Protein AF-A0A9P1BFN4-F1 (afdb_monomer)

Mean predicted aligned error: 17.82 Å

InterPro domains:
  IPR009056 Cytochrome c-like domain [PF13442] (93-162)
  IPR011447 Protein of unknown function DUF1552 [PF07586] (712-1023)
  IPR011478 Domain of unknown function DUF1585 [PF07624] (607-681)
  IPR013036 Domain of unknown function DUF1587 [PF07626] (184-247)
  IPR013039 Domain of unknown function DUF1588 [PF07627] (492-592)
  IPR013042 Domain of unknown function DUF1592 [PF07631] (347-474)
  IPR013043 Domain of unknown function DUF1595 [PF07637] (278-336)
  IPR036909 Cytochrome c-like domain superfamily [SSF46626] (93-163)

Solvent-accessible surface area (backbone atoms only — not comparable to full-atom values): 61800 Å² total; per-residue (Å²): 133,88,89,84,84,88,82,90,87,84,84,87,86,83,85,93,86,78,90,85,84,90,81,89,83,83,87,91,80,84,89,87,82,92,83,83,90,89,87,88,81,87,93,93,86,87,90,86,90,84,87,86,84,88,80,88,86,79,88,78,91,77,78,99,80,87,79,88,77,84,74,64,44,100,58,86,82,77,84,71,65,57,91,73,68,42,60,79,80,64,36,47,61,50,40,65,68,41,39,42,83,44,20,19,90,92,29,48,59,94,84,35,39,57,53,58,48,70,69,43,79,66,53,54,72,46,41,71,60,49,52,50,50,33,52,34,38,75,57,61,67,50,51,56,88,97,47,62,71,70,51,75,68,54,37,51,52,45,31,43,47,50,52,49,55,60,70,72,49,70,40,76,81,55,53,50,44,48,70,75,63,73,13,41,57,29,58,65,32,44,40,42,28,50,24,72,69,39,65,50,86,78,76,57,45,84,77,51,80,89,73,59,27,55,90,58,51,35,56,59,15,28,94,53,26,71,90,42,68,72,54,50,55,49,42,51,53,51,36,50,54,50,44,49,58,30,49,46,72,87,71,30,58,6,67,53,55,38,50,51,53,50,60,64,69,74,58,72,65,101,58,37,65,65,55,46,22,55,58,48,42,60,53,40,25,56,58,44,51,39,83,67,53,71,67,62,31,44,55,43,31,52,52,27,49,52,34,43,75,73,69,43,52,71,68,59,22,47,41,58,36,47,42,56,49,62,64,27,65,58,43,43,31,60,71,68,86,82,69,100,48,64,57,43,74,57,50,42,42,45,49,32,42,46,53,19,40,51,46,40,35,22,61,51,51,76,66,46,53,48,30,22,75,68,70,45,39,84,40,71,72,48,39,51,54,50,51,58,53,47,54,71,36,78,56,26,45,36,49,7,67,47,51,47,17,48,63,72,44,36,72,39,50,64,77,77,48,58,58,62,42,85,87,33,77,79,57,40,68,67,49,42,47,47,31,42,49,20,54,17,53,44,49,33,46,36,46,61,72,45,36,36,57,61,47,55,49,64,26,58,40,49,39,40,22,26,66,49,22,55,64,62,69,52,81,96,58,76,56,82,64,71,39,84,42,80,55,93,57,76,89,44,29,23,55,89,44,33,32,31,50,34,25,71,31,27,45,76,88,42,69,37,35,58,50,34,11,42,43,47,28,37,62,52,32,56,56,55,71,79,80,80,61,98,80,70,72,77,91,64,88,73,64,93,81,53,74,73,66,68,64,47,33,72,66,56,53,50,51,58,55,40,67,40,73,82,46,27,60,55,44,40,58,22,37,30,58,12,30,17,49,63,48,32,44,30,64,34,32,78,50,82,53,57,98,60,37,80,72,76,26,66,22,49,41,70,49,66,54,70,38,43,32,56,66,27,52,37,46,52,40,61,79,73,38,46,66,38,33,54,50,30,52,48,53,52,52,47,19,60,51,63,24,33,65,84,53,62,34,38,49,42,53,51,51,56,32,49,54,54,16,56,75,54,65,38,18,42,46,49,42,53,58,34,46,67,66,27,58,50,65,45,28,42,36,66,64,66,50,75,60,64,52,90,37,63,83,79,58,66,82,56,88,70,70,82,76,83,56,77,56,29,43,34,41,39,37,41,42,50,35,39,60,89,72,55,85,45,64,68,38,67,43,100,87,28,36,52,73,38,57,26,87,47,42,43,57,37,51,91,42,38,69,36,24,27,36,59,38,38,31,26,56,45,73,24,53,46,44,39,35,10,29,32,17,60,42,23,34,23,40,53,41,84,91,73,51,30,26,74,34,46,8,58,64,52,56,45,16,66,68,70,4,65,90,24,91,29,35,52,47,44,34,36,46,79,50,37,60,92,53,56,79,41,66,44,25,60,37,46,47,20,74,33,32,63,46,69,56,70,60,46,57,45,57,55,60,54,50,26,61,58,35,50,38,73,89,56,90,61,72,86,55,61,72,63,71,76,40,44,64,62,54,51,55,48,46,75,73,51,52,78,66,35,35,47,52,55,46,55,48,56,49,49,52,54,53,49,50,55,51,41,55,50,22,31,56,49,43,58,49,50,59,69,71,49,80,81,69,80,87,94,77,79,87,59,79,37,50,45,89,51,64,73,56,37,57,49,51,52,44,51,48,54,49,48,24,53,52,22,48,24,18,38,27,39,37,36,28,74,38,29,25,56,33,51,44,68,52,61,90,42,91,88,31,82,56,30,48,45,37,28,30,32,22,81,63,36,75,28,72,55,96,72,40,92,61,82,56,62,50,98,39,42,69,59,33,40,53,38,35,44,52,54,55,25,52,52,35,47,51,51,37,46,45,54,52,54,28,56,68,38,82,59,80,99,43,29,42,28,41,19,16,34,36,43,38,32,30,54,24,24,29,31,64,73,46,35,34,59,51,28,48,45,37,42,31,34,18,27,47,64,32,34,57,45,22,26,44,48,75,52,94,55,86,39,54,47,34,18,50,50,38,38,51,42,45,42,68,68,46,94,70,75,64,31,76,91,38,68,55,60,44,83,85,48,57,101

Radius of gyration: 35.99 Å; Cα contacts (8 Å, |Δi|>4): 1823; chains: 1; bounding box: 102×115×112 Å

Foldseek 3Di:
DDDDDDDDDDDDDDDDDDDDDDDDDDDDDDDDDDDYDDDDDDDDDDDDDDDDDDDDDDDDDDDPDDDDDAFDFPDPDPPDPLVPADCVPQQVVCCVQFPCVQADPVHQPPNHHPVVLVVDPPSLQCVVVLVVLLLCLVLQLPPPPVTDGDDPNSSVSSNSNSVCSLVVDPLVVLADLDAAFWFFQQLLLLQLALCVLFVDHDSLSVLDDDADCPPLLASLFRLRGDDFPVVLVSLLVVLLVSLCQQPPDVNGPGPLVSVLLVQLVPADDPCNLVSLLVSVQVSLCQQLLHGDDPVLSSVLSVQLVVCVVVVHDNSVSVSVSVSCSSSDSSRGILDFDDDPDQKDFGQLSSLQQLLCCLQQSYHGDPVSVVCSVVVHCLPLVNVLVVLLVSLQDPSSLCCLLGQQCSLLVLVCFPPPQFDDCVVVVLRDPLLSVQLSVFRSVQSSCLQNVQNFPLQLQQPQKIWDAPSNCVQQVNPDHYDSDIDIDGHPDSQAGHPLLGLSSLQVQQHSVWGDLQSQLQSCCCRQLVNGFDDQDPPLDDPPCDPPPCPPSVLDDPVVSVVVSCVDVSSVSRCLRRNLLSLLSVLATNRNHGDQADPSGGRFNWHAHSSRQTAHHSVRNSCCCVVPRVLSNLLNVLQSSLCSSSSHHDGSSCVVLSVQLSVQCVVVNNGNSSSVSSSSNTPSNRMHGQDWAFQAFDAVVNVVVPPDDFDQFQFFEEEEAEALAAAPPLLPAPDADPVQFRDGRDPLLVLCRVFLQFKEWEWLEFAPAAFDLQQLQLQVQQSAHADPVQRFNPWFGLLLLQLVPSVPPALHSEAAAEAQFDDDCSPPDRLFFNGANTRRHGDRYDHFLLVLLCLLGVHHDDPCLPDQSCVSCVVVLVVVLVVGDPVRVVSSVVLSVLSVVLSVLQVVQQVVLVVVVVVPPPDDDDDDRDGRAHPDLLSRLLSVLSSVLSCLRSVNGRGYYYYHHGNQGQDAPPVPPLADGGLLVLLLLQQQQQDDPSHPSPHGHPDSVSSSVNNSVVSSVVSNSVSSSLVSQQPDDRGPHGNLQLYWYKYFYCANRSNVRDRTGGNIMIGHCNSQFFRGRGYNYDPHNHYCQQQSVSSCVSNVHDDQGRDPDSHHDPPGGD

Secondary structure (DSSP, 8-state):
---------------------------------------------------------------S-----PPPPSS------GGG--IIIIIHHHHHHHTTTTEETTEEGGG--HHHHHHSSSGGGGHHHHHHHHHHHHHT--S-TTS-PPPHHHHHHHHHHHHHHHHTS-GGGT--------EEPPHHHHHHHHHHHHT-----GGGSPPPP-TTTTSTT-GGG----HHHHHHHHHHHHHHHHHHH-BTTBSSHHHHHHHHHHHT--STTHHHHHHHHHHHHHHHHHSSPPPHHHHHHHHHHHHHHHHTT--HHHHHHHHHHHHTTSHHHHEE-PPPPSSSEEEPPHHHHHHHHHHHHHSS---HHHHHHHHHT-TTSHHHHHHHHHHHHHSGGGGHIIIIIIHHHHTGGGBTTTB---TTT-TT--HHHHHHHHHHHHHHHHHHHHTT-BTTHHHH-SEEEE-HHHHHHHT--S--SSS-EEEE-SSSSS-TGGG-HHHHHHTS-SSS--HHHHHHHIIIIISS-PPPPPPTT-----TT-TT-HHHHTS-HHHHHHHHTTSHHHHHHHHHHHHHHHTTTTB-TTS-B-SEETTEE---EEE-TTS-EEEHHHHHHHHHHHH-HHHHHHHHHHHHHHHHHTS---GGGHHHHHHHHHHHHHTTTBHHHHHHHHHHSHHHHEEE-----PPPPPGGGSTT--SSSPPP--EEEEEE-SS-B-TTTTS-SEE-TTSBEEE--TTTGGGGGGGGGEEEEEEEE-SS--IIIIIHHTTTT-S--BTTTTB-SS--HHHHHHHHHSTTSSSS-EEEE----STTTT-HHHH---BSSSS-B---B--HHHHHHHHTTPPPSGGGGS-HHHHSHHHHHHHHHHS-HHHHHHHHHHHHHHHHHHHHHHHHHHHHHHHHHHHTTS-S---PPTT--SSHHHHHHHHHHHHHHHHHTTS-SEEEEESS-SS---B-TTSTT--SBHHHHHSTT--SS-STTS-SS---S-HHHHHHHHHHHHHHHHHHHHHHHHHHHHSB-SSSBTTTTEEEEEE-S-SBTTTT--BS--EEEEE-TTTTS--SEEEEEEEEEEHHHHHHHHHHHTT---S-BTTBSSPPTT---

Structure (mmCIF, N/CA/C/O backbone):
data_AF-A0A9P1BFN4-F1
#
_entry.id   AF-A0A9P1BFN4-F1
#
loop_
_atom_site.group_PDB
_atom_site.id
_atom_site.type_symbol
_atom_site.label_atom_id
_atom_site.label_alt_id
_atom_site.label_comp_id
_atom_site.label_asym_id
_atom_site.label_entity_id
_atom_site.label_seq_id
_atom_site.pdbx_PDB_ins_code
_atom_site.Cartn_x
_atom_site.Cartn_y
_atom_site.Cartn_z
_atom_site.occupancy
_atom_site.B_iso_or_equiv
_atom_site.auth_seq_id
_atom_site.auth_comp_id
_atom_site.auth_asym_id
_atom_site.auth_atom_id
_atom_site.pdbx_PDB_model_num
ATOM 1 N N . MET A 1 1 ? 53.113 -41.704 16.060 1.00 30.27 1 MET A N 1
ATOM 2 C CA . MET A 1 1 ? 53.188 -42.968 16.841 1.00 30.27 1 MET A CA 1
ATOM 3 C C . MET A 1 1 ? 51.747 -43.314 17.207 1.00 30.27 1 MET A C 1
ATOM 5 O O . MET A 1 1 ? 51.108 -42.443 17.766 1.00 30.27 1 MET A O 1
ATOM 9 N N . ARG A 1 2 ? 51.080 -44.349 16.671 1.00 26.62 2 ARG A N 1
ATOM 10 C CA . ARG A 1 2 ? 51.246 -45.815 16.855 1.00 26.62 2 ARG A CA 1
ATOM 11 C C . ARG A 1 2 ? 51.199 -46.272 18.329 1.00 26.62 2 ARG A C 1
ATOM 13 O O . ARG A 1 2 ? 51.928 -45.714 19.136 1.00 26.62 2 ARG A O 1
ATOM 20 N N . TRP A 1 3 ? 50.525 -47.418 18.539 1.00 24.66 3 TRP A N 1
ATOM 21 C CA . TRP A 1 3 ? 50.320 -48.228 19.767 1.00 24.66 3 TRP A CA 1
ATOM 22 C C . TRP A 1 3 ? 49.092 -47.834 20.617 1.00 24.66 3 TRP A C 1
ATOM 24 O O . TRP A 1 3 ? 48.936 -46.670 20.941 1.00 24.66 3 TRP A O 1
ATOM 34 N N . ARG A 1 4 ? 48.210 -48.763 21.028 1.00 26.42 4 ARG A N 1
ATOM 35 C CA . ARG A 1 4 ? 48.050 -50.199 20.677 1.00 26.42 4 ARG A CA 1
ATOM 36 C C . ARG A 1 4 ? 46.626 -50.663 21.040 1.00 26.42 4 ARG A C 1
ATOM 38 O O . ARG A 1 4 ? 46.043 -50.122 21.969 1.00 26.42 4 ARG A O 1
ATOM 45 N N . GLY A 1 5 ? 46.113 -51.695 20.369 1.00 25.78 5 GLY A N 1
ATOM 46 C CA . GLY A 1 5 ? 44.861 -52.365 20.750 1.00 25.78 5 GLY A CA 1
ATOM 47 C C . GLY A 1 5 ? 45.044 -53.845 21.115 1.00 25.78 5 GLY A C 1
ATOM 48 O O . GLY A 1 5 ? 46.168 -54.345 21.132 1.00 25.78 5 GLY A O 1
ATOM 49 N N . ALA A 1 6 ? 43.893 -54.509 21.282 1.00 27.88 6 ALA A N 1
ATOM 50 C CA . ALA A 1 6 ? 43.640 -55.958 21.320 1.00 27.88 6 ALA A CA 1
ATOM 51 C C . ALA A 1 6 ? 44.023 -56.772 22.577 1.00 27.88 6 ALA A C 1
ATOM 53 O O . ALA A 1 6 ? 45.197 -57.016 22.840 1.00 27.88 6 ALA A O 1
ATOM 54 N N . THR A 1 7 ? 42.992 -57.374 23.197 1.00 25.98 7 THR A N 1
ATOM 55 C CA . THR A 1 7 ? 43.085 -58.651 23.931 1.00 25.98 7 THR A CA 1
ATOM 56 C C . THR A 1 7 ? 41.803 -59.487 23.741 1.00 25.98 7 THR A C 1
ATOM 58 O O . THR A 1 7 ? 40.837 -59.254 24.450 1.00 25.98 7 THR A O 1
ATOM 61 N N . LEU A 1 8 ? 41.850 -60.448 22.803 1.00 25.47 8 LEU A N 1
ATOM 62 C CA . LEU A 1 8 ? 41.226 -61.797 22.777 1.00 25.47 8 LEU A CA 1
ATOM 63 C C . LEU A 1 8 ? 39.724 -62.041 23.137 1.00 25.47 8 LEU A C 1
ATOM 65 O O . LEU A 1 8 ? 39.087 -61.243 23.801 1.00 25.47 8 LEU A O 1
ATOM 69 N N . LEU A 1 9 ? 39.107 -63.217 22.908 1.00 24.55 9 LEU A N 1
ATOM 70 C CA . LEU A 1 9 ? 39.078 -64.244 21.830 1.00 24.55 9 LEU A CA 1
ATOM 71 C C . LEU A 1 9 ? 38.263 -65.439 22.383 1.00 24.55 9 LEU A C 1
ATOM 73 O O . LEU A 1 9 ? 38.656 -65.990 23.408 1.00 24.55 9 LEU A O 1
ATOM 77 N N . LEU A 1 10 ? 37.194 -65.889 21.714 1.00 24.34 10 LEU A N 1
ATOM 78 C CA . LEU A 1 10 ? 36.555 -67.194 21.981 1.00 24.34 10 LEU A CA 1
ATOM 79 C C . LEU A 1 10 ? 35.873 -67.736 20.705 1.00 24.34 10 LEU A C 1
ATOM 81 O O . LEU A 1 10 ? 34.723 -67.451 20.406 1.00 24.34 10 LEU A O 1
ATOM 85 N N . THR A 1 11 ? 36.690 -68.465 19.939 1.00 25.95 11 THR A N 1
ATOM 86 C CA . THR A 1 11 ? 36.447 -69.733 19.208 1.00 25.95 11 THR A CA 1
ATOM 87 C C . THR A 1 11 ? 35.076 -70.119 18.623 1.00 25.95 11 THR A C 1
ATOM 89 O O . THR A 1 11 ? 34.065 -70.213 19.307 1.00 25.95 11 THR A O 1
ATOM 92 N N . CYS A 1 12 ? 35.136 -70.546 17.354 1.00 21.81 12 CYS A N 1
ATOM 93 C CA . CYS A 1 12 ? 34.099 -71.242 16.578 1.00 21.81 12 CYS A CA 1
ATOM 94 C C . CYS A 1 12 ? 33.971 -72.747 16.911 1.00 21.81 12 CYS A C 1
ATOM 96 O O . CYS A 1 12 ? 34.969 -73.344 17.314 1.00 21.81 12 CYS A O 1
ATOM 98 N N . CYS A 1 13 ? 32.830 -73.379 16.570 1.00 22.73 13 CYS A N 1
ATOM 99 C CA . CYS A 1 13 ? 32.740 -74.649 15.799 1.00 22.73 13 CYS A CA 1
ATOM 100 C C . CYS A 1 13 ? 31.280 -75.112 15.534 1.00 22.73 13 CYS A C 1
ATOM 102 O O . CYS A 1 13 ? 30.415 -74.840 16.356 1.00 22.73 13 CYS A O 1
ATOM 104 N N . ALA A 1 14 ? 31.073 -75.888 14.447 1.00 26.27 14 ALA A N 1
ATOM 105 C CA . ALA A 1 14 ? 29.814 -76.430 13.860 1.00 26.27 14 ALA A CA 1
ATOM 106 C C . ALA A 1 14 ? 29.103 -75.466 12.871 1.00 26.27 14 ALA A C 1
ATOM 108 O O . ALA A 1 14 ? 28.444 -74.530 13.302 1.00 26.27 14 ALA A O 1
ATOM 109 N N . PHE A 1 15 ? 29.254 -75.526 11.533 1.00 25.00 15 PHE A N 1
ATOM 110 C CA . PHE A 1 15 ? 29.249 -76.653 10.562 1.00 25.00 15 PHE A CA 1
ATOM 111 C C . PHE A 1 15 ? 27.912 -77.432 10.567 1.00 25.00 15 PHE A C 1
ATOM 113 O O . PHE A 1 15 ? 27.609 -78.083 11.558 1.00 25.00 15 PHE A O 1
ATOM 120 N N . VAL A 1 16 ? 26.988 -77.255 9.603 1.00 25.05 16 VAL A N 1
ATOM 121 C CA . VAL A 1 16 ? 26.997 -77.552 8.138 1.00 25.05 16 VAL A CA 1
ATOM 122 C C . VAL A 1 16 ? 26.719 -79.027 7.814 1.00 25.05 16 VAL A C 1
ATOM 124 O O . VAL A 1 16 ? 27.574 -79.873 8.047 1.00 25.05 16 VAL A O 1
ATOM 127 N N . LEU A 1 17 ? 25.536 -79.274 7.222 1.00 25.44 17 LEU A N 1
ATOM 128 C CA . LEU A 1 17 ? 25.073 -80.379 6.345 1.00 25.44 17 LEU A CA 1
ATOM 129 C C . LEU A 1 17 ? 23.537 -80.202 6.194 1.00 25.44 17 LEU A C 1
ATOM 131 O O . LEU A 1 17 ? 22.879 -79.976 7.201 1.00 25.44 17 LEU A O 1
ATOM 135 N N . GLY A 1 18 ? 22.875 -80.281 5.033 1.00 26.83 18 GLY A N 1
ATOM 136 C CA . GLY A 1 18 ? 23.318 -80.361 3.635 1.00 26.83 18 GLY A CA 1
ATOM 137 C C . GLY A 1 18 ? 22.122 -80.600 2.680 1.00 26.83 18 GLY A C 1
ATOM 138 O O . GLY A 1 18 ? 21.033 -80.891 3.161 1.00 26.83 18 GLY A O 1
ATOM 139 N N . LEU A 1 19 ? 22.384 -80.584 1.356 1.00 26.06 19 LEU A N 1
ATOM 140 C CA . LEU A 1 19 ? 21.622 -81.266 0.271 1.00 26.06 19 LEU A CA 1
ATOM 141 C C . LEU A 1 19 ? 20.197 -80.736 -0.066 1.00 26.06 19 LEU A C 1
ATOM 143 O O . LEU A 1 19 ? 19.369 -80.587 0.817 1.00 26.06 19 LEU A O 1
ATOM 147 N N . LEU A 1 20 ? 19.791 -80.467 -1.321 1.00 24.73 20 LEU A N 1
ATOM 148 C CA . LEU A 1 20 ? 20.344 -80.664 -2.687 1.00 24.73 20 LEU A CA 1
ATOM 149 C C . LEU A 1 20 ? 20.112 -79.379 -3.535 1.00 24.73 20 LEU A C 1
ATOM 151 O O . LEU A 1 20 ? 19.304 -78.550 -3.141 1.00 24.73 20 LEU A O 1
ATOM 155 N N . GLY A 1 21 ? 20.717 -79.119 -4.703 1.00 26.34 21 GLY A N 1
ATOM 156 C CA . GLY A 1 21 ? 21.643 -79.895 -5.542 1.00 26.34 21 GLY A CA 1
ATOM 157 C C . GLY A 1 21 ? 21.147 -80.008 -7.002 1.00 26.34 21 GLY A C 1
ATOM 158 O O . GLY A 1 21 ? 20.045 -80.504 -7.199 1.00 26.34 21 GLY A O 1
ATOM 159 N N . PHE A 1 22 ? 22.004 -79.636 -7.978 1.00 27.58 22 PHE A N 1
ATOM 160 C CA . PHE A 1 22 ? 21.849 -79.702 -9.462 1.00 27.58 22 PHE A CA 1
ATOM 161 C C . PHE A 1 22 ? 20.994 -78.594 -10.149 1.00 27.58 22 PHE A C 1
ATOM 163 O O . PHE A 1 22 ? 19.908 -78.299 -9.674 1.00 27.58 22 PHE A O 1
ATOM 170 N N . LEU A 1 23 ? 21.388 -77.939 -11.268 1.00 24.19 23 LEU A N 1
ATOM 171 C CA . LEU A 1 23 ? 22.588 -78.005 -12.149 1.00 24.19 23 LEU A CA 1
ATOM 172 C C . LEU A 1 23 ? 22.908 -76.637 -12.832 1.00 24.19 23 LEU A C 1
ATOM 174 O O . LEU A 1 23 ? 22.024 -76.061 -13.445 1.00 24.19 23 LEU A O 1
ATOM 178 N N . PHE A 1 24 ? 24.177 -76.192 -12.747 1.00 27.58 24 PHE A N 1
ATOM 179 C CA . PHE A 1 24 ? 25.106 -75.649 -13.786 1.00 27.58 24 PHE A CA 1
ATOM 180 C C . PHE A 1 24 ? 24.613 -74.793 -15.000 1.00 27.58 24 PHE A C 1
ATOM 182 O O . PHE A 1 24 ? 23.595 -75.106 -15.593 1.00 27.58 24 PHE A O 1
ATOM 189 N N . ALA A 1 25 ? 25.380 -73.838 -15.576 1.00 27.17 25 ALA A N 1
ATOM 190 C CA . ALA A 1 25 ? 26.610 -73.110 -15.177 1.00 27.17 25 ALA A CA 1
ATOM 191 C C . ALA A 1 25 ? 27.056 -72.044 -16.234 1.00 27.17 25 ALA A C 1
ATOM 193 O O . ALA A 1 25 ? 26.749 -72.182 -17.410 1.00 27.17 25 ALA A O 1
ATOM 194 N N . TRP A 1 26 ? 27.934 -71.117 -15.801 1.00 24.02 26 TRP A N 1
ATOM 195 C CA . TRP A 1 26 ? 29.049 -70.462 -16.545 1.00 24.02 26 TRP A CA 1
ATOM 196 C C . TRP A 1 26 ? 28.851 -69.269 -17.527 1.00 24.02 26 TRP A C 1
ATOM 198 O O . TRP A 1 26 ? 28.522 -69.449 -18.688 1.00 24.02 26 TRP A O 1
ATOM 208 N N . LYS A 1 27 ? 29.287 -68.089 -17.035 1.00 25.12 27 LYS A N 1
ATOM 209 C CA . LYS A 1 27 ? 30.332 -67.150 -17.546 1.00 25.12 27 LYS A CA 1
ATOM 210 C C . LYS A 1 27 ? 30.224 -66.434 -18.922 1.00 25.12 27 LYS A C 1
ATOM 212 O O . LYS A 1 27 ? 29.556 -66.868 -19.844 1.00 25.12 27 LYS A O 1
ATOM 217 N N . SER A 1 28 ? 30.919 -65.291 -18.984 1.00 32.50 28 SER A N 1
ATOM 218 C CA . SER A 1 28 ? 30.948 -64.245 -20.024 1.00 32.50 28 SER A CA 1
ATOM 219 C C . SER A 1 28 ? 31.535 -64.650 -21.383 1.00 32.50 28 SER A C 1
ATOM 221 O O . SER A 1 28 ? 32.426 -65.495 -21.430 1.00 32.50 28 SER A O 1
ATOM 223 N N . ASP A 1 29 ? 31.090 -63.981 -22.458 1.00 25.36 29 ASP A N 1
ATOM 224 C CA . ASP A 1 29 ? 31.896 -63.088 -23.329 1.00 25.36 29 ASP A CA 1
ATOM 225 C C . ASP A 1 29 ? 31.017 -62.499 -24.472 1.00 25.36 29 ASP A C 1
ATOM 227 O O . ASP A 1 29 ? 29.813 -62.749 -24.516 1.00 25.36 29 ASP A O 1
ATOM 231 N N . SER A 1 30 ? 31.576 -61.621 -25.321 1.00 24.83 30 SER A N 1
ATOM 232 C CA . SER A 1 30 ? 30.846 -60.690 -26.218 1.00 24.83 30 SER A CA 1
ATOM 233 C C . SER A 1 30 ? 30.495 -61.253 -27.644 1.00 24.83 30 SER A C 1
ATOM 235 O O . SER A 1 30 ? 30.365 -62.466 -27.772 1.00 24.83 30 SER A O 1
ATOM 237 N N . PRO A 1 31 ? 30.198 -60.436 -28.694 1.00 53.66 31 PRO A N 1
ATOM 238 C CA . PRO A 1 31 ? 29.060 -60.591 -29.640 1.00 53.66 31 PRO A CA 1
ATOM 239 C C . PRO A 1 31 ? 29.456 -61.384 -30.934 1.00 53.66 31 PRO A C 1
ATOM 241 O O . PRO A 1 31 ? 30.465 -62.085 -30.866 1.00 53.66 31 PRO A O 1
ATOM 244 N N . PRO A 1 32 ? 28.825 -61.286 -32.148 1.00 50.47 32 PRO A N 1
ATOM 245 C CA . PRO A 1 32 ? 27.603 -60.599 -32.641 1.00 50.47 32 PRO A CA 1
ATOM 246 C C . PRO A 1 32 ? 26.729 -61.494 -33.590 1.00 50.47 32 PRO A C 1
ATOM 248 O O . PRO A 1 32 ? 26.878 -62.711 -33.564 1.00 50.47 32 PRO A O 1
ATOM 251 N N . ARG A 1 33 ? 25.916 -60.922 -34.520 1.00 27.02 33 ARG A N 1
ATOM 252 C CA . ARG A 1 33 ? 25.665 -61.555 -35.856 1.00 27.02 33 ARG A CA 1
ATOM 253 C C . ARG A 1 33 ? 24.263 -62.052 -36.321 1.00 27.02 33 ARG A C 1
ATOM 255 O O . ARG A 1 33 ? 24.049 -63.237 -36.144 1.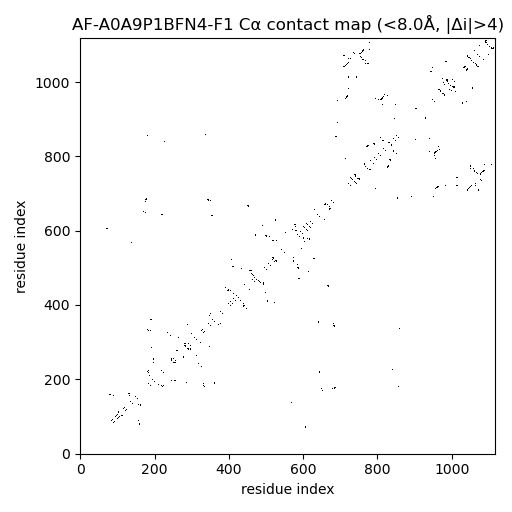00 27.02 33 ARG A O 1
ATOM 262 N N . THR A 1 34 ? 23.450 -61.268 -37.070 1.00 26.70 34 THR A N 1
ATOM 263 C CA . THR A 1 34 ? 22.606 -61.688 -38.265 1.00 26.70 34 THR A CA 1
ATOM 264 C C . THR A 1 34 ? 21.600 -62.890 -38.156 1.00 26.70 34 THR A C 1
ATOM 266 O O . THR A 1 34 ? 21.831 -63.828 -37.420 1.00 26.70 34 THR A O 1
ATOM 269 N N . GLU A 1 35 ? 20.485 -63.073 -38.889 1.00 28.45 35 GLU A N 1
ATOM 270 C CA . GLU A 1 35 ? 19.770 -62.385 -39.985 1.00 28.45 35 GLU A CA 1
ATOM 271 C C . GLU A 1 35 ? 18.361 -63.035 -40.224 1.00 28.45 35 GLU A C 1
ATOM 273 O O . GLU A 1 35 ? 18.150 -64.196 -39.890 1.00 28.45 35 GLU A O 1
ATOM 278 N N . PHE A 1 36 ? 17.487 -62.334 -40.973 1.00 27.72 36 PHE A N 1
ATOM 279 C CA . PHE A 1 36 ? 16.592 -62.849 -42.052 1.00 27.72 36 PHE A CA 1
ATOM 280 C C . PHE A 1 36 ? 15.153 -63.427 -41.865 1.00 27.72 36 PHE A C 1
ATOM 282 O O . PHE A 1 36 ? 14.964 -64.585 -41.508 1.00 27.72 36 PHE A O 1
ATOM 289 N N . ARG A 1 37 ? 14.217 -62.711 -42.548 1.00 30.02 37 ARG A N 1
ATOM 290 C CA . ARG A 1 37 ? 13.167 -63.183 -43.519 1.00 30.02 37 ARG A CA 1
ATOM 291 C C . ARG A 1 37 ? 11.912 -63.911 -42.967 1.00 30.02 37 ARG A C 1
ATOM 293 O O . ARG A 1 37 ? 11.998 -64.570 -41.951 1.00 30.02 37 ARG A O 1
ATOM 300 N N . ARG A 1 38 ? 10.697 -63.896 -43.571 1.00 29.27 38 ARG A N 1
ATOM 301 C CA . ARG A 1 38 ? 10.108 -63.639 -44.936 1.00 29.27 38 ARG A CA 1
ATOM 302 C C . ARG A 1 38 ? 8.568 -63.334 -44.761 1.00 29.27 38 ARG A C 1
ATOM 304 O O . ARG A 1 38 ? 8.050 -63.733 -43.731 1.00 29.27 38 ARG A O 1
ATOM 311 N N . SER A 1 39 ? 7.721 -62.805 -45.678 1.00 28.88 39 SER A N 1
ATOM 312 C CA . SER A 1 39 ? 7.875 -61.969 -46.901 1.00 28.88 39 SER A CA 1
ATOM 313 C C . SER A 1 39 ? 6.579 -61.759 -47.755 1.00 28.88 39 SER A C 1
ATOM 315 O O . SER A 1 39 ? 5.936 -62.751 -48.083 1.00 28.88 39 SER A O 1
ATOM 317 N N . LEU A 1 40 ? 6.413 -60.551 -48.337 1.00 30.53 40 LEU A N 1
ATOM 318 C CA . LEU A 1 40 ? 6.028 -60.244 -49.754 1.00 30.53 40 LEU A CA 1
ATOM 319 C C . LEU A 1 40 ? 4.558 -60.156 -50.279 1.00 30.53 40 LEU A C 1
ATOM 321 O O . LEU A 1 40 ? 3.658 -60.857 -49.839 1.00 30.53 40 LEU A O 1
ATOM 325 N N . SER A 1 41 ? 4.446 -59.382 -51.390 1.00 28.14 41 SER A N 1
ATOM 326 C CA . SER A 1 41 ? 3.368 -59.198 -52.416 1.00 28.14 41 SER A CA 1
ATOM 327 C C . SER A 1 41 ? 2.154 -58.308 -52.042 1.00 28.14 41 SER A C 1
ATOM 329 O O . SER A 1 41 ? 1.567 -58.544 -50.999 1.00 28.14 41 SER A O 1
ATOM 331 N N . ALA A 1 42 ? 1.731 -57.228 -52.746 1.00 26.83 42 ALA A N 1
ATOM 332 C CA . ALA A 1 42 ? 1.889 -56.674 -54.130 1.00 26.83 42 ALA A CA 1
ATOM 333 C C . ALA A 1 42 ? 1.097 -57.423 -55.245 1.00 26.83 42 ALA A C 1
ATOM 335 O O . ALA A 1 42 ? 0.834 -58.601 -55.008 1.00 26.83 42 ALA A O 1
ATOM 336 N N . PRO A 1 43 ? 0.782 -56.874 -56.468 1.00 51.62 43 PRO A N 1
ATOM 337 C CA . PRO A 1 43 ? 1.144 -55.562 -57.091 1.00 51.62 43 PRO A CA 1
ATOM 338 C C . PRO A 1 43 ? 0.103 -54.872 -58.072 1.00 51.62 43 PRO A C 1
ATOM 340 O O . PRO A 1 43 ? -0.914 -55.468 -58.406 1.00 51.62 43 PRO A O 1
ATOM 343 N N . ARG A 1 44 ? 0.467 -53.698 -58.663 1.00 30.11 44 ARG A N 1
ATOM 344 C CA . ARG A 1 44 ? 0.281 -53.200 -60.086 1.00 30.11 44 ARG A CA 1
ATOM 345 C C . ARG A 1 44 ? -0.339 -51.798 -60.366 1.00 30.11 44 ARG A C 1
ATOM 347 O O . ARG A 1 44 ? -1.236 -51.338 -59.681 1.00 30.11 44 ARG A O 1
ATOM 354 N N . ASN A 1 45 ? 0.202 -51.187 -61.438 1.00 32.22 45 ASN A N 1
ATOM 355 C CA . ASN A 1 45 ? 0.066 -49.827 -62.035 1.00 32.22 45 ASN A CA 1
ATOM 356 C C . ASN A 1 45 ? -0.538 -49.942 -63.487 1.00 32.22 45 ASN A C 1
ATOM 358 O O . ASN A 1 45 ? -0.794 -51.105 -63.831 1.00 32.22 45 ASN A O 1
ATOM 362 N N . PRO A 1 46 ? -0.718 -48.910 -64.386 1.00 46.50 46 PRO A N 1
ATOM 363 C CA . PRO A 1 46 ? 0.089 -47.662 -64.563 1.00 46.50 46 PRO A CA 1
ATOM 364 C C . PRO A 1 46 ? -0.570 -46.349 -65.139 1.00 46.50 46 PRO A C 1
ATOM 366 O O . PRO A 1 46 ? -1.676 -46.374 -65.669 1.00 46.50 46 PRO A O 1
ATOM 369 N N . GLY A 1 47 ? 0.229 -45.256 -65.184 1.00 27.42 47 GLY A N 1
ATOM 370 C CA . GLY A 1 47 ? 0.188 -44.126 -66.160 1.00 27.42 47 GLY A CA 1
ATOM 371 C C . GLY A 1 47 ? -0.638 -42.877 -65.774 1.00 27.42 47 GLY A C 1
ATOM 372 O O . GLY A 1 47 ? -1.742 -43.027 -65.269 1.00 27.42 47 GLY A O 1
ATOM 373 N N . ASP A 1 48 ? -0.221 -41.617 -65.988 1.00 28.12 48 ASP A N 1
ATOM 374 C CA . ASP A 1 48 ? 1.043 -41.002 -66.466 1.00 28.12 48 ASP A CA 1
ATOM 375 C C . ASP A 1 48 ? 1.130 -39.533 -65.957 1.00 28.12 48 ASP A C 1
ATOM 377 O O . ASP A 1 48 ? 0.092 -38.890 -65.811 1.00 28.12 48 ASP A O 1
ATOM 381 N N . GLY A 1 49 ? 2.338 -38.966 -65.762 1.00 26.64 49 GLY A N 1
ATOM 382 C CA . GLY A 1 49 ? 2.545 -37.501 -65.624 1.00 26.64 49 GLY A CA 1
ATOM 383 C C . GLY A 1 49 ? 3.359 -36.996 -64.410 1.00 26.64 49 GLY A C 1
ATOM 384 O O . GLY A 1 49 ? 2.837 -36.847 -63.314 1.00 26.64 49 GLY A O 1
ATOM 385 N N . LEU A 1 50 ? 4.627 -36.638 -64.644 1.00 26.27 50 LEU A N 1
ATOM 386 C CA . LEU A 1 50 ? 5.574 -35.899 -63.770 1.00 26.27 50 LEU A CA 1
ATOM 387 C C . LEU A 1 50 ? 6.275 -34.826 -64.653 1.00 26.27 50 LEU A C 1
ATOM 389 O O . LEU A 1 50 ? 6.122 -34.941 -65.875 1.00 26.27 50 LEU A O 1
ATOM 393 N N . PRO A 1 51 ? 7.067 -33.834 -64.159 1.00 43.75 51 PRO A N 1
ATOM 394 C CA . PRO A 1 51 ? 7.780 -33.729 -62.861 1.00 43.75 51 PRO A CA 1
ATOM 395 C C . PRO A 1 51 ? 7.619 -32.309 -62.201 1.00 43.75 51 PRO A C 1
ATOM 397 O O . PRO A 1 51 ? 6.725 -31.593 -62.649 1.00 43.75 51 PRO A O 1
ATOM 400 N N . PRO A 1 52 ? 8.443 -31.818 -61.226 1.00 34.53 52 PRO A N 1
ATOM 401 C CA . PRO A 1 52 ? 9.612 -32.424 -60.553 1.00 34.53 52 PRO A CA 1
ATOM 402 C C . PRO A 1 52 ? 9.763 -32.281 -59.007 1.00 34.53 52 PRO A C 1
ATOM 404 O O . PRO A 1 52 ? 9.373 -31.284 -58.419 1.00 34.53 52 PRO A O 1
ATOM 407 N N . LYS A 1 53 ? 10.561 -33.216 -58.443 1.00 26.31 53 LYS A N 1
ATOM 408 C CA . LYS A 1 53 ? 11.498 -33.093 -57.285 1.00 26.31 53 LYS A CA 1
ATOM 409 C C . LYS A 1 53 ? 10.908 -32.857 -55.874 1.00 26.31 53 LYS A C 1
ATOM 411 O O . LYS A 1 53 ? 10.470 -31.762 -55.570 1.00 26.31 53 LYS A O 1
ATOM 416 N N . THR A 1 54 ? 10.793 -33.889 -55.020 1.00 25.17 54 THR A N 1
ATOM 417 C CA . THR A 1 54 ? 11.838 -34.549 -54.166 1.00 25.17 54 THR A CA 1
ATOM 418 C C . THR A 1 54 ? 12.308 -33.690 -52.981 1.00 25.17 54 THR A C 1
ATOM 420 O O . THR A 1 54 ? 12.790 -32.592 -53.228 1.00 25.17 54 THR A O 1
ATOM 423 N N . SER A 1 55 ? 12.313 -34.163 -51.728 1.00 26.17 55 SER A N 1
ATOM 424 C CA . SER A 1 55 ? 11.945 -35.495 -51.185 1.00 26.17 55 SER A CA 1
ATOM 425 C C . SER A 1 55 ? 11.713 -35.430 -49.669 1.00 26.17 55 SER A C 1
ATOM 427 O O . SER A 1 55 ? 12.367 -34.631 -49.007 1.00 26.17 55 SER A O 1
ATOM 429 N N . ASP A 1 56 ? 10.846 -36.301 -49.143 1.00 26.67 56 ASP A N 1
ATOM 430 C CA . ASP A 1 56 ? 10.443 -36.330 -47.730 1.00 26.67 56 ASP A CA 1
ATOM 431 C C . ASP A 1 56 ? 11.571 -36.608 -46.728 1.00 26.67 56 ASP A C 1
ATOM 433 O O . ASP A 1 56 ? 12.475 -37.416 -46.959 1.00 26.67 56 ASP A O 1
ATOM 437 N N . SER A 1 57 ? 11.407 -36.000 -45.556 1.00 24.59 57 SER A N 1
ATOM 438 C CA . SER A 1 57 ? 12.000 -36.391 -44.281 1.00 24.59 57 SER A CA 1
ATOM 439 C C . SER A 1 57 ? 11.194 -37.511 -43.605 1.00 24.59 57 SER A C 1
ATOM 441 O O . SER A 1 57 ? 9.978 -37.399 -43.458 1.00 24.59 57 SER A O 1
ATOM 443 N N . GLN A 1 58 ? 11.880 -38.526 -43.081 1.00 26.97 58 GLN A N 1
ATOM 444 C CA . GLN A 1 58 ? 11.448 -39.263 -41.885 1.00 26.97 58 GLN A CA 1
ATOM 445 C C . GLN A 1 58 ? 12.485 -38.929 -40.801 1.00 26.97 58 GLN A C 1
ATOM 447 O O . GLN A 1 58 ? 13.677 -38.965 -41.089 1.00 26.97 58 GLN A O 1
ATOM 452 N N . LEU A 1 59 ? 12.097 -38.351 -39.661 1.00 28.31 59 LEU A N 1
ATOM 453 C CA . LEU A 1 59 ? 11.460 -39.035 -38.526 1.00 28.31 59 LEU A CA 1
ATOM 454 C C . LEU A 1 59 ? 12.321 -40.188 -37.996 1.00 28.31 59 LEU A C 1
ATOM 456 O O . LEU A 1 59 ? 12.029 -41.352 -38.253 1.00 28.31 59 LEU A O 1
ATOM 460 N N . ASP A 1 60 ? 13.327 -39.823 -37.202 1.00 23.28 60 ASP A N 1
ATOM 461 C CA . ASP A 1 60 ? 13.740 -40.615 -36.045 1.00 23.28 60 ASP A CA 1
ATOM 462 C C . ASP A 1 60 ? 13.228 -39.912 -34.781 1.00 23.28 60 ASP A C 1
ATOM 464 O O . ASP A 1 60 ? 13.209 -38.683 -34.698 1.00 23.28 60 ASP A O 1
ATOM 468 N N . VAL A 1 61 ? 12.772 -40.707 -33.814 1.00 31.62 61 VAL A N 1
ATOM 469 C CA . VAL A 1 61 ? 12.330 -40.236 -32.497 1.00 31.62 61 VAL A CA 1
ATOM 470 C C . VAL A 1 61 ? 13.563 -40.095 -31.611 1.00 31.62 61 VAL A C 1
ATOM 472 O O . VAL A 1 61 ? 14.248 -41.087 -31.366 1.00 31.62 61 VAL A O 1
ATOM 475 N N . ILE A 1 62 ? 13.817 -38.889 -31.107 1.00 24.55 62 ILE A N 1
ATOM 476 C CA . ILE A 1 62 ? 14.785 -38.635 -30.033 1.00 24.55 62 ILE A CA 1
ATOM 477 C C . ILE A 1 62 ? 14.008 -38.194 -28.788 1.00 24.55 62 ILE A C 1
ATOM 479 O O . ILE A 1 62 ? 12.897 -37.672 -28.882 1.00 24.55 62 ILE A O 1
ATOM 483 N N . GLN A 1 63 ? 14.545 -38.563 -27.629 1.00 24.22 63 GLN A N 1
ATOM 484 C CA . GLN A 1 63 ? 13.883 -38.504 -26.330 1.00 24.22 63 GLN A CA 1
ATOM 485 C C . GLN A 1 63 ? 13.753 -37.066 -25.815 1.00 24.22 63 GLN A C 1
ATOM 487 O O . GLN A 1 63 ? 14.525 -36.193 -26.197 1.00 24.22 63 GLN A O 1
ATOM 492 N N . ALA A 1 64 ? 12.783 -36.847 -24.926 1.00 28.22 64 ALA A N 1
ATOM 493 C CA . ALA A 1 64 ? 12.678 -35.616 -24.157 1.00 28.22 64 ALA A CA 1
ATOM 494 C C . ALA A 1 64 ? 13.744 -35.616 -23.051 1.00 28.22 64 ALA A C 1
ATOM 496 O O . ALA A 1 64 ? 13.518 -36.209 -22.003 1.00 28.22 64 ALA A O 1
ATOM 497 N N . ASP A 1 65 ? 14.885 -34.999 -23.345 1.00 26.78 65 ASP A N 1
ATOM 498 C CA . ASP A 1 65 ? 15.946 -34.569 -22.428 1.00 26.78 65 ASP A CA 1
ATOM 499 C C . ASP A 1 65 ? 16.763 -33.517 -23.206 1.00 26.78 65 ASP A C 1
ATOM 501 O O . ASP A 1 65 ? 17.663 -33.889 -23.950 1.00 26.78 65 ASP A O 1
ATOM 505 N N . ASP A 1 66 ? 16.345 -32.246 -23.144 1.00 23.92 66 ASP A N 1
ATOM 506 C CA . ASP A 1 66 ? 17.105 -31.022 -23.487 1.00 23.92 66 ASP A CA 1
ATOM 507 C C . ASP A 1 66 ? 16.136 -29.826 -23.344 1.00 23.92 66 ASP A C 1
ATOM 509 O O . ASP A 1 66 ? 15.427 -29.446 -24.278 1.00 23.92 66 ASP A O 1
ATOM 513 N N . ILE A 1 67 ? 16.043 -29.277 -22.128 1.00 27.59 67 ILE A N 1
ATOM 514 C CA . ILE A 1 67 ? 15.249 -28.082 -21.810 1.00 27.59 67 ILE A CA 1
ATOM 515 C C . ILE A 1 67 ? 16.212 -26.905 -21.651 1.00 27.59 67 ILE A C 1
ATOM 517 O O . ILE A 1 67 ? 17.123 -26.982 -20.836 1.00 27.59 67 ILE A O 1
ATOM 521 N N . TYR A 1 68 ? 15.930 -25.822 -22.381 1.00 26.08 68 TYR A N 1
ATOM 522 C CA . TYR A 1 68 ? 16.529 -24.488 -22.256 1.00 26.08 68 TYR A CA 1
ATOM 523 C C . TYR A 1 68 ? 18.040 -24.365 -22.566 1.00 26.08 68 TYR A C 1
ATOM 525 O O . TYR A 1 68 ? 18.897 -25.119 -22.118 1.00 26.08 68 TYR A O 1
ATOM 533 N N . SER A 1 69 ? 18.393 -23.355 -23.360 1.00 25.03 69 SER A N 1
ATOM 534 C CA . SER A 1 69 ? 19.779 -22.915 -23.557 1.00 25.03 69 SER A CA 1
ATOM 535 C C . SER A 1 69 ? 19.785 -21.393 -23.719 1.00 25.03 69 SER A C 1
ATOM 537 O O . SER A 1 69 ? 19.103 -20.891 -24.618 1.00 25.03 69 SER A O 1
ATOM 539 N N . PRO A 1 70 ? 20.508 -20.642 -22.868 1.00 27.09 70 PRO A N 1
ATOM 540 C CA . PRO A 1 70 ? 20.547 -19.187 -22.943 1.00 27.09 70 PRO A CA 1
ATOM 541 C C . PRO A 1 70 ? 21.309 -18.708 -24.195 1.00 27.09 70 PRO A C 1
ATOM 543 O O . PRO A 1 70 ? 22.105 -19.449 -24.776 1.00 27.09 70 PRO A O 1
ATOM 546 N N . PRO A 1 71 ? 21.073 -17.471 -24.664 1.00 30.09 71 PRO A N 1
ATOM 547 C CA . PRO A 1 71 ? 21.474 -17.079 -26.009 1.00 30.09 71 PRO A CA 1
ATOM 548 C C . PRO A 1 71 ? 22.958 -16.673 -26.108 1.00 30.09 71 PRO A C 1
ATOM 550 O O . PRO A 1 71 ? 23.411 -15.717 -25.477 1.00 30.09 71 PRO A O 1
ATOM 553 N N . SER A 1 72 ? 23.693 -17.364 -26.982 1.00 28.02 72 SER A N 1
ATOM 554 C CA . SER A 1 72 ? 25.147 -17.251 -27.168 1.00 28.02 72 SER A CA 1
ATOM 555 C C . SER A 1 72 ? 25.648 -15.829 -27.470 1.00 28.02 72 SER A C 1
ATOM 557 O O . SER A 1 72 ? 25.333 -15.256 -28.518 1.00 28.02 72 SER A O 1
ATOM 559 N N . SER A 1 73 ? 26.525 -15.297 -26.616 1.00 30.89 73 SER A N 1
ATOM 560 C CA . SER A 1 73 ? 27.467 -14.227 -26.981 1.00 30.89 73 SER A CA 1
ATOM 561 C C . SER A 1 73 ? 28.826 -14.840 -27.368 1.00 30.89 73 SER A C 1
ATOM 563 O O . SER A 1 73 ? 29.076 -16.007 -27.082 1.00 30.89 73 SER A O 1
ATOM 565 N N . ASN A 1 74 ? 29.713 -14.090 -28.039 1.00 29.61 74 ASN A N 1
ATOM 566 C CA . ASN A 1 74 ? 31.037 -14.587 -28.467 1.00 29.61 74 ASN A CA 1
ATOM 567 C C . ASN A 1 74 ? 32.048 -14.669 -27.299 1.00 29.61 74 ASN A C 1
ATOM 569 O O . ASN A 1 74 ? 33.094 -14.019 -27.317 1.00 29.61 74 ASN A O 1
ATOM 573 N N . VAL A 1 75 ? 31.734 -15.488 -26.301 1.00 34.94 75 VAL A N 1
ATOM 574 C CA . VAL A 1 75 ? 32.681 -16.043 -25.327 1.00 34.94 75 VAL A CA 1
ATOM 575 C C . VAL A 1 75 ? 32.875 -17.513 -25.708 1.00 34.94 75 VAL A C 1
ATOM 577 O O . VAL A 1 75 ? 31.944 -18.136 -26.216 1.00 34.94 75 VAL A O 1
ATOM 580 N N . GLU A 1 76 ? 34.072 -18.080 -25.526 1.00 31.77 76 GLU A N 1
ATOM 581 C CA . GLU A 1 76 ? 34.228 -19.535 -25.657 1.00 31.77 76 GLU A CA 1
ATOM 582 C C . GLU A 1 76 ? 33.308 -20.207 -24.630 1.00 31.77 76 GLU A C 1
ATOM 584 O O . GLU A 1 76 ? 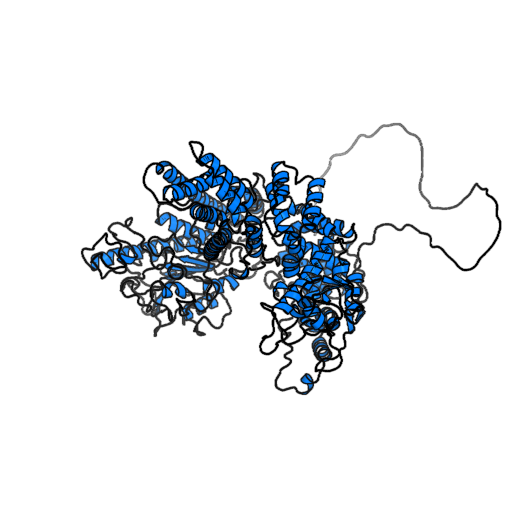33.426 -19.962 -23.431 1.00 31.77 76 GLU A O 1
ATOM 589 N N . GLU A 1 77 ? 32.347 -20.992 -25.114 1.00 36.75 77 GLU A N 1
ATOM 590 C CA . GLU A 1 77 ? 31.290 -21.574 -24.292 1.00 36.75 77 GLU A CA 1
ATOM 591 C C . GLU A 1 77 ? 31.883 -22.687 -23.420 1.00 36.75 77 GLU A C 1
ATOM 593 O O . GLU A 1 77 ? 32.031 -23.842 -23.831 1.00 36.75 77 GLU A O 1
ATOM 598 N N . VAL A 1 78 ? 32.296 -22.314 -22.208 1.00 45.62 78 VAL A N 1
ATOM 599 C CA . VAL A 1 78 ? 32.731 -23.265 -21.189 1.00 45.62 78 VAL A CA 1
ATOM 600 C C . VAL A 1 78 ? 31.487 -23.988 -20.695 1.00 45.62 78 VAL A C 1
ATOM 602 O O . VAL A 1 78 ? 30.779 -23.514 -19.811 1.00 45.62 78 VAL A O 1
ATOM 605 N N . LEU A 1 79 ? 31.221 -25.145 -21.299 1.00 46.28 79 LEU A N 1
ATOM 606 C CA . LEU A 1 79 ? 30.170 -26.068 -20.886 1.00 46.28 79 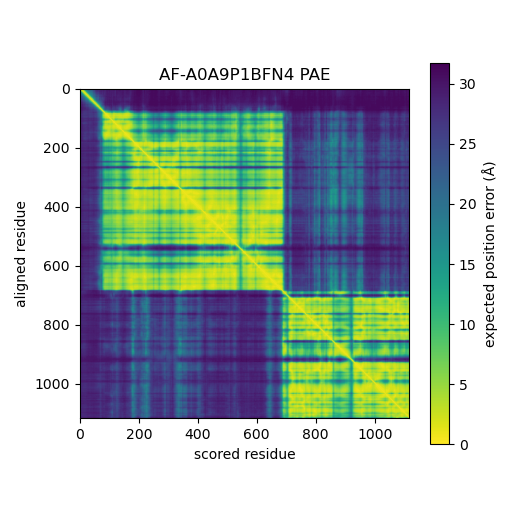LEU A CA 1
ATOM 607 C C . LEU A 1 79 ? 30.505 -26.646 -19.501 1.00 46.28 79 LEU A C 1
ATOM 609 O O . LEU A 1 79 ? 31.112 -27.713 -19.384 1.00 46.28 79 LEU A O 1
ATOM 613 N N . VAL A 1 80 ? 30.130 -25.918 -18.447 1.00 58.75 80 VAL A N 1
ATOM 614 C CA . VAL A 1 80 ? 30.171 -26.406 -17.066 1.00 58.75 80 VAL A CA 1
ATOM 615 C C . VAL A 1 80 ? 28.982 -27.346 -16.867 1.00 58.75 80 VAL A C 1
ATOM 617 O O . VAL A 1 80 ? 27.832 -26.944 -17.031 1.00 58.75 80 VAL A O 1
ATOM 620 N N . ASP A 1 81 ? 29.241 -28.606 -16.510 1.00 66.06 81 ASP A N 1
ATOM 621 C CA . ASP A 1 81 ? 28.183 -29.567 -16.179 1.00 66.06 81 ASP A CA 1
ATOM 622 C C . ASP A 1 81 ? 27.522 -29.169 -14.852 1.00 66.06 81 ASP A C 1
ATOM 624 O O . ASP A 1 81 ? 27.973 -29.560 -13.767 1.00 66.06 81 ASP A O 1
ATOM 628 N N . ALA A 1 82 ? 26.435 -28.402 -14.957 1.00 62.22 82 ALA A N 1
ATOM 629 C CA . ALA A 1 82 ? 25.660 -27.906 -13.829 1.00 62.22 82 ALA A CA 1
ATOM 630 C C . ALA A 1 82 ? 25.195 -29.023 -12.884 1.00 62.22 82 ALA A C 1
ATOM 632 O O . ALA A 1 82 ? 25.074 -28.782 -11.687 1.00 62.22 82 ALA A O 1
ATOM 633 N N . SER A 1 83 ? 24.997 -30.263 -13.352 1.00 62.47 83 SER A N 1
ATOM 634 C CA . SER A 1 83 ? 24.596 -31.385 -12.487 1.00 62.47 83 SER A CA 1
ATOM 635 C C . SER A 1 83 ? 25.685 -31.790 -11.481 1.00 62.47 83 SER A C 1
ATOM 637 O O . SER A 1 83 ? 25.380 -32.345 -10.426 1.00 62.47 83 SER A O 1
ATOM 639 N N . SER A 1 84 ? 26.947 -31.459 -11.774 1.00 71.88 84 SER A N 1
ATOM 640 C CA . SER A 1 84 ? 28.121 -31.851 -10.987 1.00 71.88 84 SER A CA 1
ATOM 641 C C . SER A 1 84 ? 28.587 -30.808 -9.959 1.00 71.88 84 SER A C 1
ATOM 643 O O . SER A 1 84 ? 29.393 -31.154 -9.085 1.00 71.88 84 SER A O 1
ATOM 645 N N . ILE A 1 85 ? 28.081 -29.569 -10.048 1.00 83.75 85 ILE A N 1
ATOM 646 C CA . ILE A 1 85 ? 28.485 -28.431 -9.205 1.00 83.75 85 ILE A CA 1
ATOM 647 C C . ILE A 1 85 ? 27.960 -28.606 -7.773 1.00 83.75 85 ILE A C 1
ATOM 649 O O . ILE A 1 85 ? 26.763 -28.834 -7.555 1.00 83.75 85 ILE A O 1
ATOM 653 N N . ASP A 1 86 ? 28.852 -28.468 -6.797 1.00 88.88 86 ASP A N 1
ATOM 654 C CA . ASP A 1 86 ? 28.588 -28.553 -5.361 1.00 88.88 86 ASP A CA 1
ATOM 655 C C . ASP A 1 86 ? 28.905 -27.213 -4.673 1.00 88.88 86 ASP A C 1
ATOM 657 O O . ASP A 1 86 ? 29.914 -26.578 -4.985 1.00 88.88 86 ASP A O 1
ATOM 661 N N . LEU A 1 87 ? 28.043 -26.777 -3.741 1.00 86.31 87 LEU A N 1
ATOM 662 C CA . LEU A 1 87 ? 28.190 -25.473 -3.080 1.00 86.31 87 LEU A CA 1
ATOM 663 C C . LEU A 1 87 ? 29.535 -25.373 -2.349 1.00 86.31 87 LEU A C 1
ATOM 665 O O . LEU A 1 87 ? 30.312 -24.465 -2.618 1.00 86.31 87 LEU A O 1
ATOM 669 N N . GLU A 1 88 ? 29.823 -26.321 -1.460 1.00 88.50 88 GLU A N 1
ATOM 670 C CA . GLU A 1 88 ? 31.004 -26.296 -0.588 1.00 88.50 88 GLU A CA 1
ATOM 671 C C . GLU A 1 88 ? 32.307 -26.492 -1.375 1.00 88.50 88 GLU A C 1
ATOM 673 O O . GLU A 1 88 ? 33.343 -25.920 -1.037 1.00 88.50 88 GLU A O 1
ATOM 678 N N . ARG A 1 89 ? 32.276 -27.319 -2.428 1.00 90.12 89 ARG A N 1
ATOM 679 C CA . ARG A 1 89 ? 33.471 -27.645 -3.218 1.00 90.12 89 ARG A CA 1
ATOM 680 C C . ARG A 1 89 ? 33.821 -26.591 -4.265 1.00 90.12 89 ARG A C 1
ATOM 682 O O . ARG A 1 89 ? 35.006 -26.321 -4.444 1.00 90.12 89 ARG A O 1
ATOM 689 N N . ASP A 1 90 ? 32.826 -26.073 -4.985 1.00 88.81 90 ASP A N 1
ATOM 690 C CA . ASP A 1 90 ? 33.055 -25.328 -6.230 1.00 88.81 90 ASP A CA 1
ATOM 691 C C . ASP A 1 90 ? 32.627 -23.858 -6.149 1.00 88.81 90 ASP A C 1
ATOM 693 O O . ASP A 1 90 ? 33.215 -23.028 -6.832 1.00 88.81 90 ASP A O 1
ATOM 697 N N . VAL A 1 91 ? 31.623 -23.522 -5.329 1.00 91.25 91 VAL A N 1
ATOM 698 C CA . VAL A 1 91 ? 31.000 -22.183 -5.308 1.00 91.25 91 VAL A CA 1
ATOM 699 C C . VAL A 1 91 ? 31.453 -21.355 -4.105 1.00 91.25 91 VAL A C 1
ATOM 701 O O . VAL A 1 91 ? 31.830 -20.197 -4.271 1.00 91.25 91 VAL A O 1
ATOM 704 N N . MET A 1 92 ? 31.493 -21.947 -2.908 1.00 91.12 92 MET A N 1
ATOM 705 C CA . MET A 1 92 ? 31.975 -21.290 -1.687 1.00 91.12 92 MET A CA 1
ATOM 706 C C . MET A 1 92 ? 33.390 -20.715 -1.834 1.00 91.12 92 MET A C 1
ATOM 708 O O . MET A 1 92 ? 33.563 -19.556 -1.464 1.00 91.12 92 MET A O 1
ATOM 712 N N . PRO A 1 93 ? 34.378 -21.409 -2.444 1.00 93.12 93 PRO A N 1
ATOM 713 C CA . PRO A 1 93 ? 35.699 -20.820 -2.658 1.00 93.12 93 PRO A CA 1
ATOM 714 C C . PRO A 1 93 ? 35.668 -19.539 -3.503 1.00 93.12 93 PRO A C 1
ATOM 716 O O . PRO A 1 93 ? 36.449 -18.635 -3.234 1.00 93.12 93 PRO A O 1
ATOM 719 N N . ILE A 1 94 ? 34.755 -19.444 -4.481 1.00 92.25 94 ILE A N 1
ATOM 720 C CA . ILE A 1 94 ? 34.593 -18.269 -5.355 1.00 92.25 94 ILE A CA 1
ATOM 721 C C . ILE A 1 94 ? 33.929 -17.121 -4.585 1.00 92.25 94 ILE A C 1
ATOM 723 O O . ILE A 1 94 ? 34.363 -15.971 -4.679 1.00 92.25 94 ILE A O 1
ATOM 727 N N . PHE A 1 95 ? 32.896 -17.411 -3.786 1.00 91.50 95 PHE A N 1
ATOM 728 C CA . PHE A 1 95 ? 32.297 -16.401 -2.912 1.00 91.50 95 PHE A CA 1
ATOM 729 C C . PHE A 1 95 ? 33.314 -15.869 -1.888 1.00 91.50 95 PHE A C 1
ATOM 731 O O . PHE A 1 95 ? 33.414 -14.652 -1.721 1.00 91.50 95 PHE A O 1
ATOM 738 N N . GLU A 1 96 ? 34.129 -16.742 -1.290 1.00 90.12 96 GLU A N 1
ATOM 739 C CA . GLU A 1 96 ? 35.220 -16.366 -0.382 1.00 90.12 96 GLU A CA 1
ATOM 740 C C . GLU A 1 96 ? 36.294 -15.500 -1.057 1.00 90.12 96 GLU A C 1
ATOM 742 O O . GLU A 1 96 ? 36.740 -14.522 -0.458 1.00 90.12 96 GLU A O 1
ATOM 747 N N . SER A 1 97 ? 36.716 -15.823 -2.287 1.00 87.56 97 SER A N 1
ATOM 748 C CA . SER A 1 97 ? 37.797 -15.094 -2.967 1.00 87.56 97 SER A CA 1
ATOM 749 C C . SER A 1 97 ? 37.371 -13.819 -3.688 1.00 87.56 97 SER A C 1
ATOM 751 O O . SER A 1 97 ? 38.231 -12.983 -3.963 1.00 87.56 97 SER A O 1
ATOM 753 N N . ASN A 1 98 ? 36.089 -13.674 -4.038 1.00 88.00 98 ASN A N 1
ATOM 754 C CA . ASN A 1 98 ? 35.629 -12.601 -4.926 1.00 88.00 98 ASN A CA 1
ATOM 755 C C . ASN A 1 98 ? 34.428 -11.800 -4.407 1.00 88.00 98 ASN A C 1
ATOM 757 O O . ASN A 1 98 ? 34.226 -10.690 -4.887 1.00 88.00 98 ASN A O 1
ATOM 761 N N . CYS A 1 99 ? 33.620 -12.320 -3.476 1.00 85.81 99 CYS A N 1
ATOM 762 C CA . CYS A 1 99 ? 32.335 -11.696 -3.125 1.00 85.81 99 CYS A CA 1
ATOM 763 C C . CYS A 1 99 ? 32.232 -11.257 -1.656 1.00 85.81 99 CYS A C 1
ATOM 765 O O . CYS A 1 99 ? 31.696 -10.185 -1.385 1.00 85.81 99 CYS A O 1
ATOM 767 N N . PHE A 1 100 ? 32.764 -12.029 -0.703 1.00 88.38 100 PHE A N 1
ATOM 768 C CA . PHE A 1 100 ? 32.623 -11.740 0.734 1.00 88.38 100 PHE A CA 1
ATOM 769 C C . PHE A 1 100 ? 33.374 -10.483 1.212 1.00 88.38 100 PHE A C 1
ATOM 771 O O . PHE A 1 100 ? 33.055 -9.969 2.281 1.00 88.38 100 PHE A O 1
ATOM 778 N N . GLU A 1 101 ? 34.308 -9.935 0.427 1.00 83.31 101 GLU A N 1
ATOM 779 C CA . GLU A 1 101 ? 34.922 -8.627 0.720 1.00 83.31 101 GLU A CA 1
ATOM 780 C C . GLU A 1 101 ? 33.895 -7.473 0.658 1.00 83.31 101 GLU A C 1
ATOM 782 O O . GLU A 1 101 ? 34.011 -6.512 1.418 1.00 83.31 101 GLU A O 1
ATOM 787 N N . CYS A 1 102 ? 32.861 -7.597 -0.188 1.00 79.06 102 CYS A N 1
ATOM 788 C CA . CYS A 1 102 ? 31.820 -6.579 -0.399 1.00 79.06 102 CYS A CA 1
ATOM 789 C C . CYS A 1 102 ? 30.403 -7.007 0.026 1.00 79.06 102 CYS A C 1
ATOM 791 O O . CYS A 1 102 ? 29.539 -6.140 0.128 1.00 79.06 102 CYS A O 1
ATOM 793 N N . HIS A 1 103 ? 30.162 -8.311 0.227 1.00 83.25 103 HIS A N 1
ATOM 794 C CA . HIS A 1 103 ? 28.840 -8.903 0.501 1.00 83.25 103 HIS A CA 1
ATOM 795 C C . HIS A 1 103 ? 28.886 -9.963 1.615 1.00 83.25 103 HIS A C 1
ATOM 797 O O . HIS A 1 103 ? 28.483 -11.114 1.424 1.00 83.25 103 HIS A O 1
ATOM 803 N N . SER A 1 104 ? 29.426 -9.582 2.766 1.00 76.00 104 SER A N 1
ATOM 804 C CA . SER A 1 104 ? 29.406 -10.349 4.017 1.00 76.00 104 SER A CA 1
ATOM 805 C C . SER A 1 104 ? 28.585 -9.616 5.083 1.00 76.00 104 SER A C 1
ATOM 807 O O . SER A 1 104 ? 28.269 -8.439 4.924 1.00 76.00 104 SER A O 1
ATOM 809 N N . GLY A 1 105 ? 28.291 -10.259 6.216 1.00 61.50 105 GLY A N 1
ATOM 810 C CA . GLY A 1 105 ? 27.596 -9.602 7.331 1.00 61.50 105 GLY A CA 1
ATOM 811 C C . GLY A 1 105 ? 28.273 -8.312 7.837 1.00 61.50 105 GLY A C 1
ATOM 812 O O . GLY A 1 105 ? 27.591 -7.414 8.326 1.00 61.50 105 GLY A O 1
ATOM 813 N N . GLU A 1 106 ? 29.597 -8.170 7.665 1.00 60.44 106 GLU A N 1
ATOM 814 C CA . GLU A 1 106 ? 30.352 -6.951 8.011 1.00 60.44 106 GLU A CA 1
ATOM 815 C C . GLU A 1 106 ? 30.389 -5.882 6.892 1.00 60.44 106 GLU A C 1
ATOM 817 O O . GLU A 1 106 ? 30.638 -4.712 7.187 1.00 60.44 106 GLU A O 1
ATOM 822 N N . SER A 1 107 ? 30.122 -6.256 5.634 1.00 61.22 107 SER A N 1
ATOM 823 C CA . SER A 1 107 ? 30.177 -5.386 4.447 1.00 61.22 107 SER A CA 1
ATOM 824 C C . SER A 1 107 ? 29.027 -5.727 3.499 1.00 61.22 107 SER A C 1
ATOM 826 O O . SER A 1 107 ? 29.080 -6.750 2.825 1.00 61.22 107 SER A O 1
ATOM 828 N N . GLN A 1 108 ? 28.004 -4.872 3.431 1.00 70.06 108 GLN A N 1
ATOM 829 C CA . GLN A 1 108 ? 26.757 -5.116 2.687 1.00 70.06 108 GLN A CA 1
ATOM 830 C C . GLN A 1 108 ? 26.575 -4.116 1.534 1.00 70.06 108 GLN A C 1
ATOM 832 O O . GLN A 1 108 ? 25.578 -3.389 1.465 1.00 70.06 108 GLN A O 1
ATOM 837 N N . GLU A 1 109 ? 27.558 -4.033 0.636 1.00 65.88 109 GLU A N 1
ATOM 838 C CA . GLU A 1 109 ? 27.494 -3.118 -0.507 1.00 65.88 109 GLU A CA 1
ATOM 839 C C . GLU A 1 109 ? 26.257 -3.419 -1.367 1.00 65.88 109 GLU A C 1
ATOM 841 O O . GLU A 1 109 ? 25.954 -4.571 -1.683 1.00 65.88 109 GLU A O 1
ATOM 846 N N . GLY A 1 110 ? 25.504 -2.377 -1.728 1.00 57.03 110 GLY A N 1
ATOM 847 C CA . GLY A 1 110 ? 24.253 -2.528 -2.478 1.00 57.03 110 GLY A CA 1
ATOM 848 C C . GLY A 1 110 ? 23.123 -3.260 -1.736 1.00 57.03 110 GLY A C 1
ATOM 849 O O . GLY A 1 110 ? 22.246 -3.805 -2.402 1.00 57.03 110 GLY A O 1
ATOM 850 N N . GLU A 1 111 ? 23.137 -3.274 -0.396 1.00 64.81 111 GLU A N 1
ATOM 851 C CA . GLU A 1 111 ? 22.128 -3.933 0.461 1.00 64.81 111 GLU A CA 1
ATOM 852 C C . GLU A 1 111 ? 22.063 -5.460 0.254 1.00 64.81 111 GLU A C 1
ATOM 854 O O . GLU A 1 111 ? 21.009 -6.092 0.365 1.00 64.81 111 GLU A O 1
ATOM 859 N N . LEU A 1 112 ? 23.217 -6.061 -0.058 1.00 70.62 112 LEU A N 1
ATOM 860 C CA . LEU A 1 112 ? 23.363 -7.490 -0.307 1.00 70.62 112 LEU A CA 1
ATOM 861 C C . LEU A 1 112 ? 24.395 -8.127 0.632 1.00 70.62 112 LEU A C 1
ATOM 863 O O . LEU A 1 112 ? 25.585 -7.831 0.547 1.00 70.62 112 LEU A O 1
ATOM 867 N N . ASP A 1 113 ? 23.930 -9.072 1.447 1.00 81.56 113 ASP A N 1
ATOM 868 C CA . ASP A 1 113 ? 24.749 -9.987 2.245 1.00 81.56 113 ASP A CA 1
ATOM 869 C C . ASP A 1 113 ? 24.593 -11.414 1.702 1.00 81.56 113 ASP A C 1
ATOM 8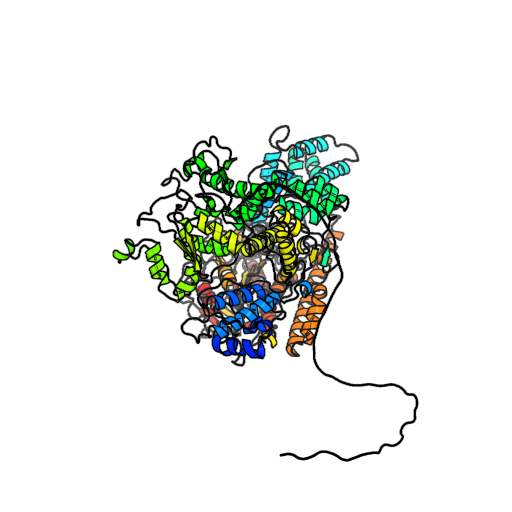71 O O . ASP A 1 113 ? 23.522 -12.014 1.818 1.00 81.56 113 ASP A O 1
ATOM 875 N N . ILE A 1 114 ? 25.653 -11.963 1.098 1.00 84.31 114 ILE A N 1
ATOM 876 C CA . ILE A 1 114 ? 25.625 -13.318 0.529 1.00 84.31 114 ILE A CA 1
ATOM 877 C C . ILE A 1 114 ? 25.709 -14.381 1.639 1.00 84.31 114 ILE A C 1
ATOM 879 O O . ILE A 1 114 ? 25.173 -15.477 1.476 1.00 84.31 114 ILE A O 1
ATOM 883 N N . ILE A 1 115 ? 26.314 -14.069 2.790 1.00 81.69 115 ILE A N 1
ATOM 884 C CA . ILE A 1 115 ? 26.430 -15.002 3.919 1.00 81.69 115 ILE A CA 1
ATOM 885 C C . ILE A 1 115 ? 25.060 -15.181 4.585 1.00 81.69 115 ILE A C 1
ATOM 887 O O . ILE A 1 115 ? 24.608 -16.317 4.759 1.00 81.69 115 ILE A O 1
ATOM 891 N N . GLY A 1 116 ? 24.354 -14.081 4.862 1.00 78.31 116 GLY A N 1
ATOM 892 C CA . GLY A 1 116 ? 22.992 -14.094 5.398 1.00 78.31 116 GLY A CA 1
ATOM 893 C C . GLY A 1 116 ? 22.015 -14.900 4.533 1.00 78.31 116 GLY A C 1
ATOM 894 O O . GLY A 1 116 ? 21.378 -15.837 5.021 1.00 78.31 116 GLY A O 1
ATOM 895 N N . ILE A 1 117 ? 21.948 -14.629 3.224 1.00 80.25 117 ILE A N 1
ATOM 896 C CA . ILE A 1 117 ? 21.037 -15.360 2.318 1.00 80.25 117 ILE A CA 1
ATOM 897 C C . ILE A 1 117 ? 21.420 -16.839 2.121 1.00 80.25 117 ILE A C 1
ATOM 899 O O . ILE A 1 117 ? 20.538 -17.650 1.834 1.00 80.25 117 ILE A O 1
ATOM 903 N N . LEU A 1 118 ? 22.695 -17.218 2.304 1.00 81.44 118 LEU A N 1
ATOM 904 C CA . LEU A 1 118 ? 23.138 -18.621 2.342 1.00 81.44 118 LEU A CA 1
ATOM 905 C C . LEU A 1 118 ? 22.779 -19.321 3.665 1.00 81.44 118 LEU A C 1
ATOM 907 O O . LEU A 1 118 ? 22.595 -20.541 3.679 1.00 81.44 118 LEU A O 1
ATOM 911 N N . ALA A 1 119 ? 22.643 -18.589 4.772 1.00 77.88 119 ALA A N 1
ATOM 912 C CA . ALA A 1 119 ? 22.191 -19.149 6.047 1.00 77.88 119 ALA A CA 1
ATOM 913 C C . ALA A 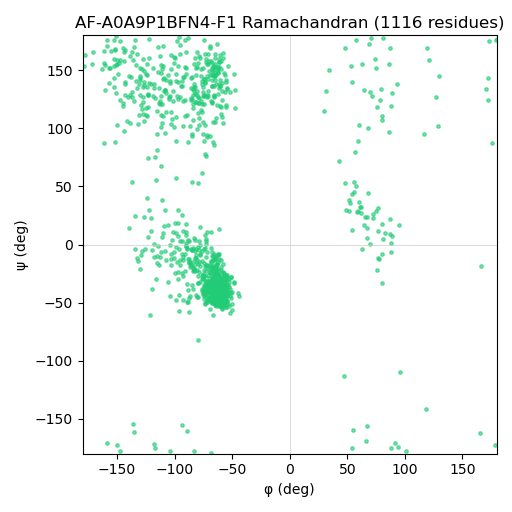1 119 ? 20.672 -19.428 6.065 1.00 77.88 119 ALA A C 1
ATOM 915 O O . ALA A 1 119 ? 20.202 -20.352 6.745 1.00 77.88 119 ALA A O 1
ATOM 916 N N . GLU A 1 120 ? 19.889 -18.663 5.301 1.00 72.56 120 GLU A N 1
ATOM 917 C CA . GLU A 1 120 ? 18.433 -18.786 5.244 1.00 72.56 120 GLU A CA 1
ATOM 918 C C . GLU A 1 120 ? 17.953 -19.925 4.336 1.00 72.56 120 GLU A C 1
ATOM 920 O O . GLU A 1 120 ? 17.827 -19.796 3.120 1.00 72.56 120 GLU A O 1
ATOM 925 N N . THR A 1 121 ? 17.609 -21.061 4.946 1.00 72.38 121 THR A N 1
ATOM 926 C CA . THR A 1 121 ? 17.052 -22.216 4.228 1.00 72.38 121 THR A CA 1
ATOM 927 C C . THR A 1 121 ? 15.517 -22.299 4.328 1.00 72.38 121 THR A C 1
ATOM 929 O O . THR A 1 121 ? 14.954 -22.068 5.404 1.00 72.38 121 THR A O 1
ATOM 932 N N . PRO A 1 122 ? 14.812 -22.676 3.240 1.00 78.62 122 PRO A N 1
ATOM 933 C CA . PRO A 1 122 ? 15.341 -22.928 1.896 1.00 78.62 122 PRO A CA 1
ATOM 934 C C . PRO A 1 122 ? 15.716 -21.622 1.174 1.00 78.62 122 PRO A C 1
ATOM 936 O O . PRO A 1 122 ? 14.971 -20.647 1.242 1.00 78.62 122 PRO A O 1
ATOM 939 N N . TRP A 1 123 ? 16.837 -21.631 0.446 1.00 81.50 123 TRP A N 1
ATOM 940 C CA . TRP A 1 123 ? 17.434 -20.436 -0.176 1.00 81.50 123 TRP A CA 1
ATOM 941 C C . TRP A 1 123 ? 16.506 -19.691 -1.143 1.00 81.50 123 TRP A C 1
ATOM 943 O O . TRP A 1 123 ? 16.642 -18.481 -1.311 1.00 81.50 123 TRP A O 1
ATOM 953 N N . VAL A 1 124 ? 15.508 -20.378 -1.713 1.00 81.56 124 VAL A N 1
ATOM 954 C CA . VAL A 1 124 ? 14.457 -19.756 -2.534 1.00 81.56 124 VAL A CA 1
ATOM 955 C C . VAL A 1 124 ? 13.663 -18.670 -1.805 1.00 81.56 124 VAL A C 1
ATOM 957 O O . VAL A 1 124 ? 13.031 -17.862 -2.472 1.00 81.56 124 VAL A O 1
ATOM 960 N N . ARG A 1 125 ? 13.714 -18.587 -0.467 1.00 78.75 125 ARG A N 1
ATOM 961 C CA . ARG A 1 125 ? 13.193 -17.434 0.290 1.00 78.75 125 ARG A CA 1
ATOM 962 C C . ARG A 1 125 ? 13.727 -16.108 -0.245 1.00 78.75 125 ARG A C 1
ATOM 964 O O . ARG A 1 125 ? 12.953 -15.188 -0.471 1.00 78.75 125 ARG A O 1
ATOM 971 N N . ASN A 1 126 ? 15.014 -16.085 -0.574 1.00 79.81 126 ASN A N 1
ATOM 972 C CA . ASN A 1 126 ? 15.722 -14.929 -1.110 1.00 79.81 126 ASN A CA 1
ATOM 973 C C . ASN A 1 126 ? 15.827 -14.981 -2.645 1.00 79.81 126 ASN A C 1
ATOM 975 O O . ASN A 1 126 ? 16.775 -14.465 -3.234 1.00 79.81 126 ASN A O 1
ATOM 979 N N . ARG A 1 127 ? 14.850 -15.614 -3.325 1.00 83.31 127 ARG A N 1
ATOM 980 C CA . ARG A 1 127 ? 14.824 -15.803 -4.791 1.00 83.31 127 ARG A CA 1
ATOM 981 C C . ARG A 1 127 ? 15.069 -14.509 -5.563 1.00 83.31 127 ARG A C 1
ATOM 983 O O . ARG A 1 127 ? 15.773 -14.546 -6.564 1.00 83.31 127 ARG A O 1
ATOM 990 N N . GLU A 1 128 ? 14.506 -13.379 -5.134 1.00 78.06 128 GLU A N 1
ATOM 991 C CA . GLU A 1 128 ? 14.717 -12.101 -5.827 1.00 78.06 128 GLU A CA 1
ATOM 992 C C . GLU A 1 128 ? 16.189 -11.655 -5.771 1.00 78.06 128 GLU A C 1
ATOM 994 O O . GLU A 1 128 ? 16.747 -11.252 -6.792 1.00 78.06 128 GLU A O 1
ATOM 999 N N . GLN A 1 129 ? 16.841 -11.780 -4.611 1.00 82.38 129 GLN A N 1
ATOM 1000 C CA . GLN A 1 129 ? 18.269 -11.486 -4.458 1.00 82.38 129 GLN A CA 1
ATOM 1001 C C . GLN A 1 129 ? 19.126 -12.481 -5.248 1.00 82.38 129 GLN A C 1
ATOM 1003 O O . GLN A 1 129 ? 20.032 -12.058 -5.958 1.00 82.38 129 GLN A O 1
ATOM 1008 N N . TRP A 1 130 ? 18.802 -13.778 -5.220 1.00 87.50 130 TRP A N 1
ATOM 1009 C CA . TRP A 1 130 ? 19.503 -14.792 -6.014 1.00 87.50 130 TRP A CA 1
ATOM 1010 C C . TRP A 1 130 ? 19.418 -14.538 -7.523 1.00 87.50 130 TRP A C 1
ATOM 1012 O O . TRP A 1 130 ? 20.441 -14.573 -8.204 1.00 87.50 130 TRP A O 1
ATOM 1022 N N . VAL A 1 131 ? 18.234 -14.198 -8.044 1.00 82.06 131 VAL A N 1
ATOM 1023 C CA . VAL A 1 131 ? 18.059 -13.821 -9.456 1.00 82.06 131 VAL A CA 1
ATOM 1024 C C . VAL A 1 131 ? 18.868 -12.565 -9.796 1.00 82.06 131 VAL A C 1
ATOM 1026 O O . VAL A 1 131 ? 19.522 -12.541 -10.838 1.00 82.06 131 VAL A O 1
ATOM 1029 N N . LYS A 1 132 ? 18.900 -11.550 -8.918 1.00 78.56 132 LYS A N 1
ATOM 1030 C CA . LYS A 1 132 ? 19.759 -10.366 -9.103 1.00 78.56 132 LYS A CA 1
ATOM 1031 C C . LYS A 1 132 ? 21.245 -10.742 -9.127 1.00 78.56 132 LYS A C 1
ATOM 1033 O O . LYS A 1 132 ? 21.941 -10.332 -10.049 1.00 78.56 132 LYS A O 1
ATOM 1038 N N . ILE A 1 133 ? 21.729 -11.561 -8.187 1.00 85.38 133 ILE A N 1
ATOM 1039 C CA . ILE A 1 133 ? 23.127 -12.032 -8.166 1.00 85.38 133 ILE A CA 1
ATOM 1040 C C . ILE A 1 133 ? 23.471 -12.748 -9.477 1.00 85.38 133 ILE A C 1
ATOM 1042 O O . ILE A 1 133 ? 24.454 -12.385 -10.123 1.00 85.38 133 ILE A O 1
ATOM 1046 N N . SER A 1 134 ? 22.650 -13.720 -9.895 1.00 84.81 134 SER A N 1
ATOM 1047 C CA . SER A 1 134 ? 22.842 -14.456 -11.152 1.00 84.81 134 SER A CA 1
ATOM 1048 C C . SER A 1 134 ? 22.937 -13.495 -12.346 1.00 84.81 134 SER A C 1
ATOM 1050 O O . SER A 1 134 ? 23.918 -13.517 -13.090 1.00 84.81 134 SER A O 1
ATOM 1052 N N . GLN A 1 135 ? 22.001 -12.545 -12.459 1.00 75.81 135 GLN A N 1
ATOM 1053 C CA . GLN A 1 135 ? 21.997 -11.536 -13.522 1.00 75.81 135 GLN A CA 1
ATOM 1054 C C . GLN A 1 135 ? 23.252 -10.648 -13.521 1.00 75.81 135 GLN A C 1
ATOM 1056 O O . GLN A 1 135 ? 23.834 -10.421 -14.582 1.00 75.81 135 GLN A O 1
ATOM 1061 N N . TYR A 1 136 ? 23.706 -10.149 -12.367 1.00 76.31 136 TYR A N 1
ATOM 1062 C CA . TYR A 1 136 ? 24.863 -9.245 -12.307 1.00 76.31 136 TYR A CA 1
ATOM 1063 C C . TYR A 1 136 ? 26.184 -9.993 -12.551 1.00 76.31 136 TYR A C 1
ATOM 1065 O O . TYR A 1 136 ? 27.078 -9.447 -13.202 1.00 76.31 136 TYR A O 1
ATOM 1073 N N . LEU A 1 137 ? 26.305 -11.244 -12.091 1.00 81.31 137 LEU A N 1
ATOM 1074 C CA . LEU A 1 137 ? 27.454 -12.108 -12.383 1.00 81.31 137 LEU A CA 1
ATOM 1075 C C . LEU A 1 137 ? 27.498 -12.511 -13.865 1.00 81.31 137 LEU A C 1
ATOM 1077 O O . LEU A 1 137 ? 28.565 -12.451 -14.479 1.00 81.31 137 LEU A O 1
ATOM 1081 N N . ALA A 1 138 ? 26.352 -12.848 -14.466 1.00 75.69 138 ALA A N 1
ATOM 1082 C CA . ALA A 1 138 ? 26.238 -13.141 -15.897 1.00 75.69 138 ALA A CA 1
ATOM 1083 C C . ALA A 1 138 ? 26.583 -11.919 -16.769 1.00 75.69 138 ALA A C 1
ATOM 1085 O O . ALA A 1 138 ? 27.218 -12.055 -17.815 1.00 75.69 138 ALA A O 1
ATOM 1086 N N . LEU A 1 139 ? 26.223 -10.715 -16.311 1.00 68.94 139 LEU A N 1
ATOM 1087 C CA . LEU A 1 139 ? 26.615 -9.442 -16.919 1.00 68.94 139 LEU A CA 1
ATOM 1088 C C . LEU A 1 139 ? 28.095 -9.076 -16.692 1.00 68.94 139 LEU A C 1
ATOM 1090 O O . LEU A 1 139 ? 28.622 -8.221 -17.400 1.00 68.94 139 LEU A O 1
ATOM 1094 N N . GLY A 1 140 ? 28.777 -9.690 -15.719 1.00 73.62 140 GLY A N 1
ATOM 1095 C CA . GLY A 1 140 ? 30.118 -9.273 -15.292 1.00 73.62 140 GLY A CA 1
ATOM 1096 C C . GLY A 1 140 ? 30.142 -7.895 -14.615 1.00 73.62 140 GLY A C 1
ATOM 1097 O O . GLY A 1 140 ? 31.174 -7.232 -14.624 1.00 73.62 140 GLY A O 1
ATOM 1098 N N . ALA A 1 141 ? 29.007 -7.457 -14.059 1.00 69.81 141 ALA A N 1
ATOM 1099 C CA . ALA A 1 141 ? 28.860 -6.191 -13.338 1.00 69.81 141 ALA A CA 1
ATOM 1100 C C . ALA A 1 141 ? 29.323 -6.274 -11.869 1.00 69.81 141 ALA A C 1
ATOM 1102 O O . ALA A 1 141 ? 29.433 -5.249 -11.200 1.00 69.81 141 ALA A O 1
ATOM 1103 N N . MET A 1 142 ? 29.570 -7.487 -11.363 1.00 75.38 142 MET A N 1
ATOM 1104 C CA . MET A 1 142 ? 30.075 -7.753 -10.015 1.00 75.38 142 MET A CA 1
ATOM 1105 C C . MET A 1 142 ? 31.216 -8.781 -10.068 1.00 75.38 142 MET A C 1
ATOM 1107 O O . MET A 1 142 ? 31.097 -9.761 -10.814 1.00 75.38 142 MET A O 1
ATOM 1111 N N . PRO A 1 143 ? 32.280 -8.618 -9.257 1.00 76.88 143 PRO A N 1
ATOM 1112 C CA . PRO A 1 143 ? 32.573 -7.478 -8.368 1.00 76.88 143 PRO A CA 1
ATOM 1113 C C . PRO A 1 143 ? 32.936 -6.186 -9.137 1.00 76.88 143 PRO A C 1
ATOM 1115 O O . PRO A 1 143 ? 33.176 -6.254 -10.344 1.00 76.88 143 PRO A O 1
ATOM 1118 N N . PRO A 1 144 ? 33.022 -5.008 -8.487 1.00 73.50 144 PRO A N 1
ATOM 1119 C CA . PRO A 1 144 ? 33.484 -3.772 -9.135 1.00 73.50 144 PRO A CA 1
ATOM 1120 C C . PRO A 1 144 ? 34.935 -3.878 -9.647 1.00 73.50 144 PRO A C 1
ATOM 1122 O O . PRO A 1 144 ? 35.714 -4.683 -9.137 1.00 73.50 144 PRO A O 1
ATOM 1125 N N . GLN A 1 145 ? 35.330 -3.060 -10.635 1.00 68.62 145 GLN A N 1
ATOM 1126 C CA . GLN A 1 145 ? 36.618 -3.228 -11.344 1.00 68.62 145 GLN A CA 1
ATOM 1127 C C . GLN A 1 145 ? 37.871 -3.150 -10.457 1.00 68.62 145 GLN A C 1
ATOM 1129 O O . GLN A 1 145 ? 38.878 -3.774 -10.788 1.00 68.62 145 GLN A O 1
ATOM 1134 N N . ASP A 1 146 ? 37.809 -2.422 -9.341 1.00 71.25 146 ASP A N 1
ATOM 1135 C CA . ASP A 1 146 ? 38.919 -2.292 -8.389 1.00 71.25 146 ASP A CA 1
ATOM 1136 C C . ASP A 1 146 ? 39.164 -3.564 -7.544 1.00 71.25 146 ASP A C 1
ATOM 1138 O O . ASP A 1 146 ? 40.195 -3.670 -6.876 1.00 71.25 146 ASP A O 1
ATOM 1142 N N . TYR A 1 147 ? 38.252 -4.544 -7.593 1.00 75.94 147 TYR A N 1
ATOM 1143 C CA . TYR A 1 147 ? 38.299 -5.791 -6.821 1.00 75.94 147 TYR A CA 1
ATOM 1144 C C . TYR A 1 147 ? 38.736 -7.000 -7.655 1.00 75.94 147 TYR A C 1
ATOM 1146 O O . TYR A 1 147 ? 38.709 -6.999 -8.890 1.00 75.94 147 TYR A O 1
ATOM 1154 N N . ALA A 1 148 ? 39.129 -8.074 -6.962 1.00 80.44 148 ALA A N 1
ATOM 1155 C CA . ALA A 1 148 ? 39.527 -9.332 -7.583 1.00 80.44 148 ALA A CA 1
ATOM 1156 C C . ALA A 1 148 ? 38.382 -9.916 -8.427 1.00 80.44 148 ALA A C 1
ATOM 1158 O O . ALA A 1 148 ? 37.363 -10.365 -7.906 1.00 80.44 148 ALA A O 1
ATOM 1159 N N . GLN A 1 149 ? 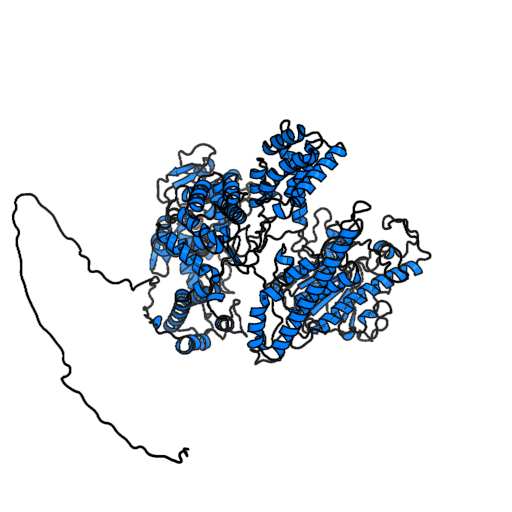38.567 -9.939 -9.746 1.00 82.38 149 GLN A N 1
ATOM 1160 C CA . GLN A 1 149 ? 37.566 -10.443 -10.680 1.00 82.38 149 GLN A CA 1
ATOM 1161 C C . GLN A 1 149 ? 37.597 -11.979 -10.758 1.00 82.38 149 GLN A C 1
ATOM 1163 O O . GLN A 1 149 ? 38.668 -12.532 -11.028 1.00 82.38 149 GLN A O 1
ATOM 1168 N N . PRO A 1 150 ? 36.456 -12.674 -10.595 1.00 86.94 150 PRO A N 1
ATOM 1169 C CA . PRO A 1 150 ? 36.358 -14.096 -10.898 1.00 86.94 150 PRO A CA 1
ATOM 1170 C C . PRO A 1 150 ? 36.554 -14.315 -12.402 1.00 86.94 150 PRO A C 1
ATOM 1172 O O . PRO A 1 150 ? 36.138 -13.495 -13.230 1.00 86.94 150 PRO A O 1
ATOM 1175 N N . THR A 1 151 ? 37.180 -15.427 -12.774 1.00 88.62 151 THR A N 1
ATOM 1176 C CA . THR A 1 151 ? 37.332 -15.843 -14.174 1.00 88.62 151 THR A CA 1
ATOM 1177 C C . THR A 1 151 ? 35.964 -16.067 -14.841 1.00 88.62 151 THR A C 1
ATOM 1179 O O . THR A 1 151 ? 34.960 -16.272 -14.154 1.00 88.62 151 THR A O 1
ATOM 1182 N N . PRO A 1 152 ? 35.872 -16.053 -16.187 1.00 82.88 152 PRO A N 1
ATOM 1183 C CA . PRO A 1 152 ? 34.626 -16.390 -16.883 1.00 82.88 152 PRO A CA 1
ATOM 1184 C C . PRO A 1 152 ? 34.075 -17.772 -16.492 1.00 82.88 152 PRO A C 1
ATOM 1186 O O . PRO A 1 152 ? 32.864 -17.947 -16.405 1.00 82.88 152 PRO A O 1
ATOM 1189 N N . GLU A 1 153 ? 34.974 -18.717 -16.211 1.00 85.19 153 GLU A N 1
ATOM 1190 C CA . GLU A 1 153 ? 34.695 -20.093 -15.789 1.00 85.19 153 GLU A CA 1
ATOM 1191 C C . GLU A 1 153 ? 34.091 -20.135 -14.374 1.00 85.19 153 GLU A C 1
ATOM 1193 O O . GLU A 1 153 ? 33.062 -20.774 -14.148 1.00 85.19 153 GLU A O 1
ATOM 1198 N N . GLU A 1 154 ? 34.674 -19.389 -13.432 1.00 88.00 154 GLU A N 1
ATOM 1199 C CA . GLU A 1 154 ? 34.154 -19.234 -12.068 1.00 88.00 154 GLU A CA 1
ATOM 1200 C C . GLU A 1 154 ? 32.792 -18.522 -12.063 1.00 88.00 154 GLU A C 1
ATOM 1202 O O . GLU A 1 154 ? 31.853 -19.010 -11.435 1.00 88.00 154 GLU A O 1
ATOM 1207 N N . ARG A 1 155 ? 32.619 -17.433 -12.830 1.00 87.50 155 ARG A N 1
ATOM 1208 C CA . ARG A 1 155 ? 31.311 -16.755 -12.954 1.00 87.50 155 ARG A CA 1
ATOM 1209 C C . ARG A 1 155 ? 30.233 -17.682 -13.506 1.00 87.50 155 ARG A C 1
ATOM 1211 O O . ARG A 1 155 ? 29.153 -17.753 -12.927 1.00 87.50 155 ARG A O 1
ATOM 1218 N N . ALA A 1 156 ? 30.532 -18.412 -14.582 1.00 86.00 156 ALA A N 1
ATOM 1219 C CA . ALA A 1 156 ? 29.610 -19.390 -15.155 1.00 86.00 156 ALA A CA 1
ATOM 1220 C C . ALA A 1 156 ? 29.245 -20.495 -14.147 1.00 86.00 156 ALA A C 1
ATOM 1222 O O . ALA A 1 156 ? 28.091 -20.908 -14.090 1.00 86.00 156 ALA A O 1
ATOM 1223 N N . THR A 1 157 ? 30.196 -20.920 -13.308 1.00 90.38 157 THR A N 1
ATOM 1224 C CA . THR A 1 157 ? 29.970 -21.920 -12.250 1.00 90.38 157 THR A CA 1
ATOM 1225 C C . THR A 1 157 ? 28.995 -21.417 -11.180 1.00 90.38 157 THR A C 1
ATOM 1227 O O . THR A 1 157 ? 28.070 -22.142 -10.816 1.00 90.38 157 THR A O 1
ATOM 1230 N N . VAL A 1 158 ? 29.149 -20.175 -10.699 1.00 91.00 158 VAL A N 1
ATOM 1231 C CA . VAL A 1 158 ? 28.234 -19.596 -9.695 1.00 91.00 158 VAL A CA 1
ATOM 1232 C C . VAL A 1 158 ? 26.843 -19.349 -10.286 1.00 91.00 158 VAL A C 1
ATOM 1234 O O . VAL A 1 158 ? 25.855 -19.738 -9.670 1.00 91.00 158 VAL A O 1
ATOM 1237 N N . VAL A 1 159 ? 26.755 -18.767 -11.488 1.00 88.62 159 VAL A N 1
ATOM 1238 C CA . VAL A 1 159 ? 25.481 -18.529 -12.196 1.00 88.62 159 VAL A CA 1
ATOM 1239 C C . VAL A 1 159 ? 24.728 -19.845 -12.409 1.00 88.62 159 VAL A C 1
ATOM 1241 O O . VAL A 1 159 ? 23.604 -19.986 -11.938 1.00 88.62 159 VAL A O 1
ATOM 1244 N N . ALA A 1 160 ? 25.381 -20.859 -12.990 1.00 88.12 160 ALA A N 1
ATOM 1245 C CA . ALA A 1 160 ? 24.775 -22.172 -13.211 1.00 88.12 160 ALA A CA 1
ATOM 1246 C C . ALA A 1 160 ? 24.372 -22.881 -11.905 1.00 88.12 160 ALA A C 1
ATOM 1248 O O . ALA A 1 160 ? 23.416 -23.657 -11.897 1.00 88.12 160 ALA A O 1
ATOM 1249 N N . TRP A 1 161 ? 25.070 -22.628 -10.790 1.00 92.44 161 TRP A N 1
ATOM 1250 C CA . TRP A 1 161 ? 24.653 -23.125 -9.480 1.00 92.44 161 TRP A CA 1
ATOM 1251 C C . TRP A 1 161 ? 23.394 -22.421 -8.962 1.00 92.44 161 TRP A C 1
ATOM 1253 O O . TRP A 1 161 ? 22.488 -23.123 -8.510 1.00 92.44 161 TRP A O 1
ATOM 1263 N N . ILE A 1 162 ? 23.315 -21.084 -9.041 1.00 90.25 162 ILE A N 1
ATOM 1264 C CA . ILE A 1 162 ? 22.137 -20.311 -8.612 1.00 90.25 162 ILE A CA 1
ATOM 1265 C C . ILE A 1 162 ? 20.918 -20.710 -9.442 1.00 90.25 162 ILE A C 1
ATOM 1267 O O . ILE A 1 162 ? 19.882 -21.054 -8.875 1.00 90.25 162 ILE A O 1
ATOM 1271 N N . ASP A 1 163 ? 21.050 -20.704 -10.767 1.00 86.69 163 ASP A N 1
ATOM 1272 C CA . ASP A 1 163 ? 19.942 -20.972 -11.681 1.00 86.69 163 ASP A CA 1
ATOM 1273 C C . ASP A 1 163 ? 19.414 -22.398 -11.457 1.00 86.69 163 ASP A C 1
ATOM 1275 O O . ASP A 1 163 ? 18.239 -22.573 -11.137 1.00 86.69 163 ASP A O 1
ATOM 1279 N N . ARG A 1 164 ? 20.298 -23.411 -11.421 1.00 87.31 164 ARG A N 1
ATOM 1280 C CA . ARG A 1 164 ? 19.927 -24.794 -11.063 1.00 87.31 164 ARG A CA 1
ATOM 1281 C C . ARG A 1 164 ? 19.290 -24.884 -9.673 1.00 87.31 164 ARG A C 1
ATOM 1283 O O . ARG A 1 164 ? 18.364 -25.668 -9.480 1.00 87.31 164 ARG A O 1
ATOM 1290 N N . MET A 1 165 ? 19.798 -24.150 -8.683 1.00 88.81 165 MET A N 1
ATOM 1291 C CA . MET A 1 165 ? 19.274 -24.162 -7.311 1.00 88.81 165 MET A CA 1
ATOM 1292 C C . MET A 1 165 ? 17.835 -23.641 -7.251 1.00 88.81 165 MET A C 1
ATOM 1294 O O . MET A 1 165 ? 17.021 -24.227 -6.542 1.00 88.81 165 MET A O 1
ATOM 1298 N N . LEU A 1 166 ? 17.513 -22.601 -8.024 1.00 86.88 166 LEU A N 1
ATOM 1299 C CA . LEU A 1 166 ? 16.155 -22.074 -8.144 1.00 86.88 166 LEU A CA 1
ATOM 1300 C C . LEU A 1 166 ? 15.258 -22.988 -8.997 1.00 86.88 166 LEU A C 1
ATOM 1302 O O . LEU A 1 166 ? 14.129 -23.257 -8.607 1.00 86.88 166 LEU A O 1
ATOM 1306 N N . GLU A 1 167 ? 15.747 -23.496 -10.129 1.00 83.81 167 GLU A N 1
ATOM 1307 C CA . GLU A 1 167 ? 14.976 -24.324 -11.070 1.00 83.81 167 GLU A CA 1
ATOM 1308 C C . GLU A 1 167 ? 14.650 -25.725 -10.538 1.00 83.81 167 GLU A C 1
ATOM 1310 O O . GLU A 1 167 ? 13.563 -26.244 -10.783 1.00 83.81 167 GLU A O 1
ATOM 1315 N N . THR A 1 168 ? 15.580 -26.355 -9.813 1.00 84.50 168 THR A N 1
ATOM 1316 C CA . THR A 1 168 ? 15.408 -27.726 -9.292 1.00 84.50 168 THR A CA 1
ATOM 1317 C C . THR A 1 168 ? 14.777 -27.781 -7.901 1.00 84.50 168 THR A C 1
ATOM 1319 O O . THR A 1 168 ? 14.562 -28.874 -7.369 1.00 84.50 168 THR A O 1
ATOM 1322 N N . PHE A 1 169 ? 14.471 -26.630 -7.294 1.00 87.06 169 PHE A N 1
ATOM 1323 C CA . PHE A 1 169 ? 13.781 -26.586 -6.013 1.00 87.06 169 PHE A CA 1
ATOM 1324 C C . PHE A 1 169 ? 12.313 -27.004 -6.165 1.00 87.06 169 PHE A C 1
ATOM 1326 O O . PHE A 1 169 ? 11.563 -26.439 -6.958 1.00 87.06 169 PHE A O 1
ATOM 1333 N N . ASP A 1 170 ? 11.881 -27.969 -5.353 1.00 86.81 170 ASP A N 1
ATOM 1334 C CA . ASP A 1 170 ? 10.485 -28.402 -5.308 1.00 86.81 170 ASP A CA 1
ATOM 1335 C C . ASP A 1 170 ? 9.624 -27.362 -4.570 1.00 86.81 170 ASP A C 1
ATOM 1337 O O . ASP A 1 170 ? 9.450 -27.413 -3.347 1.00 86.81 170 ASP A O 1
ATOM 1341 N N . TYR A 1 171 ? 9.096 -26.390 -5.318 1.00 85.38 171 TYR A N 1
ATOM 1342 C CA . TYR A 1 171 ? 8.271 -25.309 -4.775 1.00 85.38 171 TYR A CA 1
ATOM 1343 C C . TYR A 1 171 ? 6.951 -25.789 -4.145 1.00 85.38 171 TYR A C 1
ATOM 1345 O O . TYR A 1 171 ? 6.397 -25.067 -3.313 1.00 85.38 171 TYR A O 1
ATOM 1353 N N . GLU A 1 172 ? 6.483 -27.017 -4.415 1.00 84.69 172 GLU A N 1
ATOM 1354 C CA . GLU A 1 172 ? 5.345 -27.603 -3.686 1.00 84.69 172 GLU A CA 1
ATOM 1355 C C . GLU A 1 172 ? 5.650 -27.768 -2.186 1.00 84.69 172 GLU A C 1
ATOM 1357 O O . GLU A 1 172 ? 4.743 -27.721 -1.357 1.00 84.69 172 GLU A O 1
ATOM 1362 N N . THR A 1 173 ? 6.928 -27.883 -1.800 1.00 81.31 173 THR A N 1
ATOM 1363 C CA . THR A 1 173 ? 7.340 -28.013 -0.388 1.00 81.31 173 THR A CA 1
ATOM 1364 C C . THR A 1 173 ? 7.200 -26.727 0.433 1.00 81.31 173 THR A C 1
ATOM 1366 O O . THR A 1 173 ? 7.189 -26.792 1.664 1.00 81.31 173 THR A O 1
ATOM 1369 N N . VAL A 1 174 ? 7.088 -25.564 -0.222 1.00 78.88 174 VAL A N 1
ATOM 1370 C CA . VAL A 1 174 ? 6.934 -24.241 0.420 1.00 78.88 174 VAL A CA 1
ATOM 1371 C C . VAL A 1 174 ? 5.624 -23.544 0.058 1.00 78.88 174 VAL A C 1
ATOM 1373 O O . VAL A 1 174 ? 5.381 -22.430 0.525 1.00 78.88 174 VAL A O 1
ATOM 1376 N N . ARG A 1 175 ? 4.792 -24.192 -0.763 1.00 81.62 175 ARG A N 1
ATOM 1377 C CA . ARG A 1 175 ? 3.530 -23.673 -1.284 1.00 81.62 175 ARG A CA 1
ATOM 1378 C C . ARG A 1 175 ? 2.632 -23.157 -0.158 1.00 81.62 175 ARG A C 1
ATOM 1380 O O . ARG A 1 175 ? 2.425 -23.811 0.860 1.00 81.62 175 ARG A O 1
ATOM 1387 N N . SER A 1 176 ? 2.108 -21.952 -0.346 1.00 83.25 176 SER A N 1
ATOM 1388 C CA . SER A 1 176 ? 1.244 -21.245 0.604 1.00 83.25 176 SER A CA 1
ATOM 1389 C C . SER A 1 176 ? 0.348 -20.306 -0.204 1.00 83.25 176 SER A C 1
ATOM 1391 O O . SER A 1 176 ? 0.837 -19.728 -1.171 1.00 83.25 176 SER A O 1
ATOM 1393 N N . PRO A 1 177 ? -0.933 -20.094 0.149 1.00 80.94 177 PRO A N 1
ATOM 1394 C CA . PRO A 1 177 ? -1.778 -19.144 -0.579 1.00 80.94 177 PRO A CA 1
ATOM 1395 C C . PRO A 1 177 ? -1.418 -17.681 -0.254 1.00 80.94 177 PRO A C 1
ATOM 1397 O O . PRO A 1 177 ? -1.971 -16.739 -0.823 1.00 80.94 177 PRO A O 1
ATOM 1400 N N . GLY A 1 178 ? -0.472 -17.495 0.670 1.00 75.19 178 GLY A N 1
ATOM 1401 C CA . GLY A 1 178 ? -0.001 -16.211 1.155 1.00 75.19 178 GLY A CA 1
ATOM 1402 C C . GLY A 1 178 ? -0.899 -15.592 2.212 1.00 75.19 178 GLY A C 1
ATOM 1403 O O . GLY A 1 178 ? -1.932 -16.137 2.609 1.00 75.19 178 GLY A O 1
ATOM 1404 N N . PHE A 1 179 ? -0.445 -14.442 2.692 1.00 69.25 179 PHE A N 1
ATOM 1405 C CA . PHE A 1 179 ? -1.186 -13.591 3.606 1.00 69.25 179 PHE A CA 1
ATOM 1406 C C . PHE A 1 179 ? -1.634 -12.339 2.854 1.00 69.25 179 PHE A C 1
ATOM 1408 O O . PHE A 1 179 ? -0.853 -11.727 2.131 1.00 69.25 179 PHE A O 1
ATOM 1415 N N . GLU A 1 180 ? -2.902 -11.982 3.016 1.00 63.41 180 GLU A N 1
ATOM 1416 C CA . GLU A 1 180 ? -3.519 -10.819 2.384 1.00 63.41 180 GLU A CA 1
ATOM 1417 C C . GLU A 1 180 ? -4.182 -9.995 3.485 1.00 63.41 180 GLU A C 1
ATOM 1419 O O . GLU A 1 180 ? -5.142 -10.450 4.124 1.00 63.41 180 GLU A O 1
ATOM 1424 N N . GLU A 1 181 ? -3.628 -8.809 3.726 1.00 61.12 181 GLU A N 1
ATOM 1425 C CA . GLU A 1 181 ? -4.098 -7.894 4.758 1.00 61.12 181 GLU A CA 1
ATOM 1426 C C . GLU A 1 181 ? -5.501 -7.360 4.449 1.00 61.12 181 GLU A C 1
ATOM 1428 O O . GLU A 1 181 ? -5.908 -7.201 3.294 1.00 61.12 181 GLU A O 1
ATOM 1433 N N . ALA A 1 182 ? -6.250 -7.058 5.511 1.00 65.88 182 ALA A N 1
ATOM 1434 C CA . ALA A 1 182 ? -7.525 -6.367 5.402 1.00 65.88 182 ALA A CA 1
ATOM 1435 C C . ALA A 1 182 ? -7.286 -4.932 4.910 1.00 65.88 182 ALA A C 1
ATOM 1437 O O . ALA A 1 182 ? -6.838 -4.077 5.676 1.00 65.88 182 ALA A O 1
ATOM 1438 N N . HIS A 1 183 ? -7.611 -4.677 3.647 1.00 70.88 183 HIS A N 1
ATOM 1439 C CA . HIS A 1 183 ? -7.372 -3.403 2.981 1.00 70.88 183 HIS A CA 1
ATOM 1440 C C . HIS A 1 183 ? -8.672 -2.668 2.666 1.00 70.88 183 HIS A C 1
ATOM 1442 O O . HIS A 1 183 ? -9.741 -3.274 2.537 1.00 70.88 183 HIS A O 1
ATOM 1448 N N . ARG A 1 184 ? -8.595 -1.339 2.558 1.00 83.56 184 ARG A N 1
ATOM 1449 C CA . ARG A 1 184 ? -9.704 -0.541 2.018 1.00 83.56 184 ARG A CA 1
ATOM 1450 C C . ARG A 1 184 ? -9.830 -0.727 0.506 1.00 83.56 184 ARG A C 1
ATOM 1452 O O . ARG A 1 184 ? -8.850 -1.077 -0.129 1.00 83.56 184 ARG A O 1
ATOM 1459 N N . LEU A 1 185 ? -10.990 -0.419 -0.069 1.00 89.44 185 LEU A N 1
ATOM 1460 C CA . LEU A 1 185 ? -11.098 -0.215 -1.517 1.00 89.44 185 LEU A CA 1
ATOM 1461 C C . LEU A 1 185 ? -10.099 0.861 -1.971 1.00 89.44 185 LEU A C 1
ATOM 1463 O O . LEU A 1 185 ? -9.969 1.884 -1.284 1.00 89.44 185 LEU A O 1
ATOM 1467 N N . SER A 1 186 ? -9.446 0.668 -3.120 1.00 89.50 186 SER A N 1
ATOM 1468 C CA . SER A 1 186 ? -8.732 1.760 -3.806 1.00 89.50 186 SER A CA 1
ATOM 1469 C C . SER A 1 186 ? -9.709 2.886 -4.181 1.00 89.50 186 SER A C 1
ATOM 1471 O O . SER A 1 186 ? -10.929 2.699 -4.176 1.00 89.50 186 SER A O 1
ATOM 1473 N N . HIS A 1 187 ? -9.227 4.087 -4.496 1.00 89.31 187 HIS A N 1
ATOM 1474 C CA . HIS A 1 187 ? -10.103 5.196 -4.890 1.00 89.31 187 HIS A CA 1
ATOM 1475 C C . HIS A 1 187 ? -10.843 4.886 -6.204 1.00 89.31 187 HIS A C 1
ATOM 1477 O O . HIS A 1 187 ? -12.016 5.243 -6.343 1.00 89.31 187 HIS A O 1
ATOM 1483 N N . HIS A 1 188 ? -10.202 4.157 -7.125 1.00 90.00 188 HIS A N 1
ATOM 1484 C CA . HIS A 1 188 ? -10.844 3.636 -8.335 1.00 90.00 188 HIS A CA 1
ATOM 1485 C C . HIS A 1 188 ? -11.893 2.562 -8.015 1.00 90.00 188 HIS A C 1
ATOM 1487 O O . HIS A 1 188 ? -13.004 2.619 -8.549 1.00 90.00 188 HIS A O 1
ATOM 1493 N N . GLU A 1 189 ? -11.577 1.622 -7.117 1.00 94.06 189 GLU A N 1
ATOM 1494 C CA . GLU A 1 189 ? -12.522 0.590 -6.677 1.00 94.06 189 GLU A CA 1
ATOM 1495 C C . GLU A 1 189 ? -13.734 1.187 -5.943 1.00 94.06 189 GLU A C 1
ATOM 1497 O O . GLU A 1 189 ? -14.866 0.744 -6.145 1.00 94.06 189 GLU A O 1
ATOM 1502 N N . TYR A 1 190 ? -13.526 2.212 -5.109 1.00 93.50 190 TYR A N 1
ATOM 1503 C CA . TYR A 1 190 ? -14.589 2.944 -4.419 1.00 93.50 190 TYR A CA 1
ATOM 1504 C C . TYR A 1 190 ? -15.518 3.629 -5.423 1.00 93.50 190 TYR A C 1
ATOM 1506 O O . TYR A 1 190 ? -16.730 3.415 -5.359 1.00 93.50 190 TYR A O 1
ATOM 1514 N N . ASP A 1 191 ? -14.966 4.410 -6.361 1.00 92.31 191 ASP A N 1
ATOM 1515 C CA . ASP A 1 191 ? -15.742 5.132 -7.376 1.00 92.31 191 ASP A CA 1
ATOM 1516 C C . ASP A 1 191 ? -16.569 4.170 -8.245 1.00 92.31 191 ASP A C 1
ATOM 1518 O O . ASP A 1 191 ? -17.774 4.362 -8.413 1.00 92.31 191 ASP A O 1
ATOM 1522 N N . ALA A 1 192 ? -15.965 3.072 -8.710 1.00 93.56 192 ALA A N 1
ATOM 1523 C CA . ALA A 1 192 ? -16.677 2.048 -9.470 1.00 93.56 192 ALA A CA 1
ATOM 1524 C C . ALA A 1 192 ? -17.768 1.345 -8.645 1.00 93.56 192 ALA A C 1
ATOM 1526 O O . ALA A 1 192 ? -18.903 1.218 -9.111 1.00 93.56 192 ALA A O 1
ATOM 1527 N N . THR A 1 193 ? -17.466 0.982 -7.395 1.00 95.31 193 THR A N 1
ATOM 1528 C CA . THR A 1 193 ? -18.431 0.351 -6.484 1.00 95.31 193 THR A CA 1
ATOM 1529 C C . THR A 1 193 ? -19.639 1.255 -6.237 1.00 95.31 193 THR A C 1
ATOM 1531 O O . THR A 1 193 ? -20.774 0.786 -6.319 1.00 95.31 193 THR A O 1
ATOM 1534 N N . VAL A 1 194 ? -19.446 2.553 -5.961 1.00 94.25 194 VAL A N 1
ATOM 1535 C CA . VAL A 1 194 ? -20.582 3.463 -5.731 1.00 94.25 194 VAL A CA 1
ATOM 1536 C C . VAL A 1 194 ? -21.374 3.755 -7.004 1.00 94.25 194 VAL A C 1
ATOM 1538 O O . VAL A 1 194 ? -22.606 3.857 -6.937 1.00 94.25 194 VAL A O 1
ATOM 1541 N N . ARG A 1 195 ? -20.697 3.823 -8.160 1.00 92.88 195 ARG A N 1
ATOM 1542 C CA . ARG A 1 195 ? -21.325 3.993 -9.475 1.00 92.88 195 ARG A CA 1
ATOM 1543 C C . ARG A 1 195 ? -22.268 2.835 -9.780 1.00 92.88 195 ARG A C 1
ATOM 1545 O O . ARG A 1 195 ? -23.425 3.082 -10.110 1.00 92.88 195 ARG A O 1
ATOM 1552 N N . ASP A 1 196 ? -21.830 1.593 -9.579 1.00 93.56 196 ASP A N 1
ATOM 1553 C CA . ASP A 1 196 ? -22.656 0.396 -9.790 1.00 93.56 196 ASP A CA 1
ATOM 1554 C C . ASP A 1 196 ? -23.739 0.230 -8.705 1.00 93.56 196 ASP A C 1
ATOM 1556 O O . ASP A 1 196 ? -24.861 -0.219 -8.978 1.00 93.56 196 ASP A O 1
ATOM 1560 N N . LEU A 1 197 ? -23.453 0.625 -7.460 1.00 94.31 197 LEU A N 1
ATOM 1561 C CA . LEU A 1 197 ? -24.400 0.538 -6.347 1.00 94.31 197 LEU A CA 1
ATOM 1562 C C . LEU A 1 197 ? -25.605 1.475 -6.534 1.00 94.31 197 LEU A C 1
ATOM 1564 O O . LEU A 1 197 ? -26.742 1.044 -6.300 1.00 94.31 197 LEU A O 1
ATOM 1568 N N . LEU A 1 198 ? -25.374 2.717 -6.981 1.00 93.12 198 LEU A N 1
ATOM 1569 C CA . LEU A 1 198 ? -26.397 3.767 -7.107 1.00 93.12 198 LEU A CA 1
ATOM 1570 C C . LEU A 1 198 ? -26.814 4.110 -8.546 1.00 93.12 198 LEU A C 1
ATOM 1572 O O . LEU A 1 198 ? -27.841 4.774 -8.709 1.00 93.12 198 LEU A O 1
ATOM 1576 N N . ALA A 1 199 ? -26.083 3.667 -9.569 1.00 91.38 199 ALA A N 1
ATOM 1577 C CA . ALA A 1 199 ? -26.235 4.085 -10.969 1.00 91.38 199 ALA A CA 1
ATOM 1578 C C . ALA A 1 199 ? -26.112 5.613 -11.163 1.00 91.38 199 ALA A C 1
ATOM 1580 O O . ALA A 1 199 ? -26.928 6.242 -11.841 1.00 91.38 199 ALA A O 1
ATOM 1581 N N . VAL A 1 200 ? -25.098 6.212 -10.529 1.00 89.31 200 VAL A N 1
ATOM 1582 C CA . VAL A 1 200 ? -24.755 7.640 -10.620 1.00 89.31 200 VAL A CA 1
ATOM 1583 C C . VAL A 1 200 ? -23.245 7.766 -10.752 1.00 89.31 200 VAL A C 1
ATOM 1585 O O . VAL A 1 200 ? -22.520 7.231 -9.921 1.00 89.31 200 VAL A O 1
ATOM 1588 N N . ASP A 1 201 ? -22.788 8.484 -11.773 1.00 87.25 201 ASP A N 1
ATOM 1589 C CA . ASP A 1 201 ? -21.369 8.738 -12.020 1.00 87.25 201 ASP A CA 1
ATOM 1590 C C . ASP A 1 201 ? -21.025 10.196 -11.686 1.00 87.25 201 ASP A C 1
ATOM 1592 O O . ASP A 1 201 ? -21.739 11.119 -12.093 1.00 87.25 201 ASP A O 1
ATOM 1596 N N . LEU A 1 202 ? -19.963 10.390 -10.903 1.00 82.50 202 LEU A N 1
ATOM 1597 C CA . LEU A 1 202 ? -19.474 11.695 -10.447 1.00 82.50 202 LEU A CA 1
ATOM 1598 C C . LEU A 1 202 ? -17.953 11.858 -10.582 1.00 82.50 202 LEU A C 1
ATOM 1600 O O . LEU A 1 202 ? -17.475 12.944 -10.256 1.00 82.50 202 LEU A O 1
ATOM 1604 N N . ASN A 1 203 ? -17.216 10.823 -11.012 1.00 81.31 203 ASN A N 1
ATOM 1605 C CA . ASN A 1 203 ? -15.749 10.752 -10.955 1.00 81.31 203 ASN A CA 1
ATOM 1606 C C . ASN A 1 203 ? -15.184 11.271 -9.613 1.00 81.31 203 ASN A C 1
ATOM 1608 O O . ASN A 1 203 ? -14.629 12.367 -9.506 1.00 81.31 203 ASN A O 1
ATOM 1612 N N . LEU A 1 204 ? -15.372 10.495 -8.547 1.00 83.06 204 LEU A N 1
ATOM 1613 C CA . LEU A 1 204 ? -14.948 10.861 -7.195 1.00 83.06 204 LEU A CA 1
ATOM 1614 C C . LEU A 1 204 ? -13.438 10.702 -6.970 1.00 83.06 204 LEU A C 1
ATOM 1616 O O . LEU A 1 204 ? -12.931 11.247 -5.992 1.00 83.06 204 LEU A O 1
ATOM 1620 N N . VAL A 1 205 ? -12.719 10.006 -7.861 1.00 79.81 205 VAL A N 1
ATOM 1621 C CA . VAL A 1 205 ? -11.280 9.706 -7.726 1.00 79.81 205 VAL A CA 1
ATOM 1622 C C . VAL A 1 205 ? -10.456 10.984 -7.530 1.00 79.81 205 VAL A C 1
ATOM 1624 O O . VAL A 1 205 ? -9.665 11.061 -6.595 1.00 79.81 205 VAL A O 1
ATOM 1627 N N . GLU A 1 206 ? -10.727 12.032 -8.316 1.00 72.94 206 GLU A N 1
ATOM 1628 C CA . GLU A 1 206 ? -10.042 13.340 -8.249 1.00 72.94 206 GLU A CA 1
ATOM 1629 C C . GLU A 1 206 ? -10.207 14.080 -6.904 1.00 72.94 206 GLU A C 1
ATOM 1631 O O . GLU A 1 206 ? -9.527 15.074 -6.643 1.00 72.94 206 GLU A O 1
ATOM 1636 N N . LYS A 1 207 ? -11.122 13.628 -6.036 1.00 72.50 207 LYS A N 1
ATOM 1637 C CA . LYS A 1 207 ? -11.378 14.224 -4.713 1.00 72.50 207 LYS A CA 1
ATOM 1638 C C . LYS A 1 207 ? -10.564 13.569 -3.604 1.00 72.50 207 LYS A C 1
ATOM 1640 O O . LYS A 1 207 ? -10.515 14.101 -2.489 1.00 72.50 207 LYS A O 1
ATOM 1645 N N . PHE A 1 208 ? -9.916 12.444 -3.876 1.00 78.94 208 PHE A N 1
ATOM 1646 C CA . PHE A 1 208 ? -9.015 11.776 -2.947 1.00 78.94 208 PHE A CA 1
ATOM 1647 C C . PHE A 1 208 ? -7.545 12.107 -3.280 1.00 78.94 208 PHE A C 1
ATOM 1649 O O . PHE A 1 208 ? -7.262 12.596 -4.371 1.00 78.94 208 PHE A O 1
ATOM 1656 N N . PRO A 1 209 ? -6.597 11.934 -2.340 1.00 69.06 209 PRO A N 1
ATOM 1657 C CA . PRO A 1 209 ? -5.168 12.019 -2.651 1.00 69.06 209 PRO A CA 1
ATOM 1658 C C . PRO A 1 209 ? -4.727 10.902 -3.614 1.00 69.06 209 PRO A C 1
ATOM 1660 O O . PRO A 1 209 ? -5.386 9.864 -3.689 1.00 69.06 209 PRO A O 1
ATOM 1663 N N . ASP A 1 210 ? -3.585 11.082 -4.283 1.00 68.00 210 ASP A N 1
ATOM 1664 C CA . ASP A 1 210 ? -2.922 10.003 -5.032 1.00 68.00 210 ASP A CA 1
ATOM 1665 C C . ASP A 1 210 ? -2.656 8.791 -4.115 1.00 68.00 210 ASP A C 1
ATOM 1667 O O . ASP A 1 210 ? -2.281 8.948 -2.950 1.00 68.00 210 ASP A O 1
ATOM 1671 N N . GLU A 1 211 ? -2.826 7.576 -4.640 1.00 71.06 211 GLU A N 1
ATOM 1672 C CA . GLU A 1 211 ? -2.559 6.336 -3.901 1.00 71.06 211 GLU A CA 1
ATOM 1673 C C . GLU A 1 211 ? -1.136 5.827 -4.134 1.00 71.06 211 GLU A C 1
ATOM 1675 O O . GLU A 1 211 ? -0.587 5.915 -5.235 1.00 71.06 211 GLU A O 1
ATOM 1680 N N . ASN A 1 212 ? -0.546 5.246 -3.088 1.00 61.16 212 ASN A N 1
ATOM 1681 C CA . ASN A 1 212 ? 0.723 4.542 -3.203 1.00 61.16 212 ASN A CA 1
ATOM 1682 C C . ASN A 1 212 ? 0.473 3.147 -3.782 1.00 61.16 212 ASN A C 1
ATOM 1684 O O . ASN A 1 212 ? -0.201 2.331 -3.160 1.00 61.16 212 ASN A O 1
ATOM 1688 N N . SER A 1 213 ? 1.101 2.840 -4.915 1.00 61.25 213 SER A N 1
ATOM 1689 C CA . SER A 1 213 ? 0.997 1.548 -5.611 1.00 61.25 213 SER A CA 1
ATOM 1690 C C . SER A 1 213 ? 1.757 0.385 -4.939 1.00 61.25 213 SER A C 1
ATOM 1692 O O . SER A 1 213 ? 1.927 -0.683 -5.526 1.00 61.25 213 SER A O 1
ATOM 1694 N N . GLY A 1 214 ? 2.289 0.610 -3.735 1.00 59.16 214 GLY A N 1
ATOM 1695 C CA . GLY A 1 214 ? 3.030 -0.374 -2.949 1.00 59.16 214 GLY A CA 1
ATOM 1696 C C . GLY A 1 214 ? 4.223 -1.001 -3.669 1.00 59.16 214 GLY A C 1
ATOM 1697 O O . GLY A 1 214 ? 4.761 -0.467 -4.640 1.00 59.16 214 GLY A O 1
ATOM 1698 N N . THR A 1 215 ? 4.633 -2.162 -3.168 1.00 59.44 215 THR A N 1
ATOM 1699 C CA . THR A 1 215 ? 5.709 -2.980 -3.742 1.00 59.44 215 THR A CA 1
ATOM 1700 C C . THR A 1 215 ? 5.237 -3.852 -4.914 1.00 59.44 215 THR A C 1
ATOM 1702 O O . THR A 1 215 ? 6.031 -4.203 -5.783 1.00 59.44 215 THR A O 1
ATOM 1705 N N . SER A 1 216 ? 3.936 -4.157 -4.999 1.00 69.62 216 SER A N 1
ATOM 1706 C CA . SER A 1 216 ? 3.337 -4.891 -6.126 1.00 69.62 216 SER A CA 1
ATOM 1707 C C . SER A 1 216 ? 3.311 -4.064 -7.425 1.00 69.62 216 SER A C 1
ATOM 1709 O O . SER A 1 216 ? 3.483 -4.612 -8.524 1.00 69.62 216 SER A O 1
ATOM 1711 N N . GLY A 1 217 ? 3.165 -2.740 -7.301 1.00 76.94 217 GLY A N 1
ATOM 1712 C CA . GLY A 1 217 ? 3.028 -1.792 -8.407 1.00 76.94 217 GLY A CA 1
ATOM 1713 C C . GLY A 1 217 ? 1.580 -1.450 -8.775 1.00 76.94 217 GLY A C 1
ATOM 1714 O O . GLY A 1 217 ? 1.371 -0.908 -9.858 1.00 76.94 217 GLY A O 1
ATOM 1715 N N . PHE A 1 218 ? 0.606 -1.733 -7.902 1.00 90.00 218 PHE A N 1
ATOM 1716 C CA . PHE A 1 218 ? -0.817 -1.440 -8.105 1.00 90.00 218 PHE A CA 1
ATOM 1717 C C . PHE A 1 218 ? -1.446 -0.706 -6.910 1.00 90.00 218 PHE A C 1
ATOM 1719 O O . PHE A 1 218 ? -1.107 -0.959 -5.757 1.00 90.00 218 PHE A O 1
ATOM 1726 N N . ASP A 1 219 ? -2.381 0.203 -7.183 1.00 86.00 219 ASP A N 1
ATOM 1727 C CA . ASP A 1 219 ? -3.170 0.954 -6.199 1.00 86.00 219 ASP A CA 1
ATOM 1728 C C . ASP A 1 219 ? -3.968 0.047 -5.254 1.00 86.00 219 ASP A C 1
ATOM 1730 O O . ASP A 1 219 ? -4.118 0.384 -4.085 1.00 86.00 219 ASP A O 1
ATOM 1734 N N . ASN A 1 220 ? -4.411 -1.120 -5.732 1.00 88.62 220 ASN A N 1
ATOM 1735 C CA . ASN A 1 220 ? -5.131 -2.136 -4.964 1.00 88.62 220 ASN A CA 1
ATOM 1736 C C . ASN A 1 220 ? -4.241 -3.010 -4.047 1.00 88.62 220 ASN A C 1
ATOM 1738 O O . ASN A 1 220 ? -4.683 -4.055 -3.570 1.00 88.62 220 ASN A O 1
ATOM 1742 N N . SER A 1 221 ? -2.992 -2.602 -3.788 1.00 80.69 221 SER A N 1
ATOM 1743 C CA . SER A 1 221 ? -2.052 -3.332 -2.930 1.00 80.69 221 SER A CA 1
ATOM 1744 C C . SER A 1 221 ? -2.398 -3.183 -1.445 1.00 80.69 221 SER A C 1
ATOM 1746 O O . SER A 1 221 ? -2.389 -2.085 -0.888 1.00 80.69 221 SER A O 1
ATOM 1748 N N . ALA A 1 222 ? -2.647 -4.297 -0.759 1.00 73.38 222 ALA A N 1
ATOM 1749 C CA . ALA A 1 222 ? -3.140 -4.290 0.614 1.00 73.38 222 ALA A CA 1
ATOM 1750 C C . ALA A 1 222 ? -2.202 -3.562 1.598 1.00 73.38 222 ALA A C 1
ATOM 1752 O O . ALA A 1 222 ? -2.670 -2.818 2.460 1.00 73.38 222 ALA A O 1
ATOM 1753 N N . ASN A 1 223 ? -0.885 -3.693 1.399 1.00 63.31 223 ASN A N 1
ATOM 1754 C CA . ASN A 1 223 ? 0.158 -3.087 2.235 1.00 63.31 223 ASN A CA 1
ATOM 1755 C C . ASN A 1 223 ? 0.237 -1.545 2.170 1.00 63.31 223 ASN A C 1
ATOM 1757 O O . ASN A 1 223 ? 0.941 -0.939 2.977 1.00 63.31 223 ASN A O 1
ATOM 1761 N N . THR A 1 224 ? -0.474 -0.885 1.250 1.00 61.41 224 THR A N 1
ATOM 1762 C CA . THR A 1 224 ? -0.589 0.588 1.207 1.00 61.41 224 THR A CA 1
ATOM 1763 C C . THR A 1 224 ? -1.990 1.105 1.524 1.00 61.41 224 THR A C 1
ATOM 1765 O O . THR A 1 224 ? -2.168 2.300 1.766 1.00 61.41 224 THR A O 1
ATOM 1768 N N . LEU A 1 225 ? -2.985 0.222 1.586 1.00 66.00 225 LEU A N 1
ATOM 1769 C CA . LEU A 1 225 ? -4.404 0.560 1.665 1.00 66.00 225 LEU A CA 1
ATOM 1770 C C . LEU A 1 225 ? -4.959 0.497 3.097 1.00 66.00 225 LEU A C 1
ATOM 1772 O O . LEU A 1 225 ? -5.960 -0.162 3.394 1.00 66.00 225 LEU A O 1
ATOM 1776 N N . PHE A 1 226 ? -4.339 1.267 3.991 1.00 59.97 226 PHE A N 1
ATOM 1777 C CA . PHE A 1 226 ? -4.819 1.487 5.357 1.00 59.97 226 PHE A CA 1
ATOM 1778 C C . PHE A 1 226 ? -5.759 2.705 5.467 1.00 59.97 226 PHE A C 1
ATOM 1780 O O . PHE A 1 226 ? -5.684 3.674 4.707 1.00 59.97 226 PHE A O 1
ATOM 1787 N N . LEU A 1 227 ? -6.679 2.672 6.440 1.00 55.03 227 LEU A N 1
ATOM 1788 C CA . LEU A 1 227 ? -7.689 3.719 6.632 1.00 55.03 227 LEU A CA 1
ATOM 1789 C C . LEU A 1 227 ? -7.164 4.871 7.510 1.00 55.03 227 LEU A C 1
ATOM 1791 O O . LEU A 1 227 ? -7.141 4.773 8.738 1.00 55.03 227 LEU A O 1
ATOM 1795 N N . GLN A 1 228 ? -6.795 5.988 6.881 1.00 50.78 228 GLN A N 1
ATOM 1796 C CA . GLN A 1 228 ? -6.385 7.217 7.573 1.00 50.78 228 GLN A CA 1
ATOM 1797 C C . GLN A 1 228 ? -7.603 8.056 8.035 1.00 50.78 228 GLN A C 1
ATOM 1799 O O . GLN A 1 228 ? -8.593 8.134 7.303 1.00 50.78 228 GLN A O 1
ATOM 1804 N N . PRO A 1 229 ? -7.551 8.762 9.188 1.00 48.66 229 PRO A N 1
ATOM 1805 C CA . PRO A 1 229 ? -8.666 9.588 9.671 1.00 48.66 229 PRO A CA 1
ATOM 1806 C C . PRO A 1 229 ? -9.120 10.687 8.697 1.00 48.66 229 PRO A C 1
ATOM 1808 O O . PRO A 1 229 ? -10.319 10.873 8.512 1.00 48.66 229 PRO A O 1
ATOM 1811 N N . LEU A 1 230 ? -8.180 11.365 8.026 1.00 54.38 230 LEU A N 1
ATOM 1812 C CA . LEU A 1 230 ? -8.485 12.380 7.006 1.00 54.38 230 LEU A CA 1
ATOM 1813 C C . LEU A 1 230 ? -9.226 11.777 5.802 1.00 54.38 230 LEU A C 1
ATOM 1815 O O . LEU A 1 230 ? -10.118 12.401 5.226 1.00 54.38 230 LEU A O 1
ATOM 1819 N N . LEU A 1 231 ? -8.881 10.541 5.434 1.00 61.34 231 LEU A N 1
ATOM 1820 C CA . LEU A 1 231 ? -9.533 9.839 4.336 1.00 61.34 231 LEU A CA 1
ATOM 1821 C C . LEU A 1 231 ? -10.974 9.454 4.696 1.00 61.34 231 LEU A C 1
ATOM 1823 O O . LEU A 1 231 ? -11.853 9.536 3.846 1.00 61.34 231 LEU A O 1
ATOM 1827 N N . LEU A 1 232 ? -11.244 9.126 5.965 1.00 64.56 232 LEU A N 1
ATOM 1828 C CA . LEU A 1 232 ? -12.608 8.897 6.446 1.00 64.56 232 LEU A CA 1
ATOM 1829 C C . LEU A 1 232 ? -13.476 10.161 6.324 1.00 64.56 232 LEU A C 1
ATOM 1831 O O . LEU A 1 232 ? -14.614 10.060 5.875 1.00 64.56 232 LEU A O 1
ATOM 1835 N N . GLU A 1 233 ? -12.952 11.349 6.644 1.00 67.75 233 GLU A N 1
ATOM 1836 C CA . GLU A 1 233 ? -13.674 12.616 6.423 1.00 67.75 233 GLU A CA 1
ATOM 1837 C C . GLU A 1 233 ? -13.971 12.858 4.934 1.00 67.75 233 GLU A C 1
ATOM 1839 O O . GLU A 1 233 ? -15.086 13.257 4.588 1.00 67.75 233 GLU A O 1
ATOM 1844 N N . ARG A 1 234 ? -13.025 12.534 4.038 1.00 76.56 234 ARG A N 1
ATOM 1845 C CA . ARG A 1 234 ? -13.266 12.568 2.585 1.00 76.56 234 ARG A CA 1
ATOM 1846 C C . ARG A 1 234 ? -14.312 11.542 2.141 1.00 76.56 234 ARG A C 1
ATOM 1848 O O . ARG A 1 234 ? -15.154 11.894 1.323 1.00 76.56 234 ARG A O 1
ATOM 1855 N N . TYR A 1 235 ? -14.332 10.331 2.703 1.00 79.31 235 TYR A N 1
ATOM 1856 C CA . TYR A 1 235 ? -15.379 9.337 2.425 1.00 79.31 235 TYR A CA 1
ATOM 1857 C C . TYR A 1 235 ? -16.766 9.787 2.902 1.00 79.31 235 TYR A C 1
ATOM 1859 O O . TYR A 1 235 ? -17.739 9.576 2.182 1.00 79.31 235 TYR A O 1
ATOM 1867 N N . PHE A 1 236 ? -16.873 10.455 4.057 1.00 78.38 236 PHE A N 1
ATOM 1868 C CA . PHE A 1 236 ? -18.129 11.080 4.492 1.00 78.38 236 PHE A CA 1
ATOM 1869 C C . PHE A 1 236 ? -18.596 12.155 3.502 1.00 78.38 236 PHE A C 1
ATOM 1871 O O . PHE A 1 236 ? -19.741 12.110 3.056 1.00 78.38 236 PHE A O 1
ATOM 1878 N N . ALA A 1 237 ? -17.715 13.082 3.113 1.00 80.94 237 ALA A N 1
ATOM 1879 C CA . ALA A 1 237 ? -18.049 14.139 2.156 1.00 80.94 237 ALA A CA 1
ATOM 1880 C C . ALA A 1 237 ? -18.434 13.578 0.772 1.00 80.94 237 ALA A C 1
ATOM 1882 O O . ALA A 1 237 ? -19.423 14.011 0.180 1.00 80.94 237 ALA A O 1
ATOM 1883 N N . ALA A 1 238 ? -17.695 12.577 0.284 1.00 86.50 238 ALA A N 1
ATOM 1884 C CA . ALA A 1 238 ? -17.978 11.884 -0.968 1.00 86.50 238 ALA A CA 1
ATOM 1885 C C . ALA A 1 238 ? -19.336 11.164 -0.926 1.00 86.50 238 ALA A C 1
ATOM 1887 O O . ALA A 1 238 ? -20.128 11.316 -1.853 1.00 86.50 238 ALA A O 1
ATOM 1888 N N . ALA A 1 239 ? -19.641 10.447 0.163 1.00 87.69 239 ALA A N 1
ATOM 1889 C CA . ALA A 1 239 ? -20.925 9.777 0.353 1.00 87.69 239 ALA A CA 1
ATOM 1890 C C . ALA A 1 239 ? -22.100 10.769 0.433 1.00 87.69 239 ALA A C 1
ATOM 1892 O O . ALA A 1 239 ? -23.141 10.523 -0.175 1.00 87.69 239 ALA A O 1
ATOM 1893 N N . GLU A 1 240 ? -21.949 11.899 1.134 1.00 86.38 240 GLU A N 1
ATOM 1894 C CA . GLU A 1 240 ? -22.982 12.942 1.199 1.00 86.38 240 GLU A CA 1
ATOM 1895 C C . GLU A 1 240 ? -23.248 13.587 -0.169 1.00 86.38 240 GLU A C 1
ATOM 1897 O O . GLU A 1 240 ? -24.407 13.701 -0.572 1.00 86.38 240 GLU A O 1
ATOM 1902 N N . GLU A 1 241 ? -22.205 13.966 -0.914 1.00 88.31 241 GLU A N 1
ATOM 1903 C CA . GLU A 1 241 ? -22.355 14.577 -2.242 1.00 88.31 241 GLU A CA 1
ATOM 1904 C C . GLU A 1 241 ? -22.960 13.599 -3.260 1.00 88.31 241 GLU A C 1
ATOM 1906 O O . GLU A 1 241 ? -23.848 13.962 -4.035 1.00 88.31 241 GLU A O 1
ATOM 1911 N N . LEU A 1 242 ? -22.519 12.341 -3.223 1.00 90.31 242 LEU A N 1
ATOM 1912 C CA . LEU A 1 242 ? -23.051 11.247 -4.027 1.00 90.31 242 LEU A CA 1
ATOM 1913 C C . LEU A 1 242 ? -24.535 10.993 -3.733 1.00 90.31 242 LEU A C 1
ATOM 1915 O O . LEU A 1 242 ? -25.331 10.853 -4.662 1.00 90.31 242 LEU A O 1
ATOM 1919 N N . LEU A 1 243 ? -24.929 10.954 -2.458 1.00 90.69 243 LEU A N 1
ATOM 1920 C CA . LEU A 1 243 ? -26.319 10.725 -2.062 1.00 90.69 243 LEU A CA 1
ATOM 1921 C C . LEU A 1 243 ? -27.212 11.941 -2.338 1.00 90.69 243 LEU A C 1
ATOM 1923 O O . LEU A 1 243 ? -28.367 11.747 -2.727 1.00 90.69 243 LEU A O 1
ATOM 1927 N N . ASP A 1 244 ? -26.709 13.176 -2.226 1.00 88.62 244 ASP A N 1
ATOM 1928 C CA . ASP A 1 244 ? -27.406 14.357 -2.755 1.00 88.62 244 ASP A CA 1
ATOM 1929 C C . ASP A 1 244 ? -27.622 14.194 -4.263 1.00 88.62 244 ASP A C 1
ATOM 1931 O O . ASP A 1 244 ? -28.765 14.162 -4.721 1.00 88.62 244 ASP A O 1
ATOM 1935 N N . ALA A 1 245 ? -26.552 13.957 -5.029 1.00 88.19 245 ALA A N 1
ATOM 1936 C CA . ALA A 1 245 ? -26.621 13.786 -6.475 1.00 88.19 245 ALA A CA 1
ATOM 1937 C C . ALA A 1 245 ? -27.609 12.697 -6.913 1.00 88.19 245 ALA A C 1
ATOM 1939 O O . ALA A 1 245 ? -28.410 12.931 -7.820 1.00 88.19 245 ALA A O 1
ATOM 1940 N N . ALA A 1 246 ? -27.601 11.552 -6.230 1.00 88.44 246 ALA A N 1
ATOM 1941 C CA . ALA A 1 246 ? -28.478 10.416 -6.480 1.00 88.44 246 ALA A CA 1
ATOM 1942 C C . ALA A 1 246 ? -29.952 10.672 -6.128 1.00 88.44 246 ALA A C 1
ATOM 1944 O O . ALA A 1 246 ? -30.838 10.015 -6.680 1.00 88.44 246 ALA A O 1
ATOM 1945 N N . THR A 1 247 ? -30.235 11.626 -5.238 1.00 86.50 247 THR A N 1
ATOM 1946 C CA . THR A 1 247 ? -31.600 11.989 -4.816 1.00 86.50 247 THR A CA 1
ATOM 1947 C C . THR A 1 247 ? -32.133 13.273 -5.451 1.00 86.50 247 THR A C 1
ATOM 1949 O O . THR A 1 247 ? -33.331 13.541 -5.337 1.00 86.50 247 THR A O 1
ATOM 1952 N N . ARG A 1 248 ? -31.304 14.042 -6.174 1.00 84.19 248 ARG A N 1
ATOM 1953 C CA . ARG A 1 248 ? -31.760 15.196 -6.965 1.00 84.19 248 ARG A CA 1
ATOM 1954 C C . ARG A 1 248 ? -32.868 14.786 -7.943 1.00 84.19 248 ARG A C 1
ATOM 1956 O O . ARG A 1 248 ? -32.747 13.796 -8.660 1.00 84.19 248 ARG A O 1
ATOM 1963 N N . GLY A 1 249 ? -33.922 15.601 -8.010 1.00 74.94 249 GLY A N 1
ATOM 1964 C CA . GLY A 1 249 ? -35.057 15.417 -8.922 1.00 74.94 249 GLY A CA 1
ATOM 1965 C C . GLY A 1 249 ? -36.307 14.816 -8.272 1.00 74.94 249 GLY A C 1
ATOM 1966 O O . GLY A 1 249 ? -36.393 14.609 -7.063 1.00 74.94 249 GLY A O 1
ATOM 1967 N N . THR A 1 250 ? -37.342 14.590 -9.080 1.00 73.19 250 THR A N 1
ATOM 1968 C CA . THR A 1 250 ? -38.524 13.804 -8.692 1.00 73.19 250 THR A CA 1
ATOM 1969 C C . THR A 1 250 ? -39.088 13.132 -9.954 1.00 73.19 250 THR A C 1
ATOM 1971 O O . THR A 1 250 ? -39.725 13.823 -10.753 1.00 73.19 250 THR A O 1
ATOM 1974 N N . PRO A 1 251 ? -38.853 11.824 -10.183 1.00 74.38 251 PRO A N 1
ATOM 1975 C CA . PRO A 1 251 ? -38.158 10.870 -9.306 1.00 74.38 251 PRO A CA 1
ATOM 1976 C C . PRO A 1 251 ? -36.664 11.199 -9.085 1.00 74.38 251 PRO A C 1
ATOM 1978 O O . PRO A 1 251 ? -36.110 11.999 -9.840 1.00 74.38 251 PRO A O 1
ATOM 1981 N N . PRO A 1 252 ? -36.026 10.601 -8.058 1.00 81.50 252 PRO A N 1
ATOM 1982 C CA . PRO A 1 252 ? -34.574 10.629 -7.867 1.00 81.50 252 PRO A CA 1
ATOM 1983 C C . PRO A 1 252 ? -33.790 10.271 -9.134 1.00 81.50 252 PRO A C 1
ATOM 1985 O O . PRO A 1 252 ? -34.226 9.412 -9.902 1.00 81.50 252 PRO A O 1
ATOM 1988 N N . ALA A 1 253 ? -32.616 10.881 -9.313 1.00 83.44 253 ALA A N 1
ATOM 1989 C CA . ALA A 1 253 ? -31.690 10.547 -10.395 1.00 83.44 253 ALA A CA 1
ATOM 1990 C C . ALA A 1 253 ? -31.248 9.071 -10.359 1.00 83.44 253 ALA A C 1
ATOM 1992 O O . ALA A 1 253 ? -31.139 8.439 -11.407 1.00 83.44 253 ALA A O 1
ATOM 1993 N N . SER A 1 254 ? -31.052 8.504 -9.162 1.00 91.12 254 SER A N 1
ATOM 1994 C CA . SER A 1 254 ? -30.781 7.077 -8.990 1.00 91.12 254 SER A CA 1
ATOM 1995 C C . SER A 1 254 ? -32.070 6.243 -9.090 1.00 91.12 254 SER A C 1
ATOM 1997 O O . SER A 1 254 ? -32.967 6.400 -8.250 1.00 91.12 254 SER A O 1
ATOM 1999 N N . PRO A 1 255 ? -32.163 5.275 -10.026 1.00 89.94 255 PRO A N 1
ATOM 2000 C CA . PRO A 1 255 ? -33.288 4.341 -10.086 1.00 89.94 255 PRO A CA 1
ATOM 2001 C C . PRO A 1 255 ? -33.347 3.416 -8.858 1.00 89.94 255 PRO A C 1
ATOM 2003 O O . PRO A 1 255 ? -34.434 2.987 -8.464 1.00 89.94 255 PRO A O 1
ATOM 2006 N N . VAL A 1 256 ? -32.202 3.143 -8.219 1.00 90.75 256 VAL A N 1
ATOM 2007 C CA . VAL A 1 256 ? -32.114 2.345 -6.986 1.00 90.75 256 VAL A CA 1
ATOM 2008 C C . VAL A 1 256 ? -32.772 3.104 -5.834 1.00 90.75 256 VAL A C 1
ATOM 2010 O O . VAL A 1 256 ? -33.673 2.573 -5.185 1.00 90.75 256 VAL A O 1
ATOM 2013 N N . LEU A 1 257 ? -32.415 4.378 -5.634 1.00 90.50 257 LEU A N 1
ATOM 2014 C CA . LEU A 1 257 ? -33.029 5.195 -4.583 1.00 90.50 257 LEU A CA 1
ATOM 2015 C C . LEU A 1 257 ? -34.504 5.494 -4.870 1.00 90.50 257 LEU A C 1
ATOM 2017 O O . LEU A 1 257 ? -35.309 5.488 -3.942 1.00 90.50 257 LEU A O 1
ATOM 2021 N N . ALA A 1 258 ? -34.898 5.668 -6.136 1.00 89.31 258 ALA A N 1
ATOM 2022 C CA . ALA A 1 258 ? -36.307 5.784 -6.515 1.00 89.31 258 ALA A CA 1
ATOM 2023 C C . ALA A 1 258 ? -37.122 4.536 -6.111 1.00 89.31 258 ALA A C 1
ATOM 2025 O O . ALA A 1 258 ? -38.215 4.672 -5.553 1.00 89.31 258 ALA A O 1
ATOM 2026 N N . ARG A 1 259 ? -36.575 3.326 -6.322 1.00 90.38 259 ARG A N 1
ATOM 2027 C CA . ARG A 1 259 ? -37.183 2.056 -5.884 1.00 90.38 259 ARG A CA 1
ATOM 2028 C C . ARG A 1 259 ? -37.314 1.992 -4.361 1.00 90.38 259 ARG A C 1
ATOM 2030 O O . ARG A 1 259 ? -38.419 1.767 -3.868 1.00 90.38 259 ARG A O 1
ATOM 2037 N N . MET A 1 260 ? -36.228 2.256 -3.631 1.00 91.31 260 MET A N 1
ATOM 2038 C CA . MET A 1 260 ? -36.223 2.247 -2.161 1.00 91.31 260 MET A CA 1
ATOM 2039 C C . MET A 1 260 ? -37.215 3.266 -1.586 1.00 91.31 260 MET A C 1
ATOM 2041 O O . MET A 1 260 ? -38.001 2.933 -0.703 1.00 91.31 260 MET A O 1
ATOM 2045 N N . MET A 1 261 ? -37.249 4.494 -2.115 1.00 88.25 261 MET A N 1
ATOM 2046 C CA . MET A 1 261 ? -38.194 5.527 -1.678 1.00 88.25 261 MET A CA 1
ATOM 2047 C C . MET A 1 261 ? -39.653 5.135 -1.926 1.00 88.25 261 MET A C 1
ATOM 2049 O O . MET A 1 261 ? -40.496 5.446 -1.084 1.00 88.25 261 MET A O 1
ATOM 2053 N N . SER A 1 262 ? -39.964 4.446 -3.030 1.00 87.06 262 SER A N 1
ATOM 2054 C CA . SER A 1 262 ? -41.309 3.907 -3.269 1.00 87.06 262 SER A CA 1
ATOM 2055 C C . SER A 1 262 ? -41.659 2.837 -2.236 1.00 87.06 262 SER A C 1
ATOM 2057 O O . SER A 1 262 ? -42.672 2.961 -1.555 1.00 87.06 262 SER A O 1
ATOM 2059 N N . GLN A 1 263 ? -40.787 1.838 -2.055 1.00 87.62 263 GLN A N 1
ATOM 2060 C CA . GLN A 1 263 ? -40.997 0.741 -1.103 1.00 87.62 263 GLN A CA 1
ATOM 2061 C C . GLN A 1 263 ? -41.193 1.251 0.331 1.00 87.62 263 GLN A C 1
ATOM 2063 O O . GLN A 1 263 ? -42.090 0.777 1.019 1.00 87.62 263 GLN A O 1
ATOM 2068 N N . LEU A 1 264 ? -40.405 2.246 0.755 1.00 86.12 264 LEU A N 1
ATOM 2069 C CA . LEU A 1 264 ? -40.497 2.881 2.075 1.00 86.12 264 LEU A CA 1
ATOM 2070 C C . LEU A 1 264 ? -41.728 3.791 2.235 1.00 86.12 264 LEU A C 1
ATOM 2072 O O . LEU A 1 264 ? -42.161 4.033 3.358 1.00 86.12 264 LEU A O 1
ATOM 2076 N N . SER A 1 265 ? -42.304 4.298 1.140 1.00 78.94 265 SER A N 1
ATOM 2077 C CA . SER A 1 265 ? -43.519 5.130 1.183 1.00 78.94 265 SER A CA 1
ATOM 2078 C C . SER A 1 265 ? -44.807 4.308 1.308 1.00 78.94 265 SER A C 1
ATOM 2080 O O . SER A 1 265 ? -45.807 4.833 1.793 1.00 78.94 265 SER A O 1
ATOM 2082 N N . ASP A 1 266 ? -44.773 3.029 0.922 1.00 68.62 266 ASP A N 1
ATOM 2083 C CA . ASP A 1 266 ? -45.894 2.082 1.028 1.00 68.62 266 ASP A CA 1
ATOM 2084 C C . ASP A 1 266 ? -45.935 1.328 2.382 1.00 68.62 266 ASP A C 1
ATOM 2086 O O . ASP A 1 266 ? -46.769 0.439 2.592 1.00 68.62 266 ASP A O 1
ATOM 2090 N N . VAL A 1 267 ? -45.041 1.656 3.325 1.00 69.94 267 VAL A N 1
ATOM 2091 C CA . VAL A 1 267 ? -44.976 1.010 4.646 1.00 69.94 267 VAL A CA 1
ATOM 2092 C C . VAL A 1 267 ? -45.934 1.674 5.641 1.00 69.94 267 VAL A C 1
ATOM 2094 O O . VAL A 1 267 ? -45.984 2.892 5.774 1.00 69.94 267 VAL A O 1
ATOM 2097 N N . GLY A 1 268 ? -46.671 0.851 6.390 1.00 60.19 268 GLY A N 1
ATOM 2098 C CA . GLY A 1 268 ? -47.430 1.288 7.558 1.00 60.19 268 GLY A CA 1
ATOM 2099 C C . GLY A 1 268 ? -48.023 0.123 8.353 1.00 60.19 268 GLY A C 1
ATOM 2100 O O . GLY A 1 268 ? -48.269 -0.963 7.813 1.00 60.19 268 GLY A O 1
ATOM 2101 N N . GLY A 1 269 ? -48.271 0.361 9.643 1.00 59.03 269 GLY A N 1
ATOM 2102 C CA . GLY A 1 269 ? -48.839 -0.613 10.582 1.00 59.03 269 GLY A CA 1
ATOM 2103 C C . GLY A 1 269 ? -47.785 -1.398 11.370 1.00 59.03 269 GLY A C 1
ATOM 2104 O O . GLY A 1 269 ? -46.592 -1.149 11.269 1.00 59.03 269 GLY A O 1
ATOM 2105 N N . SER A 1 270 ? -48.214 -2.385 12.161 1.00 48.62 270 SER A N 1
ATOM 2106 C CA . SER A 1 270 ? -47.373 -3.082 13.154 1.00 48.62 270 SER A CA 1
ATOM 2107 C C . SER A 1 270 ? -46.250 -3.980 12.598 1.00 48.62 270 SER A C 1
ATOM 2109 O O . SER A 1 270 ? -45.671 -4.744 13.359 1.00 48.62 270 SER A O 1
ATOM 2111 N N . SER A 1 271 ? -45.960 -3.918 11.296 1.00 61.53 271 SER A N 1
ATOM 2112 C CA . SER A 1 271 ? -44.855 -4.622 10.622 1.00 61.53 271 SER A CA 1
ATOM 2113 C C . SER A 1 271 ? -43.887 -3.631 9.945 1.00 61.53 271 SER A C 1
ATOM 2115 O O . SER A 1 271 ? -43.288 -3.944 8.916 1.00 61.53 271 SER A O 1
ATOM 2117 N N . GLU A 1 272 ? -43.855 -2.380 10.411 1.00 74.00 272 GLU A N 1
ATOM 2118 C CA . GLU A 1 272 ? -43.132 -1.280 9.764 1.00 74.00 272 GLU A CA 1
ATOM 2119 C C . GLU A 1 272 ? -41.614 -1.484 9.812 1.00 74.00 272 GLU A C 1
ATOM 2121 O O . GLU A 1 272 ? -40.980 -1.494 8.760 1.00 74.00 272 GLU A O 1
ATOM 2126 N N . SER A 1 273 ? -41.059 -1.784 10.990 1.00 75.94 273 SER A N 1
ATOM 2127 C CA . SER A 1 273 ? -39.620 -2.034 11.163 1.00 75.94 273 SER A CA 1
ATOM 2128 C C . SER A 1 273 ? -39.114 -3.221 10.323 1.00 75.94 273 SER A C 1
ATOM 2130 O O . SER A 1 273 ? -38.141 -3.072 9.590 1.00 75.94 273 SER A O 1
ATOM 2132 N N . GLU A 1 274 ? -39.833 -4.353 10.301 1.00 78.38 274 GLU A N 1
ATOM 2133 C CA . GLU A 1 274 ? -39.481 -5.528 9.477 1.00 78.38 274 GLU A CA 1
ATOM 2134 C C . GLU A 1 274 ? -39.422 -5.198 7.972 1.00 78.38 274 GLU A C 1
ATOM 2136 O O . GLU A 1 274 ? -38.517 -5.634 7.258 1.00 78.38 274 GLU A O 1
ATOM 2141 N N . LYS A 1 275 ? -40.376 -4.396 7.475 1.00 83.88 275 LYS A N 1
ATOM 2142 C CA . LYS A 1 275 ? -40.428 -3.974 6.064 1.00 83.88 275 LYS A CA 1
ATOM 2143 C C . LYS A 1 275 ? -39.324 -2.978 5.717 1.00 83.88 275 LYS A C 1
ATOM 2145 O O . LYS A 1 275 ? -38.753 -3.074 4.634 1.00 83.88 275 LYS A O 1
ATOM 2150 N N . VAL A 1 276 ? -39.018 -2.043 6.618 1.00 88.56 276 VAL A N 1
ATOM 2151 C CA . VAL A 1 276 ? -37.899 -1.101 6.466 1.00 88.56 276 VAL A CA 1
ATOM 2152 C C . VAL A 1 276 ? -36.567 -1.861 6.461 1.00 88.56 276 VAL A C 1
ATOM 2154 O O . VAL A 1 276 ? -35.748 -1.643 5.569 1.00 88.56 276 VAL A O 1
ATOM 2157 N N . GLY A 1 277 ? -36.383 -2.812 7.383 1.00 89.94 277 GLY A N 1
ATOM 2158 C CA . GLY A 1 277 ? -35.208 -3.684 7.448 1.00 89.94 277 GLY A CA 1
ATOM 2159 C C . GLY A 1 277 ? -34.978 -4.461 6.152 1.00 89.94 277 GLY A C 1
ATOM 2160 O O . GLY A 1 277 ? -33.874 -4.431 5.616 1.00 89.94 277 GLY A O 1
ATOM 2161 N N . ALA A 1 278 ? -36.023 -5.062 5.573 1.00 89.12 278 ALA A N 1
ATOM 2162 C CA . ALA A 1 278 ? -35.917 -5.779 4.299 1.00 89.12 278 ALA A CA 1
ATOM 2163 C C . ALA A 1 278 ? -35.441 -4.893 3.123 1.00 89.12 278 ALA A C 1
ATOM 2165 O O . ALA A 1 278 ? -34.709 -5.371 2.257 1.00 89.12 278 ALA A O 1
ATOM 2166 N N . VAL A 1 279 ? -35.813 -3.604 3.093 1.00 91.00 279 VAL A N 1
ATOM 2167 C CA . VAL A 1 279 ? -35.336 -2.653 2.067 1.00 91.00 279 VAL A CA 1
ATOM 2168 C C . VAL A 1 279 ? -33.853 -2.319 2.262 1.00 91.00 279 VAL A C 1
ATOM 2170 O O . VAL A 1 279 ? -33.108 -2.258 1.285 1.00 91.00 279 VAL A O 1
ATOM 2173 N N . PHE A 1 280 ? -33.399 -2.137 3.506 1.00 94.25 280 PHE A N 1
ATOM 2174 C CA . PHE A 1 280 ? -31.977 -1.917 3.785 1.00 94.25 280 PHE A CA 1
ATOM 2175 C C . PHE A 1 280 ? -31.130 -3.176 3.573 1.00 94.25 280 PHE A C 1
ATOM 2177 O O . PHE A 1 280 ? -30.012 -3.059 3.085 1.00 94.25 280 PHE A O 1
ATOM 2184 N N . GLN A 1 281 ? -31.659 -4.370 3.850 1.00 94.75 281 GLN A N 1
ATOM 2185 C CA . GLN A 1 281 ? -30.949 -5.637 3.661 1.00 94.75 281 GLN A CA 1
ATOM 2186 C C . GLN A 1 281 ? -30.524 -5.870 2.199 1.00 94.75 281 GLN A C 1
ATOM 2188 O O . GLN A 1 281 ? -29.389 -6.281 1.970 1.00 94.75 281 GLN A O 1
ATOM 2193 N N . ASP A 1 282 ? -31.388 -5.568 1.220 1.00 90.56 282 ASP A N 1
ATOM 2194 C CA . ASP A 1 282 ? -31.073 -5.642 -0.224 1.00 90.56 282 ASP A CA 1
ATOM 2195 C C . ASP A 1 282 ? -29.916 -4.701 -0.605 1.00 90.56 282 ASP A C 1
ATOM 2197 O O . ASP A 1 282 ? -28.966 -5.089 -1.287 1.00 90.56 282 ASP A O 1
ATOM 2201 N N . PHE A 1 283 ? -29.954 -3.464 -0.102 1.00 94.50 283 PHE A N 1
ATOM 2202 C CA . PHE A 1 283 ? -28.903 -2.479 -0.347 1.00 94.50 283 PHE A CA 1
ATOM 2203 C C . PHE A 1 283 ? -27.578 -2.863 0.328 1.00 94.50 283 PHE A C 1
ATOM 2205 O O . PHE A 1 283 ? -26.520 -2.800 -0.293 1.00 94.50 283 PHE A O 1
ATOM 2212 N N . MET A 1 284 ? -27.633 -3.281 1.594 1.00 94.75 284 MET A N 1
ATOM 2213 C CA . MET A 1 284 ? -26.461 -3.637 2.397 1.00 94.75 284 MET A CA 1
ATOM 2214 C C . MET A 1 284 ? -25.791 -4.924 1.907 1.00 94.75 284 MET A C 1
ATOM 2216 O O . MET A 1 284 ? -24.569 -4.984 1.913 1.00 94.75 284 MET A O 1
ATOM 2220 N N . LEU A 1 285 ? -26.551 -5.903 1.399 1.00 94.25 285 LEU A N 1
ATOM 2221 C CA . LEU A 1 285 ? -26.006 -7.087 0.722 1.00 94.25 285 LEU A CA 1
ATOM 2222 C C . LEU A 1 285 ? -25.095 -6.696 -0.451 1.00 94.25 285 LEU A C 1
ATOM 2224 O O . LEU A 1 285 ? -23.993 -7.222 -0.585 1.00 94.25 285 LEU A O 1
ATOM 2228 N N . ARG A 1 286 ? -25.546 -5.748 -1.283 1.00 94.81 286 ARG A N 1
ATOM 2229 C CA . ARG A 1 286 ? -24.770 -5.231 -2.420 1.00 94.81 286 ARG A CA 1
ATOM 2230 C C . ARG A 1 286 ? -23.567 -4.409 -1.962 1.00 94.81 286 ARG A C 1
ATOM 2232 O O . ARG A 1 286 ? -22.470 -4.614 -2.465 1.00 94.81 286 ARG A O 1
ATOM 2239 N N . ALA A 1 287 ? -23.774 -3.510 -0.999 1.00 93.69 287 ALA A N 1
ATOM 2240 C CA . ALA A 1 287 ? -22.747 -2.606 -0.489 1.00 93.69 287 ALA A CA 1
ATOM 2241 C C . ALA A 1 287 ? -21.608 -3.358 0.226 1.00 93.69 287 ALA A C 1
ATOM 2243 O O . ALA A 1 287 ? -20.438 -3.121 -0.055 1.00 93.69 287 ALA A O 1
ATOM 2244 N N . TYR A 1 288 ? -21.937 -4.281 1.132 1.00 91.69 288 TYR A N 1
ATOM 2245 C CA . TYR A 1 288 ? -20.943 -5.041 1.897 1.00 91.69 288 TYR A CA 1
ATOM 2246 C C . TYR A 1 288 ? -20.399 -6.249 1.120 1.00 91.69 288 TYR A C 1
ATOM 2248 O O . TYR A 1 288 ? -19.357 -6.792 1.476 1.00 91.69 288 TYR A O 1
ATOM 2256 N N . ARG A 1 289 ? -21.068 -6.635 0.022 1.00 93.31 289 ARG A N 1
ATOM 2257 C CA . ARG A 1 289 ? -20.763 -7.785 -0.858 1.00 93.31 289 ARG A CA 1
ATOM 2258 C C . ARG A 1 289 ? -20.953 -9.157 -0.202 1.00 93.31 289 ARG A C 1
ATOM 2260 O O . ARG A 1 289 ? -20.703 -10.185 -0.823 1.00 93.31 289 ARG A O 1
ATOM 2267 N N . HIS A 1 290 ? -21.465 -9.173 1.023 1.00 90.00 290 HIS A N 1
ATOM 2268 C CA . HIS A 1 290 ? -21.880 -10.356 1.763 1.00 90.00 290 HIS A CA 1
ATOM 2269 C C . HIS A 1 290 ? -23.202 -10.064 2.497 1.00 90.00 290 HIS A C 1
ATOM 2271 O O . HIS A 1 290 ? -23.563 -8.898 2.686 1.00 90.00 290 HIS A O 1
ATOM 2277 N N . PRO A 1 291 ? -23.949 -11.089 2.947 1.00 92.25 291 PRO A N 1
ATOM 2278 C CA . PRO A 1 291 ? -25.150 -10.885 3.748 1.00 92.25 291 PRO A CA 1
ATOM 2279 C C . PRO A 1 291 ? -24.837 -10.107 5.040 1.00 92.25 291 PRO A C 1
ATOM 2281 O O . PRO A 1 291 ? -23.977 -10.553 5.806 1.00 92.25 291 PRO A O 1
ATOM 2284 N N . PRO A 1 292 ? -25.510 -8.972 5.310 1.00 89.56 292 PRO A N 1
ATOM 2285 C CA . PRO A 1 292 ? -25.361 -8.252 6.571 1.00 89.56 292 PRO A CA 1
ATOM 2286 C C . PRO A 1 292 ? -26.003 -9.037 7.723 1.00 89.56 292 PRO A C 1
ATOM 2288 O O . PRO A 1 292 ? -26.935 -9.822 7.519 1.00 89.56 292 PRO A O 1
ATOM 2291 N N . THR A 1 293 ? -25.539 -8.801 8.948 1.00 87.44 293 THR A N 1
ATOM 2292 C CA . THR A 1 293 ? -26.146 -9.374 10.156 1.00 87.44 293 THR A CA 1
ATOM 2293 C C . THR A 1 293 ? -27.494 -8.718 10.463 1.00 87.44 293 THR A C 1
ATOM 2295 O O . THR A 1 293 ? -27.745 -7.565 10.103 1.00 87.44 293 THR A O 1
ATOM 2298 N N . GLU A 1 294 ? -28.366 -9.434 11.178 1.00 88.19 294 GLU A N 1
ATOM 2299 C CA . GLU A 1 294 ? -29.660 -8.896 11.624 1.00 88.19 294 GLU A CA 1
ATOM 2300 C C . GLU A 1 294 ? -29.486 -7.612 12.458 1.00 88.19 294 GLU A C 1
ATOM 2302 O O . GLU A 1 294 ? -30.238 -6.657 12.284 1.00 88.19 294 GLU A O 1
ATOM 2307 N N . GLU A 1 295 ? -28.443 -7.542 13.296 1.00 84.62 295 GLU A N 1
ATOM 2308 C CA . GLU A 1 295 ? -28.107 -6.356 14.095 1.00 84.62 295 GLU A CA 1
ATOM 2309 C C . GLU A 1 295 ? -27.696 -5.156 13.224 1.00 84.62 295 GLU A C 1
ATOM 2311 O O . GLU A 1 295 ? -28.169 -4.040 13.452 1.00 84.62 295 GLU A O 1
ATOM 2316 N N . GLN A 1 296 ? -26.855 -5.371 12.203 1.00 85.50 296 GLN A N 1
ATOM 2317 C CA . GLN A 1 296 ? -26.460 -4.321 11.258 1.00 85.50 296 GLN A CA 1
ATOM 2318 C C . GLN A 1 296 ? -27.688 -3.758 10.525 1.00 85.50 296 GLN A C 1
ATOM 2320 O O . GLN A 1 296 ? -27.858 -2.540 10.464 1.00 85.50 296 GLN A O 1
ATOM 2325 N N . VAL A 1 297 ? -28.565 -4.628 10.008 1.00 91.00 297 VAL A N 1
ATOM 2326 C CA . VAL A 1 297 ? -29.792 -4.219 9.301 1.00 91.00 297 VAL A CA 1
ATOM 2327 C C . VAL A 1 297 ? -30.735 -3.453 10.230 1.00 91.00 297 VAL A C 1
ATOM 2329 O O . VAL A 1 297 ? -31.191 -2.362 9.879 1.00 91.00 297 VAL A O 1
ATOM 2332 N N . GLN A 1 298 ? -30.996 -3.987 11.428 1.00 86.62 298 GLN A N 1
ATOM 2333 C CA . GLN A 1 298 ? -31.904 -3.372 12.395 1.00 86.62 298 GLN A CA 1
ATOM 2334 C C . GLN A 1 298 ? -31.422 -1.977 12.806 1.00 86.62 298 GLN A C 1
ATOM 2336 O O . GLN A 1 298 ? -32.206 -1.033 12.821 1.00 86.62 298 GLN A O 1
ATOM 2341 N N . ARG A 1 299 ? -30.116 -1.807 13.041 1.00 86.12 299 ARG A N 1
ATOM 2342 C CA . ARG A 1 299 ? -29.516 -0.519 13.414 1.00 86.12 299 ARG A CA 1
ATOM 2343 C C . ARG A 1 299 ? -29.741 0.582 12.371 1.00 86.12 299 ARG A C 1
ATOM 2345 O O . ARG A 1 299 ? -29.985 1.731 12.742 1.00 86.12 299 ARG A O 1
ATOM 2352 N N . ILE A 1 300 ? -29.644 0.254 11.081 1.00 88.56 300 ILE A N 1
ATOM 2353 C CA . ILE A 1 300 ? -29.883 1.213 9.990 1.00 88.56 300 ILE A CA 1
ATOM 2354 C C . ILE A 1 300 ? -31.387 1.498 9.839 1.00 88.56 300 ILE A C 1
ATOM 2356 O O . ILE A 1 300 ? -31.776 2.657 9.670 1.00 88.56 300 ILE A O 1
ATOM 2360 N N . ALA A 1 301 ? -32.236 0.473 9.977 1.00 90.00 301 ALA A N 1
ATOM 2361 C CA . ALA A 1 301 ? -33.691 0.617 9.958 1.00 90.00 301 ALA A CA 1
ATOM 2362 C C . ALA A 1 301 ? -34.213 1.503 11.107 1.00 90.00 301 ALA A C 1
ATOM 2364 O O . ALA A 1 301 ? -34.987 2.430 10.862 1.00 90.00 301 ALA A O 1
ATOM 2365 N N . ASP A 1 302 ? -33.738 1.281 12.334 1.00 87.25 302 ASP A N 1
ATOM 2366 C CA . ASP A 1 302 ? -34.102 2.065 13.519 1.00 87.25 302 ASP A CA 1
ATOM 2367 C C . ASP A 1 302 ? -33.658 3.526 13.383 1.00 87.25 302 ASP A C 1
ATOM 2369 O O . ASP A 1 302 ? -34.432 4.442 13.665 1.00 87.25 302 ASP A O 1
ATOM 2373 N N . TYR A 1 303 ? -32.439 3.769 12.883 1.00 88.38 303 TYR A N 1
ATOM 2374 C CA . TYR A 1 303 ? -31.956 5.127 12.624 1.00 88.38 303 TYR A CA 1
ATOM 2375 C C . TYR A 1 303 ? -32.816 5.848 11.575 1.00 88.38 303 TYR A C 1
ATOM 2377 O O . TYR A 1 303 ? -33.206 7.002 11.776 1.00 88.38 303 TYR A O 1
ATOM 2385 N N . TYR A 1 304 ? -33.181 5.166 10.484 1.00 90.06 304 TYR A N 1
ATOM 2386 C CA . TYR A 1 304 ? -34.122 5.700 9.499 1.00 90.06 304 TYR A CA 1
ATOM 2387 C C . TYR A 1 304 ? -35.475 6.049 10.141 1.00 90.06 304 TYR A C 1
ATOM 2389 O O . TYR A 1 304 ? -35.969 7.164 9.955 1.00 90.06 304 TYR A O 1
ATOM 2397 N N . MET A 1 305 ? -36.059 5.138 10.928 1.00 88.25 305 MET A N 1
ATOM 2398 C CA . MET A 1 305 ? -37.346 5.356 11.597 1.00 88.25 305 MET A CA 1
ATOM 2399 C C . MET A 1 305 ? -37.288 6.536 12.576 1.00 88.25 305 MET A C 1
ATOM 2401 O O . MET A 1 305 ? -38.149 7.413 12.515 1.00 88.25 305 MET A O 1
ATOM 2405 N N . GLN A 1 306 ? -36.231 6.649 13.384 1.00 88.31 306 GLN A N 1
ATOM 2406 C CA . GLN A 1 306 ? -36.024 7.770 14.308 1.00 88.31 306 GLN A CA 1
ATOM 2407 C C . GLN A 1 306 ? -35.981 9.130 13.583 1.00 88.31 306 GLN A C 1
ATOM 2409 O O . GLN A 1 306 ? -36.551 10.118 14.058 1.00 88.31 306 GLN A O 1
ATOM 2414 N N . GLN A 1 307 ? -35.347 9.201 12.405 1.00 87.12 307 GLN A N 1
ATOM 2415 C CA . GLN A 1 307 ? -35.362 10.411 11.572 1.00 87.12 307 GLN A CA 1
ATOM 2416 C C . GLN A 1 307 ? -36.786 10.740 11.087 1.00 87.12 307 GLN A C 1
ATOM 2418 O O . GLN A 1 307 ? -37.191 11.905 11.097 1.00 87.12 307 GLN A O 1
ATOM 2423 N N . ARG A 1 308 ? -37.572 9.730 10.692 1.00 87.44 308 ARG A N 1
ATOM 2424 C CA . ARG A 1 308 ? -38.968 9.906 10.246 1.00 87.44 308 ARG A CA 1
ATOM 2425 C C . ARG A 1 308 ? -39.879 10.379 11.382 1.00 87.44 308 ARG A C 1
ATOM 2427 O O . ARG A 1 308 ? -40.647 11.316 11.172 1.00 87.44 308 ARG A O 1
ATOM 2434 N N . GLU A 1 309 ? -39.748 9.806 12.579 1.00 86.94 309 GLU A N 1
ATOM 2435 C CA . GLU A 1 309 ? -40.447 10.247 13.798 1.00 86.94 309 GLU A CA 1
ATOM 2436 C C . GLU A 1 309 ? -40.096 11.693 14.177 1.00 86.94 309 GLU A C 1
ATOM 2438 O O . GLU A 1 309 ? -40.965 12.467 14.577 1.00 86.94 309 GLU A O 1
ATOM 2443 N N . SER A 1 310 ? -38.841 12.094 13.953 1.00 86.81 310 SER A N 1
ATOM 2444 C CA . SER A 1 310 ? -38.353 13.468 14.147 1.00 86.81 310 SER A CA 1
ATOM 2445 C C . SER A 1 310 ? -38.854 14.463 13.081 1.00 86.81 310 SER A C 1
ATOM 2447 O O . SER A 1 310 ? -38.449 15.626 13.073 1.00 86.81 310 SER A O 1
ATOM 2449 N N . GLY A 1 311 ? -39.733 14.033 12.167 1.00 87.50 311 GLY A N 1
ATOM 2450 C CA . GLY A 1 311 ? -40.338 14.870 11.128 1.00 87.50 311 GLY A CA 1
ATOM 2451 C C . GLY A 1 311 ? -39.478 15.072 9.876 1.00 87.50 311 GLY A C 1
ATOM 2452 O O . GLY A 1 311 ? -39.826 15.895 9.026 1.00 87.50 311 GLY A O 1
ATOM 2453 N N . VAL A 1 312 ? -38.373 14.335 9.725 1.00 87.88 312 VAL A N 1
ATOM 2454 C CA . VAL A 1 312 ? -37.505 14.422 8.542 1.00 87.88 312 VAL A CA 1
ATOM 2455 C C . VAL A 1 312 ? -38.171 13.739 7.338 1.00 87.88 312 VAL A C 1
ATOM 2457 O O . VAL A 1 312 ? -38.871 12.726 7.452 1.00 87.88 312 VAL A O 1
ATOM 2460 N N . SER A 1 313 ? -38.000 14.324 6.149 1.00 87.19 313 SER A N 1
ATOM 2461 C CA . SER A 1 313 ? -38.577 13.802 4.907 1.00 87.19 313 SER A CA 1
ATOM 2462 C C . SER A 1 313 ? -37.949 12.464 4.508 1.00 87.19 313 SER A C 1
ATOM 2464 O O . SER A 1 313 ? -36.747 12.278 4.667 1.00 87.19 313 SER A O 1
ATOM 2466 N N . THR A 1 314 ? -38.739 11.565 3.904 1.00 85.56 314 THR A N 1
ATOM 2467 C CA . THR A 1 314 ? -38.307 10.229 3.440 1.00 85.56 314 THR A CA 1
ATOM 2468 C C . THR A 1 314 ? -36.961 10.252 2.711 1.00 85.56 314 THR A C 1
ATOM 2470 O O . THR A 1 314 ? -36.105 9.426 3.004 1.00 85.56 314 THR A O 1
ATOM 2473 N N . SER A 1 315 ? -36.755 11.223 1.811 1.00 85.25 315 SER A N 1
ATOM 2474 C CA . SER A 1 315 ? -35.501 11.385 1.062 1.00 85.25 315 SER A CA 1
ATOM 2475 C C . SER A 1 315 ? -34.306 11.668 1.976 1.00 85.25 315 SER A C 1
ATOM 2477 O O . SER A 1 315 ? -33.279 11.017 1.841 1.00 85.25 315 SER A O 1
ATOM 2479 N N . LYS A 1 316 ? -34.438 12.604 2.927 1.00 87.12 316 LYS A N 1
ATOM 2480 C CA . LYS A 1 316 ? -33.349 12.976 3.844 1.00 87.12 316 LYS A CA 1
ATOM 2481 C C . LYS A 1 316 ? -33.083 11.905 4.901 1.00 87.12 316 LYS A C 1
ATOM 2483 O O . LYS A 1 316 ? -31.931 11.657 5.233 1.00 87.12 316 LYS A O 1
ATOM 2488 N N . SER A 1 317 ? -34.126 11.229 5.387 1.00 89.38 317 SER A N 1
ATOM 2489 C CA . SER A 1 317 ? -33.976 10.067 6.273 1.00 89.38 317 SER A CA 1
ATOM 2490 C C . SER A 1 317 ? -33.252 8.915 5.568 1.00 89.38 317 SER A C 1
ATOM 2492 O O . SER A 1 317 ? -32.403 8.274 6.178 1.00 89.38 317 SER A O 1
ATOM 2494 N N . LEU A 1 318 ? -33.551 8.672 4.283 1.00 89.75 318 LEU A N 1
ATOM 2495 C CA . LEU A 1 318 ? -32.866 7.658 3.479 1.00 89.75 318 LEU A CA 1
ATOM 2496 C C . LEU A 1 318 ? -31.408 8.049 3.198 1.00 89.75 318 LEU A C 1
ATOM 2498 O O . LEU A 1 318 ? -30.537 7.221 3.428 1.00 89.75 318 LEU A O 1
ATOM 2502 N N . GLN A 1 319 ? -31.131 9.293 2.781 1.00 88.25 319 GLN A N 1
ATOM 2503 C CA . GLN A 1 319 ? -29.759 9.811 2.642 1.00 88.25 319 GLN A CA 1
ATOM 2504 C C . GLN A 1 319 ? -28.950 9.552 3.919 1.00 88.25 319 GLN A C 1
ATOM 2506 O O . GLN A 1 319 ? -27.939 8.866 3.866 1.00 88.25 319 GLN A O 1
ATOM 2511 N N . ALA A 1 320 ? -29.430 10.023 5.075 1.00 85.75 320 ALA A N 1
ATOM 2512 C CA . ALA A 1 320 ? -28.707 9.897 6.339 1.00 85.75 320 ALA A CA 1
ATOM 2513 C C . ALA A 1 320 ? -28.446 8.430 6.733 1.00 85.75 320 ALA A C 1
ATOM 2515 O O . ALA A 1 320 ? -27.367 8.108 7.228 1.00 85.75 320 ALA A O 1
ATOM 2516 N N . ALA A 1 321 ? -29.408 7.532 6.497 1.00 90.12 321 ALA A N 1
ATOM 2517 C CA . ALA A 1 321 ? -29.237 6.101 6.741 1.00 90.12 321 ALA A CA 1
ATOM 2518 C C . ALA A 1 321 ? -28.212 5.462 5.785 1.00 90.12 321 ALA A C 1
ATOM 2520 O O . ALA A 1 321 ? -27.384 4.667 6.221 1.00 90.12 321 ALA A O 1
ATOM 2521 N N . LEU A 1 322 ? -28.220 5.835 4.501 1.00 92.69 322 LEU A N 1
ATOM 2522 C CA . LEU A 1 322 ? -27.269 5.323 3.512 1.00 92.69 322 LEU A CA 1
ATOM 2523 C C . LEU A 1 322 ? -25.859 5.898 3.681 1.00 92.69 322 LEU A C 1
ATOM 2525 O O . LEU A 1 322 ? -24.900 5.163 3.463 1.00 92.69 322 LEU A O 1
ATOM 2529 N N . SER A 1 323 ? -25.704 7.140 4.154 1.00 87.25 323 SER A N 1
ATOM 2530 C CA . SER A 1 323 ? -24.390 7.694 4.512 1.00 87.25 323 SER A CA 1
ATOM 2531 C C . SER A 1 323 ? -23.688 6.829 5.559 1.00 87.25 323 SER A C 1
ATOM 2533 O O . SER A 1 323 ? -22.485 6.626 5.461 1.00 87.25 323 SER A O 1
ATOM 2535 N N . LEU A 1 324 ? -24.427 6.260 6.525 1.00 83.06 324 LEU A N 1
ATOM 2536 C CA . LEU A 1 324 ? -23.868 5.326 7.512 1.00 83.06 324 LEU A CA 1
ATOM 2537 C C . LEU A 1 324 ? -23.431 3.989 6.893 1.00 83.06 324 LEU A C 1
ATOM 2539 O O . LEU A 1 324 ? -22.491 3.379 7.395 1.00 83.06 324 LEU A O 1
ATOM 2543 N N . VAL A 1 325 ? -24.081 3.538 5.815 1.00 89.12 325 VAL A N 1
ATOM 2544 C CA . VAL A 1 325 ? -23.699 2.315 5.087 1.00 89.12 325 VAL A CA 1
ATOM 2545 C C . VAL A 1 325 ? -22.442 2.557 4.244 1.00 89.12 325 VAL A C 1
ATOM 2547 O O . VAL A 1 325 ? -21.520 1.751 4.304 1.00 89.12 325 VAL A O 1
ATOM 2550 N N . LEU A 1 326 ? -22.362 3.682 3.522 1.00 88.88 326 LEU A N 1
ATOM 2551 C CA . LEU A 1 326 ? -21.248 4.025 2.616 1.00 88.88 326 LEU A CA 1
ATOM 2552 C C . LEU A 1 326 ? -19.937 4.438 3.318 1.00 88.88 326 LEU A C 1
ATOM 2554 O O . LEU A 1 326 ? -18.931 4.685 2.657 1.00 88.88 326 LEU A O 1
ATOM 2558 N N . VAL A 1 327 ? -19.939 4.513 4.649 1.00 81.75 327 VAL A N 1
ATOM 2559 C CA . VAL A 1 327 ? -18.752 4.769 5.490 1.00 81.75 327 VAL A CA 1
ATOM 2560 C C . VAL A 1 327 ? -18.519 3.665 6.528 1.00 81.75 327 VAL A C 1
ATOM 2562 O O . VAL A 1 327 ? -17.666 3.797 7.407 1.00 81.75 327 VAL A O 1
ATOM 2565 N N . ALA A 1 328 ? -19.296 2.580 6.459 1.00 79.31 328 ALA A N 1
ATOM 2566 C CA . ALA A 1 328 ? -19.126 1.425 7.327 1.00 79.31 328 ALA A CA 1
ATOM 2567 C C . ALA A 1 328 ? -17.821 0.680 6.979 1.00 79.31 328 ALA A C 1
ATOM 2569 O O . ALA A 1 328 ? -17.472 0.605 5.796 1.00 79.31 328 ALA A O 1
ATOM 2570 N N . PRO A 1 329 ? -17.113 0.084 7.958 1.00 76.31 329 PRO A N 1
ATOM 2571 C CA . PRO A 1 329 ? -15.958 -0.774 7.688 1.00 76.31 329 PRO A CA 1
ATOM 2572 C C . PRO A 1 329 ? -16.265 -1.881 6.674 1.00 76.31 329 PRO A C 1
ATOM 2574 O O . PRO A 1 329 ? -15.458 -2.137 5.794 1.00 76.31 329 PRO A O 1
ATOM 2577 N N . GLU A 1 330 ? -17.455 -2.471 6.739 1.00 82.00 330 GLU A N 1
ATOM 2578 C CA . GLU A 1 330 ? -17.923 -3.540 5.853 1.00 82.00 330 GLU A CA 1
ATOM 2579 C C . GLU A 1 330 ? -18.143 -3.073 4.404 1.00 82.00 330 GLU A C 1
ATOM 2581 O O . GLU A 1 330 ? -18.167 -3.899 3.496 1.00 82.00 330 GLU A O 1
ATOM 2586 N N . PHE A 1 331 ? -18.278 -1.760 4.167 1.00 87.94 331 PHE A N 1
ATOM 2587 C CA . PHE A 1 331 ? -18.308 -1.155 2.831 1.00 87.94 331 PHE A CA 1
ATOM 2588 C C . PHE A 1 331 ? -16.916 -0.703 2.375 1.00 87.94 331 PHE A C 1
ATOM 2590 O O . PHE A 1 331 ? -16.501 -1.009 1.255 1.00 87.94 331 PHE A O 1
ATOM 2597 N N . LEU A 1 332 ? -16.188 0.003 3.244 1.00 81.81 332 LEU A N 1
ATOM 2598 C CA . LEU A 1 332 ? -14.888 0.585 2.915 1.00 81.81 332 LEU A CA 1
ATOM 2599 C C . LEU A 1 332 ? -13.765 -0.451 2.820 1.00 81.81 332 LEU A C 1
ATOM 2601 O O . LEU A 1 332 ? -12.806 -0.190 2.105 1.00 81.81 332 LEU A O 1
ATOM 2605 N N . LEU A 1 333 ? -13.856 -1.583 3.526 1.00 80.81 333 LEU A N 1
ATOM 2606 C CA . LEU A 1 333 ? -12.818 -2.614 3.596 1.00 80.81 333 LEU A CA 1
ATOM 2607 C C . LEU A 1 333 ? -13.228 -3.902 2.871 1.00 80.81 333 LEU A C 1
ATOM 2609 O O . LEU A 1 333 ? -14.369 -4.354 2.975 1.00 80.81 333 LEU A O 1
ATOM 2613 N N . ARG A 1 334 ? -12.261 -4.540 2.206 1.00 79.94 334 ARG A N 1
ATOM 2614 C CA . ARG A 1 334 ? -12.347 -5.927 1.738 1.00 79.94 334 ARG A CA 1
ATOM 2615 C C . ARG A 1 334 ? -11.843 -6.843 2.855 1.00 79.94 334 ARG A C 1
ATOM 2617 O O . ARG A 1 334 ? -10.657 -7.145 2.955 1.00 79.94 334 ARG A O 1
ATOM 2624 N N . VAL A 1 335 ? -12.761 -7.246 3.734 1.00 66.12 335 VAL A N 1
ATOM 2625 C CA . VAL A 1 335 ? -12.495 -8.216 4.809 1.00 66.12 335 VAL A CA 1
ATOM 2626 C C . VAL A 1 335 ? -13.166 -9.533 4.460 1.00 66.12 335 VAL A C 1
ATOM 2628 O O . VAL A 1 335 ? -14.389 -9.625 4.434 1.00 66.12 335 VAL A O 1
ATOM 2631 N N . GLU A 1 336 ? -12.353 -10.553 4.224 1.00 72.00 336 GLU A N 1
ATOM 2632 C CA . GLU A 1 336 ? -12.827 -11.912 3.970 1.00 72.00 336 GLU A CA 1
ATOM 2633 C C . GLU A 1 336 ? -13.057 -12.641 5.290 1.00 72.00 336 GLU A C 1
ATOM 2635 O O . GLU A 1 336 ? -12.324 -12.428 6.262 1.00 72.00 336 GLU A O 1
ATOM 2640 N N . THR A 1 337 ? -14.087 -13.486 5.356 1.00 60.12 337 THR A N 1
ATOM 2641 C CA . THR A 1 337 ? -14.505 -14.066 6.641 1.00 60.12 337 THR A CA 1
ATOM 2642 C C . THR A 1 337 ? -13.550 -15.188 7.066 1.00 60.12 337 THR A C 1
ATOM 2644 O O . THR A 1 337 ? -13.502 -16.224 6.402 1.00 60.12 337 THR A O 1
ATOM 2647 N N . PRO A 1 338 ? -12.816 -15.051 8.189 1.00 56.47 338 PRO A N 1
ATOM 2648 C CA . PRO A 1 338 ? -11.816 -16.037 8.574 1.00 56.47 338 PRO A CA 1
ATOM 2649 C C . PRO A 1 338 ? -12.463 -17.340 9.051 1.00 56.47 338 PRO A C 1
ATOM 2651 O O . PRO A 1 338 ? -13.269 -17.345 9.988 1.00 56.47 338 PRO A O 1
ATOM 2654 N N . ALA A 1 339 ? -12.056 -18.461 8.454 1.00 53.31 339 ALA A N 1
ATOM 2655 C CA . ALA A 1 339 ? -12.343 -19.781 9.002 1.00 53.31 339 ALA A CA 1
ATOM 2656 C C . ALA A 1 339 ? -11.545 -20.033 10.298 1.00 53.31 339 ALA A C 1
ATOM 2658 O O . ALA A 1 339 ? -10.637 -19.292 10.674 1.00 53.31 339 ALA A O 1
ATOM 2659 N N . THR A 1 340 ? -11.860 -21.122 11.001 1.00 47.28 340 THR A N 1
ATOM 2660 C CA . THR A 1 340 ? -11.178 -21.506 12.252 1.00 47.28 340 THR A CA 1
ATOM 2661 C C . THR A 1 340 ? -9.815 -22.183 12.056 1.00 47.28 340 THR A C 1
ATOM 2663 O O . THR A 1 340 ? -9.207 -22.614 13.045 1.00 47.28 340 THR A O 1
ATOM 2666 N N . GLU A 1 341 ? -9.354 -22.308 10.814 1.00 51.84 341 GLU A N 1
ATOM 2667 C CA . GLU A 1 341 ? -8.183 -23.079 10.380 1.00 51.84 341 GLU A CA 1
ATOM 2668 C C . GLU A 1 341 ? -7.057 -22.142 9.921 1.00 51.84 341 GLU A C 1
ATOM 2670 O O . GLU A 1 341 ? -7.312 -21.025 9.480 1.00 51.84 341 GLU A O 1
ATOM 2675 N N . THR A 1 342 ? -5.799 -22.573 10.058 1.00 61.50 342 THR A N 1
ATOM 2676 C CA . THR A 1 342 ? -4.615 -21.774 9.677 1.00 61.50 342 THR A CA 1
ATOM 2677 C C . THR A 1 342 ? -4.545 -21.488 8.182 1.00 61.50 342 THR A C 1
ATOM 2679 O O . THR A 1 342 ? -3.941 -20.503 7.775 1.00 61.50 342 THR A O 1
ATOM 2682 N N . GLU A 1 343 ? -5.174 -22.335 7.379 1.00 75.62 343 GLU A N 1
ATOM 2683 C CA . GLU A 1 343 ? -5.343 -22.218 5.940 1.00 75.62 343 GLU A CA 1
ATOM 2684 C C . GLU A 1 343 ? -6.739 -22.741 5.602 1.00 75.62 343 GLU A C 1
ATOM 2686 O O . GLU A 1 343 ? -7.180 -23.714 6.214 1.00 75.62 343 GLU A O 1
ATOM 2691 N N . TYR A 1 344 ? -7.451 -22.087 4.688 1.00 81.12 344 TYR A N 1
ATOM 2692 C CA . TYR A 1 344 ? -8.811 -22.468 4.313 1.00 81.12 344 TYR A CA 1
ATOM 2693 C C . TYR A 1 344 ? -9.140 -22.060 2.874 1.00 81.12 344 TYR A C 1
ATOM 2695 O O . TYR A 1 344 ? -8.582 -21.104 2.336 1.00 81.12 344 TYR A O 1
ATOM 2703 N N . HIS A 1 345 ? -10.074 -22.788 2.259 1.00 88.75 345 HIS A N 1
ATOM 2704 C CA . HIS A 1 345 ? -10.726 -22.379 1.011 1.00 88.75 345 HIS A CA 1
ATOM 2705 C C . HIS A 1 345 ? -11.670 -21.206 1.306 1.00 88.75 345 HIS A C 1
ATOM 2707 O O . HIS A 1 345 ? -12.404 -21.250 2.299 1.00 88.75 345 HIS A O 1
ATOM 2713 N N . ILE A 1 346 ? -11.612 -20.142 0.503 1.00 89.94 346 ILE A N 1
ATOM 2714 C CA . ILE A 1 346 ? -12.372 -18.908 0.761 1.00 89.94 346 ILE A CA 1
ATOM 2715 C C . ILE A 1 346 ? -13.882 -19.131 0.613 1.00 89.94 346 ILE A C 1
ATOM 2717 O O . ILE A 1 346 ? -14.323 -20.039 -0.093 1.00 89.94 346 ILE A O 1
ATOM 2721 N N . SER A 1 347 ? -14.704 -18.298 1.261 1.00 90.94 347 SER A N 1
ATOM 2722 C CA . SER A 1 347 ? -16.152 -18.452 1.116 1.00 90.94 347 SER A CA 1
ATOM 2723 C C . SER A 1 347 ? -16.614 -18.089 -0.297 1.00 90.94 347 SER A C 1
ATOM 2725 O O . SER A 1 347 ? -15.984 -17.323 -1.019 1.00 90.94 347 SER A O 1
ATOM 2727 N N . GLU A 1 348 ? -17.776 -18.601 -0.685 1.00 94.88 348 GLU A N 1
ATOM 2728 C CA . GLU A 1 348 ? -18.369 -18.337 -1.999 1.00 94.88 348 GLU A CA 1
ATOM 2729 C C . GLU A 1 348 ? -18.680 -16.839 -2.226 1.00 94.88 348 GLU A C 1
ATOM 2731 O O . GLU A 1 348 ? -18.682 -16.373 -3.364 1.00 94.88 348 GLU A O 1
ATOM 2736 N N . TRP A 1 349 ? -18.899 -16.074 -1.147 1.00 94.50 349 TRP A N 1
ATOM 2737 C CA . TRP A 1 349 ? -19.054 -14.613 -1.187 1.00 94.50 349 TRP A CA 1
ATOM 2738 C C . TRP A 1 349 ? -17.711 -13.902 -1.374 1.00 94.50 349 TRP A C 1
ATOM 2740 O O . TRP A 1 349 ? -17.621 -12.960 -2.160 1.00 94.50 349 TRP A O 1
ATOM 2750 N N . ASP A 1 350 ? -16.662 -14.388 -0.707 1.00 92.62 350 ASP A N 1
ATOM 2751 C CA . ASP A 1 350 ? -15.301 -13.870 -0.870 1.00 92.62 350 ASP A CA 1
ATOM 2752 C C . ASP A 1 350 ? -14.798 -14.144 -2.298 1.00 92.62 350 ASP A C 1
ATOM 2754 O O . ASP A 1 350 ? -14.287 -13.239 -2.948 1.00 92.62 350 ASP A O 1
ATOM 2758 N N . LEU A 1 351 ? -15.056 -15.337 -2.853 1.00 95.81 351 LEU A N 1
ATOM 2759 C CA . LEU A 1 351 ? -14.754 -15.674 -4.250 1.00 95.81 351 LEU A CA 1
ATOM 2760 C C . LEU A 1 351 ? -15.504 -14.769 -5.242 1.00 95.81 351 LEU A C 1
ATOM 2762 O O . LEU A 1 351 ? -14.900 -14.285 -6.198 1.00 95.81 351 LEU A O 1
ATOM 2766 N N . ALA A 1 352 ? -16.794 -14.498 -5.011 1.00 97.38 352 ALA A N 1
ATOM 2767 C CA . ALA A 1 352 ? -17.555 -13.546 -5.824 1.00 97.38 352 ALA A CA 1
ATOM 2768 C C . ALA A 1 352 ? -16.929 -12.143 -5.793 1.00 97.38 352 ALA A C 1
ATOM 2770 O O . ALA A 1 352 ? -16.805 -11.508 -6.840 1.00 97.38 352 ALA A O 1
ATOM 2771 N N . SER A 1 353 ? -16.498 -11.694 -4.610 1.00 95.50 353 SER A N 1
ATOM 2772 C CA . SER A 1 353 ? -15.808 -10.417 -4.403 1.00 95.50 353 SER A CA 1
ATOM 2773 C C . SER A 1 353 ? -14.442 -10.381 -5.105 1.00 95.50 353 SER A C 1
ATOM 2775 O O . SER A 1 353 ? -14.174 -9.457 -5.870 1.00 95.50 353 SER A O 1
ATOM 2777 N N . ARG A 1 354 ? -13.594 -11.410 -4.947 1.00 95.19 354 ARG A N 1
ATOM 2778 C CA . ARG A 1 354 ? -12.298 -11.502 -5.647 1.00 95.19 354 ARG A CA 1
ATOM 2779 C C . ARG A 1 354 ? -12.467 -11.428 -7.162 1.00 95.19 354 ARG A C 1
ATOM 2781 O O . ARG A 1 354 ? -11.756 -10.670 -7.813 1.00 95.19 354 ARG A O 1
ATOM 2788 N N . LEU A 1 355 ? -13.429 -12.165 -7.723 1.00 97.88 355 LEU A N 1
ATOM 2789 C CA . LEU A 1 355 ? -13.730 -12.126 -9.158 1.00 97.88 355 LEU A CA 1
ATOM 2790 C C . LEU A 1 355 ? -14.186 -10.736 -9.616 1.00 97.88 355 LEU A C 1
ATOM 2792 O O . LEU A 1 355 ? -13.716 -10.253 -10.645 1.00 97.88 355 LEU A O 1
ATOM 2796 N N . SER A 1 356 ? -15.090 -10.086 -8.876 1.00 97.88 356 SER A N 1
ATOM 2797 C CA . SER A 1 356 ? -15.635 -8.786 -9.278 1.00 97.88 356 SER A CA 1
ATOM 2798 C C . SER A 1 356 ? -14.612 -7.657 -9.159 1.00 97.88 356 SER A C 1
ATOM 2800 O O . SER A 1 356 ? -14.540 -6.815 -10.051 1.00 97.88 356 SER A O 1
ATOM 2802 N N . TYR A 1 357 ? -13.764 -7.652 -8.128 1.00 96.56 357 TYR A N 1
ATOM 2803 C CA . TYR A 1 357 ? -12.708 -6.646 -8.016 1.00 96.56 357 TYR A CA 1
ATOM 2804 C C . TYR A 1 357 ? -11.545 -6.899 -8.979 1.00 96.56 357 TYR A C 1
ATOM 2806 O O . TYR A 1 357 ? -11.061 -5.944 -9.578 1.00 96.56 357 TYR A O 1
ATOM 2814 N N . PHE A 1 358 ? -11.166 -8.155 -9.243 1.00 97.75 358 PHE A N 1
ATOM 2815 C CA . PHE A 1 358 ? -10.157 -8.459 -10.263 1.00 97.75 358 PHE A CA 1
ATOM 2816 C C . PHE A 1 358 ? -10.616 -8.065 -11.678 1.00 97.75 358 PHE A C 1
ATOM 2818 O O . PHE A 1 358 ? -9.864 -7.426 -12.412 1.00 97.75 358 PHE A O 1
ATOM 2825 N N . LEU A 1 359 ? -11.840 -8.433 -12.077 1.00 98.00 359 LEU A N 1
ATOM 2826 C CA . LEU A 1 359 ? -12.290 -8.267 -13.466 1.00 98.00 359 LEU A CA 1
ATOM 2827 C C . LEU A 1 359 ? -13.027 -6.952 -13.740 1.00 98.00 359 LEU A C 1
ATOM 2829 O O . LEU A 1 359 ? -13.015 -6.505 -14.881 1.00 98.00 359 LEU A O 1
ATOM 2833 N N . TRP A 1 360 ? -13.676 -6.347 -12.739 1.00 97.81 360 TRP A N 1
ATOM 2834 C CA . TRP A 1 360 ? -14.504 -5.138 -12.886 1.00 97.81 360 TRP A CA 1
ATOM 2835 C C . TRP A 1 360 ? -14.106 -3.986 -11.948 1.00 97.81 360 TRP A C 1
ATOM 2837 O O . TRP A 1 360 ? -14.714 -2.920 -12.030 1.00 97.81 360 TRP A O 1
ATOM 2847 N N . ALA A 1 361 ? -13.127 -4.175 -11.050 1.00 95.88 361 ALA A N 1
ATOM 2848 C CA . ALA A 1 361 ? -12.782 -3.229 -9.976 1.00 95.88 361 ALA A CA 1
ATOM 2849 C C . ALA A 1 361 ? -14.006 -2.744 -9.159 1.00 95.88 361 ALA A C 1
ATOM 2851 O O . ALA A 1 361 ? -14.039 -1.617 -8.675 1.00 95.88 361 ALA A O 1
ATOM 2852 N N . SER A 1 362 ? -15.047 -3.573 -9.038 1.00 95.81 362 SER A N 1
ATOM 2853 C CA . SER A 1 362 ? -16.356 -3.182 -8.498 1.00 95.81 362 SER A CA 1
ATOM 2854 C C . SER A 1 362 ? -17.023 -4.346 -7.759 1.00 95.81 362 SER A C 1
ATOM 2856 O O . SER A 1 362 ? -16.523 -5.472 -7.743 1.00 95.81 362 SER A O 1
ATOM 2858 N N . MET A 1 363 ? -18.172 -4.082 -7.140 1.00 95.44 363 MET A N 1
ATOM 2859 C CA . MET A 1 363 ? -18.983 -5.077 -6.434 1.00 95.44 363 MET A CA 1
ATOM 2860 C C . MET A 1 363 ? -19.542 -6.183 -7.365 1.00 95.44 363 MET A C 1
ATOM 2862 O O . MET A 1 363 ? -19.787 -5.926 -8.549 1.00 95.44 363 MET A O 1
ATOM 2866 N N . PRO A 1 364 ? -19.812 -7.402 -6.849 1.00 97.75 364 PRO A N 1
ATOM 2867 C CA . PRO A 1 364 ? -20.434 -8.473 -7.626 1.00 97.75 364 PRO A CA 1
ATOM 2868 C C . PRO A 1 364 ? -21.834 -8.103 -8.127 1.00 97.75 364 PRO A C 1
ATOM 2870 O O . PRO A 1 364 ? -22.522 -7.256 -7.554 1.00 97.75 364 PRO A O 1
ATOM 2873 N N . ASP A 1 365 ? -22.289 -8.762 -9.192 1.00 97.19 365 ASP A N 1
ATOM 2874 C CA . ASP A 1 365 ? -23.655 -8.600 -9.689 1.00 97.19 365 ASP A CA 1
ATOM 2875 C C . ASP A 1 365 ? -24.639 -9.615 -9.078 1.00 97.19 365 ASP A C 1
ATOM 2877 O O . ASP A 1 365 ? -24.275 -10.499 -8.302 1.00 97.19 365 ASP A O 1
ATOM 2881 N N . GLU A 1 366 ? -25.924 -9.475 -9.414 1.00 95.62 366 GLU A N 1
ATOM 2882 C CA . GLU A 1 366 ? -26.997 -10.333 -8.890 1.00 95.62 366 GLU A CA 1
ATOM 2883 C C . GLU A 1 366 ? -26.778 -11.824 -9.217 1.00 95.62 366 GLU A C 1
ATOM 2885 O O . GLU A 1 366 ? -27.130 -12.689 -8.414 1.00 95.62 366 GLU A O 1
ATOM 2890 N N . GLN A 1 367 ? -26.142 -12.132 -10.354 1.00 97.75 367 GLN A N 1
ATOM 2891 C CA . GLN A 1 367 ? -25.828 -13.501 -10.760 1.00 97.75 367 GLN A CA 1
ATOM 2892 C C . GLN A 1 367 ? -24.717 -14.102 -9.890 1.00 97.75 367 GLN A C 1
ATOM 2894 O O . GLN A 1 367 ? -24.909 -15.190 -9.342 1.00 97.75 367 GLN A O 1
ATOM 2899 N N . LEU A 1 368 ? -23.612 -13.376 -9.674 1.00 97.94 368 LEU A N 1
ATOM 2900 C CA . LEU A 1 368 ? -22.558 -13.792 -8.743 1.00 97.94 368 LEU A CA 1
ATOM 2901 C C . LEU A 1 368 ? -23.093 -13.950 -7.313 1.00 97.94 368 LEU A C 1
ATOM 2903 O O . LEU A 1 368 ? -22.831 -14.970 -6.678 1.00 97.94 368 LEU A O 1
ATOM 2907 N N . PHE A 1 369 ? -23.906 -13.008 -6.821 1.00 97.31 369 PHE A N 1
ATOM 2908 C CA . PHE A 1 369 ? -24.528 -13.122 -5.497 1.00 97.31 369 PHE A CA 1
ATOM 2909 C C . PHE A 1 369 ? -25.493 -14.317 -5.386 1.00 97.31 369 PHE A C 1
ATOM 2911 O O . PHE A 1 369 ? -25.545 -14.958 -4.334 1.00 97.31 369 PHE A O 1
ATOM 2918 N N . SER A 1 370 ? -26.240 -14.665 -6.443 1.00 97.56 370 SER A N 1
ATOM 2919 C CA . SER A 1 370 ? -27.090 -15.868 -6.439 1.00 97.56 370 SER A CA 1
ATOM 2920 C C . SER A 1 370 ? -26.253 -17.146 -6.394 1.00 97.56 370 SER A C 1
ATOM 2922 O O . SER A 1 370 ? -26.533 -18.029 -5.586 1.00 97.56 370 SER A O 1
ATOM 2924 N N . LEU A 1 371 ? -25.194 -17.238 -7.204 1.00 98.06 371 LEU A N 1
ATOM 2925 C CA . LEU A 1 371 ? -24.296 -18.398 -7.222 1.00 98.06 371 LEU A CA 1
ATOM 2926 C C . LEU A 1 371 ? -23.538 -18.565 -5.899 1.00 98.06 371 LEU A C 1
ATOM 2928 O O . LEU A 1 371 ? -23.410 -19.693 -5.416 1.00 98.06 371 LEU A O 1
ATOM 2932 N N . ALA A 1 372 ? -23.119 -17.455 -5.284 1.00 96.38 372 ALA A N 1
ATOM 2933 C CA . ALA A 1 372 ? -22.492 -17.448 -3.969 1.00 96.38 372 ALA A CA 1
ATOM 2934 C C . ALA A 1 372 ? -23.452 -17.943 -2.875 1.00 96.38 372 ALA A C 1
ATOM 2936 O O . ALA A 1 372 ? -23.115 -18.812 -2.071 1.00 96.38 372 ALA A O 1
ATOM 2937 N N . LYS A 1 373 ? -24.697 -17.453 -2.894 1.00 96.19 373 LYS A N 1
ATOM 2938 C CA . LYS A 1 373 ? -25.775 -17.890 -1.995 1.00 96.19 373 LYS A CA 1
ATOM 2939 C C . LYS A 1 373 ? -26.163 -19.361 -2.182 1.00 96.19 373 LYS A C 1
ATOM 2941 O O . LYS A 1 373 ? -26.571 -20.006 -1.218 1.00 96.19 373 LYS A O 1
ATOM 2946 N N . GLU A 1 374 ? -26.074 -19.881 -3.403 1.00 97.12 374 GLU A N 1
ATOM 2947 C CA . GLU A 1 374 ? -26.339 -21.288 -3.724 1.00 97.12 374 GLU A CA 1
ATOM 2948 C C . GLU A 1 374 ? -25.171 -22.229 -3.377 1.00 97.12 374 GLU A C 1
ATOM 2950 O O . GLU A 1 374 ? -25.380 -23.443 -3.345 1.00 97.12 374 GLU A O 1
ATOM 2955 N N . GLY A 1 375 ? -23.966 -21.706 -3.119 1.00 96.00 375 GLY A N 1
ATOM 2956 C CA . GLY A 1 375 ? -22.761 -22.507 -2.884 1.00 96.00 375 GLY A CA 1
ATOM 2957 C C . GLY A 1 375 ? -22.285 -23.248 -4.136 1.00 96.00 375 GLY A C 1
ATOM 2958 O O . GLY A 1 375 ? -22.043 -24.459 -4.101 1.00 96.00 375 GLY A O 1
ATOM 2959 N N . ARG A 1 376 ? -22.277 -22.553 -5.280 1.00 97.19 376 ARG A N 1
ATOM 2960 C CA . ARG A 1 376 ? -22.018 -23.143 -6.604 1.00 97.19 376 ARG A CA 1
ATOM 2961 C C . ARG A 1 376 ? -20.961 -22.418 -7.431 1.00 97.19 376 ARG A C 1
ATOM 2963 O O . ARG A 1 376 ? -20.595 -22.943 -8.481 1.00 97.19 376 ARG A O 1
ATOM 2970 N N . LEU A 1 377 ? -20.494 -21.249 -7.008 1.00 96.94 377 LEU A N 1
ATOM 2971 C CA . LEU A 1 377 ? -19.555 -20.422 -7.763 1.00 96.94 377 LEU A CA 1
ATOM 2972 C C . LEU A 1 377 ? -18.170 -21.075 -7.858 1.00 96.94 377 LEU A C 1
ATOM 2974 O O . LEU A 1 377 ? -17.563 -21.032 -8.923 1.00 96.94 377 LEU A O 1
ATOM 2978 N N . SER A 1 378 ? -17.714 -21.762 -6.805 1.00 95.12 378 SER A N 1
ATOM 2979 C CA . SER A 1 378 ? -16.438 -22.506 -6.809 1.00 95.12 378 SER A CA 1
ATOM 2980 C C . SER A 1 378 ? -16.407 -23.726 -7.746 1.00 95.12 378 SER A C 1
ATOM 2982 O O . SER A 1 378 ? -15.349 -24.310 -7.982 1.00 95.12 378 SER A O 1
ATOM 2984 N N . GLN A 1 379 ? -17.548 -24.144 -8.310 1.00 96.69 379 GLN A N 1
ATOM 2985 C CA . GLN A 1 379 ? -17.603 -25.300 -9.207 1.00 96.69 379 GLN A CA 1
ATOM 2986 C C . GLN A 1 379 ? -16.874 -24.966 -10.522 1.00 96.69 379 GLN A C 1
ATOM 2988 O O . GLN A 1 379 ? -17.298 -24.033 -11.202 1.00 96.69 379 GLN A O 1
ATOM 2993 N N . PRO A 1 380 ? -15.852 -25.730 -10.966 1.00 94.88 380 PRO A N 1
ATOM 2994 C CA . PRO A 1 380 ? -14.954 -25.298 -12.048 1.00 94.88 380 PRO A CA 1
ATOM 2995 C C . PRO A 1 380 ? -15.631 -24.883 -13.364 1.00 94.88 380 PRO A C 1
ATOM 2997 O O . PRO A 1 380 ? -15.170 -23.962 -14.032 1.00 94.88 380 PRO A O 1
ATOM 3000 N N . ALA A 1 381 ? -16.738 -25.537 -13.733 1.00 96.56 381 ALA A N 1
ATOM 3001 C CA . ALA A 1 381 ? -17.518 -25.195 -14.926 1.00 96.56 381 ALA A CA 1
ATOM 3002 C C . ALA A 1 381 ? -18.398 -23.941 -14.749 1.00 96.56 381 ALA A C 1
ATOM 3004 O O . ALA A 1 381 ? -18.644 -23.235 -15.722 1.00 96.56 381 ALA A O 1
ATOM 3005 N N . VAL A 1 382 ? -18.865 -23.663 -13.526 1.00 98.06 382 VAL A N 1
ATOM 3006 C CA . VAL A 1 382 ? -19.605 -22.436 -13.194 1.00 98.06 382 VAL A CA 1
ATOM 3007 C C . VAL A 1 382 ? -18.629 -21.266 -13.147 1.00 98.06 382 VAL A C 1
ATOM 3009 O O . VAL A 1 382 ? -18.836 -20.297 -13.866 1.00 98.06 382 VAL A O 1
ATOM 3012 N N . LEU A 1 383 ? -17.524 -21.407 -12.405 1.00 97.75 383 LEU A N 1
ATOM 3013 C CA . LEU A 1 383 ? -16.447 -20.419 -12.319 1.00 97.75 383 LEU A CA 1
ATOM 3014 C C . LEU A 1 383 ? -15.972 -19.973 -13.708 1.00 97.75 383 LEU A C 1
ATOM 3016 O O . LEU A 1 383 ? -15.951 -18.782 -13.998 1.00 97.75 383 LEU A O 1
ATOM 3020 N N . ALA A 1 384 ? -15.658 -20.928 -14.591 1.00 97.12 384 ALA A N 1
ATOM 3021 C CA . ALA A 1 384 ? -15.245 -20.625 -15.958 1.00 97.12 384 ALA A CA 1
ATOM 3022 C C . ALA A 1 384 ? -16.334 -19.875 -16.752 1.00 97.12 384 ALA A C 1
ATOM 3024 O O . ALA A 1 384 ? -16.042 -18.869 -17.392 1.00 97.12 384 ALA A O 1
ATOM 3025 N N . SER A 1 385 ? -17.593 -20.322 -16.674 1.00 98.06 385 SER A N 1
ATOM 3026 C CA . SER A 1 385 ? -18.704 -19.669 -17.377 1.00 98.06 385 SER A CA 1
ATOM 3027 C C . SER A 1 385 ? -18.990 -18.253 -16.868 1.00 98.06 385 SER A C 1
ATOM 3029 O O . SER A 1 385 ? -19.407 -17.408 -17.659 1.00 98.06 385 SER A O 1
ATOM 3031 N N . GLU A 1 386 ? -18.797 -17.986 -15.574 1.00 98.44 386 GLU A N 1
ATOM 3032 C CA . GLU A 1 386 ? -18.926 -16.637 -15.018 1.00 98.44 386 GLU A CA 1
ATOM 3033 C C . GLU A 1 386 ? -17.767 -15.746 -15.460 1.00 98.44 386 GLU A C 1
ATOM 3035 O O . GLU A 1 386 ? -18.016 -14.628 -15.889 1.00 98.44 386 GLU A O 1
ATOM 3040 N N . VAL A 1 387 ? -16.527 -16.242 -15.456 1.00 98.38 387 VAL A N 1
ATOM 3041 C CA . VAL A 1 387 ? -15.356 -15.490 -15.944 1.00 98.38 387 VAL A CA 1
ATOM 3042 C C . VAL A 1 387 ? -15.547 -15.064 -17.400 1.00 98.38 387 VAL A C 1
ATOM 3044 O O . VAL A 1 387 ? -15.405 -13.884 -17.708 1.00 98.38 387 VAL A O 1
ATOM 3047 N N . ASP A 1 388 ? -15.951 -15.975 -18.292 1.00 98.12 388 ASP A N 1
ATOM 3048 C CA . ASP A 1 388 ? -16.194 -15.625 -19.698 1.00 98.12 388 ASP A CA 1
ATOM 3049 C C . ASP A 1 388 ? -17.325 -14.597 -19.861 1.00 98.12 388 ASP A C 1
ATOM 3051 O O . ASP A 1 388 ? -17.174 -13.642 -20.624 1.00 98.12 388 ASP A O 1
ATOM 3055 N N . ARG A 1 389 ? -18.417 -14.729 -19.093 1.00 97.94 389 ARG A N 1
ATOM 3056 C CA . ARG A 1 389 ? -19.509 -13.740 -19.046 1.00 97.94 389 ARG A CA 1
ATOM 3057 C C . ARG A 1 389 ? -19.023 -12.375 -18.551 1.00 97.94 389 ARG A C 1
ATOM 3059 O O . ARG A 1 389 ? -19.427 -11.348 -19.088 1.00 97.94 389 ARG A O 1
ATOM 3066 N N . MET A 1 390 ? -18.177 -12.352 -17.523 1.00 98.25 390 MET A N 1
ATOM 3067 C CA . MET A 1 390 ? -17.658 -11.121 -16.927 1.00 98.25 390 MET A CA 1
ATOM 3068 C C . MET A 1 390 ? -16.693 -10.387 -17.858 1.00 98.25 390 MET A C 1
ATOM 3070 O O . MET A 1 390 ? -16.699 -9.159 -17.873 1.00 98.25 390 MET A O 1
ATOM 3074 N N . LEU A 1 391 ? -15.918 -11.116 -18.667 1.00 98.00 391 LEU A N 1
ATOM 3075 C CA . LEU A 1 391 ? -15.034 -10.553 -19.695 1.00 98.00 391 LEU A CA 1
ATOM 3076 C C . LEU A 1 391 ? -15.790 -10.014 -20.925 1.00 98.00 391 LEU A C 1
ATOM 3078 O O . LEU A 1 391 ? -15.241 -9.214 -21.682 1.00 98.00 391 LEU A O 1
ATOM 3082 N N . GLU A 1 392 ? -17.043 -10.422 -21.130 1.00 97.00 392 GLU A N 1
ATOM 3083 C CA . GLU A 1 392 ? -17.938 -9.868 -22.158 1.00 97.00 392 GLU A CA 1
ATOM 3084 C C . GLU A 1 392 ? -18.709 -8.617 -21.685 1.00 97.00 392 GLU A C 1
ATOM 3086 O O . GLU A 1 392 ? -19.238 -7.870 -22.511 1.00 97.00 392 GLU A O 1
ATOM 3091 N N . ASP A 1 393 ? -18.755 -8.354 -20.375 1.00 97.62 393 ASP A N 1
ATOM 3092 C CA . ASP A 1 393 ? -19.393 -7.170 -19.788 1.00 97.62 393 ASP A CA 1
ATOM 3093 C C . ASP A 1 393 ? -18.539 -5.901 -20.028 1.00 97.62 393 ASP A C 1
ATOM 3095 O O . ASP A 1 393 ? -17.315 -5.945 -19.864 1.00 97.62 393 ASP A O 1
ATOM 3099 N N . PRO A 1 394 ? -19.143 -4.741 -20.365 1.00 95.62 394 PRO A N 1
ATOM 3100 C CA . PRO A 1 394 ? -18.443 -3.458 -20.462 1.00 95.62 394 PRO A CA 1
ATOM 3101 C C . PRO A 1 394 ? -17.552 -3.121 -19.257 1.00 95.62 394 PRO A C 1
ATOM 3103 O O . PRO A 1 394 ? -16.485 -2.543 -19.434 1.00 95.62 394 PRO A O 1
ATOM 3106 N N . ARG A 1 395 ? -17.922 -3.534 -18.039 1.00 96.00 395 ARG A N 1
ATOM 3107 C CA . ARG A 1 395 ? -17.110 -3.304 -16.832 1.00 96.00 395 ARG A CA 1
ATOM 3108 C C . ARG A 1 395 ? -15.749 -4.001 -16.867 1.00 96.00 395 ARG A C 1
ATOM 3110 O O . ARG A 1 395 ? -14.860 -3.579 -16.140 1.00 96.00 395 ARG A O 1
ATOM 3117 N N . SER A 1 396 ? -15.540 -4.989 -17.744 1.00 97.06 396 SER A N 1
ATOM 3118 C CA . SER A 1 396 ? -14.219 -5.596 -17.969 1.00 97.06 396 SER A CA 1
ATOM 3119 C C . SER A 1 396 ? -13.191 -4.628 -18.563 1.00 97.06 396 SER A C 1
ATOM 3121 O O . SER A 1 396 ? -12.011 -4.966 -18.639 1.00 97.06 396 SER A O 1
ATOM 3123 N N . ASP A 1 397 ? -13.616 -3.447 -19.032 1.00 96.31 397 ASP A N 1
ATOM 3124 C CA . ASP A 1 397 ? -12.709 -2.446 -19.594 1.00 96.31 397 ASP A CA 1
ATOM 3125 C C . ASP A 1 397 ? -11.718 -1.878 -18.554 1.00 96.31 397 ASP A C 1
ATOM 3127 O O . ASP A 1 397 ? -10.705 -1.287 -18.944 1.00 96.31 397 ASP A O 1
ATOM 3131 N N . THR A 1 398 ? -11.938 -2.123 -17.252 1.00 95.56 398 THR A N 1
ATOM 3132 C CA . THR A 1 398 ? -10.990 -1.803 -16.168 1.00 95.56 398 THR A CA 1
ATOM 3133 C C . THR A 1 398 ? -9.667 -2.560 -16.274 1.00 95.56 398 THR A C 1
ATOM 3135 O O . THR A 1 398 ? -8.633 -2.046 -15.845 1.00 95.56 398 THR A O 1
ATOM 3138 N N . LEU A 1 399 ? -9.636 -3.724 -16.932 1.00 97.75 399 LEU A N 1
ATOM 3139 C CA . LEU A 1 399 ? -8.379 -4.415 -17.234 1.00 97.75 399 LEU A CA 1
ATOM 3140 C C . LEU A 1 399 ? -7.451 -3.548 -18.111 1.00 97.75 399 LEU A C 1
ATOM 3142 O O . LEU A 1 399 ? -6.231 -3.604 -17.976 1.00 97.75 399 LEU A O 1
ATOM 3146 N N . GLY A 1 400 ? -8.015 -2.689 -18.959 1.00 97.75 400 GLY A N 1
ATOM 3147 C CA . GLY A 1 400 ? -7.297 -1.703 -19.761 1.00 97.75 400 GLY A CA 1
ATOM 3148 C C . GLY A 1 400 ? -7.108 -0.373 -19.035 1.00 97.75 400 GLY A C 1
ATOM 3149 O O . GLY A 1 400 ? -5.992 0.140 -18.989 1.00 97.75 400 GLY A O 1
ATOM 3150 N N . THR A 1 401 ? -8.175 0.195 -18.459 1.00 95.19 401 THR A N 1
ATOM 3151 C CA . THR A 1 401 ? -8.129 1.542 -17.852 1.00 95.19 401 THR A CA 1
ATOM 3152 C C . THR A 1 401 ? -7.469 1.588 -16.475 1.00 95.19 401 THR A C 1
ATOM 3154 O O . THR A 1 401 ? -7.073 2.668 -16.046 1.00 95.19 401 THR A O 1
ATOM 3157 N N . THR A 1 402 ? -7.341 0.448 -15.790 1.00 93.94 402 THR A N 1
ATOM 3158 C CA . THR A 1 402 ? -6.787 0.340 -14.431 1.00 93.94 402 THR A CA 1
ATOM 3159 C C . THR A 1 402 ? -5.576 -0.592 -14.400 1.00 93.94 402 THR A C 1
ATOM 3161 O O . THR A 1 402 ? -4.483 -0.120 -14.095 1.00 93.94 402 THR A O 1
ATOM 3164 N N . PHE A 1 403 ? -5.710 -1.875 -14.760 1.00 96.94 403 PHE A N 1
ATOM 3165 C CA . PHE A 1 403 ? -4.583 -2.823 -14.697 1.00 96.94 403 PHE A CA 1
ATOM 3166 C C . PHE A 1 403 ? -3.470 -2.483 -15.703 1.00 96.94 403 PHE A C 1
ATOM 3168 O O . PHE A 1 403 ? -2.341 -2.198 -15.302 1.00 96.94 403 PHE A O 1
ATOM 3175 N N . ALA A 1 404 ? -3.772 -2.471 -17.006 1.00 97.94 404 ALA A N 1
ATOM 3176 C CA . ALA A 1 404 ? -2.771 -2.201 -18.039 1.00 97.94 404 ALA A CA 1
ATOM 3177 C C . ALA A 1 404 ? -2.254 -0.758 -17.973 1.00 97.94 404 ALA A C 1
ATOM 3179 O O . ALA A 1 404 ? -1.071 -0.521 -18.223 1.00 97.94 404 ALA A O 1
ATOM 3180 N N . ALA A 1 405 ? -3.120 0.184 -17.583 1.00 96.00 405 ALA A N 1
ATOM 3181 C CA . ALA A 1 405 ? -2.747 1.550 -17.244 1.00 96.00 405 ALA A CA 1
ATOM 3182 C C . ALA A 1 405 ? -1.612 1.582 -16.219 1.00 96.00 405 ALA A C 1
ATOM 3184 O O . ALA A 1 405 ? -0.540 2.094 -16.537 1.00 96.00 405 ALA A O 1
ATOM 3185 N N . GLN A 1 406 ? -1.815 0.979 -15.045 1.00 94.50 406 GLN A N 1
ATOM 3186 C CA . GLN A 1 406 ? -0.832 0.978 -13.963 1.00 94.50 406 GLN A CA 1
ATOM 3187 C C . GLN A 1 406 ? 0.422 0.168 -14.281 1.00 94.50 406 GLN A C 1
ATOM 3189 O O . GLN A 1 406 ? 1.525 0.667 -14.063 1.00 94.50 406 GLN A O 1
ATOM 3194 N N . TRP A 1 407 ? 0.275 -1.032 -14.854 1.00 95.94 407 TRP A N 1
ATOM 3195 C CA . TRP A 1 407 ? 1.415 -1.869 -15.236 1.00 95.94 407 TRP A CA 1
ATOM 3196 C C . TRP A 1 407 ? 2.333 -1.150 -16.232 1.00 95.94 407 TRP A C 1
ATOM 3198 O O . TRP A 1 407 ? 3.546 -1.123 -16.035 1.00 95.94 407 TRP A O 1
ATOM 3208 N N . LEU A 1 408 ? 1.777 -0.543 -17.284 1.00 96.50 408 LEU A N 1
ATOM 3209 C CA . LEU A 1 408 ? 2.569 0.094 -18.339 1.00 96.50 408 LEU A CA 1
ATOM 3210 C C . LEU A 1 408 ? 2.911 1.570 -18.041 1.00 96.50 408 LEU A C 1
ATOM 3212 O O . LEU A 1 408 ? 3.788 2.136 -18.699 1.00 96.50 408 LEU A O 1
ATOM 3216 N N . GLY A 1 409 ? 2.268 2.179 -17.038 1.00 93.12 409 GLY A N 1
ATOM 3217 C CA . GLY A 1 409 ? 2.537 3.526 -16.523 1.00 93.12 409 GLY A CA 1
ATOM 3218 C C . GLY A 1 409 ? 1.770 4.668 -17.204 1.00 93.12 409 GLY A C 1
ATOM 3219 O O . GLY A 1 409 ? 2.056 5.839 -16.938 1.00 93.12 409 GLY A O 1
ATOM 3220 N N . PHE A 1 410 ? 0.814 4.382 -18.099 1.00 95.12 410 PHE A N 1
ATOM 3221 C CA . PHE A 1 410 ? 0.158 5.421 -18.909 1.00 95.12 410 PHE A CA 1
ATOM 3222 C C . PHE A 1 410 ? -0.919 6.244 -18.183 1.00 95.12 410 PHE A C 1
ATOM 3224 O O . PHE A 1 410 ? -1.335 7.279 -18.709 1.00 95.12 410 PHE A O 1
ATOM 3231 N N . GLN A 1 411 ? -1.314 5.873 -16.960 1.00 89.38 411 GLN A N 1
ATOM 3232 C CA . GLN A 1 411 ? -2.175 6.693 -16.092 1.00 89.38 411 GLN A CA 1
ATOM 3233 C C . GLN A 1 411 ? -1.536 8.043 -15.716 1.00 89.38 411 GLN A C 1
ATOM 3235 O O . GLN A 1 411 ? -2.231 8.999 -15.378 1.00 89.38 411 GLN A O 1
ATOM 3240 N N . HIS A 1 412 ? -0.207 8.149 -15.807 1.00 87.56 412 HIS A N 1
ATOM 3241 C CA . HIS A 1 412 ? 0.534 9.382 -15.533 1.00 87.56 412 HIS A CA 1
ATOM 3242 C C . HIS A 1 412 ? 0.553 10.385 -16.699 1.00 87.56 412 HIS A C 1
ATOM 3244 O O . HIS A 1 412 ? 1.000 11.522 -16.519 1.00 87.56 412 HIS A O 1
ATOM 3250 N N . LEU A 1 413 ? 0.074 10.007 -17.889 1.00 89.69 413 LEU A N 1
ATOM 3251 C CA . LEU A 1 413 ? -0.053 10.924 -19.021 1.00 89.69 413 LEU A CA 1
ATOM 3252 C C . LEU A 1 413 ? -1.090 12.013 -18.716 1.00 89.69 413 LEU A C 1
ATOM 3254 O O . LEU A 1 413 ? -2.167 11.715 -18.208 1.00 89.69 413 LEU A O 1
ATOM 3258 N N . GLY A 1 414 ? -0.798 13.270 -19.052 1.00 83.75 414 GLY A N 1
ATOM 3259 C CA . GLY A 1 414 ? -1.687 14.421 -18.839 1.00 83.75 414 GLY A CA 1
ATOM 3260 C C . GLY A 1 414 ? -1.686 14.975 -17.408 1.00 83.75 414 GLY A C 1
ATOM 3261 O O . GLY A 1 414 ? -1.775 16.190 -17.247 1.00 83.75 414 GLY A O 1
ATOM 3262 N N . SER A 1 415 ? -1.514 14.119 -16.394 1.00 77.38 415 SER A N 1
ATOM 3263 C CA . SER A 1 415 ? -1.407 14.503 -14.978 1.00 77.38 415 SER A CA 1
ATOM 3264 C C . SER A 1 415 ? 0.032 14.842 -14.569 1.00 77.38 415 SER A C 1
ATOM 3266 O O . SER A 1 415 ? 0.302 15.961 -14.140 1.00 77.38 415 SER A O 1
ATOM 3268 N N . ARG A 1 416 ? 0.970 13.900 -14.741 1.00 77.19 416 ARG A N 1
ATOM 3269 C CA . ARG A 1 416 ? 2.401 14.063 -14.406 1.00 77.19 416 ARG A CA 1
ATOM 3270 C C . ARG A 1 416 ? 3.283 14.245 -15.647 1.00 77.19 416 ARG A C 1
ATOM 3272 O O . ARG A 1 416 ? 4.279 14.958 -15.594 1.00 77.19 416 ARG A O 1
ATOM 3279 N N . VAL A 1 417 ? 2.915 13.630 -16.774 1.00 83.00 417 VAL A N 1
ATOM 3280 C CA . VAL A 1 417 ? 3.636 13.717 -18.056 1.00 83.00 417 VAL A CA 1
ATOM 3281 C C . VAL A 1 417 ? 2.830 14.568 -19.034 1.00 83.00 417 VAL A C 1
ATOM 3283 O O . VAL A 1 417 ? 1.895 14.086 -19.677 1.00 83.00 417 VAL A O 1
ATOM 3286 N N . ARG A 1 418 ? 3.175 15.857 -19.122 1.00 84.25 418 ARG A N 1
ATOM 3287 C CA . ARG A 1 418 ? 2.494 16.850 -19.965 1.00 84.25 418 ARG A CA 1
ATOM 3288 C C . ARG A 1 418 ? 3.414 18.031 -20.305 1.00 84.25 418 ARG A C 1
ATOM 3290 O O . ARG A 1 418 ? 4.288 18.377 -19.520 1.00 84.25 418 ARG A O 1
ATOM 3297 N N . LEU A 1 419 ? 3.182 18.663 -21.457 1.00 84.19 419 LEU A N 1
ATOM 3298 C CA . LEU A 1 419 ? 3.741 19.972 -21.822 1.00 84.19 419 LEU A CA 1
ATOM 3299 C C . LEU A 1 419 ? 2.724 21.093 -21.568 1.00 84.19 419 LEU A C 1
ATOM 3301 O O . LEU A 1 419 ? 1.529 20.876 -21.772 1.00 84.19 419 LEU A O 1
ATOM 3305 N N . ASP A 1 420 ? 3.186 22.292 -21.192 1.00 80.44 420 ASP A N 1
ATOM 3306 C CA . ASP A 1 420 ? 2.303 23.447 -20.962 1.00 80.44 420 ASP A CA 1
ATOM 3307 C C . ASP A 1 420 ? 1.432 23.721 -22.211 1.00 80.44 420 ASP A C 1
ATOM 3309 O O . ASP A 1 420 ? 1.985 24.013 -23.280 1.00 80.44 420 ASP A O 1
ATOM 3313 N N . PRO A 1 421 ? 0.087 23.634 -22.116 1.00 82.75 421 PRO A N 1
ATOM 3314 C CA . PRO A 1 421 ? -0.808 23.847 -23.255 1.00 82.75 421 PRO A CA 1
ATOM 3315 C C . PRO A 1 421 ? -0.767 25.265 -23.839 1.00 82.75 421 PRO A C 1
ATOM 3317 O O . PRO A 1 421 ? -1.206 25.467 -24.970 1.00 82.75 421 PRO A O 1
ATOM 3320 N N . THR A 1 422 ? -0.256 26.243 -23.088 1.00 81.94 422 THR A N 1
ATOM 3321 C CA . THR A 1 422 ? -0.083 27.638 -23.520 1.00 81.94 422 THR A CA 1
ATOM 3322 C C . THR A 1 422 ? 0.973 27.731 -24.617 1.00 81.94 422 THR A C 1
ATOM 3324 O O . THR A 1 422 ? 0.713 28.287 -25.684 1.00 81.94 422 THR A O 1
ATOM 3327 N N . ASP A 1 423 ? 2.135 27.119 -24.377 1.00 84.88 423 ASP A N 1
ATOM 3328 C CA . ASP A 1 423 ? 3.247 27.057 -25.332 1.00 84.88 423 ASP A CA 1
ATOM 3329 C C . ASP A 1 423 ? 3.074 25.910 -26.341 1.00 84.88 423 ASP A C 1
ATOM 3331 O O . ASP A 1 423 ? 3.591 25.960 -27.459 1.00 84.88 423 ASP A O 1
ATOM 3335 N N . ASN A 1 424 ? 2.283 24.891 -25.984 1.00 87.00 424 ASN A N 1
ATOM 3336 C CA . ASN A 1 424 ? 1.980 23.729 -26.814 1.00 87.00 424 ASN A CA 1
ATOM 3337 C C . ASN A 1 424 ? 0.463 23.560 -27.032 1.00 87.00 424 ASN A C 1
ATOM 3339 O O . ASN A 1 424 ? -0.117 22.608 -26.507 1.00 87.00 424 ASN A O 1
ATOM 3343 N N . PRO A 1 425 ? -0.195 24.382 -27.881 1.00 88.12 425 PRO A N 1
ATOM 3344 C CA . PRO A 1 425 ? -1.654 24.341 -28.089 1.00 88.12 425 PRO A CA 1
ATOM 3345 C C . PRO A 1 425 ? -2.221 23.022 -28.638 1.00 88.12 425 PRO A C 1
ATOM 3347 O O . PRO A 1 425 ? -3.432 22.856 -28.743 1.00 88.12 425 PRO A O 1
ATOM 3350 N N . TRP A 1 426 ? -1.352 22.094 -29.039 1.00 88.69 426 TRP A N 1
ATOM 3351 C CA . TRP A 1 426 ? -1.704 20.738 -29.449 1.00 88.69 426 TRP A CA 1
ATOM 3352 C C . TRP A 1 426 ? -1.813 19.759 -28.268 1.00 88.69 426 TRP A C 1
ATOM 3354 O O . TRP A 1 426 ? -2.373 18.683 -28.441 1.00 88.69 426 TRP A O 1
ATOM 3364 N N . CYS A 1 427 ? -1.264 20.088 -27.091 1.00 89.62 427 CYS A N 1
ATOM 3365 C CA . CYS A 1 427 ? -1.253 19.249 -25.887 1.00 89.62 427 CYS A CA 1
ATOM 3366 C C . CYS A 1 427 ? -2.566 19.425 -25.093 1.00 89.62 427 CYS A C 1
ATOM 3368 O O . CYS A 1 427 ? -2.598 19.793 -23.913 1.00 89.62 427 CYS A O 1
ATOM 3370 N N . THR A 1 428 ? -3.680 19.220 -25.797 1.00 90.81 428 THR A N 1
ATOM 3371 C CA . THR A 1 428 ? -5.047 19.284 -25.272 1.00 90.81 428 THR A CA 1
ATOM 3372 C C . THR A 1 428 ? -5.299 18.141 -24.289 1.00 90.81 428 THR A C 1
ATOM 3374 O O . THR A 1 428 ? -4.701 17.071 -24.401 1.00 90.81 428 THR A O 1
ATOM 3377 N N . GLU A 1 429 ? -6.207 18.340 -23.327 1.00 90.31 429 GLU A N 1
ATOM 3378 C CA . GLU A 1 429 ? -6.610 17.231 -22.447 1.00 90.31 429 GLU A CA 1
ATOM 3379 C C . GLU A 1 429 ? -7.294 16.113 -23.241 1.00 90.31 429 GLU A C 1
ATOM 3381 O O . GLU A 1 429 ? -7.064 14.940 -22.977 1.00 90.31 429 GLU A O 1
ATOM 3386 N N . THR A 1 430 ? -8.060 16.467 -24.277 1.00 94.06 430 THR A N 1
ATOM 3387 C CA . THR A 1 430 ? -8.735 15.509 -25.160 1.00 94.06 430 THR A CA 1
ATOM 3388 C C . THR A 1 430 ? -7.753 14.632 -25.936 1.00 94.06 430 THR A C 1
ATOM 3390 O O . THR A 1 430 ? -7.997 13.434 -26.058 1.00 94.06 430 THR A O 1
ATOM 3393 N N . LEU A 1 431 ? -6.606 15.163 -26.382 1.00 95.12 431 LEU A N 1
ATOM 3394 C CA . LEU A 1 431 ? -5.561 14.349 -27.008 1.00 95.12 431 LEU A CA 1
ATOM 3395 C C . LEU A 1 431 ? -4.847 13.446 -25.992 1.00 95.12 431 LEU A C 1
ATOM 3397 O O . LEU A 1 431 ? -4.536 12.304 -26.327 1.00 95.12 431 LEU A O 1
ATOM 3401 N N . MET A 1 432 ? -4.582 13.929 -24.771 1.00 94.94 432 MET A N 1
ATOM 3402 C CA . MET A 1 432 ? -3.982 13.096 -23.718 1.00 94.94 432 MET A CA 1
ATOM 3403 C C . MET A 1 432 ? -4.933 11.965 -23.309 1.00 94.94 432 MET A C 1
ATOM 3405 O O . MET A 1 432 ? -4.506 10.815 -23.238 1.00 94.94 432 MET A O 1
ATOM 3409 N N . GLN A 1 433 ? -6.228 12.252 -23.148 1.00 94.56 433 GLN A N 1
ATOM 3410 C CA . GLN A 1 433 ? -7.255 11.236 -22.922 1.00 94.56 433 GLN A CA 1
ATOM 3411 C C . GLN A 1 433 ? -7.313 10.241 -24.085 1.00 94.56 433 GLN A C 1
ATOM 3413 O O . GLN A 1 433 ? -7.169 9.050 -23.848 1.00 94.56 433 GLN A O 1
ATOM 3418 N N . ALA A 1 434 ? -7.373 10.704 -25.338 1.00 97.38 434 ALA A N 1
ATOM 3419 C CA . ALA A 1 434 ? -7.410 9.817 -26.502 1.00 97.38 434 ALA A CA 1
ATOM 3420 C C . ALA A 1 434 ? -6.184 8.883 -26.602 1.00 97.38 434 ALA A C 1
ATOM 3422 O O . ALA A 1 434 ? -6.309 7.764 -27.093 1.00 97.38 434 ALA A O 1
ATOM 3423 N N . MET A 1 435 ? -5.004 9.309 -26.131 1.00 97.81 435 MET A N 1
ATOM 3424 C CA . MET A 1 435 ? -3.820 8.442 -26.017 1.00 97.81 435 MET A CA 1
ATOM 3425 C C . MET A 1 435 ? -3.945 7.394 -24.901 1.00 97.81 435 MET A C 1
ATOM 3427 O O . MET A 1 435 ? -3.489 6.267 -25.085 1.00 97.81 435 MET A O 1
ATOM 3431 N N . ARG A 1 436 ? -4.549 7.741 -23.754 1.00 97.19 436 ARG A N 1
ATOM 3432 C CA . ARG A 1 436 ? -4.877 6.771 -22.690 1.00 97.19 436 ARG A CA 1
ATOM 3433 C C . ARG A 1 436 ? -5.919 5.763 -23.198 1.00 97.19 436 ARG A C 1
ATOM 3435 O O . ARG A 1 436 ? -5.744 4.560 -23.018 1.00 97.19 436 ARG A O 1
ATOM 3442 N N . ASP A 1 437 ? -6.933 6.247 -23.914 1.00 97.81 437 ASP A N 1
ATOM 3443 C CA . ASP A 1 437 ? -8.002 5.437 -24.503 1.00 97.81 437 ASP A CA 1
ATOM 3444 C C . ASP A 1 437 ? -7.494 4.504 -25.612 1.00 97.81 437 ASP A C 1
ATOM 3446 O O . ASP A 1 437 ? -7.992 3.384 -25.717 1.00 97.81 437 ASP A O 1
ATOM 3450 N N . GLU A 1 438 ? -6.501 4.916 -26.418 1.00 98.25 438 GLU A N 1
ATOM 3451 C CA . GLU A 1 438 ? -5.820 4.033 -27.381 1.00 98.25 438 GLU A CA 1
ATOM 3452 C C . GLU A 1 438 ? -5.247 2.804 -26.668 1.00 98.25 438 GLU A C 1
ATOM 3454 O O . GLU A 1 438 ? -5.555 1.676 -27.056 1.00 98.25 438 GLU A O 1
ATOM 3459 N N . SER A 1 439 ? -4.450 3.012 -25.614 1.00 98.44 439 SER A N 1
ATOM 3460 C CA . SER A 1 439 ? -3.812 1.923 -24.868 1.00 98.44 439 SER A CA 1
ATOM 3461 C C . SER A 1 439 ? -4.813 1.042 -24.127 1.00 98.44 439 SER A C 1
ATOM 3463 O O . SER A 1 439 ? -4.727 -0.183 -24.228 1.00 98.44 439 SER A O 1
ATOM 3465 N N . ALA A 1 440 ? -5.785 1.642 -23.433 1.00 98.38 440 ALA A N 1
ATOM 3466 C CA . ALA A 1 440 ? -6.807 0.896 -22.707 1.00 98.38 440 ALA A CA 1
ATOM 3467 C C . ALA A 1 440 ? -7.679 0.062 -23.662 1.00 98.38 440 ALA A C 1
ATOM 3469 O O . ALA A 1 440 ? -7.789 -1.151 -23.490 1.00 98.38 440 ALA A O 1
ATOM 3470 N N . SER A 1 441 ? -8.212 0.676 -24.728 1.00 98.50 441 SER A N 1
ATOM 3471 C CA . SER A 1 441 ? -9.031 -0.023 -25.733 1.00 98.50 441 SER A CA 1
ATOM 3472 C C . SER A 1 441 ? -8.245 -1.120 -26.449 1.00 98.50 441 SER A C 1
ATOM 3474 O O . SER A 1 441 ? -8.791 -2.184 -26.744 1.00 98.50 441 SER A O 1
ATOM 3476 N N . PHE A 1 442 ? -6.955 -0.885 -26.715 1.00 98.62 442 PHE A N 1
ATOM 3477 C CA . PHE A 1 442 ? -6.076 -1.891 -27.296 1.00 98.62 442 PHE A CA 1
ATOM 3478 C C . PHE A 1 442 ? -5.941 -3.108 -26.380 1.00 98.62 442 PHE A C 1
ATOM 3480 O O . PHE A 1 442 ? -6.246 -4.214 -26.823 1.00 98.62 442 PHE A O 1
ATOM 3487 N N . PHE A 1 443 ? -5.578 -2.921 -25.108 1.00 98.50 443 PHE A N 1
ATOM 3488 C CA . PHE A 1 443 ? -5.457 -4.031 -24.159 1.00 98.50 443 PHE A CA 1
ATOM 3489 C C . PHE A 1 443 ? -6.789 -4.775 -23.964 1.00 98.50 443 PHE A C 1
ATOM 3491 O O . PHE A 1 443 ? -6.833 -6.003 -24.048 1.00 98.50 443 PHE A O 1
ATOM 3498 N N . ASN A 1 444 ? -7.896 -4.039 -23.824 1.00 98.31 444 ASN A N 1
ATOM 3499 C CA . ASN A 1 444 ? -9.236 -4.616 -23.700 1.00 98.31 444 ASN A CA 1
ATOM 3500 C C . ASN A 1 444 ? -9.630 -5.450 -24.925 1.00 98.31 444 ASN A C 1
ATOM 3502 O O . ASN A 1 444 ? -10.265 -6.492 -24.767 1.00 98.31 444 ASN A O 1
ATOM 3506 N N . SER A 1 445 ? -9.220 -5.049 -26.136 1.00 97.88 445 SER A N 1
ATOM 3507 C CA . SER A 1 445 ? -9.453 -5.852 -27.344 1.00 97.88 445 SER A CA 1
ATOM 3508 C C . SER A 1 445 ? -8.739 -7.203 -27.293 1.00 97.88 445 SER A C 1
ATOM 3510 O O . SER A 1 445 ? -9.351 -8.212 -27.630 1.00 97.88 445 SER A O 1
ATOM 3512 N N . LEU A 1 446 ? -7.497 -7.248 -26.794 1.00 98.06 446 LEU A N 1
ATOM 3513 C CA . LEU A 1 446 ? -6.723 -8.488 -26.698 1.00 98.06 446 LEU A CA 1
ATOM 3514 C C . LEU A 1 446 ? -7.395 -9.489 -25.745 1.00 98.06 446 LEU A C 1
ATOM 3516 O O . LEU A 1 446 ? -7.532 -10.666 -26.073 1.00 98.06 446 LEU A O 1
ATOM 3520 N N . VAL A 1 447 ? -7.874 -9.014 -24.590 1.00 97.56 447 VAL A N 1
ATOM 3521 C CA . VAL A 1 447 ? -8.586 -9.850 -23.610 1.00 97.56 447 VAL A CA 1
ATOM 3522 C C . VAL A 1 447 ? -9.952 -10.298 -24.146 1.00 97.56 447 VAL A C 1
ATOM 3524 O O . VAL A 1 447 ? -10.285 -11.486 -24.099 1.00 97.56 447 VAL A O 1
ATOM 3527 N N . ARG A 1 448 ? -10.751 -9.373 -24.694 1.00 95.31 448 ARG A N 1
ATOM 3528 C CA . ARG A 1 448 ? -12.111 -9.677 -25.174 1.00 95.31 448 ARG A CA 1
ATOM 3529 C C . ARG A 1 448 ? -12.124 -10.617 -26.369 1.00 95.31 448 ARG A C 1
ATOM 3531 O O . ARG A 1 448 ? -12.951 -11.527 -26.395 1.00 95.31 448 ARG A O 1
ATOM 3538 N N . GLU A 1 449 ? -11.212 -10.434 -27.317 1.00 96.38 449 GLU A N 1
ATOM 3539 C CA . GLU A 1 449 ? -11.099 -11.272 -28.517 1.00 96.38 449 GLU A CA 1
ATOM 3540 C C . GLU A 1 449 ? -10.281 -12.560 -28.270 1.00 96.38 449 GLU A C 1
ATOM 3542 O O . GLU A 1 449 ? -10.206 -13.419 -29.146 1.00 96.38 449 GLU A O 1
ATOM 3547 N N . ASN A 1 450 ? -9.742 -12.734 -27.054 1.00 96.81 450 ASN A N 1
ATOM 3548 C CA . ASN A 1 450 ? -8.869 -13.838 -26.643 1.00 96.81 450 ASN A CA 1
ATOM 3549 C C . ASN A 1 450 ? -7.639 -14.015 -27.553 1.00 96.81 450 ASN A C 1
ATOM 3551 O O . ASN A 1 450 ? -7.292 -15.130 -27.960 1.00 96.81 450 ASN A O 1
ATOM 3555 N N . GLU A 1 451 ? -7.012 -12.893 -27.896 1.00 97.75 451 GLU A N 1
ATOM 3556 C CA . GLU A 1 451 ? -5.804 -12.840 -28.717 1.00 97.75 451 GLU A CA 1
ATOM 3557 C C . GLU A 1 451 ? -4.602 -13.453 -27.963 1.00 97.75 451 GLU A C 1
ATOM 3559 O O . GLU A 1 451 ? -4.546 -13.389 -26.726 1.00 97.75 451 GLU A O 1
ATOM 3564 N N . PRO A 1 452 ? -3.630 -14.050 -28.679 1.00 97.75 452 PRO A N 1
ATOM 3565 C CA . PRO A 1 452 ? -2.382 -14.504 -28.079 1.00 97.75 452 PRO A CA 1
ATOM 3566 C C . PRO A 1 452 ? -1.508 -13.307 -27.675 1.00 97.75 452 PRO A C 1
ATOM 3568 O O . PRO A 1 452 ? -1.527 -12.256 -28.324 1.00 97.75 452 PRO A O 1
ATOM 3571 N N . LEU A 1 453 ? -0.707 -13.478 -26.621 1.00 97.62 453 LEU A N 1
ATOM 3572 C CA . LEU A 1 453 ? 0.138 -12.442 -26.013 1.00 97.62 453 LEU A CA 1
ATOM 3573 C C . LEU A 1 453 ? 1.059 -11.726 -27.014 1.00 97.62 453 LEU A C 1
ATOM 3575 O O . LEU A 1 453 ? 1.293 -10.526 -26.880 1.00 97.62 453 LEU A O 1
ATOM 3579 N N . GLU A 1 454 ? 1.511 -12.429 -28.056 1.00 97.62 454 GLU A N 1
ATOM 3580 C CA . GLU A 1 454 ? 2.255 -11.879 -29.197 1.00 97.62 454 GLU A CA 1
ATOM 3581 C C . GLU A 1 454 ? 1.635 -10.579 -29.745 1.00 97.62 454 GLU A C 1
ATOM 3583 O O . GLU A 1 454 ? 2.349 -9.607 -30.013 1.00 97.62 454 GLU A O 1
ATOM 3588 N N . ARG A 1 455 ? 0.298 -10.525 -29.839 1.00 97.94 455 ARG A N 1
ATOM 3589 C CA . ARG A 1 455 ? -0.443 -9.394 -30.415 1.00 97.94 455 ARG A CA 1
ATOM 3590 C C . ARG A 1 455 ? -0.242 -8.103 -29.621 1.00 97.94 455 ARG A C 1
ATOM 3592 O O . ARG A 1 455 ? -0.291 -7.027 -30.213 1.00 97.94 455 ARG A O 1
ATOM 3599 N N . LEU A 1 456 ? 0.084 -8.174 -28.325 1.00 97.94 456 LEU A N 1
ATOM 3600 C CA . LEU A 1 456 ? 0.487 -7.011 -27.518 1.00 97.94 456 LEU A CA 1
ATOM 3601 C C . LEU A 1 456 ? 1.689 -6.274 -28.143 1.00 97.94 456 LEU A C 1
ATOM 3603 O O . LEU A 1 456 ? 1.794 -5.047 -28.057 1.00 97.94 456 LEU A O 1
ATOM 3607 N N . ILE A 1 457 ? 2.577 -7.019 -28.803 1.00 97.69 457 ILE A N 1
ATOM 3608 C CA . ILE A 1 457 ? 3.831 -6.548 -29.389 1.00 97.69 457 ILE A CA 1
ATOM 3609 C C . ILE A 1 457 ? 3.694 -6.283 -30.892 1.00 97.69 457 ILE A C 1
ATOM 3611 O O . ILE A 1 457 ? 4.135 -5.232 -31.370 1.00 97.69 457 ILE A O 1
ATOM 3615 N N . ASP A 1 458 ? 3.105 -7.217 -31.645 1.00 95.62 458 ASP A N 1
ATOM 3616 C CA . ASP A 1 458 ? 3.176 -7.221 -33.111 1.00 95.62 458 ASP A CA 1
ATOM 3617 C C . ASP A 1 458 ? 1.941 -6.666 -33.845 1.00 95.62 458 ASP A C 1
ATOM 3619 O O . ASP A 1 458 ? 2.050 -6.402 -35.045 1.00 95.62 458 ASP A O 1
ATOM 3623 N N . ALA A 1 459 ? 0.813 -6.444 -33.150 1.00 96.75 459 ALA A N 1
ATOM 3624 C CA . ALA A 1 459 ? -0.479 -6.138 -33.770 1.00 96.75 459 ALA A CA 1
ATOM 3625 C C . ALA A 1 459 ? -0.414 -5.057 -34.859 1.00 96.75 459 ALA A C 1
ATOM 3627 O O . ALA A 1 459 ? 0.106 -3.958 -34.661 1.00 96.75 459 ALA A O 1
ATOM 3628 N N . ASP A 1 460 ? -1.046 -5.344 -35.995 1.00 95.19 460 ASP A N 1
ATOM 3629 C CA . ASP A 1 460 ? -1.103 -4.489 -37.182 1.00 95.19 460 ASP A CA 1
ATOM 3630 C C . ASP A 1 460 ? -2.311 -3.526 -37.186 1.00 95.19 460 ASP A C 1
ATOM 3632 O O . ASP A 1 460 ? -2.671 -2.939 -38.210 1.00 95.19 460 ASP A O 1
ATOM 3636 N N . TYR A 1 461 ? -2.915 -3.315 -36.017 1.00 96.94 461 TYR A N 1
ATOM 3637 C CA . TYR A 1 461 ? -4.019 -2.393 -35.769 1.00 96.94 461 TYR A CA 1
ATOM 3638 C C . TYR A 1 461 ? -3.754 -1.543 -34.517 1.00 96.94 461 TYR A C 1
ATOM 3640 O O . TYR A 1 461 ? -2.887 -1.852 -33.703 1.00 96.94 461 TYR A O 1
ATOM 3648 N N . THR A 1 462 ? -4.506 -0.454 -34.359 1.00 97.06 462 THR A N 1
ATOM 3649 C CA . THR A 1 462 ? -4.561 0.326 -33.108 1.00 97.06 462 THR A CA 1
ATOM 3650 C C . THR A 1 462 ? -5.931 0.996 -32.949 1.00 97.06 462 THR A C 1
ATOM 3652 O O . THR A 1 462 ? -6.791 0.842 -33.820 1.00 97.06 462 THR A O 1
ATOM 3655 N N . PHE A 1 463 ? -6.156 1.733 -31.861 1.00 97.88 463 PHE A N 1
ATOM 3656 C CA . PHE A 1 463 ? -7.426 2.390 -31.544 1.00 97.88 463 PHE A CA 1
ATOM 3657 C C . PHE A 1 463 ? -7.319 3.915 -31.652 1.00 97.88 463 PHE A C 1
ATOM 3659 O O . PHE A 1 463 ? -6.497 4.530 -30.988 1.00 97.88 463 PHE A O 1
ATOM 3666 N N . LEU A 1 464 ? -8.133 4.540 -32.512 1.00 97.88 464 LEU A N 1
ATOM 3667 C CA . LEU A 1 464 ? -8.018 5.968 -32.842 1.00 97.88 464 LEU A CA 1
ATOM 3668 C C . LEU A 1 464 ? -9.377 6.665 -32.919 1.00 97.88 464 LEU A C 1
ATOM 3670 O O . LEU A 1 464 ? -10.328 6.124 -33.486 1.00 97.88 464 LEU A O 1
ATOM 3674 N N . ASN A 1 465 ? -9.413 7.920 -32.476 1.00 97.62 465 ASN A N 1
ATOM 3675 C CA . ASN A 1 465 ? -10.409 8.909 -32.881 1.00 97.62 465 ASN A CA 1
ATOM 3676 C C . ASN A 1 465 ? -9.802 9.906 -33.891 1.00 97.62 465 ASN A C 1
ATOM 3678 O O . ASN A 1 465 ? -8.646 9.774 -34.303 1.00 97.62 465 ASN A O 1
ATOM 3682 N N . GLU A 1 466 ? -10.571 10.903 -34.335 1.00 97.75 466 GLU A N 1
ATOM 3683 C CA . GLU A 1 466 ? -10.092 11.874 -35.327 1.00 97.75 466 GLU A CA 1
ATOM 3684 C C . GLU A 1 466 ? -8.940 12.768 -34.822 1.00 97.75 466 GLU A C 1
ATOM 3686 O O . GLU A 1 466 ? -8.057 13.114 -35.613 1.00 97.75 466 GLU A O 1
ATOM 3691 N N . GLU A 1 467 ? -8.913 13.144 -33.538 1.00 96.81 467 GLU A N 1
ATOM 3692 C CA . GLU A 1 467 ? -7.847 13.987 -32.971 1.00 96.81 467 GLU A CA 1
ATOM 3693 C C . GLU A 1 467 ? -6.511 13.229 -32.934 1.00 96.81 467 GLU A C 1
ATOM 3695 O O . GLU A 1 467 ? -5.510 13.693 -33.494 1.00 96.81 467 GLU A O 1
ATOM 3700 N N . LEU A 1 468 ? -6.515 12.005 -32.397 1.00 97.19 468 LEU A N 1
ATOM 3701 C CA . LEU A 1 468 ? -5.324 11.161 -32.336 1.00 97.19 468 LEU A CA 1
ATOM 3702 C C . LEU A 1 468 ? -4.851 10.721 -33.732 1.00 97.19 468 LEU A C 1
ATOM 3704 O O . LEU A 1 468 ? -3.652 10.745 -34.029 1.00 97.19 468 LEU A O 1
ATOM 3708 N N . ALA A 1 469 ? -5.777 10.412 -34.646 1.00 96.81 469 ALA A N 1
ATOM 3709 C CA . ALA A 1 469 ? -5.433 10.099 -36.032 1.00 96.81 469 ALA A CA 1
ATOM 3710 C C . ALA A 1 469 ? -4.748 11.281 -36.745 1.00 96.81 469 ALA A C 1
ATOM 3712 O O . ALA A 1 469 ? -3.766 11.068 -37.462 1.00 96.81 469 ALA A O 1
ATOM 3713 N N . LYS A 1 470 ? -5.191 12.529 -36.516 1.00 96.06 470 LYS A N 1
ATOM 3714 C CA . LYS A 1 470 ? -4.504 13.735 -37.022 1.00 96.06 470 LYS A CA 1
ATOM 3715 C C . LYS A 1 470 ? -3.093 13.857 -36.450 1.00 96.06 470 LYS A C 1
ATOM 3717 O O . LYS A 1 470 ? -2.156 14.080 -37.220 1.00 96.06 470 LYS A O 1
ATOM 3722 N N . HIS A 1 471 ? -2.927 13.654 -35.143 1.00 95.88 471 HIS A N 1
ATOM 3723 C CA . HIS A 1 471 ? -1.625 13.682 -34.463 1.00 95.88 471 HIS A CA 1
ATOM 3724 C C . HIS A 1 471 ? -0.648 12.629 -35.025 1.00 95.88 471 HIS A C 1
ATOM 3726 O O . HIS A 1 471 ? 0.503 12.953 -35.330 1.00 95.88 471 HIS A O 1
ATOM 3732 N N . TYR A 1 472 ? -1.117 11.408 -35.308 1.00 95.31 472 TYR A N 1
ATOM 3733 C CA . TYR A 1 472 ? -0.326 10.361 -35.978 1.00 95.31 472 TYR A CA 1
ATOM 3734 C C . TYR A 1 472 ? -0.247 10.474 -37.506 1.00 95.31 472 TYR A C 1
ATOM 3736 O O . TYR A 1 472 ? 0.488 9.705 -38.131 1.00 95.31 472 TYR A O 1
ATOM 3744 N N . ARG A 1 473 ? -0.940 11.444 -38.116 1.00 93.81 473 ARG A N 1
ATOM 3745 C CA . ARG A 1 473 ? -1.039 11.661 -39.574 1.00 93.81 473 ARG A CA 1
ATOM 3746 C C . ARG A 1 473 ? -1.693 10.492 -40.333 1.00 93.81 473 ARG A C 1
ATOM 3748 O O . ARG A 1 473 ? -1.446 10.298 -41.528 1.00 93.81 473 ARG A O 1
ATOM 3755 N N . ILE A 1 474 ? -2.555 9.741 -39.652 1.00 93.44 474 ILE A N 1
ATOM 3756 C CA . ILE A 1 474 ? -3.386 8.672 -40.211 1.00 93.44 474 ILE A CA 1
ATOM 3757 C C . ILE A 1 474 ? -4.644 9.309 -40.821 1.00 93.44 474 ILE A C 1
ATOM 3759 O O . ILE A 1 474 ? -5.277 10.182 -40.235 1.00 93.44 474 ILE A O 1
ATOM 3763 N N . ARG A 1 475 ? -4.980 8.920 -42.056 1.00 92.19 475 ARG A N 1
ATOM 3764 C CA . ARG A 1 475 ? -6.091 9.503 -42.831 1.00 92.19 475 ARG A CA 1
ATOM 3765 C C . ARG A 1 475 ? -7.332 8.613 -42.782 1.00 92.19 475 ARG A C 1
ATOM 3767 O O . ARG A 1 475 ? -7.202 7.399 -42.670 1.00 92.19 475 ARG A O 1
ATOM 3774 N N . PHE A 1 476 ? -8.498 9.226 -43.004 1.00 92.38 476 PHE A N 1
ATOM 3775 C CA . PHE A 1 476 ? -9.818 8.577 -43.100 1.00 92.38 476 PHE A CA 1
ATOM 3776 C C . PHE A 1 476 ? -10.404 8.054 -41.771 1.00 92.38 476 PHE A C 1
ATOM 3778 O O . PHE A 1 476 ? -11.236 7.152 -41.781 1.00 92.38 476 PHE A O 1
ATOM 3785 N N . VAL A 1 477 ? -10.015 8.654 -40.641 1.00 95.19 477 VAL A N 1
ATOM 3786 C CA . VAL A 1 477 ? -10.674 8.495 -39.330 1.00 95.19 477 VAL A CA 1
ATOM 3787 C C . VAL A 1 477 ? -11.410 9.802 -39.017 1.00 95.19 477 VAL A C 1
ATOM 3789 O O . VAL A 1 477 ? -10.834 10.872 -39.215 1.00 95.19 477 VAL A O 1
ATOM 3792 N N . HIS A 1 478 ? -12.674 9.719 -38.587 1.00 94.88 478 HIS A N 1
ATOM 3793 C CA . HIS A 1 478 ? -13.567 10.877 -38.435 1.00 94.88 478 HIS A CA 1
ATOM 3794 C C . HIS A 1 478 ? -14.487 10.770 -37.211 1.00 94.88 478 HIS A C 1
ATOM 3796 O O . HIS A 1 478 ? -15.081 9.712 -36.992 1.00 94.88 478 HIS A O 1
ATOM 3802 N N . GLY A 1 479 ? -14.667 11.862 -36.469 1.00 94.94 479 GLY A N 1
ATOM 3803 C CA . GLY A 1 479 ? -15.442 11.916 -35.223 1.00 94.94 479 GLY A CA 1
ATOM 3804 C C . GLY A 1 479 ? -14.645 11.575 -33.955 1.00 94.94 479 GLY A C 1
ATOM 3805 O O . GLY A 1 479 ? -13.510 11.098 -34.022 1.00 94.94 479 GLY A O 1
ATOM 3806 N N . GLU A 1 480 ? -15.268 11.837 -32.808 1.00 94.62 480 GLU A N 1
ATOM 3807 C CA . GLU A 1 480 ? -14.659 11.810 -31.465 1.00 94.62 480 GLU A CA 1
ATOM 3808 C C . GLU A 1 480 ? -14.503 10.390 -30.890 1.00 94.62 480 GLU A C 1
ATOM 3810 O O . GLU A 1 480 ? -13.589 10.148 -30.106 1.00 94.62 480 GLU A O 1
ATOM 3815 N N . GLU A 1 481 ? -15.316 9.438 -31.360 1.00 94.44 481 GLU A N 1
ATOM 3816 C CA . GLU A 1 481 ? -15.310 8.038 -30.914 1.00 94.44 481 GLU A CA 1
ATOM 3817 C C . GLU A 1 481 ? -14.015 7.292 -31.274 1.00 94.44 481 GLU A C 1
ATOM 3819 O O . GLU A 1 481 ? -13.617 7.236 -32.450 1.00 94.44 481 GLU A O 1
ATOM 3824 N N . ILE A 1 482 ? -13.412 6.644 -30.279 1.00 96.12 482 ILE A N 1
ATOM 3825 C CA . ILE A 1 482 ? -12.293 5.710 -30.438 1.00 96.12 482 ILE A CA 1
ATOM 3826 C C . ILE A 1 482 ? -12.774 4.452 -31.182 1.00 96.12 482 ILE A C 1
ATOM 3828 O O . ILE A 1 482 ? -13.850 3.923 -30.915 1.00 96.12 482 ILE A O 1
ATOM 3832 N N . ARG A 1 483 ? -11.990 3.956 -32.148 1.00 96.75 483 ARG A N 1
ATOM 3833 C CA . ARG A 1 483 ? -12.298 2.712 -32.881 1.00 96.75 483 ARG A CA 1
ATOM 3834 C C . ARG A 1 483 ? -11.049 1.984 -33.356 1.00 96.75 483 ARG A C 1
ATOM 3836 O O . ARG A 1 483 ? -10.033 2.626 -33.619 1.00 96.75 483 ARG A O 1
ATOM 3843 N N . ARG A 1 484 ? -11.157 0.668 -33.563 1.00 97.12 484 ARG A N 1
ATOM 3844 C CA . ARG A 1 484 ? -10.105 -0.152 -34.184 1.00 97.12 484 ARG A CA 1
ATOM 3845 C C . ARG A 1 484 ? -9.841 0.322 -35.618 1.00 97.12 484 ARG A C 1
ATOM 3847 O O . ARG A 1 484 ? -10.766 0.470 -36.418 1.00 97.12 484 ARG A O 1
ATOM 3854 N N . VAL A 1 485 ? -8.575 0.559 -35.947 1.00 97.31 485 VAL A N 1
ATOM 3855 C CA . VAL A 1 485 ? -8.101 1.003 -37.262 1.00 97.31 485 VAL A CA 1
ATOM 3856 C C . VAL A 1 485 ? -6.961 0.099 -37.713 1.00 97.31 485 VAL A C 1
ATOM 3858 O O . VAL A 1 485 ? -5.912 0.045 -37.074 1.00 97.31 485 VAL A O 1
ATOM 3861 N N . GLN A 1 486 ? -7.156 -0.563 -38.855 1.00 96.44 486 GLN A N 1
ATOM 3862 C CA . GLN A 1 486 ? -6.114 -1.345 -39.517 1.00 96.44 486 GLN A CA 1
ATOM 3863 C C . GLN A 1 486 ? -4.987 -0.429 -40.010 1.00 96.44 486 GLN A C 1
ATOM 3865 O O . GLN A 1 486 ? -5.232 0.531 -40.756 1.00 96.44 486 GLN A O 1
ATOM 3870 N N . LEU A 1 487 ? -3.750 -0.735 -39.632 1.00 94.19 487 LEU A N 1
ATOM 3871 C CA . LEU A 1 487 ? -2.570 -0.018 -40.094 1.00 94.19 487 LEU A CA 1
ATOM 3872 C C . LEU A 1 487 ? -2.160 -0.529 -41.484 1.00 94.19 487 LEU A C 1
ATOM 3874 O O . LEU A 1 487 ? -2.472 -1.645 -41.892 1.00 94.19 487 LEU A O 1
ATOM 3878 N N . LYS A 1 488 ? -1.525 0.344 -42.272 1.00 87.62 488 LYS A N 1
ATOM 3879 C CA . LYS A 1 488 ? -1.170 0.071 -43.684 1.00 87.62 488 LYS A CA 1
ATOM 3880 C C . LYS A 1 488 ? 0.321 -0.147 -43.908 1.00 87.62 488 LYS A C 1
ATOM 3882 O O . LYS A 1 488 ? 0.733 -0.427 -45.030 1.00 87.62 488 LYS A O 1
ATOM 3887 N N . ASP A 1 489 ? 1.114 0.050 -42.866 1.00 86.25 489 ASP A N 1
ATOM 3888 C CA . ASP A 1 489 ? 2.523 -0.288 -42.810 1.00 86.25 489 ASP A CA 1
ATOM 3889 C C . ASP A 1 489 ? 2.879 -0.770 -41.400 1.00 86.25 489 ASP A C 1
ATOM 3891 O O . ASP A 1 489 ? 2.127 -0.589 -40.446 1.00 86.25 489 ASP A O 1
ATOM 3895 N N . ASP A 1 490 ? 4.048 -1.383 -41.290 1.00 86.00 490 ASP A N 1
ATOM 3896 C CA . ASP A 1 490 ? 4.645 -1.924 -40.070 1.00 86.00 490 ASP A CA 1
ATOM 3897 C C . ASP A 1 490 ? 5.169 -0.837 -39.106 1.00 86.00 490 ASP A C 1
ATOM 3899 O O . ASP A 1 490 ? 5.732 -1.140 -38.054 1.00 86.00 490 ASP A O 1
ATOM 3903 N N . LYS A 1 491 ? 4.972 0.448 -39.434 1.00 88.81 491 LYS A N 1
ATOM 3904 C CA . LYS A 1 491 ? 5.599 1.608 -38.775 1.00 88.81 491 LYS A CA 1
ATOM 3905 C C . LYS A 1 491 ? 4.808 2.174 -37.591 1.00 88.81 491 LYS A C 1
ATOM 3907 O O . LYS A 1 491 ? 5.117 3.280 -37.134 1.00 88.81 491 LYS A O 1
ATOM 3912 N N . ARG A 1 492 ? 3.779 1.464 -37.130 1.00 92.62 492 ARG A N 1
ATOM 3913 C CA . ARG A 1 492 ? 3.054 1.612 -35.851 1.00 92.62 492 ARG A CA 1
ATOM 3914 C C . ARG A 1 492 ? 2.350 0.274 -35.570 1.00 92.62 492 ARG A C 1
ATOM 3916 O O . ARG A 1 492 ? 2.411 -0.612 -36.422 1.00 92.62 492 ARG A O 1
ATOM 3923 N N . GLY A 1 493 ? 1.773 0.082 -34.385 1.00 90.75 493 GLY A N 1
ATOM 3924 C CA . GLY A 1 493 ? 1.153 -1.178 -33.953 1.00 90.75 493 GLY A CA 1
ATOM 3925 C C . GLY A 1 493 ? 1.805 -1.742 -32.688 1.00 90.75 493 GLY A C 1
ATOM 3926 O O . GLY A 1 493 ? 2.940 -1.358 -32.369 1.00 90.75 493 GLY A O 1
ATOM 3927 N N . GLY A 1 494 ? 1.089 -2.608 -31.972 1.00 95.56 494 GLY A N 1
ATOM 3928 C CA . GLY A 1 494 ? 1.452 -3.037 -30.618 1.00 95.56 494 GLY A CA 1
ATOM 3929 C C . GLY A 1 494 ? 1.661 -1.872 -29.638 1.00 95.56 494 GLY A C 1
ATOM 3930 O O . GLY A 1 494 ? 1.484 -0.697 -29.978 1.00 95.56 494 GLY A O 1
ATOM 3931 N N . ILE A 1 495 ? 2.099 -2.185 -28.418 1.00 97.00 495 ILE A N 1
ATOM 3932 C CA . ILE A 1 495 ? 2.304 -1.189 -27.354 1.00 97.00 495 ILE A CA 1
ATOM 3933 C C . ILE A 1 495 ? 3.398 -0.157 -27.685 1.00 97.00 495 ILE A C 1
ATOM 3935 O O . ILE A 1 495 ? 3.196 1.045 -27.524 1.00 97.00 495 ILE A O 1
ATOM 3939 N N . PHE A 1 496 ? 4.535 -0.575 -28.250 1.00 96.06 496 PHE A N 1
ATOM 3940 C CA . PHE A 1 496 ? 5.668 0.327 -28.530 1.00 96.06 496 PHE A CA 1
ATOM 3941 C C . PHE A 1 496 ? 5.378 1.397 -29.597 1.00 96.06 496 PHE A C 1
ATOM 3943 O O . PHE A 1 496 ? 6.156 2.334 -29.771 1.00 96.06 496 PHE A O 1
ATOM 3950 N N . GLY A 1 497 ? 4.277 1.252 -30.340 1.00 93.81 497 GLY A N 1
ATOM 3951 C CA . GLY A 1 497 ? 3.801 2.240 -31.300 1.00 93.81 497 GLY A CA 1
ATOM 3952 C C . GLY A 1 497 ? 2.837 3.283 -30.721 1.00 93.81 497 GLY A C 1
ATOM 3953 O O . GLY A 1 497 ? 2.393 4.135 -31.490 1.00 93.81 497 GLY A O 1
ATOM 3954 N N . GLN A 1 498 ? 2.475 3.230 -29.438 1.00 97.00 498 GLN A N 1
ATOM 3955 C CA . GLN A 1 498 ? 1.430 4.079 -28.843 1.00 97.00 498 GLN A CA 1
ATOM 3956 C C . GLN A 1 498 ? 2.010 5.354 -28.218 1.00 97.00 498 GLN A C 1
ATOM 3958 O O . GLN A 1 498 ? 3.094 5.356 -27.635 1.00 97.00 498 GLN A O 1
ATOM 3963 N N . GLY A 1 499 ? 1.311 6.480 -28.375 1.00 95.50 499 GLY A N 1
ATOM 3964 C CA . GLY A 1 499 ? 1.831 7.802 -27.988 1.00 95.50 499 GLY A CA 1
ATOM 3965 C C . GLY A 1 499 ? 1.880 8.033 -26.483 1.00 95.50 499 GLY A C 1
ATOM 3966 O O . GLY A 1 499 ? 2.787 8.709 -26.012 1.00 95.50 499 GLY A O 1
ATOM 3967 N N . SER A 1 500 ? 0.953 7.420 -25.753 1.00 95.94 500 SER A N 1
ATOM 3968 C CA . SER A 1 500 ? 0.932 7.328 -24.291 1.00 95.94 500 SER A CA 1
ATOM 3969 C C . SER A 1 500 ? 2.224 6.726 -23.739 1.00 95.94 500 SER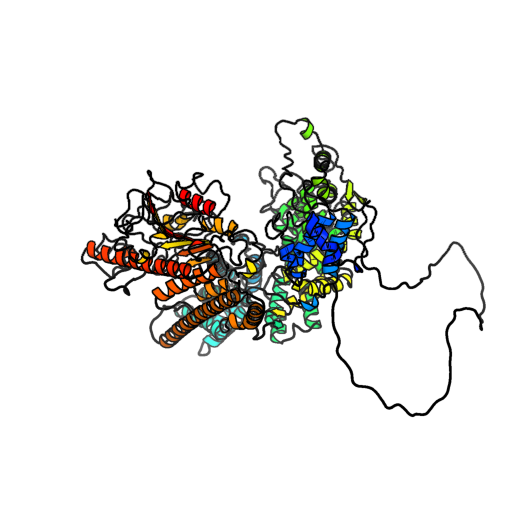 A C 1
ATOM 3971 O O . SER A 1 500 ? 2.910 7.342 -22.926 1.00 95.94 500 SER A O 1
ATOM 3973 N N . LEU A 1 501 ? 2.594 5.550 -24.245 1.00 96.00 501 LEU A N 1
ATOM 3974 C CA . LEU A 1 501 ? 3.775 4.804 -23.821 1.00 96.00 501 LEU A CA 1
ATOM 3975 C C . LEU A 1 501 ? 5.067 5.486 -24.271 1.00 96.00 501 LEU A C 1
ATOM 3977 O O . LEU A 1 501 ? 6.004 5.619 -23.488 1.00 96.00 501 LEU A O 1
ATOM 3981 N N . LEU A 1 502 ? 5.099 6.024 -25.492 1.00 96.00 502 LEU A N 1
ATOM 3982 C CA . LEU A 1 502 ? 6.236 6.804 -25.994 1.00 96.00 502 LEU A CA 1
ATOM 3983 C C . LEU A 1 502 ? 6.457 8.131 -25.243 1.00 96.00 502 LEU A C 1
ATOM 3985 O O . LEU A 1 502 ? 7.563 8.671 -25.343 1.00 96.00 502 LEU A O 1
ATOM 3989 N N . ALA A 1 503 ? 5.447 8.617 -24.507 1.00 94.19 503 ALA A N 1
ATOM 3990 C CA . ALA A 1 503 ? 5.520 9.790 -23.638 1.00 94.19 503 ALA A CA 1
ATOM 3991 C C . ALA A 1 503 ? 5.961 9.463 -22.212 1.00 94.19 503 ALA A C 1
ATOM 3993 O O . ALA A 1 503 ? 6.909 10.076 -21.734 1.00 94.19 503 ALA A O 1
ATOM 3994 N N . VAL A 1 504 ? 5.364 8.468 -21.544 1.00 92.62 504 VAL A N 1
ATOM 3995 C CA . VAL A 1 504 ? 5.796 8.091 -20.178 1.00 92.62 504 VAL A CA 1
ATOM 3996 C C . VAL A 1 504 ? 7.190 7.448 -20.140 1.00 92.62 504 VAL A C 1
ATOM 3998 O O . VAL A 1 504 ? 7.815 7.381 -19.088 1.00 92.62 504 VAL A O 1
ATOM 4001 N N . THR A 1 505 ? 7.721 7.044 -21.299 1.00 93.12 505 THR A N 1
ATOM 4002 C CA . THR A 1 505 ? 9.112 6.592 -21.489 1.00 93.12 505 THR A CA 1
ATOM 4003 C C . THR A 1 505 ? 10.051 7.689 -22.009 1.00 93.12 505 THR A C 1
ATOM 4005 O O . THR A 1 505 ? 11.101 7.407 -22.587 1.00 93.12 505 THR A O 1
ATOM 4008 N N . SER A 1 506 ? 9.691 8.964 -21.891 1.00 89.38 506 SER A N 1
ATOM 4009 C CA . SER A 1 506 ? 10.501 10.098 -22.354 1.00 89.38 506 SER A CA 1
ATOM 4010 C C . SER A 1 506 ? 10.359 11.297 -21.421 1.00 89.38 506 SER A C 1
ATOM 4012 O O . SER A 1 506 ? 9.507 11.314 -20.537 1.00 89.38 506 SER A O 1
ATOM 4014 N N . PHE A 1 507 ? 11.211 12.305 -21.600 1.00 83.81 507 PHE A N 1
ATOM 4015 C CA . PHE A 1 507 ? 11.028 13.574 -20.907 1.00 83.81 507 PHE A CA 1
ATOM 4016 C C . PHE A 1 507 ? 9.961 14.414 -21.643 1.00 83.81 507 PHE A C 1
ATOM 4018 O O . PHE A 1 507 ? 9.790 14.265 -22.863 1.00 83.81 507 PHE A O 1
ATOM 4025 N N . PRO A 1 508 ? 9.235 15.316 -20.952 1.00 78.50 508 PRO A N 1
ATOM 4026 C CA . PRO A 1 508 ? 8.207 16.146 -21.585 1.00 78.50 508 PRO A CA 1
ATOM 4027 C C . PRO A 1 508 ? 8.725 16.998 -22.752 1.00 78.50 508 PRO A C 1
ATOM 4029 O O . PRO A 1 508 ? 7.971 17.292 -23.671 1.00 78.50 508 PRO A O 1
ATOM 4032 N N . ASP A 1 509 ? 10.010 17.351 -22.755 1.00 79.25 509 ASP A N 1
ATOM 4033 C CA . ASP A 1 509 ? 10.697 18.147 -23.776 1.00 79.25 509 ASP A CA 1
ATOM 4034 C C . ASP A 1 509 ? 11.458 17.309 -24.825 1.00 79.25 509 ASP A C 1
ATOM 4036 O O . ASP A 1 509 ? 11.574 17.743 -25.972 1.00 79.25 509 ASP A O 1
ATOM 4040 N N . ARG A 1 510 ? 11.964 16.112 -24.476 1.00 82.44 510 ARG A N 1
ATOM 4041 C CA . ARG A 1 510 ? 12.872 15.329 -25.343 1.00 82.44 510 ARG A CA 1
ATOM 4042 C C . ARG A 1 510 ? 12.758 13.806 -25.210 1.00 82.44 510 ARG A C 1
ATOM 4044 O O . ARG A 1 510 ? 12.325 13.266 -24.194 1.00 82.44 510 ARG A O 1
ATOM 4051 N N . THR A 1 511 ? 13.169 13.087 -26.259 1.00 87.38 511 THR A N 1
ATOM 4052 C CA . THR A 1 511 ? 13.230 11.613 -26.258 1.00 87.38 511 THR A CA 1
ATOM 4053 C C . THR A 1 511 ? 14.420 11.099 -25.448 1.00 87.38 511 THR A C 1
ATOM 4055 O O . THR A 1 511 ? 15.444 11.769 -25.358 1.00 87.38 511 THR A O 1
ATOM 4058 N N . SER A 1 512 ? 14.305 9.896 -24.876 1.00 88.75 512 SER A N 1
ATOM 4059 C CA . SER A 1 512 ? 15.414 9.234 -24.177 1.00 88.75 512 SER A CA 1
ATOM 4060 C C . SER A 1 512 ? 15.463 7.734 -24.502 1.00 88.75 512 SER A C 1
ATOM 4062 O O . SER A 1 512 ? 14.653 6.968 -23.974 1.00 88.75 512 SER A O 1
ATOM 4064 N N . PRO A 1 513 ? 16.411 7.279 -25.348 1.00 89.56 513 PRO A N 1
ATOM 4065 C CA . PRO A 1 513 ? 16.643 5.861 -25.614 1.00 89.56 513 PRO A CA 1
ATOM 4066 C C . PRO A 1 513 ? 16.917 5.061 -24.338 1.00 89.56 513 PRO A C 1
ATOM 4068 O O . PRO A 1 513 ? 16.405 3.957 -24.196 1.00 89.56 513 PRO A O 1
ATOM 4071 N N . VAL A 1 514 ? 17.657 5.635 -23.386 1.00 87.50 514 VAL A N 1
ATOM 4072 C CA . VAL A 1 514 ? 18.014 4.963 -22.128 1.00 87.50 514 VAL A CA 1
ATOM 4073 C C . VAL A 1 514 ? 16.765 4.673 -21.290 1.00 87.50 514 VAL A C 1
ATOM 4075 O O . VAL A 1 514 ? 16.570 3.547 -20.835 1.00 87.50 514 VAL A O 1
ATOM 4078 N N . VAL A 1 515 ? 15.864 5.654 -21.148 1.00 89.88 515 VAL A N 1
ATOM 4079 C CA . VAL A 1 515 ? 14.594 5.473 -20.418 1.00 89.88 515 VAL A CA 1
ATOM 4080 C C . VAL A 1 515 ? 13.676 4.490 -21.153 1.00 89.88 515 VAL A C 1
ATOM 4082 O O . VAL A 1 515 ? 13.113 3.599 -20.518 1.00 89.88 515 VAL A O 1
ATOM 4085 N N . ARG A 1 516 ? 13.582 4.580 -22.489 1.00 93.88 516 ARG A N 1
ATOM 4086 C CA . ARG A 1 516 ? 12.816 3.640 -23.332 1.00 93.88 516 ARG A CA 1
ATOM 4087 C C . ARG A 1 516 ? 13.312 2.199 -23.185 1.00 93.88 516 ARG A C 1
ATOM 4089 O O . ARG A 1 516 ? 12.513 1.307 -22.917 1.00 93.88 516 ARG A O 1
ATOM 4096 N N . GLY A 1 517 ? 14.618 1.971 -23.314 1.00 93.56 517 GLY A N 1
ATOM 4097 C CA . GLY A 1 517 ? 15.234 0.650 -23.182 1.00 93.56 517 GLY A CA 1
ATOM 4098 C C . GLY A 1 517 ? 15.091 0.069 -21.775 1.00 93.56 517 GLY A C 1
ATOM 4099 O O . GLY A 1 517 ? 14.692 -1.085 -21.631 1.00 93.56 517 GLY A O 1
ATOM 4100 N N . LYS A 1 518 ? 15.318 0.887 -20.735 1.00 91.38 518 LYS A N 1
ATOM 4101 C CA . LYS A 1 518 ? 15.107 0.489 -19.335 1.00 91.38 518 LYS A CA 1
ATOM 4102 C C . LYS A 1 518 ? 13.654 0.088 -19.075 1.00 91.38 518 LYS A C 1
ATOM 4104 O O . LYS A 1 518 ? 13.429 -0.914 -18.408 1.00 91.38 518 LYS A O 1
ATOM 4109 N N . TRP A 1 519 ? 12.679 0.830 -19.605 1.00 94.88 519 TRP A N 1
ATOM 4110 C CA . TRP A 1 519 ? 11.257 0.503 -19.455 1.00 94.88 519 TRP A CA 1
ATOM 4111 C C . TRP A 1 519 ? 10.876 -0.798 -20.179 1.00 94.88 519 TRP A C 1
ATOM 4113 O O . TRP A 1 519 ? 10.152 -1.609 -19.609 1.00 94.88 519 TRP A O 1
ATOM 4123 N N . ILE A 1 520 ? 11.408 -1.066 -21.379 1.00 96.38 520 ILE A N 1
ATOM 4124 C CA . ILE A 1 520 ? 11.192 -2.357 -22.064 1.00 96.38 520 ILE A CA 1
ATOM 4125 C C . ILE A 1 520 ? 11.707 -3.514 -21.191 1.00 96.38 520 ILE A C 1
ATOM 4127 O O . ILE A 1 520 ? 10.982 -4.474 -20.941 1.00 96.38 520 ILE A O 1
ATOM 4131 N N . LEU A 1 521 ? 12.936 -3.401 -20.685 1.00 92.25 521 LEU A N 1
ATOM 4132 C CA . LEU A 1 521 ? 13.566 -4.430 -19.857 1.00 92.25 521 LEU A CA 1
ATOM 4133 C C . LEU A 1 521 ? 12.847 -4.634 -18.511 1.00 92.25 521 LEU A C 1
ATOM 4135 O O . LEU A 1 521 ? 12.481 -5.756 -18.177 1.00 92.25 521 LEU A O 1
ATOM 4139 N N . ALA A 1 522 ? 12.602 -3.562 -17.755 1.00 89.19 522 ALA A N 1
ATOM 4140 C CA . ALA A 1 522 ? 12.039 -3.638 -16.407 1.00 89.19 522 ALA A CA 1
ATOM 4141 C C . ALA A 1 522 ? 10.515 -3.848 -16.384 1.00 89.19 522 ALA A C 1
ATOM 4143 O O . ALA A 1 522 ? 10.013 -4.668 -15.619 1.00 89.19 522 ALA A O 1
ATOM 4144 N N . THR A 1 523 ? 9.767 -3.110 -17.209 1.00 93.62 523 THR A N 1
ATOM 4145 C CA . THR A 1 523 ? 8.298 -3.089 -17.157 1.00 93.62 523 THR A CA 1
ATOM 4146 C C . THR A 1 523 ? 7.684 -4.189 -18.011 1.00 93.62 523 THR A C 1
ATOM 4148 O O . THR A 1 523 ? 6.783 -4.884 -17.540 1.00 93.62 523 THR A O 1
ATOM 4151 N N . VAL A 1 524 ? 8.168 -4.361 -19.247 1.00 96.44 524 VAL A N 1
ATOM 4152 C CA . VAL A 1 524 ? 7.565 -5.277 -20.233 1.00 96.44 524 VAL A CA 1
ATOM 4153 C C . VAL A 1 524 ? 8.127 -6.696 -20.132 1.00 96.44 524 VAL A C 1
ATOM 4155 O O . VAL A 1 524 ? 7.358 -7.643 -20.245 1.00 96.44 524 VAL A O 1
ATOM 4158 N N . LEU A 1 525 ? 9.433 -6.853 -19.885 1.00 94.69 525 LEU A N 1
ATOM 4159 C CA . LEU A 1 525 ? 10.094 -8.167 -19.822 1.00 94.69 525 LEU A CA 1
ATOM 4160 C C . LEU A 1 525 ? 10.400 -8.658 -18.397 1.00 94.69 525 LEU A C 1
ATOM 4162 O O . LEU A 1 525 ? 10.753 -9.814 -18.222 1.00 94.69 525 LEU A O 1
ATOM 4166 N N . GLY A 1 526 ? 10.298 -7.811 -17.367 1.00 89.50 526 GLY A N 1
ATOM 4167 C CA . GLY A 1 526 ? 10.614 -8.216 -15.988 1.00 89.50 526 GLY A CA 1
ATOM 4168 C C . GLY A 1 526 ? 12.097 -8.530 -15.733 1.00 89.50 526 GLY A C 1
ATOM 4169 O O . GLY A 1 526 ? 12.434 -9.077 -14.686 1.00 89.50 526 GLY A O 1
ATOM 4170 N N . THR A 1 527 ? 12.990 -8.151 -16.652 1.00 86.38 527 THR A N 1
ATOM 4171 C CA . THR A 1 527 ? 14.449 -8.313 -16.552 1.00 86.38 527 THR A CA 1
ATOM 4172 C C . THR A 1 527 ? 15.115 -6.935 -16.413 1.00 86.38 527 THR A C 1
ATOM 4174 O O . THR A 1 527 ? 15.731 -6.465 -17.375 1.00 86.38 527 THR A O 1
ATOM 4177 N N . PRO A 1 528 ? 14.928 -6.208 -15.292 1.00 81.06 528 PRO A N 1
ATOM 4178 C CA . PRO A 1 528 ? 15.456 -4.855 -15.136 1.00 81.06 528 PRO A CA 1
ATOM 4179 C C . PRO A 1 528 ? 16.991 -4.842 -15.237 1.00 81.06 528 PRO A C 1
ATOM 4181 O O . PRO A 1 528 ? 17.639 -5.741 -14.706 1.00 81.06 528 PRO A O 1
ATOM 4184 N N . PRO A 1 529 ? 17.599 -3.823 -15.871 1.00 74.81 529 PRO A N 1
ATOM 4185 C CA . PRO A 1 529 ? 19.045 -3.657 -15.805 1.00 74.81 529 PRO A CA 1
ATOM 4186 C C . PRO A 1 529 ? 19.479 -3.332 -14.363 1.00 74.81 529 PRO A C 1
ATOM 4188 O O . PRO A 1 529 ? 18.692 -2.730 -13.619 1.00 74.81 529 PRO A O 1
ATOM 4191 N N . PRO A 1 530 ? 20.726 -3.661 -13.975 1.00 64.25 530 PRO A N 1
ATOM 4192 C CA . PRO A 1 530 ? 21.268 -3.289 -12.671 1.00 64.25 530 PRO A CA 1
ATOM 4193 C C . PRO A 1 530 ? 21.283 -1.755 -12.490 1.00 64.25 530 PRO A C 1
ATOM 4195 O O . PRO A 1 530 ? 21.254 -1.007 -13.479 1.00 64.25 530 PRO A O 1
ATOM 4198 N N . PRO A 1 531 ? 21.310 -1.251 -11.241 1.00 61.69 531 PRO A N 1
ATOM 4199 C CA . PRO A 1 531 ? 21.424 0.174 -10.970 1.00 61.69 531 PRO A CA 1
ATOM 4200 C C . PRO A 1 531 ? 22.753 0.715 -11.522 1.00 61.69 531 PRO A C 1
ATOM 4202 O O . PRO A 1 531 ? 23.733 -0.028 -11.620 1.00 61.69 531 PRO A O 1
ATOM 4205 N N . PRO A 1 532 ? 22.807 2.005 -11.896 1.00 60.34 532 PRO A N 1
ATOM 4206 C CA . PRO A 1 532 ? 24.044 2.614 -12.365 1.00 60.34 532 PRO A CA 1
ATOM 4207 C C . PRO A 1 532 ? 25.100 2.625 -11.245 1.00 60.34 532 PRO A C 1
ATOM 4209 O O . PRO A 1 532 ? 24.736 2.795 -10.077 1.00 60.34 532 PRO A O 1
ATOM 4212 N N . PRO A 1 533 ? 26.400 2.493 -11.571 1.00 55.97 533 PRO A N 1
ATOM 4213 C CA . PRO A 1 533 ? 27.460 2.615 -10.576 1.00 55.97 533 PRO A CA 1
ATOM 4214 C C . PRO A 1 533 ? 27.472 4.025 -9.948 1.00 55.97 533 PRO A C 1
ATOM 4216 O O . PRO A 1 533 ? 27.101 4.990 -10.626 1.00 55.97 533 PRO A O 1
ATOM 4219 N N . PRO A 1 534 ? 27.943 4.192 -8.692 1.00 44.28 534 PRO A N 1
ATOM 4220 C CA . PRO A 1 534 ? 27.841 5.460 -7.952 1.00 44.28 534 PRO A CA 1
ATOM 4221 C C . PRO A 1 534 ? 28.436 6.689 -8.660 1.00 44.28 534 PRO A C 1
ATOM 4223 O O . PRO A 1 534 ? 27.988 7.810 -8.438 1.00 44.28 534 PRO A O 1
ATOM 4226 N N . ASN A 1 535 ? 29.419 6.475 -9.542 1.00 51.31 535 ASN A N 1
ATOM 4227 C CA . ASN A 1 535 ? 30.137 7.519 -10.277 1.00 51.31 535 ASN A CA 1
ATOM 4228 C C . ASN A 1 535 ? 29.678 7.698 -11.741 1.00 51.31 535 ASN A C 1
ATOM 4230 O O . ASN A 1 535 ? 30.346 8.409 -12.488 1.00 51.31 535 ASN A O 1
ATOM 4234 N N . ALA A 1 536 ? 28.567 7.084 -12.176 1.00 52.03 536 ALA A N 1
ATOM 4235 C CA . ALA A 1 536 ? 28.134 7.095 -13.586 1.00 52.03 536 ALA A CA 1
ATOM 4236 C C . ALA A 1 536 ? 27.924 8.504 -14.186 1.00 52.03 536 ALA A C 1
ATOM 4238 O O . ALA A 1 536 ? 28.019 8.684 -15.402 1.00 52.03 536 ALA A O 1
ATOM 4239 N N . GLY A 1 537 ? 27.644 9.498 -13.334 1.00 51.72 537 GLY A N 1
ATOM 4240 C CA . GLY A 1 537 ? 27.332 10.869 -13.733 1.00 51.72 537 GLY A CA 1
ATOM 4241 C C . GLY A 1 537 ? 25.984 10.995 -14.451 1.00 51.72 537 GLY A C 1
ATOM 4242 O O . GLY A 1 537 ? 25.326 10.010 -14.783 1.00 51.72 537 GLY A O 1
ATOM 4243 N N . GLN A 1 538 ? 25.556 12.232 -14.703 1.00 49.25 538 GLN A N 1
ATOM 4244 C CA . GLN A 1 538 ? 24.526 12.492 -15.707 1.00 49.25 538 GLN A CA 1
ATOM 4245 C C . GLN A 1 538 ? 25.216 12.906 -17.005 1.00 49.25 538 GLN A C 1
ATOM 4247 O O . GLN A 1 538 ? 26.185 13.664 -16.987 1.00 49.25 538 GLN A O 1
ATOM 4252 N N . LEU A 1 539 ? 24.710 12.426 -18.144 1.00 52.97 539 LEU A N 1
ATOM 4253 C CA . LEU A 1 539 ? 25.049 12.994 -19.448 1.00 52.97 539 LEU A CA 1
ATOM 4254 C C . LEU A 1 539 ? 24.340 14.347 -19.582 1.00 52.97 539 LEU A C 1
ATOM 4256 O O . LEU A 1 539 ? 23.317 14.455 -20.260 1.00 52.97 539 LEU A O 1
ATOM 4260 N N . ASP A 1 540 ? 24.870 15.366 -18.905 1.00 42.22 540 ASP A N 1
ATOM 4261 C CA . ASP A 1 540 ? 24.390 16.736 -19.032 1.00 42.22 540 ASP A CA 1
ATOM 4262 C C . ASP A 1 540 ? 24.644 17.228 -20.459 1.00 42.22 540 ASP A C 1
ATOM 4264 O O . ASP A 1 540 ? 25.760 17.553 -20.863 1.00 42.22 540 ASP A O 1
ATOM 4268 N N . GLU A 1 541 ? 23.575 17.312 -21.252 1.00 43.31 541 GLU A N 1
ATOM 4269 C CA . GLU A 1 541 ? 23.643 17.839 -22.620 1.00 43.31 541 GLU A CA 1
ATOM 4270 C C . GLU A 1 541 ? 23.964 19.348 -22.660 1.00 43.31 541 GLU A C 1
ATOM 4272 O O . GLU A 1 541 ? 24.197 19.890 -23.740 1.00 43.31 541 GLU A O 1
ATOM 4277 N N . ASN A 1 542 ? 24.004 19.993 -21.486 1.00 41.66 542 ASN A N 1
ATOM 4278 C CA . ASN A 1 542 ? 24.152 21.428 -21.260 1.00 41.66 542 ASN A CA 1
ATOM 4279 C C . ASN A 1 542 ? 25.373 21.791 -20.381 1.00 41.66 542 ASN A C 1
ATOM 4281 O O . ASN A 1 542 ? 25.328 22.808 -19.689 1.00 41.66 542 ASN A O 1
ATOM 4285 N N . GLU A 1 543 ? 26.467 21.015 -20.389 1.00 39.09 543 GLU A N 1
ATOM 4286 C CA . GLU A 1 543 ? 27.742 21.518 -19.841 1.00 39.09 543 GLU A CA 1
ATOM 4287 C C . GLU A 1 543 ? 28.163 22.795 -20.604 1.00 39.09 543 GLU A C 1
ATOM 4289 O O . GLU A 1 543 ? 28.532 22.746 -21.784 1.00 39.09 543 GLU A O 1
ATOM 4294 N N . GLU A 1 544 ? 28.097 23.958 -19.942 1.00 36.69 544 GLU A N 1
ATOM 4295 C CA . GLU A 1 544 ? 28.549 25.244 -20.489 1.00 36.69 544 GLU A CA 1
ATOM 4296 C C . GLU A 1 544 ? 30.077 25.237 -20.687 1.00 36.69 544 GLU A C 1
ATOM 4298 O O . GLU A 1 544 ? 30.842 25.653 -19.816 1.00 36.69 544 GLU A O 1
ATOM 4303 N N . GLY A 1 545 ? 30.539 24.774 -21.852 1.00 40.19 545 GLY A N 1
ATOM 4304 C CA . GLY A 1 545 ? 31.954 24.855 -22.221 1.00 40.19 545 GLY A CA 1
ATOM 4305 C C . GLY A 1 545 ? 32.420 24.014 -23.411 1.00 40.19 545 GLY A C 1
ATOM 4306 O O . GLY A 1 545 ? 33.479 24.326 -23.953 1.00 40.19 545 GLY A O 1
ATOM 4307 N N . ASP A 1 546 ? 31.671 22.989 -23.836 1.00 47.03 546 ASP A N 1
ATOM 4308 C CA . ASP A 1 546 ? 32.156 22.005 -24.822 1.00 47.03 546 ASP A CA 1
ATOM 4309 C C . ASP A 1 546 ? 31.337 22.018 -26.136 1.00 47.03 546 ASP A C 1
ATOM 4311 O O . ASP A 1 546 ? 30.496 21.153 -26.398 1.00 47.03 546 ASP A O 1
ATOM 4315 N N . GLU A 1 547 ? 31.572 23.042 -26.973 1.00 51.47 547 GLU A N 1
ATOM 4316 C CA . GLU A 1 547 ? 30.855 23.273 -28.247 1.00 51.47 547 GLU A CA 1
ATOM 4317 C C . GLU A 1 547 ? 30.909 22.064 -29.210 1.00 51.47 547 GLU A C 1
ATOM 4319 O O . GLU A 1 547 ? 29.980 21.863 -29.993 1.00 51.47 547 GLU A O 1
ATOM 4324 N N . GLU A 1 548 ? 31.949 21.220 -29.147 1.00 51.56 548 GLU A N 1
ATOM 4325 C CA . GLU A 1 548 ? 32.054 20.019 -29.992 1.00 51.56 548 GLU A CA 1
ATOM 4326 C C . GLU A 1 548 ? 31.052 18.921 -29.586 1.00 51.56 548 GLU A C 1
ATOM 4328 O O . GLU A 1 548 ? 30.480 18.260 -30.458 1.00 51.56 548 GLU A O 1
ATOM 4333 N N . ARG A 1 549 ? 30.760 18.750 -28.286 1.00 52.62 549 ARG A N 1
ATOM 4334 C CA . ARG A 1 549 ? 29.802 17.733 -27.798 1.00 52.62 549 ARG A CA 1
ATOM 4335 C C . ARG A 1 549 ? 28.350 18.067 -28.130 1.00 52.62 549 ARG A C 1
ATOM 4337 O O . ARG A 1 549 ? 27.531 17.157 -28.272 1.00 52.62 549 ARG A O 1
ATOM 4344 N N . GLN A 1 550 ? 28.026 19.350 -28.287 1.00 53.22 550 GLN A N 1
ATOM 4345 C CA . GLN A 1 550 ? 26.681 19.807 -28.658 1.00 53.22 550 GLN A CA 1
ATOM 4346 C C . GLN A 1 550 ? 26.316 19.468 -30.116 1.00 53.22 550 GLN A C 1
ATOM 4348 O O . GLN A 1 550 ? 25.135 19.386 -30.448 1.00 53.22 550 GLN A O 1
ATOM 4353 N N . ILE A 1 551 ? 27.312 19.226 -30.977 1.00 60.84 551 ILE A N 1
ATOM 4354 C CA . ILE A 1 551 ? 27.125 18.907 -32.405 1.00 60.84 551 ILE A CA 1
ATOM 4355 C C . ILE A 1 551 ? 26.885 17.398 -32.632 1.00 60.84 551 ILE A C 1
ATOM 4357 O O . ILE A 1 551 ? 26.373 17.003 -33.680 1.00 60.84 551 ILE A O 1
ATOM 4361 N N . LEU A 1 552 ? 27.217 16.548 -31.654 1.00 67.12 552 LEU A N 1
ATOM 4362 C CA . LEU A 1 552 ? 27.088 15.092 -31.756 1.00 67.12 552 LEU A CA 1
ATOM 4363 C C . LEU A 1 552 ? 25.628 14.620 -31.729 1.00 67.12 552 LEU A C 1
ATOM 4365 O O . LEU A 1 552 ? 24.799 15.098 -30.947 1.00 67.12 552 LEU A O 1
ATOM 4369 N N . SER A 1 553 ? 25.325 13.595 -32.527 1.00 73.12 553 SER A N 1
ATOM 4370 C CA . SER A 1 553 ? 24.054 12.880 -32.431 1.00 73.12 553 SER A CA 1
ATOM 4371 C C . SER A 1 553 ? 23.931 12.144 -31.094 1.00 73.12 553 SER A C 1
ATOM 4373 O O . SER A 1 553 ? 24.919 11.739 -30.481 1.00 73.12 553 SER A O 1
ATOM 4375 N N . LEU A 1 554 ? 22.694 11.898 -30.652 1.00 73.75 554 LEU A N 1
ATOM 4376 C CA . LEU A 1 554 ? 22.426 11.180 -29.399 1.00 73.75 554 LEU A CA 1
ATOM 4377 C C . LEU A 1 554 ? 23.065 9.778 -29.380 1.00 73.75 554 LEU A C 1
ATOM 4379 O O . LEU A 1 554 ? 23.515 9.313 -28.339 1.00 73.75 554 LEU A O 1
ATOM 4383 N N . ARG A 1 555 ? 23.179 9.138 -30.550 1.00 79.69 555 ARG A N 1
ATOM 4384 C CA . ARG A 1 555 ? 23.880 7.860 -30.722 1.00 79.69 555 ARG A CA 1
ATOM 4385 C C . ARG A 1 555 ? 25.389 7.988 -30.515 1.00 79.69 555 ARG A C 1
ATOM 4387 O O . ARG A 1 555 ? 25.977 7.106 -29.905 1.00 79.69 555 ARG A O 1
ATOM 4394 N N . GLU A 1 556 ? 26.012 9.059 -30.999 1.00 79.19 556 GLU A N 1
ATOM 4395 C CA . GLU A 1 556 ? 27.443 9.319 -30.785 1.00 79.19 556 GLU A CA 1
ATOM 4396 C C . GLU A 1 556 ? 27.729 9.667 -29.319 1.00 79.19 556 GLU A C 1
ATOM 4398 O O . GLU A 1 556 ? 28.683 9.137 -28.755 1.00 79.19 556 GLU A O 1
ATOM 4403 N N . LYS A 1 557 ? 26.861 10.454 -28.664 1.00 75.44 557 LYS A N 1
ATOM 4404 C CA . LYS A 1 557 ? 26.934 10.711 -27.213 1.00 75.44 557 LYS A CA 1
ATOM 4405 C C . LYS A 1 557 ? 26.865 9.406 -26.403 1.00 75.44 557 LYS A C 1
ATOM 4407 O O . LYS A 1 557 ? 27.730 9.157 -25.566 1.00 75.44 557 LYS A O 1
ATOM 4412 N N . LEU A 1 558 ? 25.890 8.541 -26.699 1.00 78.38 558 LEU A N 1
ATOM 4413 C CA . LEU A 1 558 ? 25.754 7.225 -26.060 1.00 78.38 558 LEU A CA 1
ATOM 4414 C C . LEU A 1 558 ? 26.932 6.290 -26.378 1.00 78.38 558 LEU A C 1
ATOM 4416 O O . LEU A 1 558 ? 27.400 5.584 -25.493 1.00 78.38 558 LEU A O 1
ATOM 4420 N N . ALA A 1 559 ? 27.470 6.313 -27.601 1.00 80.31 559 ALA A N 1
ATOM 4421 C CA . ALA A 1 559 ? 28.655 5.533 -27.967 1.00 80.31 559 ALA A CA 1
ATOM 4422 C C . ALA A 1 559 ? 29.922 5.992 -27.220 1.00 80.31 559 ALA A C 1
ATOM 4424 O O . ALA A 1 559 ? 30.753 5.159 -26.863 1.00 80.31 559 ALA A O 1
ATOM 4425 N N . ILE A 1 560 ? 30.060 7.294 -26.942 1.00 74.62 560 ILE A N 1
ATOM 4426 C CA . ILE A 1 560 ? 31.127 7.824 -26.081 1.00 74.62 560 ILE A CA 1
ATOM 4427 C C . ILE A 1 560 ? 30.923 7.358 -24.637 1.00 74.62 560 ILE A C 1
ATOM 4429 O O . ILE A 1 560 ? 31.876 6.885 -24.024 1.00 74.62 560 ILE A O 1
ATOM 4433 N N . HIS A 1 561 ? 29.705 7.406 -24.099 1.00 73.12 561 HIS A N 1
ATOM 4434 C CA . HIS A 1 561 ? 29.424 6.906 -22.750 1.00 73.12 561 HIS A CA 1
ATOM 4435 C C . HIS A 1 561 ? 29.714 5.394 -22.619 1.00 73.12 561 HIS A C 1
ATOM 4437 O O . HIS A 1 561 ? 30.452 4.970 -21.732 1.00 73.12 561 HIS A O 1
ATOM 4443 N N . ARG A 1 562 ? 29.271 4.591 -23.597 1.00 75.81 562 ARG A N 1
ATOM 4444 C CA . ARG A 1 562 ? 29.557 3.147 -23.728 1.00 75.81 562 ARG A CA 1
ATOM 4445 C C . ARG A 1 562 ? 31.022 2.799 -23.984 1.00 75.81 562 ARG A C 1
ATOM 4447 O O . ARG A 1 562 ? 31.365 1.623 -23.941 1.00 75.81 562 ARG A O 1
ATOM 4454 N N . SER A 1 563 ? 31.892 3.773 -24.261 1.00 74.00 563 SER A N 1
ATOM 4455 C CA . SER A 1 563 ? 33.329 3.495 -24.410 1.00 74.00 563 SER A CA 1
ATOM 4456 C C . SER A 1 563 ? 33.997 3.115 -23.080 1.00 74.00 563 SER A C 1
ATOM 4458 O O . SER A 1 563 ? 35.065 2.504 -23.084 1.00 74.00 563 SER A O 1
ATOM 4460 N N . GLN A 1 564 ? 33.352 3.422 -21.949 1.00 71.19 564 GLN A N 1
ATOM 4461 C CA . GLN A 1 564 ? 33.722 2.927 -20.628 1.00 71.19 564 GLN A CA 1
ATOM 4462 C C . GLN A 1 564 ? 33.197 1.498 -20.436 1.00 71.19 564 GLN A C 1
ATOM 4464 O O . GLN A 1 564 ? 32.000 1.245 -20.587 1.00 71.19 564 GLN A O 1
ATOM 4469 N N . ALA A 1 565 ? 34.082 0.567 -20.064 1.00 64.88 565 ALA A N 1
ATOM 4470 C CA . ALA A 1 565 ? 33.740 -0.848 -19.895 1.00 64.88 565 ALA A CA 1
ATOM 4471 C C . ALA A 1 565 ? 32.585 -1.059 -18.892 1.00 64.88 565 ALA A C 1
ATOM 4473 O O . ALA A 1 565 ? 31.665 -1.822 -19.173 1.00 64.88 565 ALA A O 1
ATOM 4474 N N . GLU A 1 566 ? 32.585 -0.310 -17.789 1.00 62.91 566 GLU A N 1
ATOM 4475 C CA . GLU A 1 566 ? 31.545 -0.308 -16.746 1.00 62.91 566 GLU A CA 1
ATOM 4476 C C . GLU A 1 566 ? 30.156 0.059 -17.291 1.00 62.91 566 GLU A C 1
ATOM 4478 O O . GLU A 1 566 ? 29.165 -0.593 -16.973 1.00 62.91 566 GLU A O 1
ATOM 4483 N N . CYS A 1 567 ? 30.081 1.066 -18.167 1.00 71.00 567 CYS A N 1
ATOM 4484 C CA . CYS A 1 567 ? 28.821 1.512 -18.763 1.00 71.00 567 CYS A CA 1
ATOM 4485 C C . CYS A 1 567 ? 28.352 0.581 -19.895 1.00 71.00 567 CYS A C 1
ATOM 4487 O O . CYS A 1 567 ? 27.148 0.410 -20.098 1.00 71.00 567 CYS A O 1
ATOM 4489 N N . SER A 1 568 ? 29.288 -0.032 -20.632 1.00 75.25 568 SER A N 1
ATOM 4490 C CA . SER A 1 568 ? 28.977 -0.900 -21.778 1.00 75.25 568 SER A CA 1
ATOM 4491 C C . SER A 1 568 ? 28.094 -2.094 -21.403 1.00 75.25 568 SER A C 1
ATOM 4493 O O . SER A 1 568 ? 27.118 -2.362 -22.097 1.00 75.25 568 SER A O 1
ATOM 4495 N N . ILE A 1 569 ? 28.356 -2.730 -20.256 1.00 71.69 569 ILE A N 1
ATOM 4496 C CA . ILE A 1 569 ? 27.666 -3.937 -19.771 1.00 71.69 569 ILE A CA 1
ATOM 4497 C C . ILE A 1 569 ? 26.135 -3.777 -19.787 1.00 71.69 569 ILE A C 1
ATOM 4499 O O . ILE A 1 569 ? 25.412 -4.640 -20.289 1.00 71.69 569 ILE A O 1
ATOM 4503 N N . CYS A 1 570 ? 25.635 -2.647 -19.286 1.00 74.75 570 CYS A N 1
ATOM 4504 C CA . CYS A 1 570 ? 24.201 -2.372 -19.192 1.00 74.75 570 CYS A CA 1
ATOM 4505 C C . CYS A 1 570 ? 23.657 -1.752 -20.485 1.00 74.75 570 CYS A C 1
ATOM 4507 O O . CYS A 1 570 ? 22.594 -2.135 -20.986 1.00 74.75 570 CYS A O 1
ATOM 4509 N N . HIS A 1 571 ? 24.386 -0.789 -21.054 1.00 83.75 571 HIS A N 1
ATOM 4510 C CA . HIS A 1 571 ? 23.937 -0.053 -22.235 1.00 83.75 571 HIS A CA 1
ATOM 4511 C C . HIS A 1 571 ? 23.959 -0.888 -23.526 1.00 83.75 571 HIS A C 1
ATOM 4513 O O . HIS A 1 571 ? 23.219 -0.576 -24.460 1.00 83.75 571 HIS A O 1
ATOM 4519 N N . ASP A 1 572 ? 24.709 -1.990 -23.568 1.00 82.31 572 ASP A N 1
ATOM 4520 C CA . ASP A 1 572 ? 24.649 -2.988 -24.640 1.00 82.31 572 ASP A CA 1
ATOM 4521 C C . ASP A 1 572 ? 23.300 -3.731 -24.689 1.00 82.31 572 ASP A C 1
ATOM 4523 O O . ASP A 1 572 ? 22.919 -4.225 -25.750 1.00 82.31 572 ASP A O 1
ATOM 4527 N N . GLN A 1 573 ? 22.534 -3.755 -23.590 1.00 84.69 573 GLN A N 1
ATOM 4528 C CA . GLN A 1 573 ? 21.143 -4.228 -23.580 1.00 84.69 573 GLN A CA 1
ATOM 4529 C C . GLN A 1 573 ? 20.131 -3.083 -23.717 1.00 84.69 573 GLN A C 1
ATOM 4531 O O . GLN A 1 573 ? 19.175 -3.195 -24.484 1.00 84.69 573 GLN A O 1
ATOM 4536 N N . ILE A 1 574 ? 20.340 -1.974 -23.000 1.00 88.56 574 ILE A N 1
ATOM 4537 C CA . ILE A 1 574 ? 19.384 -0.858 -22.923 1.00 88.56 574 ILE A CA 1
ATOM 4538 C C . ILE A 1 574 ? 19.289 -0.094 -24.254 1.00 88.56 574 ILE A C 1
ATOM 4540 O O . ILE A 1 574 ? 18.198 0.062 -24.813 1.00 88.56 574 ILE A O 1
ATOM 4544 N N . ASP A 1 575 ? 20.417 0.398 -24.773 1.00 90.25 575 ASP A N 1
ATOM 4545 C CA . ASP A 1 575 ? 20.412 1.362 -25.878 1.00 90.25 575 ASP A CA 1
ATOM 4546 C C . ASP A 1 575 ? 19.857 0.790 -27.189 1.00 90.25 575 ASP A C 1
ATOM 4548 O O . ASP A 1 575 ? 19.080 1.497 -27.833 1.00 90.25 575 ASP A O 1
ATOM 4552 N N . PRO A 1 576 ? 20.178 -0.452 -27.620 1.00 92.31 576 PRO A N 1
ATOM 4553 C CA . PRO A 1 576 ? 19.605 -1.032 -28.836 1.00 92.31 576 PRO A CA 1
ATOM 4554 C C . PRO A 1 576 ? 18.074 -1.021 -28.846 1.00 92.31 576 PRO A C 1
ATOM 4556 O O . PRO A 1 576 ? 17.462 -0.704 -29.868 1.00 92.31 576 PRO A O 1
ATOM 4559 N N . LEU A 1 577 ? 17.456 -1.343 -27.704 1.00 94.00 577 LEU A N 1
ATOM 4560 C CA . LEU A 1 577 ? 16.003 -1.396 -27.556 1.00 94.00 577 LEU A CA 1
ATOM 4561 C C . LEU A 1 577 ? 15.406 0.012 -27.680 1.00 94.00 577 LEU A C 1
ATOM 4563 O O . LEU A 1 577 ? 14.498 0.228 -28.483 1.00 94.00 577 LEU A O 1
ATOM 4567 N N . GLY A 1 578 ? 15.967 0.990 -26.964 1.00 92.44 578 GLY A N 1
ATOM 4568 C CA . GLY A 1 578 ? 15.511 2.380 -27.010 1.00 92.44 578 GLY A CA 1
ATOM 4569 C C . GLY A 1 578 ? 15.735 3.080 -28.354 1.00 92.44 578 GLY A C 1
ATOM 4570 O O . GLY A 1 578 ? 14.834 3.751 -28.858 1.00 92.44 578 GLY A O 1
ATOM 4571 N N . LEU A 1 579 ? 16.909 2.899 -28.969 1.00 92.25 579 LEU A N 1
ATOM 4572 C CA . LEU A 1 579 ? 17.278 3.520 -30.249 1.00 92.25 579 LEU A CA 1
ATOM 4573 C C . LEU A 1 579 ? 16.358 3.083 -31.396 1.00 92.25 579 LEU A C 1
ATOM 4575 O O . LEU A 1 579 ? 16.063 3.883 -32.286 1.00 92.25 579 LEU A O 1
ATOM 4579 N N . SER A 1 580 ? 15.836 1.853 -31.349 1.00 93.62 580 SER A N 1
ATOM 4580 C CA . SER A 1 580 ? 14.870 1.349 -32.335 1.00 93.62 580 SER A CA 1
ATOM 4581 C C . SER A 1 580 ? 13.565 2.169 -32.402 1.00 93.62 580 SER A C 1
ATOM 4583 O O . SER A 1 580 ? 12.885 2.180 -33.434 1.00 93.62 580 SER A O 1
ATOM 4585 N N . LEU A 1 581 ? 13.243 2.913 -31.334 1.00 94.69 581 LEU A N 1
ATOM 4586 C CA . LEU A 1 581 ? 12.060 3.769 -31.211 1.00 94.69 581 LEU A CA 1
ATOM 4587 C C . LEU A 1 581 ? 12.324 5.245 -31.550 1.00 94.69 581 LEU A C 1
ATOM 4589 O O . LEU A 1 581 ? 11.377 6.029 -31.626 1.00 94.69 581 LEU A O 1
ATOM 4593 N N . GLU A 1 582 ? 13.563 5.657 -31.844 1.00 92.19 582 GLU A N 1
ATOM 4594 C CA . GLU A 1 582 ? 13.890 7.077 -32.083 1.00 92.19 582 GLU A CA 1
ATOM 4595 C C . GLU A 1 582 ? 13.294 7.663 -33.371 1.00 92.19 582 GLU A C 1
ATOM 4597 O O . GLU A 1 582 ? 13.371 8.868 -33.622 1.00 92.19 582 GLU A O 1
ATOM 4602 N N . HIS A 1 583 ? 12.603 6.847 -34.161 1.00 93.50 583 HIS A N 1
ATOM 4603 C CA . HIS A 1 583 ? 11.708 7.302 -35.216 1.00 93.50 583 HIS A CA 1
ATOM 4604 C C . HIS A 1 583 ? 10.396 7.943 -34.740 1.00 93.50 583 HIS A C 1
ATOM 4606 O O . HIS A 1 583 ? 9.674 8.507 -35.575 1.00 93.50 583 HIS A O 1
ATOM 4612 N N . TYR A 1 584 ? 10.115 7.921 -33.438 1.00 94.56 584 TYR A N 1
ATOM 4613 C CA . TYR A 1 584 ? 9.045 8.676 -32.795 1.00 94.56 584 TYR A CA 1
ATOM 4614 C C . TYR A 1 584 ? 9.601 9.814 -31.933 1.00 94.56 584 TYR A C 1
ATOM 4616 O O . TYR A 1 584 ? 10.630 9.652 -31.277 1.00 94.56 584 TYR A O 1
ATOM 4624 N N . ASP A 1 585 ? 8.899 10.950 -31.912 1.00 91.94 585 ASP A N 1
ATOM 4625 C CA . ASP A 1 585 ? 9.082 11.971 -30.877 1.00 91.94 585 ASP A CA 1
ATOM 4626 C C . ASP A 1 585 ? 8.594 11.463 -29.503 1.00 91.94 585 ASP A C 1
ATOM 4628 O O . ASP A 1 585 ? 8.163 10.316 -29.338 1.00 91.94 585 ASP A O 1
ATOM 4632 N N . ASN A 1 586 ? 8.704 12.321 -28.498 1.00 90.62 586 ASN A N 1
ATOM 4633 C CA . ASN A 1 586 ? 8.298 12.070 -27.120 1.00 90.62 586 ASN A CA 1
ATOM 4634 C C . ASN A 1 586 ? 6.772 12.066 -26.902 1.00 90.62 586 ASN A C 1
ATOM 4636 O O . ASN A 1 586 ? 6.340 11.836 -25.790 1.00 90.62 586 ASN A O 1
ATOM 4640 N N . PHE A 1 587 ? 5.941 12.279 -27.927 1.00 93.25 587 PHE A N 1
ATOM 4641 C CA . PHE A 1 587 ? 4.485 12.070 -27.856 1.00 93.25 587 PHE A CA 1
ATOM 4642 C C . PHE A 1 587 ? 3.992 11.149 -28.988 1.00 93.25 587 PHE A C 1
ATOM 4644 O O . PHE A 1 587 ? 2.830 11.177 -29.405 1.00 93.25 587 PHE A O 1
ATOM 4651 N N . GLY A 1 588 ? 4.886 10.313 -29.523 1.00 93.62 588 GLY A N 1
ATOM 4652 C CA . GLY A 1 588 ? 4.566 9.272 -30.492 1.00 93.62 588 GLY A CA 1
ATOM 4653 C C . GLY A 1 588 ? 4.325 9.728 -31.934 1.00 93.62 588 GLY A C 1
ATOM 4654 O O . GLY A 1 588 ? 3.855 8.921 -32.743 1.00 93.62 588 GLY A O 1
ATOM 4655 N N . ARG A 1 589 ? 4.633 10.969 -32.330 1.00 93.81 589 ARG A N 1
ATOM 4656 C CA . ARG A 1 589 ? 4.601 11.366 -33.752 1.00 93.81 589 ARG A CA 1
ATOM 4657 C C . ARG A 1 589 ? 5.819 10.825 -34.477 1.00 93.81 589 ARG A C 1
ATOM 4659 O O . ARG A 1 589 ? 6.936 10.897 -33.979 1.00 93.81 589 ARG A O 1
ATOM 4666 N N . ARG A 1 590 ? 5.643 10.364 -35.717 1.00 92.25 590 ARG A N 1
ATOM 4667 C CA . ARG A 1 590 ? 6.783 9.923 -36.532 1.00 92.25 590 ARG A CA 1
ATOM 4668 C C . ARG A 1 590 ? 7.614 11.091 -37.070 1.00 92.25 590 ARG A C 1
ATOM 4670 O O . ARG A 1 590 ? 7.095 11.961 -37.775 1.00 92.25 590 ARG A O 1
ATOM 4677 N N . ARG A 1 591 ? 8.926 11.022 -36.828 1.00 89.81 591 ARG A N 1
ATOM 4678 C CA . ARG A 1 591 ? 9.968 11.920 -37.353 1.00 89.81 591 ARG A CA 1
ATOM 4679 C C . ARG A 1 591 ? 10.904 11.192 -38.335 1.00 89.81 591 ARG A C 1
ATOM 4681 O O . ARG A 1 591 ? 10.906 9.963 -38.425 1.00 89.81 591 ARG A O 1
ATOM 4688 N N . ARG A 1 592 ? 11.640 11.969 -39.141 1.00 84.62 592 ARG A N 1
ATOM 4689 C CA . ARG A 1 592 ? 12.629 11.485 -40.138 1.00 84.62 592 ARG A CA 1
ATOM 4690 C C . ARG A 1 592 ? 14.076 11.861 -39.796 1.00 84.62 592 ARG A C 1
ATOM 4692 O O . ARG A 1 592 ? 14.994 11.263 -40.342 1.00 84.62 592 ARG A O 1
ATOM 4699 N N . SER A 1 593 ? 14.247 12.836 -38.915 1.00 80.75 593 SER A N 1
ATOM 4700 C CA . SER A 1 593 ? 15.509 13.383 -38.421 1.00 80.75 593 SER A CA 1
ATOM 4701 C C . SER A 1 593 ? 15.272 13.940 -37.014 1.00 80.75 593 SER A C 1
ATOM 4703 O O . SER A 1 593 ? 14.121 14.217 -36.654 1.00 80.75 593 SER A O 1
ATOM 4705 N N . THR A 1 594 ? 16.339 14.098 -36.241 1.00 74.81 594 THR A N 1
ATOM 4706 C CA . THR A 1 594 ? 16.395 14.908 -35.015 1.00 74.81 594 THR A CA 1
ATOM 4707 C C . THR A 1 594 ? 16.951 16.297 -35.344 1.00 74.81 594 THR A C 1
ATOM 4709 O O . THR A 1 594 ? 17.317 16.569 -36.490 1.00 74.81 594 THR A O 1
ATOM 4712 N N . GLU A 1 595 ? 17.037 17.183 -34.351 1.00 66.88 595 GLU A N 1
ATOM 4713 C CA . GLU A 1 595 ? 17.764 18.458 -34.483 1.00 66.88 595 GLU A CA 1
ATOM 4714 C C . GLU A 1 595 ? 19.264 18.229 -34.746 1.00 66.88 595 GLU A C 1
ATOM 4716 O O . GLU A 1 595 ? 19.878 18.954 -35.523 1.00 66.88 595 GLU A O 1
ATOM 4721 N N . SER A 1 596 ? 19.810 17.138 -34.199 1.00 64.25 596 SER A N 1
ATOM 4722 C CA . SER A 1 596 ? 21.183 16.657 -34.389 1.00 64.25 596 SER A CA 1
ATOM 4723 C C . SER A 1 596 ? 21.422 15.814 -35.658 1.00 64.25 596 SER A C 1
ATOM 4725 O O . SER A 1 596 ? 22.525 15.312 -35.855 1.00 64.25 596 SER A O 1
ATOM 4727 N N . GLY A 1 597 ? 20.431 15.657 -36.549 1.00 73.75 597 GLY A N 1
ATOM 4728 C CA . GLY A 1 597 ? 20.628 15.064 -37.881 1.00 73.75 597 GLY A CA 1
ATOM 4729 C C . GLY A 1 597 ? 19.846 13.775 -38.173 1.00 73.75 597 GLY A C 1
ATOM 4730 O O . GLY A 1 597 ? 18.655 13.657 -37.882 1.00 73.75 597 GLY A O 1
ATOM 4731 N N . SER A 1 598 ? 20.475 12.829 -38.877 1.00 80.69 598 SER A N 1
ATOM 4732 C CA . SER A 1 598 ? 19.835 11.577 -39.310 1.00 80.69 598 SER A CA 1
ATOM 4733 C C . SER A 1 598 ? 19.694 10.575 -38.164 1.00 80.69 598 SER A C 1
ATOM 4735 O O . SER A 1 598 ? 20.635 10.361 -37.409 1.00 80.69 598 SER A O 1
ATOM 4737 N N . ILE A 1 599 ? 18.541 9.909 -38.085 1.00 85.25 599 ILE A N 1
ATOM 4738 C CA . ILE A 1 599 ? 18.274 8.869 -37.082 1.00 85.25 599 ILE A CA 1
ATOM 4739 C C . ILE A 1 599 ? 18.945 7.557 -37.513 1.00 85.25 599 ILE A C 1
ATOM 4741 O O . ILE A 1 599 ? 18.664 7.069 -38.607 1.00 85.25 599 ILE A O 1
ATOM 4745 N N . ASP A 1 600 ? 19.770 6.979 -36.637 1.00 86.88 600 ASP A N 1
ATOM 4746 C CA . ASP A 1 600 ? 20.255 5.596 -36.729 1.00 86.88 600 ASP A CA 1
ATOM 4747 C C . ASP A 1 600 ? 19.658 4.763 -35.582 1.00 86.88 600 ASP A C 1
ATOM 4749 O O . ASP A 1 600 ? 20.103 4.812 -34.431 1.00 86.88 600 ASP A O 1
ATOM 4753 N N . SER A 1 601 ? 18.629 4.007 -35.951 1.00 88.69 601 SER A N 1
ATOM 4754 C CA . SER A 1 601 ? 17.806 3.112 -35.136 1.00 88.69 601 SER A CA 1
ATOM 4755 C C . SER A 1 601 ? 18.304 1.658 -35.131 1.00 88.69 601 SER A C 1
ATOM 4757 O O . SER A 1 601 ? 17.572 0.759 -34.710 1.00 88.69 601 SER A O 1
ATOM 4759 N N . THR A 1 602 ? 19.516 1.391 -35.634 1.00 90.38 602 THR A N 1
ATOM 4760 C CA . THR A 1 602 ? 20.084 0.035 -35.652 1.00 90.38 602 THR A CA 1
ATOM 4761 C C . THR A 1 602 ? 20.560 -0.387 -34.262 1.00 90.38 602 THR A C 1
ATOM 4763 O O . THR A 1 602 ? 21.234 0.373 -33.563 1.00 90.38 602 THR A O 1
ATOM 4766 N N . GLY A 1 603 ? 20.239 -1.616 -33.871 1.00 86.25 603 GLY A N 1
ATOM 4767 C CA . GLY A 1 603 ? 20.587 -2.210 -32.586 1.00 86.25 603 GLY A CA 1
ATOM 4768 C C . GLY A 1 603 ? 21.255 -3.575 -32.747 1.00 86.25 603 GLY A C 1
ATOM 4769 O O . GLY A 1 603 ? 21.002 -4.303 -33.710 1.00 86.25 603 GLY A O 1
ATOM 4770 N N . GLN A 1 604 ? 22.108 -3.929 -31.789 1.00 89.06 604 GLN A N 1
ATOM 4771 C CA . GLN A 1 604 ? 22.661 -5.272 -31.638 1.00 89.06 604 GLN A CA 1
ATOM 4772 C C . GLN A 1 604 ? 22.597 -5.655 -30.159 1.00 89.06 604 GLN A C 1
ATOM 4774 O O . GLN A 1 604 ? 23.129 -4.915 -29.339 1.00 89.06 604 GLN A O 1
ATOM 4779 N N . LEU A 1 605 ? 21.947 -6.775 -29.834 1.00 86.69 605 LEU A N 1
ATOM 4780 C CA . LEU A 1 605 ? 21.940 -7.341 -28.480 1.00 86.69 605 LEU A CA 1
ATOM 4781 C C . LEU A 1 605 ? 23.248 -8.106 -28.183 1.00 86.69 605 LEU A C 1
ATOM 4783 O O . LEU A 1 605 ? 23.932 -8.517 -29.129 1.00 86.69 605 LEU A O 1
ATOM 4787 N N . PRO A 1 606 ? 23.575 -8.380 -26.900 1.00 79.44 606 PRO A N 1
ATOM 4788 C CA . PRO A 1 606 ? 24.776 -9.136 -26.522 1.00 79.44 606 PRO A CA 1
ATOM 4789 C C . PRO A 1 606 ? 24.878 -10.528 -27.164 1.00 79.44 606 PRO A C 1
ATOM 4791 O O . PRO A 1 606 ? 25.974 -10.965 -27.507 1.00 79.44 606 PRO A O 1
ATOM 4794 N N . ASN A 1 607 ? 23.741 -11.183 -27.434 1.00 78.44 607 ASN A N 1
ATOM 4795 C CA . ASN A 1 607 ? 23.672 -12.463 -28.155 1.00 78.44 607 ASN A CA 1
ATOM 4796 C C . ASN A 1 607 ? 23.977 -12.366 -29.670 1.00 78.44 607 ASN A C 1
ATOM 4798 O O . ASN A 1 607 ? 23.693 -13.277 -30.444 1.00 78.44 607 ASN A O 1
ATOM 4802 N N . GLY A 1 608 ? 24.471 -11.219 -30.142 1.00 84.00 608 GLY A N 1
ATOM 4803 C CA . GLY A 1 608 ? 24.777 -10.979 -31.549 1.00 84.00 608 GLY A CA 1
ATOM 4804 C C . GLY A 1 608 ? 23.573 -10.634 -32.432 1.00 84.00 608 GLY A C 1
ATOM 4805 O O . GLY A 1 608 ? 23.785 -10.228 -33.579 1.00 84.00 608 GLY A O 1
ATOM 4806 N N . THR A 1 609 ? 22.334 -10.734 -31.934 1.00 89.19 609 THR A N 1
ATOM 4807 C CA . THR A 1 609 ? 21.120 -10.449 -32.714 1.00 89.19 609 THR A CA 1
ATOM 4808 C C . THR A 1 609 ? 21.085 -8.992 -33.150 1.00 89.19 609 THR A C 1
ATOM 4810 O O . THR A 1 609 ? 21.059 -8.080 -32.324 1.00 89.19 609 THR A O 1
ATOM 4813 N N . LYS A 1 610 ? 21.055 -8.773 -34.468 1.00 93.25 610 LYS A N 1
ATOM 4814 C CA . LYS A 1 610 ? 20.978 -7.448 -35.091 1.00 93.25 610 LYS A CA 1
ATOM 4815 C C . LYS A 1 610 ? 19.563 -7.152 -35.552 1.00 93.25 610 LYS A C 1
ATOM 4817 O O . LYS A 1 610 ? 18.959 -7.949 -36.266 1.00 93.25 610 LYS A O 1
ATOM 4822 N N . PHE A 1 611 ? 19.080 -5.969 -35.208 1.00 94.69 611 PHE A N 1
ATOM 4823 C CA . PHE A 1 611 ? 17.763 -5.482 -35.586 1.00 94.69 611 PHE A CA 1
ATOM 4824 C C . PHE A 1 611 ? 17.814 -3.982 -35.887 1.00 94.69 611 PHE A C 1
ATOM 4826 O O . PHE A 1 611 ? 18.809 -3.305 -35.633 1.00 94.69 611 PHE A O 1
ATOM 4833 N N . ALA A 1 612 ? 16.754 -3.461 -36.491 1.00 91.44 612 ALA A N 1
ATOM 4834 C CA . ALA A 1 612 ? 16.594 -2.040 -36.751 1.00 91.44 612 ALA A CA 1
ATOM 4835 C C . ALA A 1 612 ? 15.109 -1.699 -36.717 1.00 91.44 612 ALA A C 1
ATOM 4837 O O . ALA A 1 612 ? 14.287 -2.519 -37.137 1.00 91.44 612 ALA A O 1
ATOM 4838 N N . ASP A 1 613 ? 14.799 -0.486 -36.262 1.00 92.44 613 ASP A N 1
ATOM 4839 C CA . ASP A 1 613 ? 13.437 0.039 -36.152 1.00 92.44 613 ASP A CA 1
ATOM 4840 C C . ASP A 1 613 ? 12.492 -0.806 -35.269 1.00 92.44 613 ASP A C 1
ATOM 4842 O O . ASP A 1 613 ? 12.806 -1.902 -34.795 1.00 92.44 613 ASP A O 1
ATOM 4846 N N . LEU A 1 614 ? 11.271 -0.299 -35.086 1.00 94.25 614 LEU A N 1
ATOM 4847 C CA . LEU A 1 614 ? 10.196 -1.005 -34.391 1.00 94.25 614 LEU A CA 1
ATOM 4848 C C . LEU A 1 614 ? 9.889 -2.415 -34.964 1.00 94.25 614 LEU A C 1
ATOM 4850 O O . LEU A 1 614 ? 9.750 -3.338 -34.162 1.00 94.25 614 LEU A O 1
ATOM 4854 N N . PRO A 1 615 ? 9.825 -2.659 -36.294 1.00 94.94 615 PRO A N 1
ATOM 4855 C CA . PRO A 1 615 ? 9.623 -4.012 -36.828 1.00 94.94 615 PRO A CA 1
ATOM 4856 C C . PRO A 1 615 ? 10.736 -4.999 -36.451 1.00 94.94 615 PRO A C 1
ATOM 4858 O O . PRO A 1 615 ? 10.478 -6.195 -36.333 1.00 94.94 615 PRO A O 1
ATOM 4861 N N . GLY A 1 616 ? 11.968 -4.515 -36.262 1.00 95.06 616 GLY A N 1
ATOM 4862 C CA . GLY A 1 616 ? 13.070 -5.317 -35.743 1.00 95.06 616 GLY A CA 1
ATOM 4863 C C . GLY A 1 616 ? 12.902 -5.622 -34.256 1.00 95.06 616 GLY A C 1
ATOM 4864 O O . GLY A 1 616 ? 12.964 -6.786 -33.875 1.00 95.06 616 GLY A O 1
ATOM 4865 N N . LEU A 1 617 ? 12.626 -4.599 -33.437 1.00 95.56 617 LEU A N 1
ATOM 4866 C CA . LEU A 1 617 ? 12.411 -4.745 -31.990 1.00 95.56 617 LEU A CA 1
ATOM 4867 C C . LEU A 1 617 ? 11.303 -5.758 -31.668 1.00 95.56 617 LEU A C 1
ATOM 4869 O O . LEU A 1 617 ? 11.509 -6.660 -30.861 1.00 95.56 617 LEU A O 1
ATOM 4873 N N . ARG A 1 618 ? 10.142 -5.630 -32.324 1.00 95.81 618 ARG A N 1
ATOM 4874 C CA . ARG A 1 618 ? 9.008 -6.548 -32.130 1.00 95.81 618 ARG A CA 1
ATOM 4875 C C . ARG A 1 618 ? 9.397 -7.993 -32.379 1.00 95.81 618 ARG A C 1
ATOM 4877 O O . ARG A 1 618 ? 9.103 -8.850 -31.559 1.00 95.81 618 ARG A O 1
ATOM 4884 N N . ARG A 1 619 ? 10.077 -8.238 -33.503 1.00 95.38 619 ARG A N 1
ATOM 4885 C CA . ARG A 1 619 ? 10.517 -9.574 -33.895 1.00 95.38 619 ARG A CA 1
ATOM 4886 C C . ARG A 1 619 ? 11.463 -10.166 -32.859 1.00 95.38 619 ARG A C 1
ATOM 4888 O O . ARG A 1 619 ? 11.280 -11.307 -32.477 1.00 95.38 619 ARG A O 1
ATOM 4895 N N . VAL A 1 620 ? 12.426 -9.386 -32.367 1.00 95.00 620 VAL A N 1
ATOM 4896 C CA . VAL A 1 620 ? 13.354 -9.836 -31.319 1.00 95.00 620 VAL A CA 1
ATOM 4897 C C . VAL A 1 620 ? 12.613 -10.216 -30.035 1.00 95.00 620 VAL A C 1
ATOM 4899 O O . VAL A 1 620 ? 12.935 -11.234 -29.435 1.00 95.00 620 VAL A O 1
ATOM 4902 N N . ILE A 1 621 ? 11.600 -9.446 -29.630 1.00 94.94 621 ILE A N 1
ATOM 4903 C CA . ILE A 1 621 ? 10.807 -9.769 -28.437 1.00 94.94 621 ILE A CA 1
ATOM 4904 C C . ILE A 1 621 ? 9.965 -11.034 -28.656 1.00 94.94 621 ILE A C 1
ATOM 4906 O O . ILE A 1 621 ? 10.003 -11.930 -27.821 1.00 94.94 621 ILE A O 1
ATOM 4910 N N . VAL A 1 622 ? 9.271 -11.143 -29.792 1.00 95.69 622 VAL A N 1
ATOM 4911 C CA . VAL A 1 622 ? 8.417 -12.298 -30.118 1.00 95.69 622 VAL A CA 1
ATOM 4912 C C . VAL A 1 622 ? 9.220 -13.587 -30.326 1.00 95.69 622 VAL A C 1
ATOM 4914 O O . VAL A 1 622 ? 8.851 -14.622 -29.788 1.00 95.69 622 VAL A O 1
ATOM 4917 N N . GLU A 1 623 ? 10.318 -13.542 -31.086 1.00 94.50 623 GLU A N 1
ATOM 4918 C CA . GLU A 1 623 ? 11.103 -14.732 -31.453 1.00 94.50 623 GLU A CA 1
ATOM 4919 C C . GLU A 1 623 ? 12.107 -15.168 -30.372 1.00 94.50 623 GLU A C 1
ATOM 4921 O O . GLU A 1 623 ? 12.578 -16.300 -30.432 1.00 94.50 623 GLU A O 1
ATOM 4926 N N . GLN A 1 624 ? 12.493 -14.292 -29.429 1.00 93.25 624 GLN A N 1
ATOM 4927 C CA . GLN A 1 624 ? 13.575 -14.584 -28.466 1.00 93.25 624 GLN A CA 1
ATOM 4928 C C . GLN A 1 624 ? 13.257 -14.281 -26.995 1.00 93.25 624 GLN A C 1
ATOM 4930 O O . GLN A 1 624 ? 14.038 -14.689 -26.141 1.00 93.25 624 GLN A O 1
ATOM 4935 N N . ARG A 1 625 ? 12.191 -13.532 -26.673 1.00 94.00 625 ARG A N 1
ATOM 4936 C CA . ARG A 1 625 ? 11.887 -13.063 -25.301 1.00 94.00 625 ARG A CA 1
ATOM 4937 C C . ARG A 1 625 ? 10.409 -13.264 -24.914 1.00 94.00 625 ARG A C 1
ATOM 4939 O O . ARG A 1 625 ? 9.895 -12.537 -24.063 1.00 94.00 625 ARG A O 1
ATOM 4946 N N . MET A 1 626 ? 9.714 -14.217 -25.544 1.00 95.25 626 MET A N 1
ATOM 4947 C CA . MET A 1 626 ? 8.294 -14.477 -25.264 1.00 95.25 626 MET A CA 1
ATOM 4948 C C . MET A 1 626 ? 8.075 -14.977 -23.831 1.00 95.25 626 MET A C 1
ATOM 4950 O O . MET A 1 626 ? 7.138 -14.529 -23.178 1.00 95.25 626 MET A O 1
ATOM 4954 N N . ASP A 1 627 ? 8.961 -15.831 -23.315 1.00 94.06 627 ASP A N 1
ATOM 4955 C CA . ASP A 1 627 ? 8.825 -16.399 -21.967 1.00 94.06 627 ASP A CA 1
ATOM 4956 C C . ASP A 1 627 ? 8.978 -15.343 -20.867 1.00 94.06 627 ASP A C 1
ATOM 4958 O O . ASP A 1 627 ? 8.219 -15.343 -19.900 1.00 94.06 627 ASP A O 1
ATOM 4962 N N . ASP A 1 628 ? 9.880 -14.374 -21.052 1.00 94.75 628 ASP A N 1
ATOM 4963 C CA . ASP A 1 628 ? 10.010 -13.208 -20.171 1.00 94.75 628 ASP A CA 1
ATOM 4964 C C . ASP A 1 628 ? 8.733 -12.356 -20.175 1.00 94.75 628 ASP A C 1
ATOM 4966 O O . ASP A 1 628 ? 8.221 -11.976 -19.120 1.00 94.75 628 ASP A O 1
ATOM 4970 N N . LEU A 1 629 ? 8.172 -12.095 -21.362 1.00 97.38 629 LEU A N 1
ATOM 4971 C CA . LEU A 1 629 ? 6.917 -11.358 -21.513 1.00 97.38 629 LEU A CA 1
ATOM 4972 C C . LEU A 1 629 ? 5.742 -12.105 -20.856 1.00 97.38 629 LEU A C 1
ATOM 4974 O O . LEU A 1 629 ? 4.941 -11.490 -20.148 1.00 97.38 629 LEU A O 1
ATOM 4978 N N . ALA A 1 630 ? 5.656 -13.424 -21.055 1.00 97.94 630 ALA A N 1
ATOM 4979 C CA . ALA A 1 630 ? 4.639 -14.294 -20.472 1.00 97.94 630 ALA A CA 1
ATOM 4980 C C . ALA A 1 630 ? 4.759 -14.370 -18.945 1.00 97.94 630 ALA A C 1
ATOM 4982 O O . ALA A 1 630 ? 3.758 -14.232 -18.235 1.00 97.94 630 ALA A O 1
ATOM 4983 N N . ARG A 1 631 ? 5.982 -14.505 -18.422 1.00 96.38 631 ARG A N 1
ATOM 4984 C CA . ARG A 1 631 ? 6.269 -14.475 -16.986 1.00 96.38 631 ARG A CA 1
ATOM 4985 C C . ARG A 1 631 ? 5.915 -13.129 -16.366 1.00 96.38 631 ARG A C 1
ATOM 4987 O O . ARG A 1 631 ? 5.246 -13.108 -15.334 1.00 96.38 631 ARG A O 1
ATOM 4994 N N . GLN A 1 632 ? 6.296 -12.022 -17.001 1.00 95.94 632 GLN A N 1
ATOM 4995 C CA . GLN A 1 632 ? 6.040 -10.680 -16.483 1.00 95.94 632 GLN A CA 1
ATOM 4996 C C . GLN A 1 632 ? 4.544 -10.346 -16.442 1.00 95.94 632 GLN A C 1
ATOM 4998 O O . GLN A 1 632 ? 4.065 -9.882 -15.405 1.00 95.94 632 GLN A O 1
ATOM 5003 N N . ILE A 1 633 ? 3.780 -10.610 -17.515 1.00 97.50 633 ILE A N 1
ATOM 5004 C CA . ILE A 1 633 ? 2.326 -10.373 -17.487 1.00 97.50 633 ILE A CA 1
ATOM 5005 C C . ILE A 1 633 ? 1.633 -11.279 -16.465 1.00 97.50 633 ILE A C 1
ATOM 5007 O O . ILE A 1 633 ? 0.737 -10.815 -15.763 1.00 97.50 633 ILE A O 1
ATOM 5011 N N . THR A 1 634 ? 2.077 -12.532 -16.320 1.00 98.06 634 THR A N 1
ATOM 5012 C CA . THR A 1 634 ? 1.507 -13.465 -15.340 1.00 98.06 634 THR A CA 1
ATOM 5013 C C . THR A 1 634 ? 1.753 -12.987 -13.912 1.00 98.06 634 THR A C 1
ATOM 5015 O O . THR A 1 634 ? 0.805 -12.890 -13.137 1.00 98.06 634 THR A O 1
ATOM 5018 N N . LEU A 1 635 ? 2.993 -12.616 -13.574 1.00 95.81 635 LEU A N 1
ATOM 5019 C CA . LEU A 1 635 ? 3.346 -12.075 -12.259 1.00 95.81 635 LEU A CA 1
ATOM 5020 C C . LEU A 1 635 ? 2.539 -10.809 -11.955 1.00 95.81 635 LEU A C 1
ATOM 5022 O O . LEU A 1 635 ? 1.951 -10.694 -10.881 1.00 95.81 635 LEU A O 1
ATOM 5026 N N . LYS A 1 636 ? 2.467 -9.872 -12.907 1.00 96.81 636 LYS A N 1
ATOM 5027 C CA . LYS A 1 636 ? 1.758 -8.601 -12.717 1.00 96.81 636 LYS A CA 1
ATOM 5028 C C . LYS A 1 636 ? 0.248 -8.787 -12.595 1.00 96.81 636 LYS A C 1
ATOM 5030 O O . LYS A 1 636 ? -0.352 -8.192 -11.703 1.00 96.81 636 LYS A O 1
ATOM 5035 N N . MET A 1 637 ? -0.361 -9.632 -13.425 1.00 97.94 637 MET A N 1
ATOM 5036 C CA . MET A 1 637 ? -1.798 -9.901 -13.361 1.00 97.94 637 MET A CA 1
ATOM 5037 C C . MET A 1 637 ? -2.179 -10.699 -12.107 1.00 97.94 637 MET A C 1
ATOM 5039 O O . MET A 1 637 ? -3.205 -10.397 -11.505 1.00 97.94 637 MET A O 1
ATOM 5043 N N . LEU A 1 638 ? -1.343 -11.643 -11.658 1.00 96.81 638 LEU A N 1
ATOM 5044 C CA . LEU A 1 638 ? -1.550 -12.353 -10.392 1.00 96.81 638 LEU A CA 1
ATOM 5045 C C . LEU A 1 638 ? -1.419 -11.402 -9.190 1.00 96.81 638 LEU A C 1
ATOM 5047 O O . LEU A 1 638 ? -2.276 -11.428 -8.313 1.00 96.81 638 LEU A O 1
ATOM 5051 N N . SER A 1 639 ? -0.420 -10.509 -9.175 1.00 94.12 639 SER A N 1
ATOM 5052 C CA . SER A 1 639 ? -0.291 -9.477 -8.131 1.00 94.12 639 SER A CA 1
ATOM 5053 C C . SER A 1 639 ? -1.531 -8.586 -8.039 1.00 94.12 639 SER A C 1
ATOM 5055 O O . SER A 1 639 ? -2.046 -8.365 -6.945 1.00 94.12 639 SER A O 1
ATOM 5057 N N . TYR A 1 640 ? -2.032 -8.112 -9.184 1.00 95.69 640 TYR A N 1
ATOM 5058 C CA . TYR A 1 640 ? -3.240 -7.289 -9.250 1.00 95.69 640 TYR A CA 1
ATOM 5059 C C . TYR A 1 640 ? -4.498 -8.056 -8.811 1.00 95.69 640 TYR A C 1
ATOM 5061 O O . TYR A 1 640 ? -5.318 -7.520 -8.070 1.00 95.69 640 TYR A O 1
ATOM 5069 N N . ALA A 1 641 ? -4.637 -9.323 -9.216 1.00 95.75 641 ALA A N 1
ATOM 5070 C CA . ALA A 1 641 ? -5.767 -10.176 -8.844 1.00 95.75 641 ALA A CA 1
ATOM 5071 C C . ALA A 1 641 ? -5.819 -10.492 -7.337 1.00 95.75 641 ALA A C 1
ATOM 5073 O O . ALA A 1 641 ? -6.907 -10.631 -6.779 1.00 95.75 641 ALA A O 1
ATOM 5074 N N . LEU A 1 642 ? -4.654 -10.607 -6.688 1.00 91.50 642 LEU A N 1
ATOM 5075 C CA . LEU A 1 642 ? -4.516 -10.906 -5.258 1.00 91.50 642 LEU A CA 1
ATOM 5076 C C . LEU A 1 642 ? -4.398 -9.657 -4.366 1.00 91.50 642 LEU A C 1
ATOM 5078 O O . LEU A 1 642 ? -4.368 -9.798 -3.147 1.00 91.50 642 LEU A O 1
ATOM 5082 N N . GLY A 1 643 ? -4.261 -8.456 -4.940 1.00 88.75 643 GLY A N 1
ATOM 5083 C CA . GLY A 1 643 ? -4.018 -7.224 -4.178 1.00 88.75 643 GLY A CA 1
ATOM 5084 C C . GLY A 1 643 ? -2.731 -7.258 -3.341 1.00 88.75 643 GLY A C 1
ATOM 5085 O O . GLY A 1 643 ? -2.666 -6.638 -2.281 1.00 88.75 643 GLY A O 1
ATOM 5086 N N . ARG A 1 644 ? -1.701 -8.013 -3.754 1.00 86.75 644 ARG A N 1
ATOM 5087 C CA . ARG A 1 644 ? -0.429 -8.135 -3.012 1.00 86.75 644 ARG A CA 1
ATOM 5088 C C . ARG A 1 644 ? 0.769 -8.444 -3.908 1.00 86.75 644 ARG A C 1
ATOM 5090 O O . ARG A 1 644 ? 0.632 -8.814 -5.074 1.00 86.75 644 ARG A O 1
ATOM 5097 N N . GLN A 1 645 ? 1.969 -8.305 -3.352 1.00 83.50 645 GLN A N 1
ATOM 5098 C CA . GLN A 1 645 ? 3.201 -8.785 -3.979 1.00 83.50 645 GLN A CA 1
ATOM 5099 C C . GLN A 1 645 ? 3.215 -10.323 -4.056 1.00 83.50 645 GLN A C 1
ATOM 5101 O O . GLN A 1 645 ? 2.639 -11.002 -3.200 1.00 83.50 645 GLN A O 1
ATOM 5106 N N . ILE A 1 646 ? 3.846 -10.850 -5.109 1.00 86.88 646 ILE A N 1
ATOM 5107 C CA . ILE A 1 646 ? 4.137 -12.279 -5.284 1.00 86.88 646 ILE A CA 1
ATOM 5108 C C . ILE A 1 646 ? 5.430 -12.611 -4.540 1.00 86.88 646 ILE A C 1
ATOM 5110 O O . ILE A 1 646 ? 6.450 -11.958 -4.750 1.00 86.88 646 ILE A O 1
ATOM 5114 N N . GLU A 1 647 ? 5.373 -13.637 -3.701 1.00 84.56 647 GLU A N 1
ATOM 5115 C CA . GLU A 1 647 ? 6.454 -14.081 -2.823 1.00 84.56 647 GLU A CA 1
ATOM 5116 C C . GLU A 1 647 ? 7.034 -15.429 -3.273 1.00 84.56 647 GLU A C 1
ATOM 5118 O O . GLU A 1 647 ? 6.469 -16.128 -4.117 1.00 84.56 647 GLU A O 1
ATOM 5123 N N . TYR A 1 648 ? 8.145 -15.858 -2.667 1.00 81.62 648 TYR A N 1
ATOM 5124 C CA . TYR A 1 648 ? 8.803 -17.132 -3.005 1.00 81.62 648 TYR A CA 1
ATOM 5125 C C . TYR A 1 648 ? 7.888 -18.369 -2.927 1.00 81.62 648 TYR A C 1
ATOM 5127 O O . TYR A 1 648 ? 8.117 -19.352 -3.631 1.00 81.62 648 TYR A O 1
ATOM 5135 N N . TYR A 1 649 ? 6.867 -18.339 -2.065 1.00 82.62 649 TYR A N 1
ATOM 5136 C CA . TYR A 1 649 ? 5.918 -19.438 -1.867 1.00 82.62 649 TYR A CA 1
ATOM 5137 C C . TYR A 1 649 ? 4.802 -19.491 -2.922 1.00 82.62 649 TYR A C 1
ATOM 5139 O O . TYR A 1 649 ? 4.085 -20.490 -2.999 1.00 82.62 649 TYR A O 1
ATOM 5147 N N . ASP A 1 650 ? 4.654 -18.441 -3.736 1.00 90.12 650 ASP A N 1
ATOM 5148 C CA . ASP A 1 650 ? 3.705 -18.392 -4.850 1.00 90.12 650 ASP A CA 1
ATOM 5149 C C . ASP A 1 650 ? 4.291 -18.993 -6.141 1.00 90.12 650 ASP A C 1
ATOM 5151 O O . ASP A 1 650 ? 3.536 -19.297 -7.064 1.00 90.12 650 ASP A O 1
ATOM 5155 N N . GLU A 1 651 ? 5.615 -19.191 -6.225 1.00 90.38 651 GLU A N 1
ATOM 5156 C CA . GLU A 1 651 ? 6.319 -19.606 -7.452 1.00 90.38 651 GLU A CA 1
ATOM 5157 C C . GLU A 1 651 ? 5.781 -20.928 -8.029 1.00 90.38 651 GLU A C 1
ATOM 5159 O O . GLU A 1 651 ? 5.632 -21.028 -9.244 1.00 90.38 651 GLU A O 1
ATOM 5164 N N . ALA A 1 652 ? 5.384 -21.893 -7.189 1.00 91.56 652 ALA A N 1
ATOM 5165 C CA . ALA A 1 652 ? 4.693 -23.111 -7.632 1.00 91.56 652 ALA A CA 1
ATOM 5166 C C . ALA A 1 652 ? 3.411 -22.793 -8.424 1.00 91.56 652 ALA A C 1
ATOM 5168 O O . ALA A 1 652 ? 3.197 -23.291 -9.527 1.00 91.56 652 ALA A O 1
ATOM 5169 N N . SER A 1 653 ? 2.571 -21.899 -7.892 1.00 94.94 653 SER A N 1
ATOM 5170 C CA . SER A 1 653 ? 1.334 -21.485 -8.565 1.00 94.94 653 SER A CA 1
ATOM 5171 C C . SER A 1 653 ? 1.621 -20.608 -9.789 1.00 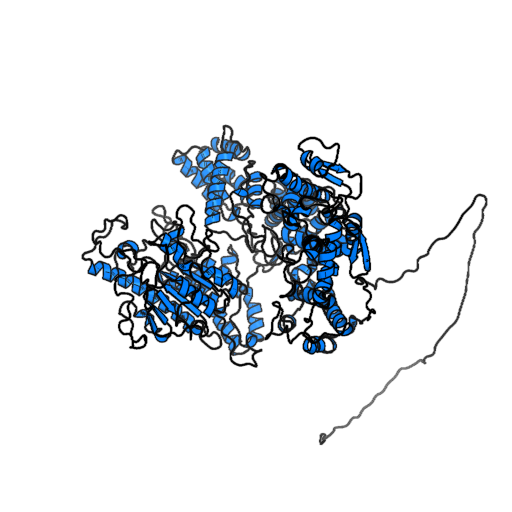94.94 653 SER A C 1
ATOM 5173 O O . SER A 1 653 ? 0.897 -20.692 -10.777 1.00 94.94 653 SER A O 1
ATOM 5175 N N . LEU A 1 654 ? 2.697 -19.815 -9.776 1.00 94.88 654 LEU A N 1
ATOM 5176 C CA . LEU A 1 654 ? 3.149 -19.053 -10.943 1.00 94.88 654 LEU A CA 1
ATOM 5177 C C . LEU A 1 654 ? 3.576 -19.983 -12.093 1.00 94.88 654 LEU A C 1
ATOM 5179 O O . LEU A 1 654 ? 3.187 -19.750 -13.236 1.00 94.88 654 LEU A O 1
ATOM 5183 N N . GLN A 1 655 ? 4.319 -21.053 -11.795 1.00 93.00 655 GLN A N 1
ATOM 5184 C CA . GLN A 1 655 ? 4.718 -22.079 -12.764 1.00 93.00 655 GLN A CA 1
ATOM 5185 C C . GLN A 1 655 ? 3.507 -22.863 -13.299 1.00 93.00 655 GLN A C 1
ATOM 5187 O O . GLN A 1 655 ? 3.385 -23.040 -14.511 1.00 93.00 655 GLN A O 1
ATOM 5192 N N . GLU A 1 656 ? 2.563 -23.261 -12.436 1.00 95.56 656 GLU A N 1
ATOM 5193 C CA . GLU A 1 656 ? 1.299 -23.893 -12.853 1.00 95.56 656 GLU A CA 1
ATOM 5194 C C . GLU A 1 656 ? 0.478 -23.009 -13.808 1.00 95.56 656 GLU A C 1
ATOM 5196 O O . GLU A 1 656 ? -0.116 -23.519 -14.763 1.00 95.56 656 GLU A O 1
ATOM 5201 N N . ILE A 1 657 ? 0.415 -21.697 -13.550 1.00 98.00 657 ILE A N 1
ATOM 5202 C CA . ILE A 1 657 ? -0.291 -20.736 -14.408 1.00 98.00 657 ILE A CA 1
ATOM 5203 C C . ILE A 1 657 ? 0.449 -20.569 -15.739 1.00 98.00 657 ILE A C 1
ATOM 5205 O O . ILE A 1 657 ? -0.186 -20.636 -16.789 1.00 98.00 657 ILE A O 1
ATOM 5209 N N . LEU A 1 658 ? 1.776 -20.397 -15.713 1.00 96.69 658 LEU A N 1
ATOM 5210 C CA . LEU A 1 658 ? 2.588 -20.241 -16.924 1.00 96.69 658 LEU A CA 1
ATOM 5211 C C . LEU A 1 658 ? 2.483 -21.455 -17.845 1.00 96.69 658 LEU A C 1
ATOM 5213 O O . LEU A 1 658 ? 2.273 -21.286 -19.042 1.00 96.69 658 LEU A O 1
ATOM 5217 N N . HIS A 1 659 ? 2.530 -22.665 -17.290 1.00 95.75 659 HIS A N 1
ATOM 5218 C CA . HIS A 1 659 ? 2.384 -23.884 -18.076 1.00 95.75 659 HIS A CA 1
ATOM 5219 C C . HIS A 1 659 ? 0.994 -24.000 -18.727 1.00 95.75 659 HIS A C 1
ATOM 5221 O O . HIS A 1 659 ? 0.880 -24.394 -19.885 1.00 95.75 659 HIS A O 1
ATOM 5227 N N . GLN A 1 660 ? -0.078 -23.613 -18.024 1.00 96.06 660 GLN A N 1
ATOM 5228 C CA . GLN A 1 660 ? -1.428 -23.553 -18.609 1.00 96.06 660 GLN A CA 1
ATOM 5229 C C . GLN A 1 660 ? -1.556 -22.469 -19.690 1.00 96.06 660 GLN A C 1
ATOM 5231 O O . GLN A 1 660 ? -2.289 -22.651 -20.660 1.00 96.06 660 GLN A O 1
ATOM 5236 N N . PHE A 1 661 ? -0.857 -21.346 -19.524 1.00 96.81 661 PHE A N 1
ATOM 5237 C CA . PHE A 1 661 ? -0.854 -20.230 -20.465 1.00 96.81 661 PHE A CA 1
ATOM 5238 C C . PHE A 1 661 ? -0.101 -20.584 -21.758 1.00 96.81 661 PHE A C 1
ATOM 5240 O O . PHE A 1 661 ? -0.619 -20.342 -22.845 1.00 96.81 661 PHE A O 1
ATOM 5247 N N . GLU A 1 662 ? 1.057 -21.243 -21.649 1.00 96.06 662 GLU A N 1
ATOM 5248 C CA . GLU A 1 662 ? 1.822 -21.814 -22.768 1.00 96.06 662 GLU A CA 1
ATOM 5249 C C . GLU A 1 662 ? 1.017 -22.891 -23.522 1.00 96.06 662 GLU A C 1
ATOM 5251 O O . GLU A 1 662 ? 0.919 -22.850 -24.749 1.00 96.06 662 GLU A O 1
ATOM 5256 N N . GLN A 1 663 ? 0.378 -23.825 -22.798 1.00 95.88 663 GLN A N 1
ATOM 5257 C CA . GLN A 1 663 ? -0.426 -24.908 -23.390 1.00 95.88 663 GLN A CA 1
ATOM 5258 C C . GLN A 1 663 ? -1.573 -24.420 -24.293 1.00 95.88 663 GLN A C 1
ATOM 5260 O O . GLN A 1 663 ? -1.986 -25.161 -25.188 1.00 95.88 663 GLN A O 1
ATOM 5265 N N . ASP A 1 664 ? -2.087 -23.206 -24.068 1.00 95.50 664 ASP A N 1
ATOM 5266 C CA . ASP A 1 664 ? -3.133 -22.575 -24.882 1.00 95.50 664 ASP A CA 1
ATOM 5267 C C . ASP A 1 664 ? -2.606 -21.371 -25.687 1.00 95.50 664 ASP A C 1
ATOM 5269 O O . ASP A 1 664 ? -3.297 -20.364 -25.845 1.00 95.50 664 ASP A O 1
ATOM 5273 N N . ASP A 1 665 ? -1.379 -21.472 -26.217 1.00 95.31 665 ASP A N 1
ATOM 5274 C CA . ASP A 1 665 ? -0.826 -20.534 -27.213 1.00 95.31 665 ASP A CA 1
ATOM 5275 C C . ASP A 1 665 ? -0.759 -19.078 -26.691 1.00 95.31 665 ASP A C 1
ATOM 5277 O O . ASP A 1 665 ? -1.026 -18.109 -27.404 1.00 95.31 665 ASP A O 1
ATOM 5281 N N . TYR A 1 666 ? -0.457 -18.929 -25.395 1.00 97.44 666 TYR A N 1
ATOM 5282 C CA . TYR A 1 666 ? -0.383 -17.666 -24.650 1.00 97.44 666 TYR A CA 1
ATOM 5283 C C . TYR A 1 666 ? -1.630 -16.770 -24.795 1.00 97.44 666 TYR A C 1
ATOM 5285 O O . TYR A 1 666 ? -1.534 -15.541 -24.871 1.00 97.44 666 TYR A O 1
ATOM 5293 N N . ARG A 1 667 ? -2.831 -17.361 -24.821 1.00 97.81 667 ARG A N 1
ATOM 5294 C CA . ARG A 1 667 ? -4.113 -16.638 -24.926 1.00 97.81 667 ARG A CA 1
ATOM 5295 C C . ARG A 1 667 ? -4.528 -15.925 -23.641 1.00 97.81 667 ARG A C 1
ATOM 5297 O O . ARG A 1 667 ? -4.591 -16.529 -22.569 1.00 97.81 667 ARG A O 1
ATOM 5304 N N . LEU A 1 668 ? -4.862 -14.632 -23.734 1.00 97.12 668 LEU A N 1
ATOM 5305 C CA . LEU A 1 668 ? -5.070 -13.793 -22.543 1.00 97.12 668 LEU A CA 1
ATOM 5306 C C . LEU A 1 668 ? -6.253 -14.207 -21.653 1.00 97.12 668 LEU A C 1
ATOM 5308 O O . LEU A 1 668 ? -6.153 -14.060 -20.434 1.00 97.12 668 LEU A O 1
ATOM 5312 N N . ARG A 1 669 ? -7.353 -14.755 -22.192 1.00 96.44 669 ARG A N 1
ATOM 5313 C CA . ARG A 1 669 ? -8.413 -15.297 -21.319 1.00 96.44 669 ARG A CA 1
ATOM 5314 C C . ARG A 1 669 ? -7.918 -16.520 -20.556 1.00 96.44 669 ARG A C 1
ATOM 5316 O O . ARG A 1 669 ? -8.314 -16.706 -19.412 1.00 96.44 669 ARG A O 1
ATOM 5323 N N . SER A 1 670 ? -7.050 -17.332 -21.150 1.00 95.88 670 SER A N 1
ATOM 5324 C CA . SER A 1 670 ? -6.538 -18.562 -20.541 1.00 95.88 670 SER A CA 1
ATOM 5325 C C . SER A 1 670 ? -5.601 -18.266 -19.366 1.00 95.88 670 SER A C 1
ATOM 5327 O O . SER A 1 670 ? -5.702 -18.938 -18.341 1.00 95.88 670 SER A O 1
ATOM 5329 N N . LEU A 1 671 ? -4.831 -17.170 -19.431 1.00 98.12 671 LEU A N 1
ATOM 5330 C CA . LEU A 1 671 ? -4.141 -16.591 -18.268 1.00 98.12 671 LEU A CA 1
ATOM 5331 C C . LEU A 1 671 ? -5.121 -16.229 -17.138 1.00 98.12 671 LEU A C 1
ATOM 5333 O O . LEU A 1 671 ? -4.944 -16.669 -16.004 1.00 98.12 671 LEU A O 1
ATOM 5337 N N . ILE A 1 672 ? -6.185 -15.477 -17.441 1.00 98.44 672 ILE A N 1
ATOM 5338 C CA . ILE A 1 672 ? -7.206 -15.081 -16.452 1.00 98.44 672 ILE A CA 1
ATOM 5339 C C . ILE A 1 672 ? -7.878 -16.320 -15.835 1.00 98.44 672 ILE A C 1
ATOM 5341 O O . ILE A 1 672 ? -7.994 -16.427 -14.615 1.00 98.44 672 ILE A O 1
ATOM 5345 N N . HIS A 1 673 ? -8.260 -17.293 -16.666 1.00 98.31 673 HIS A N 1
ATOM 5346 C CA . HIS A 1 673 ? -8.841 -18.575 -16.255 1.00 98.31 673 HIS A CA 1
ATOM 5347 C C . HIS A 1 673 ? -7.900 -19.409 -15.379 1.00 98.31 673 HIS A C 1
ATOM 5349 O O . HIS A 1 673 ? -8.393 -20.130 -14.513 1.00 98.31 673 HIS A O 1
ATOM 5355 N N . ALA A 1 674 ? -6.586 -19.350 -15.595 1.00 98.12 674 ALA A N 1
ATOM 5356 C CA . ALA A 1 674 ? -5.596 -20.027 -14.762 1.00 98.12 674 ALA A CA 1
ATOM 5357 C C . ALA A 1 674 ? -5.392 -19.295 -13.421 1.00 98.12 674 ALA A C 1
ATOM 5359 O O . ALA A 1 674 ? -5.399 -19.941 -12.374 1.00 98.12 674 ALA A O 1
ATOM 5360 N N . ILE A 1 675 ? -5.325 -17.956 -13.425 1.00 98.31 675 ILE A N 1
ATOM 5361 C CA . ILE A 1 675 ? -5.229 -17.126 -12.210 1.00 98.31 675 ILE A CA 1
ATOM 5362 C C . ILE A 1 675 ? -6.410 -17.383 -11.268 1.00 98.31 675 ILE A C 1
ATOM 5364 O O . ILE A 1 675 ? -6.193 -17.716 -10.105 1.00 98.31 675 ILE A O 1
ATOM 5368 N N . VAL A 1 676 ? -7.655 -17.314 -11.750 1.00 97.94 676 VAL A N 1
ATOM 5369 C CA . VAL A 1 676 ? -8.846 -17.499 -10.890 1.00 97.94 676 VAL A CA 1
ATOM 5370 C C . VAL A 1 676 ? -9.020 -18.932 -10.373 1.00 97.94 676 VAL A C 1
ATOM 5372 O O . VAL A 1 676 ? -9.708 -19.154 -9.379 1.00 97.94 676 VAL A O 1
ATOM 5375 N N . LYS A 1 677 ? -8.401 -19.917 -11.037 1.00 96.44 677 LYS A N 1
ATOM 5376 C CA . LYS A 1 677 ? -8.355 -21.315 -10.578 1.00 96.44 677 LYS A CA 1
ATOM 5377 C C . LYS A 1 677 ? -7.177 -21.580 -9.643 1.00 96.44 677 LYS A C 1
ATOM 5379 O O . LYS A 1 677 ? -7.200 -22.599 -8.954 1.00 96.44 677 LYS A O 1
ATOM 5384 N N . SER A 1 678 ? -6.182 -20.693 -9.608 1.00 96.38 678 SER A N 1
ATOM 5385 C CA . SER A 1 678 ? -4.959 -20.876 -8.834 1.00 96.38 678 SER A CA 1
ATOM 5386 C C . SER A 1 678 ? -5.224 -20.980 -7.332 1.00 96.38 678 SER A C 1
ATOM 5388 O O . SER A 1 678 ? -6.192 -20.443 -6.783 1.00 96.38 678 SER A O 1
ATOM 5390 N N . TYR A 1 679 ? -4.318 -21.677 -6.659 1.00 94.00 679 TYR A N 1
ATOM 5391 C CA . TYR A 1 679 ? -4.353 -21.879 -5.219 1.00 94.00 679 TYR A CA 1
ATOM 5392 C C . TYR A 1 679 ? -4.375 -20.570 -4.398 1.00 94.00 679 TYR A C 1
ATOM 5394 O O . TYR A 1 679 ? -5.304 -20.432 -3.603 1.00 94.00 679 TYR A O 1
ATOM 5402 N N . PRO A 1 680 ? -3.485 -19.571 -4.600 1.00 93.06 680 PRO A N 1
ATOM 5403 C CA . PRO A 1 680 ? -3.548 -18.314 -3.842 1.00 93.06 680 PRO A CA 1
ATOM 5404 C C . PRO A 1 680 ? -4.808 -17.479 -4.127 1.00 93.06 680 PRO A C 1
ATOM 5406 O O . PRO A 1 680 ? -5.199 -16.671 -3.289 1.00 93.06 680 PRO A O 1
ATOM 5409 N N . PHE A 1 681 ? -5.483 -17.678 -5.268 1.00 94.94 681 PHE A N 1
ATOM 5410 C CA . PHE A 1 681 ? -6.747 -16.992 -5.555 1.00 94.94 681 PHE A CA 1
ATOM 5411 C C . PHE A 1 681 ? -7.949 -17.643 -4.854 1.00 94.94 681 PHE A C 1
ATOM 5413 O O . PHE A 1 681 ? -8.865 -16.929 -4.453 1.00 94.94 681 PHE A O 1
ATOM 5420 N N . GLN A 1 682 ? -7.947 -18.968 -4.668 1.00 93.06 682 GLN A N 1
ATOM 5421 C CA . GLN A 1 682 ? -9.055 -19.717 -4.050 1.00 93.06 682 GLN A CA 1
ATOM 5422 C C . GLN A 1 682 ? -8.878 -20.042 -2.556 1.00 93.06 682 GLN A C 1
ATOM 5424 O O . GLN A 1 682 ? -9.838 -20.448 -1.899 1.00 93.06 682 GLN A O 1
ATOM 5429 N N . TYR A 1 683 ? -7.673 -19.910 -2.011 1.00 90.25 683 TYR A N 1
ATOM 5430 C CA . TYR A 1 683 ? -7.362 -20.214 -0.615 1.00 90.25 683 TYR A CA 1
ATOM 5431 C C . TYR A 1 683 ? -6.793 -18.985 0.090 1.00 90.25 683 TYR A C 1
ATOM 5433 O O . TYR A 1 683 ? -6.307 -18.051 -0.545 1.00 90.25 683 TYR A O 1
ATOM 5441 N N . LYS A 1 684 ? -6.839 -18.996 1.423 1.00 81.44 684 LYS A N 1
ATOM 5442 C CA . LYS A 1 684 ? -6.262 -17.958 2.276 1.00 81.44 684 LYS A CA 1
ATOM 5443 C C . LYS A 1 684 ? -5.595 -18.566 3.499 1.00 81.44 684 LYS A C 1
ATOM 5445 O O . LYS A 1 684 ? -6.087 -19.542 4.065 1.00 81.44 684 LYS A O 1
ATOM 5450 N N . ARG A 1 685 ? -4.492 -17.957 3.938 1.00 70.50 685 ARG A N 1
ATOM 5451 C CA . ARG A 1 685 ? -3.806 -18.299 5.186 1.00 70.50 685 ARG A CA 1
ATOM 5452 C C . ARG A 1 685 ? -4.103 -17.261 6.265 1.00 70.50 685 ARG A C 1
ATOM 5454 O O . ARG A 1 685 ? -4.078 -16.058 6.012 1.00 70.50 685 ARG A O 1
ATOM 5461 N N . LEU A 1 686 ? -4.326 -17.722 7.493 1.00 61.16 686 LEU A N 1
ATOM 5462 C CA . LEU A 1 686 ? -4.231 -16.877 8.679 1.00 61.16 686 LEU A CA 1
ATOM 5463 C C . LEU A 1 686 ? -2.752 -16.628 8.984 1.00 61.16 686 LEU A C 1
ATOM 5465 O O . LEU A 1 686 ? -2.052 -17.514 9.475 1.00 61.16 686 LEU A O 1
ATOM 5469 N N . GLY A 1 687 ? -2.283 -15.421 8.678 1.00 50.41 687 GLY A N 1
ATOM 5470 C CA . GLY A 1 687 ? -0.969 -14.937 9.085 1.00 50.41 687 GLY A CA 1
ATOM 5471 C C . GLY A 1 687 ? -1.001 -14.318 10.483 1.00 50.41 687 GLY A C 1
ATOM 5472 O O . GLY A 1 687 ? -1.960 -13.645 10.860 1.00 50.41 687 GLY A O 1
ATOM 5473 N N . ALA A 1 688 ? 0.070 -14.543 11.239 1.00 48.88 688 ALA A N 1
ATOM 5474 C CA . ALA A 1 688 ? 0.474 -13.717 12.370 1.00 48.88 688 ALA A CA 1
ATOM 5475 C C . ALA A 1 688 ? 2.007 -13.696 12.384 1.00 48.88 688 ALA A C 1
ATOM 5477 O O . ALA A 1 688 ? 2.635 -14.752 12.473 1.00 48.88 688 ALA A O 1
ATOM 5478 N N . SER A 1 689 ? 2.609 -12.516 12.256 1.00 51.94 689 SER A N 1
ATOM 5479 C CA . SER A 1 689 ? 4.062 -12.345 12.164 1.00 51.94 689 SER A CA 1
ATOM 5480 C C . SER A 1 689 ? 4.601 -11.683 13.428 1.00 51.94 689 SER A C 1
ATOM 5482 O O . SER A 1 689 ? 4.379 -10.495 13.661 1.00 51.94 689 SER A O 1
ATOM 5484 N N . LEU A 1 690 ? 5.344 -12.437 14.237 1.00 58.09 690 LEU A N 1
ATOM 5485 C CA . LEU A 1 690 ? 5.998 -11.906 15.430 1.00 58.09 690 LEU A CA 1
ATOM 5486 C C . LEU A 1 690 ? 7.470 -11.603 15.158 1.00 58.09 690 LEU A C 1
ATOM 5488 O O . LEU A 1 690 ? 8.282 -12.518 15.026 1.00 58.09 690 LEU A O 1
ATOM 5492 N N . ALA A 1 691 ? 7.801 -10.312 15.125 1.00 63.91 691 ALA A N 1
ATOM 5493 C CA . ALA A 1 691 ? 9.182 -9.851 15.134 1.00 63.91 691 ALA A CA 1
ATOM 5494 C C . ALA A 1 691 ? 9.870 -10.296 16.438 1.00 63.91 691 ALA A C 1
ATOM 5496 O O . ALA A 1 691 ? 9.292 -10.215 17.524 1.00 63.91 691 ALA A O 1
ATOM 5497 N N . LEU A 1 692 ? 11.086 -10.826 16.338 1.00 67.06 692 LEU A N 1
ATOM 5498 C CA . LEU A 1 692 ? 11.816 -11.361 17.487 1.00 67.06 692 LEU A CA 1
ATOM 5499 C C . LEU A 1 692 ? 12.694 -10.271 18.113 1.00 67.06 692 LEU A C 1
ATOM 5501 O O . LEU A 1 692 ? 13.284 -9.477 17.385 1.00 67.06 692 LEU A O 1
ATOM 5505 N N . PRO A 1 693 ? 12.857 -10.243 19.447 1.00 69.06 693 PRO A N 1
ATOM 5506 C CA . PRO A 1 693 ? 13.865 -9.391 20.059 1.00 69.06 693 PRO A CA 1
ATOM 5507 C C . PRO A 1 693 ? 15.264 -9.875 19.663 1.00 69.06 693 PRO A C 1
ATOM 5509 O O . PRO A 1 693 ? 15.486 -11.084 19.598 1.00 69.06 693 PRO A O 1
ATOM 5512 N N . LEU A 1 694 ? 16.216 -8.951 19.489 1.00 68.50 694 LEU A N 1
ATOM 5513 C CA . LEU A 1 694 ? 17.606 -9.258 19.117 1.00 68.50 694 LEU A CA 1
ATOM 5514 C C . LEU A 1 694 ? 18.191 -10.387 19.987 1.00 68.50 694 LEU A C 1
ATOM 5516 O O . LEU A 1 694 ? 18.292 -10.235 21.208 1.00 68.50 694 LEU A O 1
ATOM 5520 N N . LEU A 1 695 ? 18.560 -11.513 19.382 1.00 70.25 695 LEU A N 1
ATOM 5521 C CA . LEU A 1 695 ? 19.114 -12.683 20.072 1.00 70.25 695 LEU A CA 1
ATOM 5522 C C . LEU A 1 695 ? 20.650 -12.686 19.998 1.00 70.25 695 LEU A C 1
ATOM 5524 O O . LEU A 1 695 ? 21.217 -12.186 19.037 1.00 70.25 695 LEU A O 1
ATOM 5528 N N . GLU A 1 696 ? 21.332 -13.304 20.963 1.00 67.25 696 GLU A N 1
ATOM 5529 C CA . GLU A 1 696 ? 22.784 -13.543 20.918 1.00 67.25 696 GLU A CA 1
ATOM 5530 C C . GLU A 1 696 ? 23.178 -14.315 19.653 1.00 67.25 696 GLU A C 1
ATOM 5532 O O . GLU A 1 696 ? 24.207 -14.022 19.059 1.00 67.25 696 GLU A O 1
ATOM 5537 N N . VAL A 1 697 ? 22.352 -15.266 19.195 1.00 62.09 697 VAL A N 1
ATOM 5538 C CA . VAL A 1 697 ? 22.575 -15.970 17.917 1.00 62.09 697 VAL A CA 1
ATOM 5539 C C . VAL A 1 697 ? 22.491 -15.055 16.683 1.00 62.09 697 VAL A C 1
ATOM 5541 O O . VAL A 1 697 ? 23.054 -15.401 15.653 1.00 62.09 697 VAL A O 1
ATOM 5544 N N . MET A 1 698 ? 21.831 -13.895 16.782 1.00 60.06 698 MET A N 1
ATOM 5545 C CA . MET A 1 698 ? 21.799 -12.855 15.736 1.00 60.06 698 MET A CA 1
ATOM 5546 C C . MET A 1 698 ? 22.980 -11.870 15.856 1.00 60.06 698 MET A C 1
ATOM 5548 O O . MET A 1 698 ? 23.228 -11.104 14.939 1.00 60.06 698 MET A O 1
ATOM 5552 N N . ASP A 1 699 ? 23.706 -11.899 16.978 1.00 50.38 699 ASP A N 1
ATOM 5553 C CA . ASP A 1 699 ? 24.882 -11.067 17.299 1.00 50.38 699 ASP A CA 1
ATOM 5554 C C . ASP A 1 699 ? 26.196 -11.887 17.159 1.00 50.38 699 ASP A C 1
ATOM 5556 O O . ASP A 1 699 ? 27.302 -11.404 17.400 1.00 50.38 699 ASP A O 1
ATOM 5560 N N . ALA A 1 700 ? 26.082 -13.172 16.790 1.00 41.16 700 ALA A N 1
ATOM 5561 C CA . ALA A 1 700 ? 27.139 -14.183 16.893 1.00 41.16 700 ALA A CA 1
ATOM 5562 C C . ALA A 1 700 ? 28.203 -14.154 15.778 1.00 41.16 700 ALA A C 1
ATOM 5564 O O . ALA A 1 700 ? 29.150 -14.941 15.844 1.00 41.16 700 ALA A O 1
ATOM 5565 N N . GLU A 1 701 ? 28.091 -13.263 14.790 1.00 39.09 701 GLU A N 1
ATOM 5566 C CA . GLU A 1 701 ? 29.162 -13.030 13.806 1.00 39.09 701 GLU A CA 1
ATOM 5567 C C . GLU A 1 701 ? 30.279 -12.122 14.347 1.00 39.09 701 GLU A C 1
ATOM 5569 O O . GLU A 1 701 ? 31.395 -12.139 13.829 1.00 39.09 701 GLU A O 1
ATOM 5574 N N . ALA A 1 702 ? 30.034 -11.378 15.434 1.00 36.03 702 ALA A N 1
ATOM 5575 C CA . ALA A 1 702 ? 30.975 -10.399 15.969 1.00 36.03 702 ALA A CA 1
ATOM 5576 C C . ALA A 1 702 ? 32.191 -11.033 16.684 1.00 36.03 702 ALA A C 1
ATOM 5578 O O . ALA A 1 702 ? 32.350 -10.985 17.906 1.00 36.03 702 ALA A O 1
ATOM 5579 N N . GLY A 1 703 ? 33.155 -11.509 15.892 1.00 36.16 703 GLY A N 1
ATOM 5580 C CA . GLY A 1 703 ? 34.558 -11.618 16.309 1.00 36.16 703 GLY A CA 1
ATOM 5581 C C . GLY A 1 703 ? 35.200 -10.253 16.629 1.00 36.16 703 GLY A C 1
ATOM 5582 O O . GLY A 1 703 ? 36.311 -10.205 17.167 1.00 36.16 703 GLY A O 1
ATOM 5583 N N . GLN A 1 704 ? 34.501 -9.150 16.331 1.00 35.38 704 GLN A N 1
ATOM 5584 C CA . GLN A 1 704 ? 34.949 -7.764 16.455 1.00 35.38 704 GLN A CA 1
ATOM 5585 C C . GLN A 1 704 ? 34.156 -6.950 17.498 1.00 35.38 704 GLN A C 1
ATOM 5587 O O . GLN A 1 704 ? 33.316 -6.121 17.166 1.00 35.38 704 GLN A O 1
ATOM 5592 N N . GLY A 1 705 ? 34.504 -7.099 18.779 1.00 42.38 705 GLY A N 1
ATOM 5593 C CA . GLY A 1 705 ? 34.063 -6.174 19.837 1.00 42.38 705 GLY A CA 1
ATOM 5594 C C . GLY A 1 705 ? 32.549 -6.174 20.130 1.00 42.38 705 GLY A C 1
ATOM 5595 O O . GLY A 1 705 ? 31.839 -7.088 19.730 1.00 42.38 705 GLY A O 1
ATOM 5596 N N . PRO A 1 706 ? 32.046 -5.198 20.913 1.00 42.16 706 PRO A N 1
ATOM 5597 C CA . PRO A 1 706 ? 30.612 -5.038 21.138 1.00 42.16 706 PRO A CA 1
ATOM 5598 C C . PRO A 1 706 ? 29.940 -4.420 19.905 1.00 42.16 706 PRO A C 1
ATOM 5600 O O . PRO A 1 706 ? 30.401 -3.384 19.418 1.00 42.16 706 PRO A O 1
ATOM 5603 N N . SER A 1 707 ? 28.835 -5.016 19.455 1.00 48.56 707 SER A N 1
ATOM 5604 C CA . SER A 1 707 ? 28.050 -4.548 18.310 1.00 48.56 707 SER A CA 1
ATOM 5605 C C . SER A 1 707 ? 27.560 -3.103 18.481 1.00 48.56 707 SER A C 1
ATOM 5607 O O . SER A 1 707 ? 27.320 -2.614 19.594 1.00 48.56 707 SER A O 1
ATOM 5609 N N . LYS A 1 708 ? 27.462 -2.378 17.356 1.00 56.88 708 LYS A N 1
ATOM 5610 C CA . LYS A 1 708 ? 27.022 -0.977 17.339 1.00 56.88 708 LYS A CA 1
ATOM 5611 C C . LYS A 1 708 ? 25.537 -0.933 17.742 1.00 56.88 708 LYS A C 1
ATOM 5613 O O . LYS A 1 708 ? 24.732 -1.594 17.095 1.00 56.88 708 LYS A O 1
ATOM 5618 N N . PRO A 1 709 ? 25.155 -0.191 18.795 1.00 64.12 709 PRO A N 1
ATOM 5619 C CA . PRO A 1 709 ? 23.798 -0.245 19.334 1.00 64.12 709 PRO A CA 1
ATOM 5620 C C . PRO A 1 709 ? 22.759 0.294 18.344 1.00 64.12 709 PRO A C 1
ATOM 5622 O O . PRO A 1 709 ? 22.893 1.428 17.886 1.00 64.12 709 PRO A O 1
ATOM 5625 N N . THR A 1 710 ? 21.711 -0.491 18.071 1.00 74.81 710 THR A N 1
ATOM 5626 C CA . THR A 1 710 ? 20.584 -0.116 17.199 1.00 74.81 710 THR A CA 1
ATOM 5627 C C . THR A 1 710 ? 19.819 1.066 17.797 1.00 74.81 710 THR A C 1
ATOM 5629 O O . THR A 1 710 ? 19.142 0.900 18.824 1.00 74.81 710 THR A O 1
ATOM 5632 N N . PRO A 1 711 ? 19.918 2.270 17.208 1.00 81.19 711 PRO A N 1
ATOM 5633 C CA . PRO A 1 711 ? 19.420 3.466 17.851 1.00 81.19 711 PRO A CA 1
ATOM 5634 C C . PRO A 1 711 ? 17.914 3.619 17.608 1.00 81.19 711 PRO A C 1
ATOM 5636 O O . PRO A 1 711 ? 17.416 3.378 16.510 1.00 81.19 711 PRO A O 1
ATOM 5639 N N . ARG A 1 712 ? 17.177 4.019 18.646 1.00 92.19 712 ARG A N 1
ATOM 5640 C CA . ARG A 1 712 ? 15.713 4.175 18.604 1.00 92.19 712 ARG A CA 1
ATOM 5641 C C . ARG A 1 712 ? 15.307 5.576 19.036 1.00 92.19 712 ARG A C 1
ATOM 5643 O O . ARG A 1 712 ? 15.960 6.173 19.892 1.00 92.19 712 ARG A O 1
ATOM 5650 N N . LEU A 1 713 ? 14.236 6.110 18.463 1.00 96.06 713 LEU A N 1
ATOM 5651 C CA . LEU A 1 713 ? 13.831 7.504 18.624 1.00 96.06 713 LEU A CA 1
ATOM 5652 C C . LEU A 1 713 ? 12.371 7.606 19.071 1.00 96.06 713 LEU A C 1
ATOM 5654 O O . LEU A 1 713 ? 11.484 7.061 18.418 1.00 96.06 713 LEU A O 1
ATOM 5658 N N . ALA A 1 714 ? 12.100 8.336 20.156 1.00 97.44 714 ALA A N 1
ATOM 5659 C CA . ALA A 1 714 ? 10.735 8.645 20.566 1.00 97.44 714 ALA A CA 1
ATOM 5660 C C . ALA A 1 714 ? 10.487 10.128 20.865 1.00 97.44 714 ALA A C 1
ATOM 5662 O O . ALA A 1 714 ? 11.296 10.791 21.514 1.00 97.44 714 ALA A O 1
ATOM 5663 N N . PHE A 1 715 ? 9.309 10.617 20.482 1.00 98.06 715 PHE A N 1
ATOM 5664 C CA . PHE A 1 715 ? 8.815 11.954 20.814 1.00 98.06 715 PHE A CA 1
ATOM 5665 C C . PHE A 1 715 ? 7.581 11.846 21.706 1.00 98.06 715 PHE A C 1
ATOM 5667 O O . PHE A 1 715 ? 6.549 11.330 21.286 1.00 98.06 715 PHE A O 1
ATOM 5674 N N . ILE A 1 716 ? 7.678 12.319 22.948 1.00 97.81 716 ILE A N 1
ATOM 5675 C CA . ILE A 1 716 ? 6.608 12.258 23.948 1.00 97.81 716 ILE A CA 1
ATOM 5676 C C . ILE A 1 716 ? 6.088 13.675 24.205 1.00 97.81 716 ILE A C 1
ATOM 5678 O O . ILE A 1 716 ? 6.725 14.474 24.891 1.00 97.81 716 ILE A O 1
ATOM 5682 N N . TYR A 1 717 ? 4.918 13.996 23.667 1.00 95.50 717 TYR A N 1
ATOM 5683 C CA . TYR A 1 717 ? 4.326 15.326 23.791 1.00 95.50 717 TYR A CA 1
ATOM 5684 C C . TYR A 1 717 ? 3.356 15.412 24.973 1.00 95.50 717 TYR A C 1
ATOM 5686 O O . TYR A 1 717 ? 2.509 14.530 25.147 1.00 95.50 717 TYR A O 1
ATOM 5694 N N . PHE A 1 718 ? 3.423 16.500 25.743 1.00 91.19 718 PHE A N 1
ATOM 5695 C CA . PHE A 1 718 ? 2.389 16.882 26.706 1.00 91.19 718 PHE A CA 1
ATOM 5696 C C . PHE A 1 718 ? 1.841 18.289 26.392 1.00 91.19 718 PHE A C 1
ATOM 5698 O O . PHE A 1 718 ? 2.612 19.181 26.042 1.00 91.19 718 PHE A O 1
ATOM 5705 N N . PRO A 1 719 ? 0.519 18.513 26.493 1.00 89.69 719 PRO A N 1
ATOM 5706 C CA . PRO A 1 719 ? -0.104 19.794 26.157 1.00 89.69 719 PRO A CA 1
ATOM 5707 C C . PRO A 1 719 ? -0.045 20.827 27.290 1.00 89.69 719 PRO A C 1
ATOM 5709 O O . PRO A 1 719 ? 0.465 20.573 28.379 1.00 89.69 719 PRO A O 1
ATOM 5712 N N . ASN A 1 720 ? -0.642 21.997 27.039 1.00 89.81 720 ASN A N 1
ATOM 5713 C CA . ASN A 1 720 ? -0.942 23.056 28.015 1.00 89.81 720 ASN A CA 1
ATOM 5714 C C . ASN A 1 720 ? 0.259 23.724 28.725 1.00 89.81 720 ASN A C 1
ATOM 5716 O O . ASN A 1 720 ? 0.057 24.691 29.456 1.00 89.81 720 ASN A O 1
ATOM 5720 N N . GLY A 1 721 ? 1.497 23.276 28.490 1.00 91.25 721 GLY A N 1
ATOM 5721 C CA . GLY A 1 721 ? 2.702 23.900 29.054 1.00 91.25 721 GLY A CA 1
ATOM 5722 C C . GLY A 1 721 ? 2.792 23.758 30.577 1.00 91.25 721 GLY A C 1
ATOM 5723 O O . GLY A 1 721 ? 2.227 22.829 31.155 1.00 91.25 721 GLY A O 1
ATOM 5724 N N . VAL A 1 722 ? 3.523 24.659 31.238 1.00 93.56 722 VAL A N 1
ATOM 5725 C CA . VAL A 1 722 ? 3.749 24.624 32.698 1.00 93.56 722 VAL A CA 1
ATOM 5726 C C . VAL A 1 722 ? 3.568 26.000 33.346 1.00 93.56 722 VAL A C 1
ATOM 5728 O O . VAL A 1 722 ? 3.304 26.983 32.655 1.00 93.56 722 VAL A O 1
ATOM 5731 N N . ALA A 1 723 ? 3.662 26.078 34.676 1.00 92.25 723 ALA A N 1
ATOM 5732 C CA . ALA A 1 723 ? 3.810 27.345 35.394 1.00 92.25 723 ALA A CA 1
ATOM 5733 C C . ALA A 1 723 ? 5.297 27.717 35.569 1.00 92.25 723 ALA A C 1
ATOM 5735 O O . ALA A 1 723 ? 6.198 26.892 35.373 1.00 92.25 723 ALA A O 1
ATOM 5736 N N . ASP A 1 724 ? 5.557 28.969 35.941 1.00 88.06 724 ASP A N 1
ATOM 5737 C CA . ASP A 1 724 ? 6.913 29.511 36.067 1.00 88.06 724 ASP A CA 1
ATOM 5738 C C . ASP A 1 724 ? 7.737 28.735 37.121 1.00 88.06 724 ASP A C 1
ATOM 5740 O O . ASP A 1 724 ? 7.255 28.403 38.202 1.00 88.06 724 ASP A O 1
ATOM 5744 N N . GLY A 1 725 ? 8.998 28.412 36.812 1.00 87.88 725 GLY A N 1
ATOM 5745 C CA . GLY A 1 725 ? 9.896 27.677 37.721 1.00 87.88 725 GLY A CA 1
ATOM 5746 C C . GLY A 1 725 ? 9.648 26.160 37.838 1.00 87.88 725 GLY A C 1
ATOM 5747 O O . GLY A 1 725 ? 10.498 25.438 38.359 1.00 87.88 725 GLY A O 1
ATOM 5748 N N . VAL A 1 726 ? 8.530 25.633 37.321 1.00 91.00 726 VAL A N 1
ATOM 5749 C CA . VAL A 1 726 ? 8.152 24.209 37.463 1.00 91.00 726 VAL A CA 1
ATOM 5750 C C . VAL A 1 726 ? 9.121 23.260 36.752 1.00 91.00 726 VAL A C 1
ATOM 5752 O O . VAL A 1 726 ? 9.342 22.146 37.226 1.00 91.00 726 VAL A O 1
ATOM 5755 N N . TRP A 1 727 ? 9.741 23.711 35.660 1.00 92.44 727 TRP A N 1
ATOM 5756 C CA . TRP A 1 727 ? 10.696 22.941 34.848 1.00 92.44 727 TRP A CA 1
ATOM 5757 C C . TRP A 1 727 ? 12.172 23.263 35.148 1.00 92.44 727 TRP A C 1
ATOM 5759 O O . TRP A 1 727 ? 13.053 23.030 34.319 1.00 92.44 727 TRP A O 1
ATOM 5769 N N . GLU A 1 728 ? 12.457 23.863 36.307 1.00 91.38 728 GLU A N 1
ATOM 5770 C CA . GLU A 1 728 ? 13.815 24.255 36.704 1.00 91.38 728 GLU A CA 1
ATOM 5771 C C . GLU A 1 728 ? 14.380 23.295 37.759 1.00 91.38 728 GLU A C 1
ATOM 5773 O O . GLU A 1 728 ? 13.751 23.114 38.806 1.00 91.38 728 GLU A O 1
ATOM 5778 N N . PRO A 1 729 ? 15.556 22.675 37.541 1.00 94.19 729 PRO A N 1
ATOM 5779 C CA . PRO A 1 729 ? 16.211 21.864 38.564 1.00 94.19 729 PRO A CA 1
ATOM 5780 C C . PRO A 1 729 ? 16.458 22.655 39.851 1.00 94.19 729 PRO A C 1
ATOM 5782 O O . PRO A 1 729 ? 16.763 23.844 39.811 1.00 94.19 729 PRO A O 1
ATOM 5785 N N . GLU A 1 730 ? 16.377 21.988 41.004 1.00 95.38 730 GLU A N 1
ATOM 5786 C CA . GLU A 1 730 ? 16.622 22.649 42.291 1.00 95.38 730 GLU A CA 1
ATOM 5787 C C . GLU A 1 730 ? 18.104 23.010 42.455 1.00 95.38 730 GLU A C 1
ATOM 5789 O O . GLU A 1 730 ? 18.433 24.042 43.038 1.00 95.38 730 GLU A O 1
ATOM 5794 N N . GLN A 1 731 ? 19.005 22.141 41.978 1.00 95.62 731 GLN A N 1
ATOM 5795 C CA . GLN A 1 731 ? 20.451 22.311 42.123 1.00 95.62 731 GLN A CA 1
ATOM 5796 C C . GLN A 1 731 ? 21.177 21.832 40.861 1.00 95.62 731 GLN A C 1
ATOM 5798 O O . GLN A 1 731 ? 20.984 20.702 40.405 1.00 95.62 731 GLN A O 1
ATOM 5803 N N . VAL A 1 732 ? 22.042 22.695 40.326 1.00 95.19 732 VAL A N 1
ATOM 5804 C CA . VAL A 1 732 ? 22.878 22.450 39.143 1.00 95.19 732 VAL A CA 1
ATOM 5805 C C . VAL A 1 732 ? 24.332 22.755 39.508 1.00 95.19 732 VAL A C 1
ATOM 5807 O O . VAL A 1 732 ? 24.612 23.754 40.174 1.00 95.19 732 VAL A O 1
ATOM 5810 N N . GLY A 1 733 ? 25.254 21.882 39.109 1.00 92.56 733 GLY A N 1
ATOM 5811 C CA . GLY A 1 733 ? 26.687 22.048 39.332 1.00 92.56 733 GLY A CA 1
ATOM 5812 C C . GLY A 1 733 ? 27.296 23.155 38.461 1.00 92.56 733 GLY A C 1
ATOM 5813 O O . GLY A 1 733 ? 26.711 23.554 37.453 1.00 92.56 733 GLY A O 1
ATOM 5814 N N . PRO A 1 734 ? 28.507 23.642 38.790 1.00 87.38 734 PRO A N 1
ATOM 5815 C CA . PRO A 1 734 ? 29.152 24.739 38.060 1.00 87.38 734 PRO A CA 1
ATOM 5816 C C . PRO A 1 734 ? 29.489 24.403 36.596 1.00 87.38 734 PRO A C 1
ATOM 5818 O O . PRO A 1 734 ? 29.696 25.316 35.804 1.00 87.38 734 PRO A O 1
ATOM 5821 N N . ALA A 1 735 ? 29.534 23.115 36.237 1.00 84.81 735 ALA A N 1
ATOM 5822 C CA . ALA A 1 735 ? 29.726 22.620 34.871 1.00 84.81 735 ALA A CA 1
ATOM 5823 C C . ALA A 1 735 ? 28.408 22.219 34.166 1.00 84.81 735 ALA A C 1
ATOM 5825 O O . ALA A 1 735 ? 28.445 21.591 33.113 1.00 84.81 735 ALA A O 1
ATOM 5826 N N . GLY A 1 736 ? 27.244 22.539 34.747 1.00 90.38 736 GLY A N 1
ATOM 5827 C CA . GLY A 1 736 ? 25.930 22.130 34.234 1.00 90.38 736 GLY A CA 1
ATOM 5828 C C . GLY A 1 736 ? 25.440 20.763 34.728 1.00 90.38 736 GLY A C 1
ATOM 5829 O O . GLY A 1 736 ? 24.351 20.347 34.350 1.00 90.38 736 GLY A O 1
ATOM 5830 N N . GLU A 1 737 ? 26.197 20.066 35.580 1.00 94.12 737 GLU A N 1
ATOM 5831 C CA . GLU A 1 737 ? 25.823 18.765 36.167 1.00 94.12 737 GLU A CA 1
ATOM 5832 C C . GLU A 1 737 ? 24.456 18.825 36.873 1.00 94.12 737 GLU A C 1
ATOM 5834 O O . GLU A 1 737 ? 24.187 19.741 37.654 1.00 94.12 737 GLU A O 1
ATOM 5839 N N . LEU A 1 738 ? 23.588 17.843 36.633 1.00 94.62 738 LEU A N 1
ATOM 5840 C CA . LEU A 1 738 ? 22.245 17.803 37.208 1.00 94.62 738 LEU A CA 1
ATOM 5841 C C . LEU A 1 738 ? 22.277 17.178 38.612 1.00 94.62 738 LEU A C 1
ATOM 5843 O O . LEU A 1 738 ? 22.209 15.961 38.763 1.00 94.62 738 LEU A O 1
ATOM 5847 N N . LEU A 1 739 ? 22.394 18.011 39.651 1.00 95.50 739 LEU A N 1
ATOM 5848 C CA . LEU A 1 739 ? 22.620 17.539 41.025 1.00 95.50 739 LEU A CA 1
ATOM 5849 C C . LEU A 1 739 ? 21.334 17.164 41.772 1.00 95.50 739 LEU A C 1
ATOM 5851 O O . LEU A 1 739 ? 21.366 16.262 42.609 1.00 95.50 739 LEU A O 1
ATOM 5855 N N . LYS A 1 740 ? 20.225 17.875 41.522 1.00 96.56 740 LYS A N 1
ATOM 5856 C CA . LYS A 1 740 ? 18.931 17.606 42.167 1.00 96.56 740 LYS A CA 1
ATOM 5857 C C . LYS A 1 740 ? 17.756 18.213 41.396 1.00 96.56 740 LYS A C 1
ATOM 5859 O O . LYS A 1 740 ? 17.780 19.403 41.068 1.00 96.56 740 LYS A O 1
ATOM 5864 N N . LEU A 1 741 ? 16.694 17.437 41.184 1.00 96.69 741 LEU A N 1
ATOM 5865 C CA . LEU A 1 741 ? 15.436 17.928 40.616 1.00 96.69 741 LEU A CA 1
ATOM 5866 C C . LEU A 1 741 ? 14.523 18.576 41.672 1.00 96.69 741 LEU A C 1
ATOM 5868 O O . LEU A 1 741 ? 14.600 18.288 42.867 1.00 96.69 741 LEU A O 1
ATOM 5872 N N . ASN A 1 742 ? 13.647 19.478 41.221 1.00 96.31 742 ASN A N 1
ATOM 5873 C CA . ASN A 1 742 ? 12.679 20.153 42.088 1.00 96.31 742 ASN A CA 1
ATOM 5874 C C . ASN A 1 742 ? 11.511 19.223 42.499 1.00 96.31 742 ASN A C 1
ATOM 5876 O O . ASN A 1 742 ? 11.385 18.091 42.026 1.00 96.31 742 ASN A O 1
ATOM 5880 N N . ARG A 1 743 ? 10.602 19.713 43.358 1.00 96.12 743 ARG A N 1
ATOM 5881 C CA . ARG A 1 743 ? 9.409 18.965 43.815 1.00 96.12 743 ARG A CA 1
ATOM 5882 C C . ARG A 1 743 ? 8.562 18.404 42.661 1.00 96.12 743 ARG A C 1
ATOM 5884 O O . ARG A 1 743 ? 8.072 17.280 42.768 1.00 96.12 743 ARG A O 1
ATOM 5891 N N . TRP A 1 744 ? 8.371 19.167 41.591 1.00 95.75 744 TRP A N 1
ATOM 5892 C CA . TRP A 1 744 ? 7.480 18.853 40.470 1.00 95.75 744 TRP A CA 1
ATOM 5893 C C . TRP A 1 744 ? 8.090 17.859 39.478 1.00 95.75 744 TRP A C 1
ATOM 5895 O O . TRP A 1 744 ? 7.379 17.015 38.935 1.00 95.75 744 TRP A O 1
ATOM 5905 N N . MET A 1 745 ? 9.411 17.916 39.308 1.00 96.56 745 MET A N 1
ATOM 5906 C CA . MET A 1 745 ? 10.206 16.991 38.496 1.00 96.56 745 MET A CA 1
ATOM 5907 C C . MET A 1 745 ? 10.693 15.762 39.287 1.00 96.56 745 MET A C 1
ATOM 5909 O O . MET A 1 745 ? 11.277 14.851 38.705 1.00 96.56 745 MET A O 1
ATOM 5913 N N . SER A 1 746 ? 10.427 15.695 40.599 1.00 96.81 746 SER A N 1
ATOM 5914 C CA . SER A 1 746 ? 10.892 14.619 41.490 1.00 96.81 746 SER A CA 1
ATOM 5915 C C . SER A 1 746 ? 10.619 13.169 41.038 1.00 96.81 746 SER A C 1
ATOM 5917 O O . SER A 1 746 ? 11.447 12.319 41.369 1.00 96.81 746 SER A O 1
ATOM 5919 N N . PRO A 1 747 ? 9.572 12.827 40.249 1.00 97.56 747 PRO A N 1
ATOM 5920 C CA . PRO A 1 747 ? 9.433 11.471 39.709 1.00 97.56 747 PRO A CA 1
ATOM 5921 C C . PRO A 1 747 ? 10.579 11.043 38.774 1.00 97.56 747 PRO A C 1
ATOM 5923 O O . PRO A 1 747 ? 10.856 9.850 38.666 1.00 97.56 747 PRO A O 1
ATOM 5926 N N . LEU A 1 748 ? 11.265 11.995 38.129 1.00 97.31 748 LEU A N 1
ATOM 5927 C CA . LEU A 1 748 ? 12.410 11.740 37.246 1.00 97.31 748 LEU A CA 1
ATOM 5928 C C . LEU A 1 748 ? 13.755 11.634 37.993 1.00 97.31 748 LEU A C 1
ATOM 5930 O O . LEU A 1 748 ? 14.760 11.311 37.369 1.00 97.31 748 LEU A O 1
ATOM 5934 N N . GLU A 1 749 ? 13.808 11.861 39.312 1.00 97.44 749 GLU A N 1
ATOM 5935 C CA . GLU A 1 749 ? 15.065 11.899 40.092 1.00 97.44 749 GLU A CA 1
ATOM 5936 C C . GLU A 1 749 ? 15.861 10.581 40.002 1.00 97.44 749 GLU A C 1
ATOM 5938 O O . GLU A 1 749 ? 17.089 10.593 39.952 1.00 97.44 749 GLU A O 1
ATOM 5943 N N . ALA A 1 750 ? 15.172 9.439 39.881 1.00 96.62 750 ALA A N 1
ATOM 5944 C CA . ALA A 1 750 ? 15.793 8.125 39.674 1.00 96.62 750 ALA A CA 1
ATOM 5945 C C . ALA A 1 750 ? 16.498 7.961 38.307 1.00 96.62 750 ALA A C 1
ATOM 5947 O O . ALA A 1 750 ? 17.255 7.008 38.123 1.00 96.62 750 ALA A O 1
ATOM 5948 N N . PHE A 1 751 ? 16.253 8.883 37.373 1.00 97.25 751 PHE A N 1
ATOM 5949 C CA . PHE A 1 751 ? 16.791 8.919 36.012 1.00 97.25 751 PHE A CA 1
ATOM 5950 C C . PHE A 1 751 ? 17.599 10.195 35.740 1.00 97.25 751 PHE A C 1
ATOM 5952 O O . PHE A 1 751 ? 17.933 10.452 34.587 1.00 97.25 751 PHE A O 1
ATOM 5959 N N . ARG A 1 752 ? 17.937 11.006 36.762 1.00 95.69 752 ARG A N 1
ATOM 5960 C CA . ARG A 1 752 ? 18.669 12.277 36.564 1.00 95.69 752 ARG A CA 1
ATOM 5961 C C . ARG A 1 752 ? 19.961 12.082 35.749 1.00 95.69 752 ARG A C 1
ATOM 5963 O O . ARG A 1 752 ? 20.296 12.913 34.916 1.00 95.69 752 ARG A O 1
ATOM 5970 N N . ASP A 1 753 ? 20.643 10.952 35.958 1.00 95.50 753 ASP A N 1
ATOM 5971 C CA . ASP A 1 753 ? 21.924 10.615 35.329 1.00 95.50 753 ASP A CA 1
ATOM 5972 C C . ASP A 1 753 ? 21.734 10.124 33.867 1.00 95.50 753 ASP A C 1
ATOM 5974 O O . ASP A 1 753 ? 22.704 9.982 33.121 1.00 95.50 753 ASP A O 1
ATOM 5978 N N . ASP A 1 754 ? 20.485 9.895 33.437 1.00 95.62 754 ASP A N 1
ATOM 5979 C CA . ASP A 1 754 ? 20.061 9.439 32.103 1.00 95.62 754 ASP A CA 1
ATOM 5980 C C . ASP A 1 754 ? 19.301 10.523 31.300 1.00 95.62 754 ASP A C 1
ATOM 5982 O O . ASP A 1 754 ? 18.776 10.218 30.229 1.00 95.62 754 ASP A O 1
ATOM 5986 N N . ILE A 1 755 ? 19.215 11.771 31.791 1.00 96.75 755 ILE A N 1
ATOM 5987 C CA . ILE A 1 755 ? 18.504 12.875 31.114 1.00 96.75 755 ILE A CA 1
ATOM 5988 C C . ILE A 1 755 ? 19.375 14.114 30.866 1.00 96.75 755 ILE A C 1
ATOM 5990 O O . ILE A 1 755 ? 20.337 14.385 31.585 1.00 96.75 755 ILE A O 1
ATOM 5994 N N . VAL A 1 756 ? 18.998 14.896 29.857 1.00 96.19 756 VAL A N 1
ATOM 5995 C CA . VAL A 1 756 ? 19.500 16.237 29.546 1.00 96.19 756 VAL A CA 1
ATOM 5996 C C . VAL A 1 756 ? 18.332 17.217 29.585 1.00 96.19 756 VAL A C 1
ATOM 5998 O O . VAL A 1 756 ? 17.253 16.921 29.071 1.00 96.19 756 VAL A O 1
ATOM 6001 N N . ILE A 1 757 ? 18.548 18.401 30.158 1.00 95.62 757 ILE A N 1
ATOM 6002 C CA . ILE A 1 757 ? 17.562 19.494 30.171 1.00 95.62 757 ILE A CA 1
ATOM 6003 C C . ILE A 1 757 ? 18.125 20.674 29.364 1.00 95.62 757 ILE A C 1
ATOM 6005 O O . ILE A 1 757 ? 18.905 21.462 29.907 1.00 95.62 757 ILE A O 1
ATOM 6009 N N . PRO A 1 758 ? 17.789 20.807 28.069 1.00 94.19 758 PRO A N 1
ATOM 6010 C CA . PRO A 1 758 ? 18.116 21.997 27.291 1.00 94.19 758 PRO A CA 1
ATOM 6011 C C . PRO A 1 758 ? 17.395 23.244 27.820 1.00 94.19 758 PRO A C 1
ATOM 6013 O O . PRO A 1 758 ? 16.262 23.174 28.298 1.00 94.19 758 PRO A O 1
ATOM 6016 N N . ARG A 1 759 ? 18.049 24.403 27.730 1.00 91.75 759 ARG A N 1
ATOM 6017 C CA . ARG A 1 759 ? 17.534 25.702 28.199 1.00 91.75 759 ARG A CA 1
ATOM 6018 C C . ARG A 1 759 ? 17.740 26.785 27.144 1.00 91.75 759 ARG A C 1
ATOM 6020 O O . ARG A 1 759 ? 18.660 26.685 26.338 1.00 91.75 759 ARG A O 1
ATOM 6027 N N . ASN A 1 760 ? 16.901 27.824 27.186 1.00 92.06 760 ASN A N 1
ATOM 6028 C CA . ASN A 1 760 ? 16.762 28.859 26.151 1.00 92.06 760 ASN A CA 1
ATOM 6029 C C . ASN A 1 760 ? 16.311 28.318 24.776 1.00 92.06 760 ASN A C 1
ATOM 6031 O O . ASN A 1 760 ? 16.659 28.887 23.746 1.00 92.06 760 ASN A O 1
ATOM 6035 N N . MET A 1 761 ? 15.504 27.252 24.744 1.00 92.44 761 MET A N 1
ATOM 6036 C CA . MET A 1 761 ? 14.976 26.672 23.497 1.00 92.44 761 MET A CA 1
ATOM 6037 C C . MET A 1 761 ? 13.628 27.288 23.083 1.00 92.44 761 MET A C 1
ATOM 6039 O O . MET A 1 761 ? 12.825 27.629 23.953 1.00 92.44 761 MET A O 1
ATOM 6043 N N . TRP A 1 762 ? 13.348 27.424 21.784 1.00 89.25 762 TRP A N 1
ATOM 6044 C CA . TRP A 1 762 ? 12.058 27.920 21.262 1.00 89.25 762 TRP A CA 1
ATOM 6045 C C . TRP A 1 762 ? 11.673 27.279 19.919 1.00 89.25 762 TRP A C 1
ATOM 6047 O O . TRP A 1 762 ? 12.539 26.793 19.191 1.00 89.25 762 TRP A O 1
ATOM 6057 N N . THR A 1 763 ? 10.383 27.296 19.574 1.00 80.00 763 THR A N 1
ATOM 6058 C CA . THR A 1 763 ? 9.866 26.859 18.263 1.00 80.00 763 THR A CA 1
ATOM 6059 C C . THR A 1 763 ? 9.689 28.046 17.304 1.00 80.00 763 THR A C 1
ATOM 6061 O O . THR A 1 763 ? 8.995 29.006 17.656 1.00 80.00 763 THR A O 1
ATOM 6064 N N . PRO A 1 764 ? 10.259 28.015 16.082 1.00 67.75 764 PRO A N 1
ATOM 6065 C CA . PRO A 1 764 ? 10.038 29.066 15.093 1.00 67.75 764 PRO A CA 1
ATOM 6066 C C . PRO A 1 764 ? 8.574 29.151 14.646 1.00 67.75 764 PRO A C 1
ATOM 6068 O O . PRO A 1 764 ? 7.942 28.141 14.369 1.00 67.75 764 PRO A O 1
ATOM 6071 N N . LEU A 1 765 ? 8.055 30.377 14.513 1.00 63.50 765 LEU A N 1
ATOM 6072 C CA . LEU A 1 765 ? 6.857 30.733 13.725 1.00 63.50 765 LEU A CA 1
ATOM 6073 C C . LEU A 1 765 ? 5.531 29.977 14.007 1.00 63.50 765 LEU A C 1
ATOM 6075 O O . LEU A 1 765 ? 4.567 30.168 13.265 1.00 63.50 765 LEU A O 1
ATOM 6079 N N . GLY A 1 766 ? 5.428 29.217 15.099 1.00 60.47 766 GLY A N 1
ATOM 6080 C CA . GLY A 1 766 ? 4.183 28.645 15.621 1.00 60.47 766 GLY A CA 1
ATOM 6081 C C . GLY A 1 766 ? 3.950 29.062 17.075 1.00 60.47 766 GLY A C 1
ATOM 6082 O O . GLY A 1 766 ? 4.880 29.040 17.880 1.00 60.47 766 GLY A O 1
ATOM 6083 N N . ASN A 1 767 ? 2.720 29.458 17.428 1.00 69.50 767 ASN A N 1
ATOM 6084 C CA . ASN A 1 767 ? 2.346 29.743 18.817 1.00 69.50 767 ASN A CA 1
ATOM 6085 C C . ASN A 1 767 ? 0.902 29.317 19.144 1.00 69.50 767 ASN A C 1
ATOM 6087 O O . ASN A 1 767 ? 0.057 29.205 18.254 1.00 69.50 767 ASN A O 1
ATOM 6091 N N . GLY A 1 768 ? 0.617 29.114 20.432 1.00 80.69 768 GLY A N 1
ATOM 6092 C CA . GLY A 1 768 ? -0.667 28.636 20.939 1.00 80.69 768 GLY A CA 1
ATOM 6093 C C . GLY A 1 768 ? -0.928 27.163 20.612 1.00 80.69 768 GLY A C 1
ATOM 6094 O O . GLY A 1 768 ? -0.145 26.500 19.936 1.00 80.69 768 GLY A O 1
ATOM 6095 N N . HIS A 1 769 ? -2.060 26.646 21.091 1.00 84.94 769 HIS A N 1
ATOM 6096 C CA . HIS A 1 769 ? -2.384 25.217 21.004 1.00 84.94 769 HIS A CA 1
ATOM 6097 C C . HIS A 1 769 ? -2.573 24.674 19.577 1.00 84.94 769 HIS A C 1
ATOM 6099 O O . HIS A 1 769 ? -2.452 23.475 19.374 1.00 84.94 769 HIS A O 1
ATOM 6105 N N . GLY A 1 770 ? -2.919 25.517 18.598 1.00 84.06 770 GLY A N 1
ATOM 6106 C CA . GLY A 1 770 ? -3.077 25.095 17.201 1.00 84.06 770 GLY A CA 1
ATOM 6107 C C . GLY A 1 770 ? -1.722 24.981 16.509 1.00 84.06 770 GLY A C 1
ATOM 6108 O O . GLY A 1 770 ? -1.140 23.903 16.433 1.00 84.06 770 GLY A O 1
ATOM 6109 N N . ALA A 1 771 ? -1.199 26.120 16.050 1.00 86.44 771 ALA A N 1
ATOM 6110 C CA . ALA A 1 771 ? 0.071 26.192 15.330 1.00 86.44 771 ALA A CA 1
ATOM 6111 C C . ALA A 1 771 ? 1.250 25.600 16.121 1.00 86.44 771 ALA A C 1
ATOM 6113 O O . ALA A 1 771 ? 2.042 24.857 15.556 1.00 86.44 771 ALA A O 1
ATOM 6114 N N . GLY A 1 772 ? 1.357 25.897 17.423 1.00 88.62 772 GLY A N 1
ATOM 6115 C CA . GLY A 1 772 ? 2.470 25.424 18.249 1.00 88.62 772 GLY A CA 1
ATOM 6116 C C . GLY A 1 772 ? 2.493 23.906 18.439 1.00 88.62 772 GLY A C 1
ATOM 6117 O O . GLY A 1 772 ? 3.570 23.327 18.519 1.00 88.62 772 GLY A O 1
ATOM 6118 N N . THR A 1 773 ? 1.334 23.242 18.509 1.00 91.00 773 THR A N 1
ATOM 6119 C CA . THR A 1 773 ? 1.279 21.770 18.513 1.00 91.00 773 THR A CA 1
ATOM 6120 C C . THR A 1 773 ? 1.588 21.230 17.119 1.00 91.00 773 THR A C 1
ATOM 6122 O O . THR A 1 773 ? 2.510 20.429 16.990 1.00 91.00 773 THR A O 1
ATOM 6125 N N . ALA A 1 774 ? 0.919 21.741 16.080 1.00 90.50 774 ALA A N 1
ATOM 6126 C CA . ALA A 1 774 ? 1.118 21.306 14.698 1.00 90.50 774 ALA A CA 1
ATOM 6127 C C . ALA A 1 774 ? 2.591 21.334 14.255 1.00 90.50 774 ALA A C 1
ATOM 6129 O O . ALA A 1 774 ? 3.059 20.364 13.664 1.00 90.50 774 ALA A O 1
ATOM 6130 N N . THR A 1 775 ? 3.339 22.398 14.576 1.00 91.62 775 THR A N 1
ATOM 6131 C CA . THR A 1 775 ? 4.730 22.569 14.115 1.00 91.62 775 THR A CA 1
ATOM 6132 C C . THR A 1 775 ? 5.798 22.138 15.120 1.00 91.62 775 THR A C 1
ATOM 6134 O O . THR A 1 775 ? 6.989 22.323 14.854 1.00 91.62 775 THR A O 1
ATOM 6137 N N . TRP A 1 776 ? 5.418 21.518 16.250 1.00 92.69 776 TRP A N 1
ATOM 6138 C CA . TRP A 1 776 ? 6.368 21.145 17.310 1.00 92.69 776 TRP A CA 1
ATOM 6139 C C . TRP A 1 776 ? 7.535 20.307 16.776 1.00 92.69 776 TRP A C 1
ATOM 6141 O O . TRP A 1 776 ? 8.678 20.596 17.119 1.00 92.69 776 TRP A O 1
ATOM 6151 N N . LEU A 1 777 ? 7.261 19.336 15.894 1.00 94.62 777 LEU A N 1
ATOM 6152 C CA . LEU A 1 777 ? 8.266 18.465 15.268 1.00 94.62 777 LEU A CA 1
ATOM 6153 C C . LEU A 1 777 ? 8.680 18.890 13.845 1.00 94.62 777 LEU A C 1
ATOM 6155 O O . LEU A 1 777 ? 9.533 18.223 13.265 1.00 94.62 777 LEU A O 1
ATOM 6159 N N . THR A 1 778 ? 8.109 19.952 13.260 1.00 92.38 778 THR A N 1
ATOM 6160 C CA . THR A 1 778 ? 8.494 20.413 11.904 1.00 92.38 778 THR A CA 1
ATOM 6161 C C . THR A 1 778 ? 9.450 21.602 11.919 1.00 92.38 778 THR A C 1
ATOM 6163 O O . THR A 1 778 ? 10.182 21.789 10.956 1.00 92.38 778 THR A O 1
ATOM 6166 N N . GLY A 1 779 ? 9.477 22.419 12.981 1.00 83.56 779 GLY A N 1
ATOM 6167 C CA . GLY A 1 779 ? 10.357 23.601 13.066 1.00 83.56 779 GLY A CA 1
ATOM 6168 C C . GLY A 1 779 ? 9.979 24.760 12.127 1.00 83.56 779 GLY A C 1
ATOM 6169 O O . GLY A 1 779 ? 10.628 25.803 12.124 1.00 83.56 779 GLY A O 1
ATOM 6170 N N . HIS A 1 780 ? 8.913 24.601 11.346 1.00 84.75 780 HIS A N 1
ATOM 6171 C CA . HIS A 1 780 ? 8.406 25.574 10.385 1.00 84.75 780 HIS A CA 1
ATOM 6172 C C . HIS A 1 780 ? 7.240 26.406 10.963 1.00 84.75 780 HIS A C 1
ATOM 6174 O O . HIS A 1 780 ? 6.754 26.168 12.069 1.00 84.75 780 HIS A O 1
ATOM 6180 N N . GLY A 1 781 ? 6.774 27.402 10.201 1.00 81.62 781 GLY A N 1
ATOM 6181 C CA . GLY A 1 781 ? 5.534 28.127 10.506 1.00 81.62 781 GLY A CA 1
ATOM 6182 C C . GLY A 1 781 ? 4.279 27.366 10.066 1.00 81.62 781 GLY A C 1
ATOM 6183 O O . GLY A 1 781 ? 4.368 26.436 9.270 1.00 81.62 781 GLY A O 1
ATOM 6184 N N . PHE A 1 782 ? 3.113 27.791 10.563 1.00 86.31 782 PHE A N 1
ATOM 6185 C CA . PHE A 1 782 ? 1.810 27.196 10.233 1.00 86.31 782 PHE A CA 1
ATOM 6186 C C . PHE A 1 782 ? 0.925 28.146 9.406 1.00 86.31 782 PHE A C 1
ATOM 6188 O O . PHE A 1 782 ? 0.672 29.274 9.839 1.00 86.31 782 PHE A O 1
ATOM 6195 N N . ASP A 1 783 ? 0.397 27.691 8.264 1.00 84.44 783 ASP A N 1
ATOM 6196 C CA . ASP A 1 783 ? -0.698 28.362 7.541 1.00 84.44 783 ASP A CA 1
ATOM 6197 C C . ASP A 1 783 ? -2.035 27.667 7.843 1.00 84.44 783 ASP A C 1
ATOM 6199 O O . ASP A 1 783 ? -2.387 26.639 7.261 1.00 84.44 783 ASP A O 1
ATOM 6203 N N . GLU A 1 784 ? -2.816 28.278 8.735 1.00 75.69 784 GLU A N 1
ATOM 6204 C CA . GLU A 1 784 ? -4.134 27.799 9.170 1.00 75.69 784 GLU A CA 1
ATOM 6205 C C . GLU A 1 784 ? -5.161 27.679 8.028 1.00 75.69 784 GLU A C 1
ATOM 6207 O O . GLU A 1 784 ? -6.093 26.885 8.126 1.00 75.69 784 GLU A O 1
ATOM 6212 N N . ARG A 1 785 ? -5.006 28.420 6.919 1.00 70.62 785 ARG A N 1
ATOM 6213 C CA . ARG A 1 785 ? -5.935 28.333 5.774 1.00 70.62 785 ARG A CA 1
ATOM 6214 C C . ARG A 1 785 ? -5.668 27.134 4.879 1.00 70.62 785 ARG A C 1
ATOM 6216 O O . ARG A 1 785 ? -6.574 26.706 4.168 1.00 70.62 785 ARG A O 1
ATOM 6223 N N . ARG A 1 786 ? -4.422 26.662 4.856 1.00 73.62 786 ARG A N 1
ATOM 6224 C CA . ARG A 1 786 ? -3.975 25.525 4.042 1.00 73.62 786 ARG A CA 1
ATOM 6225 C C . ARG A 1 786 ? -3.812 24.248 4.857 1.00 73.62 786 ARG A C 1
ATOM 6227 O O . ARG A 1 786 ? -3.798 23.178 4.266 1.00 73.62 786 ARG A O 1
ATOM 6234 N N . ILE A 1 787 ? -3.733 24.378 6.185 1.00 79.12 787 ILE A N 1
ATOM 6235 C CA . ILE A 1 787 ? -3.277 23.329 7.102 1.00 79.12 787 ILE A CA 1
ATOM 6236 C C . ILE A 1 787 ? -1.878 22.865 6.670 1.00 79.12 787 ILE A C 1
ATOM 6238 O O . ILE A 1 787 ? -1.631 21.695 6.405 1.00 79.12 787 ILE A O 1
ATOM 6242 N N . ASP A 1 788 ? -0.982 23.844 6.541 1.00 84.75 788 ASP A N 1
ATOM 6243 C CA . ASP A 1 788 ? 0.376 23.669 6.028 1.00 84.75 788 ASP A CA 1
ATOM 6244 C C . ASP A 1 788 ? 1.384 23.940 7.157 1.00 84.75 788 ASP A C 1
ATOM 6246 O O . ASP A 1 788 ? 1.357 25.009 7.773 1.00 84.75 788 ASP A O 1
ATOM 6250 N N . VAL A 1 789 ? 2.225 22.949 7.456 1.00 87.69 789 VAL A N 1
ATOM 6251 C CA . VAL A 1 789 ? 3.297 22.948 8.465 1.00 87.69 789 VAL A CA 1
ATOM 6252 C C . VAL A 1 789 ? 4.696 23.045 7.841 1.00 87.69 789 VAL A C 1
ATOM 6254 O O . VAL A 1 789 ? 5.682 22.722 8.500 1.00 87.69 789 VAL A O 1
ATOM 6257 N N . GLY A 1 790 ? 4.804 23.453 6.574 1.00 87.81 790 GLY A N 1
ATOM 6258 C CA . GLY A 1 790 ? 6.041 23.796 5.865 1.00 87.81 790 GLY A CA 1
ATOM 6259 C C . GLY A 1 790 ? 6.934 22.635 5.411 1.00 87.81 790 GLY A C 1
ATOM 6260 O O . GLY A 1 790 ? 7.714 22.817 4.476 1.00 87.81 790 GLY A O 1
ATOM 6261 N N . GLY A 1 791 ? 6.824 21.452 6.018 1.00 89.12 791 GLY A N 1
ATOM 6262 C CA . GLY A 1 791 ? 7.624 20.281 5.659 1.00 89.12 791 GLY A CA 1
ATOM 6263 C C . GLY A 1 791 ? 7.332 19.049 6.525 1.00 89.12 791 GLY A C 1
ATOM 6264 O O . GLY A 1 791 ? 6.544 19.144 7.467 1.00 89.12 791 GLY A O 1
ATOM 6265 N N . PRO A 1 792 ? 7.956 17.896 6.217 1.00 93.12 792 PRO A N 1
ATOM 6266 C CA . PRO A 1 792 ? 7.851 16.689 7.034 1.00 93.12 792 PRO A CA 1
ATOM 6267 C C . PRO A 1 792 ? 8.431 16.904 8.437 1.00 93.12 792 PRO A C 1
ATOM 6269 O O . PRO A 1 792 ? 9.380 17.670 8.623 1.00 93.12 792 PRO A O 1
ATOM 6272 N N . SER A 1 793 ? 7.895 16.196 9.428 1.00 95.69 793 SER A N 1
ATOM 6273 C CA . SER A 1 793 ? 8.387 16.254 10.806 1.00 95.69 793 SER A CA 1
ATOM 6274 C C . SER A 1 793 ? 9.639 15.396 11.032 1.00 95.69 793 SER A C 1
ATOM 6276 O O . SER A 1 793 ? 9.891 14.424 10.318 1.00 95.69 793 SER A O 1
ATOM 6278 N N . VAL A 1 794 ? 10.438 15.745 12.050 1.00 96.50 794 VAL A N 1
ATOM 6279 C CA . VAL A 1 794 ? 11.714 15.072 12.377 1.00 96.50 794 VAL A CA 1
ATOM 6280 C C . VAL A 1 794 ? 11.569 13.558 12.587 1.00 96.50 794 VAL A C 1
ATOM 6282 O O . VAL A 1 794 ? 12.448 12.797 12.187 1.00 96.50 794 VAL A O 1
ATOM 6285 N N . ASP A 1 795 ? 10.455 13.099 13.158 1.00 96.38 795 ASP A N 1
ATOM 6286 C CA . ASP A 1 795 ? 10.166 11.676 13.340 1.00 96.38 795 ASP A CA 1
ATOM 6287 C C . ASP A 1 795 ? 9.923 10.961 12.007 1.00 96.38 795 ASP A C 1
ATOM 6289 O O . ASP A 1 795 ? 10.432 9.864 11.810 1.00 96.38 795 ASP A O 1
ATOM 6293 N N . GLN A 1 796 ? 9.239 11.597 11.055 1.00 95.69 796 GLN A N 1
ATOM 6294 C CA . GLN A 1 796 ? 9.003 11.028 9.724 1.00 95.69 796 GLN A CA 1
ATOM 6295 C C . GLN A 1 796 ? 10.255 11.054 8.838 1.00 95.69 796 GLN A C 1
ATOM 6297 O O . GLN A 1 796 ? 10.415 10.191 7.976 1.00 95.69 796 GLN A O 1
ATOM 6302 N N . ILE A 1 797 ? 11.176 11.996 9.067 1.00 94.62 797 ILE A N 1
ATOM 6303 C CA . ILE A 1 797 ? 12.519 11.946 8.471 1.00 94.62 797 ILE A CA 1
ATOM 6304 C C . ILE A 1 797 ? 13.296 10.752 9.041 1.00 94.62 797 ILE A C 1
ATOM 6306 O O . ILE A 1 797 ? 13.832 9.962 8.273 1.00 94.62 797 ILE A O 1
ATOM 6310 N N . ALA A 1 798 ? 13.296 10.555 10.364 1.00 93.00 798 ALA A N 1
ATOM 6311 C CA . ALA A 1 798 ? 13.946 9.394 10.973 1.00 93.00 798 ALA A CA 1
ATOM 6312 C C . ALA A 1 798 ? 13.329 8.056 10.521 1.00 93.00 798 ALA A C 1
ATOM 6314 O O . ALA A 1 798 ? 14.061 7.107 10.249 1.00 93.00 798 ALA A O 1
ATOM 6315 N N . ALA A 1 799 ? 12.002 7.981 10.389 1.00 89.25 799 ALA A N 1
ATOM 6316 C CA . ALA A 1 799 ? 11.279 6.780 9.968 1.00 89.25 799 ALA A CA 1
ATOM 6317 C C . ALA A 1 799 ? 11.704 6.277 8.577 1.00 89.25 799 ALA A C 1
ATOM 6319 O O . ALA A 1 799 ? 11.805 5.070 8.364 1.00 89.25 799 ALA A O 1
ATOM 6320 N N . ARG A 1 800 ? 12.006 7.192 7.645 1.00 88.56 800 ARG A N 1
ATOM 6321 C CA . ARG A 1 800 ? 12.490 6.861 6.289 1.00 88.56 800 ARG A CA 1
ATOM 6322 C C . ARG A 1 800 ? 13.871 6.216 6.281 1.00 88.56 800 ARG A C 1
ATOM 6324 O O . ARG A 1 800 ? 14.143 5.393 5.417 1.00 88.56 800 ARG A O 1
ATOM 6331 N N . GLU A 1 801 ? 14.715 6.591 7.236 1.00 86.75 801 GLU A N 1
ATOM 6332 C CA . GLU A 1 801 ? 16.124 6.202 7.278 1.00 86.75 801 GLU A CA 1
ATOM 6333 C C . GLU A 1 801 ? 16.337 4.976 8.171 1.00 86.75 801 GLU A C 1
ATOM 6335 O O . GLU A 1 801 ? 16.808 3.944 7.707 1.00 86.75 801 GLU A O 1
ATOM 6340 N N . ILE A 1 802 ? 15.938 5.051 9.447 1.00 84.88 802 ILE A N 1
ATOM 6341 C CA . ILE A 1 802 ? 16.153 3.963 10.418 1.00 84.88 802 ILE A CA 1
ATOM 6342 C C . ILE A 1 802 ? 14.949 3.024 10.561 1.00 84.88 802 ILE A C 1
ATOM 6344 O O . ILE A 1 802 ? 15.108 1.920 11.076 1.00 84.88 802 ILE A O 1
ATOM 6348 N N . GLY A 1 803 ? 13.754 3.437 10.129 1.00 74.75 803 GLY A N 1
ATOM 6349 C CA . GLY A 1 803 ? 12.531 2.627 10.203 1.00 74.75 803 GLY A CA 1
ATOM 6350 C C . GLY A 1 803 ? 12.300 1.707 9.000 1.00 74.75 803 GLY A C 1
ATOM 6351 O O . GLY A 1 803 ? 11.497 0.781 9.098 1.00 74.75 803 GLY A O 1
ATOM 6352 N N . ARG A 1 804 ? 13.011 1.920 7.884 1.00 72.62 804 ARG A N 1
ATOM 6353 C CA . ARG A 1 804 ? 12.818 1.190 6.616 1.00 72.62 804 ARG A CA 1
ATOM 6354 C C . ARG A 1 804 ? 13.011 -0.330 6.721 1.00 72.62 804 ARG A C 1
ATOM 6356 O O . ARG A 1 804 ? 12.336 -1.065 6.012 1.00 72.62 804 ARG A O 1
ATOM 6363 N N . ASP A 1 805 ? 13.868 -0.787 7.639 1.00 67.38 805 ASP A N 1
ATOM 6364 C CA . ASP A 1 805 ? 14.146 -2.215 7.874 1.00 67.38 805 ASP A CA 1
ATOM 6365 C C . ASP A 1 805 ? 13.214 -2.842 8.933 1.00 67.38 805 ASP A C 1
ATOM 6367 O O . ASP A 1 805 ? 13.449 -3.964 9.380 1.00 67.38 805 ASP A O 1
ATOM 6371 N N . THR A 1 806 ? 12.186 -2.116 9.395 1.00 68.62 806 THR A N 1
ATOM 6372 C CA . THR A 1 806 ? 11.255 -2.586 10.435 1.00 68.62 806 THR A CA 1
ATOM 6373 C C . THR A 1 806 ? 9.828 -2.758 9.905 1.00 68.62 806 THR A C 1
ATOM 6375 O O . THR A 1 806 ? 9.413 -1.993 9.035 1.00 68.62 806 THR A O 1
ATOM 6378 N N . PRO A 1 807 ? 9.035 -3.713 10.441 1.00 66.00 807 PRO A N 1
ATOM 6379 C CA . PRO A 1 807 ? 7.652 -3.956 10.009 1.00 66.00 807 PRO A CA 1
ATOM 6380 C C . PRO A 1 807 ? 6.741 -2.719 10.015 1.00 66.00 807 PRO A C 1
ATOM 6382 O O . PRO A 1 807 ? 5.802 -2.639 9.227 1.00 66.00 807 PRO A O 1
ATOM 6385 N N . LEU A 1 808 ? 6.997 -1.758 10.906 1.00 75.38 808 LEU A N 1
ATOM 6386 C CA . LEU A 1 808 ? 6.326 -0.463 10.956 1.00 75.38 808 LEU A CA 1
ATOM 6387 C C . LEU A 1 808 ? 7.392 0.647 10.901 1.00 75.38 808 LEU A C 1
ATOM 6389 O O . LEU A 1 808 ? 8.093 0.838 11.896 1.00 75.38 808 LEU A O 1
ATOM 6393 N N . PRO A 1 809 ? 7.489 1.443 9.817 1.00 78.19 809 PRO A N 1
ATOM 6394 C CA . PRO A 1 809 ? 8.480 2.523 9.711 1.00 78.19 809 PRO A CA 1
ATOM 6395 C C . PRO A 1 809 ? 8.454 3.503 10.892 1.00 78.19 809 PRO A C 1
ATOM 6397 O O . PRO A 1 809 ? 9.495 3.975 11.351 1.00 78.19 809 PRO A O 1
ATOM 6400 N N . SER A 1 810 ? 7.259 3.751 11.429 1.00 89.94 810 SER A N 1
ATOM 6401 C CA . SER A 1 810 ? 7.023 4.505 12.657 1.00 89.94 810 SER A CA 1
ATOM 6402 C C . SER A 1 810 ? 5.698 4.105 13.318 1.00 89.94 810 SER A C 1
ATOM 6404 O O . SER A 1 810 ? 4.852 3.420 12.729 1.00 89.94 810 SER A O 1
ATOM 6406 N N . LEU A 1 811 ? 5.520 4.519 14.576 1.00 92.25 811 LEU A N 1
ATOM 6407 C CA . LEU A 1 811 ? 4.303 4.294 15.353 1.00 92.25 811 LEU A CA 1
ATOM 6408 C C . LEU A 1 811 ? 3.816 5.581 16.035 1.00 92.25 811 LEU A C 1
ATOM 6410 O O . LEU A 1 811 ? 4.339 6.007 17.068 1.00 92.25 811 LEU A O 1
ATOM 6414 N N . GLU A 1 812 ? 2.767 6.180 15.476 1.00 94.94 812 GLU A N 1
ATOM 6415 C CA . GLU A 1 812 ? 2.122 7.380 16.002 1.00 94.94 812 GLU A CA 1
ATOM 6416 C C . GLU A 1 812 ? 0.960 7.016 16.927 1.00 94.94 812 GLU A C 1
ATOM 6418 O O . GLU A 1 812 ? 0.004 6.336 16.552 1.00 94.94 812 GLU A O 1
ATOM 6423 N N . LEU A 1 813 ? 1.026 7.509 18.157 1.00 95.06 813 LEU A N 1
ATOM 6424 C CA . LEU A 1 813 ? 0.143 7.179 19.262 1.00 95.06 813 LEU A CA 1
ATOM 6425 C C . LEU A 1 813 ? -0.462 8.446 19.865 1.00 95.06 813 LEU A C 1
ATOM 6427 O O . LEU A 1 813 ? 0.164 9.507 19.948 1.00 95.06 813 LEU A O 1
ATOM 6431 N N . SER A 1 814 ? -1.674 8.328 20.393 1.00 92.12 814 SER A N 1
ATOM 6432 C CA . SER A 1 814 ? -2.255 9.351 21.257 1.00 92.12 814 SER A CA 1
ATOM 6433 C C . SER A 1 814 ? -3.254 8.746 22.234 1.00 92.12 814 SER A C 1
ATOM 6435 O O . SER A 1 814 ? -3.651 7.592 22.100 1.00 92.12 814 SER A O 1
ATOM 6437 N N . LEU A 1 815 ? -3.680 9.520 23.226 1.00 89.44 815 LEU A N 1
ATOM 6438 C CA . LEU A 1 815 ? -4.838 9.162 24.035 1.00 89.44 815 LEU A CA 1
ATOM 6439 C C . LEU A 1 815 ? -6.116 9.743 23.431 1.00 89.44 815 LEU A C 1
ATOM 6441 O O . LEU A 1 815 ? -6.098 10.782 22.777 1.00 89.44 815 LEU A O 1
ATOM 6445 N N . GLN A 1 816 ? -7.251 9.095 23.688 1.00 82.31 816 GLN A N 1
ATOM 6446 C CA . GLN A 1 816 ? -8.562 9.615 23.312 1.00 82.31 816 GLN A CA 1
ATOM 6447 C C . GLN A 1 816 ? -8.797 10.994 23.956 1.00 82.31 816 GLN A C 1
ATOM 6449 O O . GLN A 1 816 ? -9.084 11.090 25.156 1.00 82.31 816 GLN A O 1
ATOM 6454 N N . GLY A 1 817 ? -8.695 12.053 23.147 1.00 73.62 817 GLY A N 1
ATOM 6455 C CA . GLY A 1 817 ? -8.947 13.430 23.564 1.00 73.62 817 GLY A CA 1
ATOM 6456 C C . GLY A 1 817 ? -10.369 13.648 24.087 1.00 73.62 817 GLY A C 1
ATOM 6457 O O . GLY A 1 817 ? -11.316 12.968 23.680 1.00 73.62 817 GLY A O 1
ATOM 6458 N N . MET A 1 818 ? -10.522 14.609 25.002 1.00 69.06 818 MET A N 1
ATOM 6459 C CA . MET A 1 818 ? -11.801 14.930 25.644 1.00 69.06 818 MET A CA 1
ATOM 6460 C C . MET A 1 818 ? -12.113 16.430 25.603 1.00 69.06 818 MET A C 1
ATOM 6462 O O . MET A 1 818 ? -11.236 17.275 25.784 1.00 69.06 818 MET A O 1
ATOM 6466 N N . GLY A 1 819 ? -13.398 16.746 25.421 1.00 64.06 819 GLY A N 1
ATOM 6467 C CA . GLY A 1 819 ? -13.913 18.112 25.301 1.00 64.06 819 GLY A CA 1
ATOM 6468 C C . GLY A 1 819 ? -13.987 18.626 23.862 1.00 64.06 819 GLY A C 1
ATOM 6469 O O . GLY A 1 819 ? -13.816 17.876 22.902 1.00 64.06 819 GLY A O 1
ATOM 6470 N N . SER A 1 820 ? -14.269 19.923 23.724 1.00 63.22 820 SER A N 1
ATOM 6471 C CA . SER A 1 820 ? -14.636 20.574 22.457 1.00 63.22 820 SER A CA 1
ATOM 6472 C C . SER A 1 820 ? -13.571 20.473 21.358 1.00 63.22 820 SER A C 1
ATOM 6474 O O . SER A 1 820 ? -13.914 20.414 20.181 1.00 63.22 820 SER A O 1
ATOM 6476 N N . TYR A 1 821 ? -12.291 20.398 21.732 1.00 65.06 821 TYR A N 1
ATOM 6477 C CA . TYR A 1 821 ? -11.148 20.387 20.808 1.00 65.06 821 TYR A CA 1
ATOM 6478 C C . TYR A 1 821 ? -10.728 18.979 20.346 1.00 65.06 821 TYR A C 1
ATOM 6480 O O . TYR A 1 821 ? -9.811 18.831 19.540 1.00 65.06 821 TYR A O 1
ATOM 6488 N N . ALA A 1 822 ? -11.422 17.919 20.782 1.00 61.03 822 ALA A N 1
ATOM 6489 C CA . ALA A 1 822 ? -11.066 16.527 20.478 1.00 61.03 822 ALA A CA 1
ATOM 6490 C C . ALA A 1 822 ? -11.102 16.146 18.975 1.00 61.03 822 ALA A C 1
ATOM 6492 O O . ALA A 1 822 ? -10.676 15.047 18.624 1.00 61.03 822 ALA A O 1
ATOM 6493 N N . LYS A 1 823 ? -11.597 17.035 18.099 1.00 61.41 823 LYS A N 1
ATOM 6494 C CA . LYS A 1 823 ? -11.643 16.874 16.631 1.00 61.41 823 LYS A CA 1
ATOM 6495 C C . LYS A 1 823 ? -10.771 17.868 15.846 1.00 61.41 823 LYS A C 1
ATOM 6497 O O . LYS A 1 823 ? -10.740 17.806 14.627 1.00 61.41 823 LYS A O 1
ATOM 6502 N N . ASP A 1 824 ? -10.086 18.790 16.513 1.00 73.62 824 ASP A N 1
ATOM 6503 C CA . ASP A 1 824 ? -9.293 19.837 15.859 1.00 73.62 824 ASP A CA 1
ATOM 6504 C C . ASP A 1 824 ? -7.959 19.295 15.310 1.00 73.62 824 ASP A C 1
ATOM 6506 O O . ASP A 1 824 ? -7.106 18.847 16.071 1.00 73.62 824 ASP A O 1
ATOM 6510 N N . LEU A 1 825 ? -7.781 19.288 13.988 1.00 77.06 825 LEU A N 1
ATOM 6511 C CA . LEU A 1 825 ? -6.647 18.622 13.340 1.00 77.06 825 LEU A CA 1
ATOM 6512 C C . LEU A 1 825 ? -5.261 19.179 13.759 1.00 77.06 825 LEU A C 1
ATOM 6514 O O . LEU A 1 825 ? -4.444 18.369 14.208 1.00 77.06 825 LEU A O 1
ATOM 6518 N N . PRO A 1 826 ? -4.962 20.495 13.686 1.00 81.50 826 PRO A N 1
ATOM 6519 C CA . PRO A 1 826 ? -3.658 21.026 14.104 1.00 81.50 826 PRO A CA 1
ATOM 6520 C C . PRO A 1 826 ? -3.410 20.964 15.619 1.00 81.50 826 PRO A C 1
ATOM 6522 O O . PRO A 1 826 ? -2.279 20.722 16.028 1.00 81.50 826 PRO A O 1
ATOM 6525 N N . ARG A 1 827 ? -4.440 21.090 16.472 1.00 85.50 827 ARG A N 1
ATOM 6526 C CA . ARG A 1 827 ? -4.279 20.867 17.928 1.00 85.50 827 ARG A CA 1
ATOM 6527 C C . ARG A 1 827 ? -3.985 19.413 18.276 1.00 85.50 827 ARG A C 1
ATOM 6529 O O . ARG A 1 827 ? -3.528 19.126 19.381 1.00 85.50 827 ARG A O 1
ATOM 6536 N N . ASN A 1 828 ? -4.289 18.481 17.378 1.00 86.94 828 ASN A N 1
ATOM 6537 C CA . ASN A 1 828 ? -4.277 17.063 17.697 1.00 86.94 828 ASN A CA 1
ATOM 6538 C C . ASN A 1 828 ? -3.170 16.281 16.993 1.00 86.94 828 ASN A C 1
ATOM 6540 O O . ASN A 1 828 ? -3.008 15.126 17.348 1.00 86.94 828 ASN A O 1
ATOM 6544 N N . ASN A 1 829 ? -2.390 16.847 16.067 1.00 88.75 829 ASN A N 1
ATOM 6545 C CA . ASN A 1 829 ? -1.287 16.129 15.417 1.00 88.75 829 ASN A CA 1
ATOM 6546 C C . ASN A 1 829 ? 0.030 16.899 15.539 1.00 88.75 829 ASN A C 1
ATOM 6548 O O . ASN A 1 829 ? 0.058 18.114 15.387 1.00 88.75 829 ASN A O 1
ATOM 6552 N N . ILE A 1 830 ? 1.113 16.162 15.792 1.00 93.00 830 ILE A N 1
ATOM 6553 C CA . ILE A 1 830 ? 2.492 16.679 15.860 1.00 93.00 830 ILE A CA 1
ATOM 6554 C C . ILE A 1 830 ? 3.406 16.064 14.791 1.00 93.00 830 ILE A C 1
ATOM 6556 O O . ILE A 1 830 ? 4.527 16.524 14.626 1.00 93.00 830 ILE A O 1
ATOM 6560 N N . SER A 1 831 ? 2.940 15.023 14.095 1.00 94.31 831 SER A N 1
ATOM 6561 C CA . SER A 1 831 ? 3.700 14.217 13.135 1.00 94.31 831 SER A CA 1
ATOM 6562 C C . SER A 1 831 ? 3.077 14.340 11.746 1.00 94.31 831 SER A C 1
ATOM 6564 O O . SER A 1 831 ? 1.848 14.297 11.627 1.00 94.31 831 SER A O 1
ATOM 6566 N N . TRP A 1 832 ? 3.914 14.535 10.726 1.00 91.88 832 TRP A N 1
ATOM 6567 C CA . TRP A 1 832 ? 3.523 14.939 9.375 1.00 91.88 832 TRP A CA 1
ATOM 6568 C C . TRP A 1 832 ? 4.457 14.323 8.326 1.00 91.88 832 TRP A C 1
ATOM 6570 O O . TRP A 1 832 ? 5.674 14.515 8.380 1.00 91.88 832 TRP A O 1
ATOM 6580 N N . THR A 1 833 ? 3.902 13.596 7.352 1.00 83.94 833 THR A N 1
ATOM 6581 C CA . THR A 1 833 ? 4.684 12.945 6.283 1.00 83.94 833 THR A CA 1
ATOM 6582 C C . THR A 1 833 ? 5.176 13.937 5.228 1.00 83.94 833 THR A C 1
ATOM 6584 O O . THR A 1 833 ? 6.183 13.696 4.563 1.00 83.94 833 THR A O 1
ATOM 6587 N N . ASP A 1 834 ? 4.476 15.055 5.070 1.00 85.56 834 ASP A N 1
ATOM 6588 C CA . ASP A 1 834 ? 4.836 16.189 4.221 1.00 85.56 834 ASP A CA 1
ATOM 6589 C C . ASP A 1 834 ? 4.264 17.483 4.824 1.00 85.56 834 ASP A C 1
ATOM 6591 O O . ASP A 1 834 ? 3.738 17.475 5.934 1.00 85.56 834 ASP A O 1
ATOM 6595 N N . ALA A 1 835 ? 4.362 18.600 4.102 1.00 85.94 835 ALA A N 1
ATOM 6596 C CA . ALA A 1 835 ? 3.899 19.903 4.571 1.00 85.94 835 ALA A CA 1
ATOM 6597 C C . ALA A 1 835 ? 2.393 19.979 4.905 1.00 85.94 835 ALA A C 1
ATOM 6599 O O . ALA A 1 835 ? 2.000 20.890 5.617 1.00 85.94 835 ALA A O 1
ATOM 6600 N N . SER A 1 836 ? 1.547 19.067 4.421 1.00 80.81 836 SER A N 1
ATOM 6601 C CA . SER A 1 836 ? 0.080 19.119 4.566 1.00 80.81 836 SER A CA 1
ATOM 6602 C C . SER A 1 836 ? -0.580 17.813 5.029 1.00 80.81 836 SER A C 1
ATOM 6604 O O . SER A 1 836 ? -1.756 17.819 5.398 1.00 80.81 836 SER A O 1
ATOM 6606 N N . THR A 1 837 ? 0.156 16.698 5.042 1.00 80.62 837 THR A N 1
ATOM 6607 C CA . THR A 1 837 ? -0.373 15.366 5.376 1.00 80.62 837 THR A CA 1
ATOM 6608 C C . THR A 1 837 ? 0.026 14.942 6.800 1.00 80.62 837 THR A C 1
ATOM 6610 O O . THR A 1 837 ? 1.174 14.545 7.021 1.00 80.62 837 THR A O 1
ATOM 6613 N N . PRO A 1 838 ? -0.885 15.004 7.794 1.00 82.62 838 PRO A N 1
ATOM 6614 C CA . PRO A 1 838 ? -0.609 14.557 9.158 1.00 82.62 838 PRO A CA 1
ATOM 6615 C C . PRO A 1 838 ? -0.654 13.029 9.274 1.00 82.62 838 PRO A C 1
ATOM 6617 O O . PRO A 1 838 ? -1.507 12.366 8.679 1.00 82.62 838 PRO A O 1
ATOM 6620 N N . CYS A 1 839 ? 0.207 12.470 10.120 1.00 80.56 839 CYS A N 1
ATOM 6621 C CA . CYS A 1 839 ? 0.255 11.034 10.377 1.00 80.56 839 CYS A CA 1
ATOM 6622 C C . CYS A 1 839 ? -0.949 10.547 11.203 1.00 80.56 839 CYS A C 1
ATOM 6624 O O . CYS A 1 839 ? -1.441 11.220 12.114 1.00 80.56 839 CYS A O 1
ATOM 6626 N N . ALA A 1 840 ? -1.418 9.331 10.914 1.00 75.75 840 ALA A N 1
ATOM 6627 C CA . ALA A 1 840 ? -2.577 8.737 11.574 1.00 75.75 840 ALA A CA 1
ATOM 6628 C C . ALA A 1 840 ? -2.225 8.181 12.969 1.00 75.75 840 ALA A C 1
ATOM 6630 O O . ALA A 1 840 ? -1.678 7.088 13.094 1.00 75.75 840 ALA A O 1
ATOM 6631 N N . ARG A 1 841 ? -2.598 8.910 14.028 1.00 85.25 841 ARG A N 1
ATOM 6632 C CA . ARG A 1 841 ? -2.377 8.490 15.424 1.00 85.25 841 ARG A CA 1
ATOM 6633 C C . ARG A 1 841 ? -3.358 7.402 15.862 1.00 85.25 841 ARG A C 1
ATOM 6635 O O . ARG A 1 841 ? -4.574 7.605 15.816 1.00 85.25 841 ARG A O 1
ATOM 6642 N N . GLU A 1 842 ? -2.843 6.306 16.402 1.00 84.62 842 GLU A N 1
ATOM 6643 C CA . GLU A 1 842 ? -3.656 5.270 17.039 1.00 84.62 842 GLU A CA 1
ATOM 6644 C C . GLU A 1 842 ? -3.973 5.622 18.496 1.00 84.62 842 GLU A C 1
ATOM 6646 O O . GLU A 1 842 ? -3.102 6.012 19.277 1.00 84.62 842 GLU A O 1
ATOM 6651 N N . VAL A 1 843 ? -5.245 5.455 18.870 1.00 84.56 843 VAL A N 1
ATOM 6652 C CA . VAL A 1 843 ? -5.744 5.685 20.240 1.00 84.56 843 VAL A CA 1
ATOM 6653 C C . VAL A 1 843 ? -6.248 4.413 20.920 1.00 84.56 843 VAL A C 1
ATOM 6655 O O . VAL A 1 843 ? -6.549 4.434 22.110 1.00 84.56 843 VAL A O 1
ATOM 6658 N N . GLU A 1 844 ? -6.380 3.311 20.186 1.00 80.94 844 GLU A N 1
ATOM 6659 C CA . GLU A 1 844 ? -6.974 2.065 20.672 1.00 80.94 844 GLU A CA 1
ATOM 6660 C C . GLU A 1 844 ? -5.877 1.030 20.977 1.00 80.94 844 GLU A C 1
ATOM 6662 O O . GLU A 1 844 ? -5.220 0.558 20.048 1.00 80.94 844 GLU A O 1
ATOM 6667 N N . PRO A 1 845 ? -5.669 0.635 22.251 1.00 85.00 845 PRO A N 1
ATOM 6668 C CA . PRO A 1 845 ? -4.565 -0.249 22.628 1.00 85.00 845 PRO A CA 1
ATOM 6669 C C . PRO A 1 845 ? -4.548 -1.597 21.898 1.00 85.00 845 PRO A C 1
ATOM 6671 O O . PRO A 1 845 ? -3.470 -2.107 21.600 1.00 85.00 845 PRO A O 1
ATOM 6674 N N . ARG A 1 846 ? -5.724 -2.162 21.575 1.00 78.62 846 ARG A N 1
ATOM 6675 C CA . ARG A 1 846 ? -5.835 -3.407 20.797 1.00 78.62 846 ARG A CA 1
ATOM 6676 C C . ARG A 1 846 ? -5.297 -3.225 19.376 1.00 78.62 846 ARG A C 1
ATOM 6678 O O . ARG A 1 846 ? -4.489 -4.040 18.956 1.00 78.62 846 ARG A O 1
ATOM 6685 N N . ARG A 1 847 ? -5.648 -2.133 18.682 1.00 73.94 847 ARG A N 1
ATOM 6686 C CA . ARG A 1 847 ? -5.132 -1.824 17.333 1.00 73.94 847 ARG A CA 1
ATOM 6687 C C . ARG A 1 847 ? -3.624 -1.591 17.319 1.00 73.94 847 ARG A C 1
ATOM 6689 O O . ARG A 1 847 ? -2.955 -2.034 16.393 1.00 73.94 847 ARG A O 1
ATOM 6696 N N . VAL A 1 848 ? -3.081 -0.935 18.347 1.00 81.50 848 VAL A N 1
ATOM 6697 C CA . VAL A 1 848 ? -1.625 -0.764 18.497 1.00 81.50 848 VAL A CA 1
ATOM 6698 C C . VAL A 1 848 ? -0.938 -2.121 18.662 1.00 81.50 848 VAL A C 1
ATOM 6700 O O . VAL A 1 848 ? 0.039 -2.397 17.973 1.00 81.50 848 VAL A O 1
ATOM 6703 N N . PHE A 1 849 ? -1.462 -2.981 19.537 1.00 80.44 849 PHE A N 1
ATOM 6704 C CA . PHE A 1 849 ? -0.937 -4.330 19.748 1.00 80.44 849 PHE A CA 1
ATOM 6705 C C . PHE A 1 849 ? -1.027 -5.196 18.485 1.00 80.44 849 PHE A C 1
ATOM 6707 O O . PHE A 1 849 ? -0.054 -5.848 18.116 1.00 80.44 849 PHE A O 1
ATOM 6714 N N . ASP A 1 850 ? -2.170 -5.167 17.801 1.00 72.38 850 ASP A N 1
ATOM 6715 C CA . ASP A 1 850 ? -2.410 -5.893 16.554 1.00 72.38 850 ASP A CA 1
ATOM 6716 C C . ASP A 1 850 ? -1.433 -5.433 15.451 1.00 72.38 850 ASP A C 1
ATOM 6718 O O . ASP A 1 850 ? -0.780 -6.277 14.841 1.00 72.38 850 ASP A O 1
ATOM 6722 N N . ARG A 1 851 ? -1.202 -4.116 15.286 1.00 73.94 851 ARG A N 1
ATOM 6723 C CA . ARG A 1 851 ? -0.160 -3.570 14.386 1.00 73.94 851 ARG A CA 1
ATOM 6724 C C . ARG A 1 851 ? 1.249 -4.047 14.756 1.00 73.94 851 ARG A C 1
ATOM 6726 O O . ARG A 1 851 ? 1.977 -4.508 13.887 1.00 73.94 851 ARG A O 1
ATOM 6733 N N . VAL A 1 852 ? 1.634 -3.969 16.033 1.00 75.81 852 VAL A N 1
ATOM 6734 C CA . VAL A 1 852 ? 2.972 -4.383 16.518 1.00 75.81 852 VAL A CA 1
ATOM 6735 C C . VAL A 1 852 ? 3.202 -5.901 16.401 1.00 75.81 852 VAL A C 1
ATOM 6737 O O . VAL A 1 852 ? 4.346 -6.346 16.373 1.00 75.81 852 VAL A O 1
ATOM 6740 N N . THR A 1 853 ? 2.135 -6.701 16.309 1.00 71.38 853 THR A N 1
ATOM 6741 C CA . THR A 1 853 ? 2.190 -8.173 16.198 1.00 71.38 853 THR A CA 1
ATOM 6742 C C . THR A 1 853 ? 1.763 -8.715 14.827 1.00 71.38 853 THR A C 1
ATOM 6744 O O . THR A 1 853 ? 1.569 -9.923 14.683 1.00 71.38 853 THR A O 1
ATOM 6747 N N . GLY A 1 854 ? 1.595 -7.842 13.824 1.00 60.75 854 GLY A N 1
ATOM 6748 C CA . GLY A 1 854 ? 1.191 -8.222 12.465 1.00 60.75 854 GLY A CA 1
ATOM 6749 C C . GLY A 1 854 ? -0.147 -8.968 12.388 1.00 60.75 854 GLY A C 1
ATOM 6750 O O . GLY A 1 854 ? -0.335 -9.804 11.505 1.00 60.75 854 GLY A O 1
ATOM 6751 N N . ARG A 1 855 ? -1.070 -8.732 13.333 1.00 60.06 855 ARG A N 1
ATOM 6752 C CA . ARG A 1 855 ? -2.398 -9.363 13.355 1.00 60.06 855 ARG A CA 1
ATOM 6753 C C . ARG A 1 855 ? -3.430 -8.415 12.746 1.00 60.06 855 ARG A C 1
ATOM 6755 O O . ARG A 1 855 ? -3.571 -7.278 13.179 1.00 60.06 855 ARG A O 1
ATOM 6762 N N . THR A 1 856 ? -4.213 -8.884 11.779 1.00 47.66 856 THR A N 1
ATOM 6763 C CA . THR A 1 856 ? -5.318 -8.098 11.203 1.00 47.66 856 THR A CA 1
ATOM 6764 C C . THR A 1 856 ? -6.568 -8.147 12.083 1.00 47.66 856 THR A C 1
ATOM 6766 O O . THR A 1 856 ? -7.012 -9.223 12.493 1.00 47.66 856 THR A O 1
ATOM 6769 N N . GLY A 1 857 ? -7.160 -6.980 12.352 1.00 38.44 857 GLY A N 1
ATOM 6770 C CA . GLY A 1 857 ? -8.358 -6.846 13.185 1.00 38.44 857 GLY A CA 1
ATOM 6771 C C . GLY A 1 857 ? -9.611 -7.467 12.554 1.00 38.44 857 GLY A C 1
ATOM 6772 O O . GLY A 1 857 ? -9.885 -7.278 11.372 1.00 38.44 857 GLY A O 1
ATOM 6773 N N . GLY A 1 858 ? -10.393 -8.192 13.356 1.00 43.53 858 GLY A N 1
ATOM 6774 C CA . GLY A 1 858 ? -11.616 -8.881 12.931 1.00 43.53 858 GLY A CA 1
ATOM 6775 C C . GLY A 1 858 ? -12.081 -9.905 13.971 1.00 43.53 858 GLY A C 1
ATOM 6776 O O . GLY A 1 858 ? -11.619 -9.897 15.112 1.00 43.53 858 GLY A O 1
ATOM 6777 N N . THR A 1 859 ? -12.947 -10.848 13.585 1.00 35.31 859 THR A N 1
ATOM 6778 C CA . THR A 1 859 ? -13.420 -11.956 14.453 1.00 35.31 859 THR A CA 1
ATOM 6779 C C . THR A 1 859 ? -12.300 -12.875 14.973 1.00 35.31 859 THR A C 1
ATOM 6781 O O . THR A 1 859 ? -12.504 -13.608 15.943 1.00 35.31 859 THR A O 1
ATOM 6784 N N . LEU A 1 860 ? -11.094 -12.768 14.403 1.00 38.72 860 LEU A N 1
ATOM 6785 C CA . LEU A 1 860 ? -9.839 -13.347 14.902 1.00 38.72 860 LEU A CA 1
ATOM 6786 C C . LEU A 1 860 ? -9.405 -12.824 16.282 1.00 38.72 860 LEU A C 1
ATOM 6788 O O . LEU A 1 860 ? -8.572 -13.463 16.925 1.00 38.72 860 LEU A O 1
ATOM 6792 N N . ALA A 1 861 ? -9.987 -11.721 16.769 1.00 44.59 861 ALA A N 1
ATOM 6793 C CA . ALA A 1 861 ? -9.668 -11.115 18.063 1.00 44.59 861 ALA A CA 1
ATOM 6794 C C . ALA A 1 861 ? -9.645 -12.121 19.235 1.00 44.59 861 ALA A C 1
ATOM 6796 O O . ALA A 1 861 ? -8.813 -11.983 20.129 1.00 44.59 861 ALA A O 1
ATOM 6797 N N . ASN A 1 862 ? -10.490 -13.161 19.181 1.00 46.06 862 ASN A N 1
ATOM 6798 C CA . ASN A 1 862 ? -10.667 -14.183 20.220 1.00 46.06 862 ASN A CA 1
ATOM 6799 C C . ASN A 1 862 ? -9.580 -15.283 20.292 1.00 46.06 862 ASN A C 1
ATOM 6801 O O . ASN A 1 862 ? -9.699 -16.173 21.136 1.00 46.06 862 ASN A O 1
ATOM 6805 N N . ARG A 1 863 ? -8.551 -15.284 19.431 1.00 52.44 863 ARG A N 1
ATOM 6806 C CA . ARG A 1 863 ? -7.389 -16.190 19.559 1.00 52.44 863 ARG A CA 1
ATOM 6807 C C . ARG A 1 863 ? -6.116 -15.406 19.870 1.00 52.44 863 ARG A C 1
ATOM 6809 O O . ARG A 1 863 ? -5.844 -14.393 19.229 1.00 52.44 863 ARG A O 1
ATOM 6816 N N . SER A 1 864 ? -5.339 -15.902 20.835 1.00 66.00 864 SER A N 1
ATOM 6817 C CA . SER A 1 864 ? -4.034 -15.336 21.194 1.00 66.00 864 SER A CA 1
ATOM 6818 C C . SER A 1 864 ? -3.076 -15.417 20.005 1.00 66.00 864 SER A C 1
ATOM 6820 O O . SER A 1 864 ? -2.999 -16.449 19.335 1.00 66.00 864 SER A O 1
ATOM 6822 N N . VAL A 1 865 ? -2.305 -14.352 19.778 1.00 65.50 865 VAL A N 1
ATOM 6823 C CA . VAL A 1 865 ? -1.187 -14.329 18.821 1.00 65.50 865 VAL A CA 1
ATOM 6824 C C . VAL A 1 865 ? -0.222 -15.476 19.136 1.00 65.50 865 VAL A C 1
ATOM 6826 O O . VAL A 1 865 ? 0.258 -16.166 18.239 1.00 65.50 865 VAL A O 1
ATOM 6829 N N . LEU A 1 866 ? 0.009 -15.737 20.427 1.00 66.62 866 LEU A N 1
ATOM 6830 C CA . LEU A 1 866 ? 0.911 -16.788 20.891 1.00 66.62 866 LEU A CA 1
ATOM 6831 C C . LEU A 1 866 ? 0.424 -18.193 20.556 1.00 66.62 866 LEU A C 1
ATOM 6833 O O . LEU A 1 866 ? 1.264 -19.076 20.437 1.00 66.62 866 LEU A O 1
ATOM 6837 N N . ASP A 1 867 ? -0.886 -18.413 20.422 1.00 67.94 867 ASP A N 1
ATOM 6838 C CA . ASP A 1 867 ? -1.427 -19.714 20.016 1.00 67.94 867 ASP A CA 1
ATOM 6839 C C . ASP A 1 867 ? -1.220 -19.960 18.512 1.00 67.94 867 ASP A C 1
ATOM 6841 O O . ASP A 1 867 ? -1.053 -21.109 18.109 1.00 67.94 867 ASP A O 1
ATOM 6845 N N . LEU A 1 868 ? -1.175 -18.897 17.695 1.00 64.06 868 LEU A N 1
ATOM 6846 C CA . LEU A 1 868 ? -0.919 -18.975 16.251 1.00 64.06 868 LEU A CA 1
ATOM 6847 C C . LEU A 1 868 ? 0.558 -19.260 15.930 1.00 64.06 868 LEU A C 1
ATOM 6849 O O . LEU A 1 868 ? 0.834 -19.996 14.991 1.00 64.06 868 LEU A O 1
ATOM 6853 N N . VAL A 1 869 ? 1.496 -18.732 16.728 1.00 68.00 869 VAL A N 1
ATOM 6854 C CA . VAL A 1 869 ? 2.954 -18.909 16.521 1.00 68.00 869 VAL A CA 1
ATOM 6855 C C . VAL A 1 869 ? 3.605 -19.951 17.443 1.00 68.00 869 VAL A C 1
ATOM 6857 O O . VAL A 1 869 ? 4.831 -20.085 17.474 1.00 68.00 869 VAL A O 1
ATOM 6860 N N . LEU A 1 870 ? 2.823 -20.649 18.278 1.00 67.88 870 LEU A N 1
ATOM 6861 C CA . LEU A 1 870 ? 3.349 -21.424 19.413 1.00 67.88 870 LEU A CA 1
ATOM 6862 C C . LEU A 1 870 ? 4.343 -22.516 18.993 1.00 67.88 870 LEU A C 1
ATOM 6864 O O . LEU A 1 870 ? 5.268 -22.848 19.739 1.00 67.88 870 LEU A O 1
ATOM 6868 N N . GLU A 1 871 ? 4.106 -23.119 17.831 1.00 63.81 871 GLU A N 1
ATOM 6869 C CA . GLU A 1 871 ? 4.905 -24.214 17.289 1.00 63.81 871 GLU A CA 1
ATOM 6870 C C . GLU A 1 871 ? 6.247 -23.709 16.745 1.00 63.81 871 GLU A C 1
ATOM 6872 O O . GLU A 1 871 ? 7.296 -24.213 17.158 1.00 63.81 871 GLU A O 1
ATOM 6877 N N . ASP A 1 872 ? 6.230 -22.631 15.959 1.00 63.00 872 ASP A N 1
ATOM 6878 C CA . ASP A 1 872 ? 7.430 -21.955 15.454 1.00 63.00 872 ASP A CA 1
ATOM 6879 C C . ASP A 1 872 ? 8.302 -21.428 16.601 1.00 63.00 872 ASP A C 1
ATOM 6881 O O . ASP A 1 872 ? 9.510 -21.673 16.647 1.00 63.00 872 ASP A O 1
ATOM 6885 N N . ALA A 1 873 ? 7.682 -20.801 17.605 1.00 68.12 873 ALA A N 1
ATOM 6886 C CA . ALA A 1 873 ? 8.366 -20.316 18.799 1.00 68.12 873 ALA A CA 1
ATOM 6887 C C . ALA A 1 873 ? 9.053 -21.447 19.590 1.00 68.12 873 ALA A C 1
ATOM 6889 O O . ALA A 1 873 ? 10.180 -21.284 20.067 1.00 68.12 873 ALA A O 1
ATOM 6890 N N . ARG A 1 874 ? 8.416 -22.622 19.708 1.00 71.69 874 ARG A N 1
ATOM 6891 C CA . ARG A 1 874 ? 9.028 -23.815 20.326 1.00 71.69 874 ARG A CA 1
ATOM 6892 C C . ARG A 1 874 ? 10.165 -24.377 19.475 1.00 71.69 874 ARG A C 1
ATOM 6894 O O . ARG A 1 874 ? 11.186 -24.784 20.029 1.00 71.69 874 ARG A O 1
ATOM 6901 N N . SER A 1 875 ? 9.998 -24.399 18.154 1.00 70.75 875 SER A N 1
ATOM 6902 C CA . SER A 1 875 ? 11.027 -24.833 17.204 1.00 70.75 875 SER A CA 1
ATOM 6903 C C . SER A 1 875 ? 12.288 -23.971 17.334 1.00 70.75 875 SER A C 1
ATOM 6905 O O . SER A 1 875 ? 13.382 -24.501 17.547 1.00 70.75 875 SER A O 1
ATOM 6907 N N . LEU A 1 876 ? 12.127 -22.643 17.353 1.00 73.00 876 LEU A N 1
ATOM 6908 C CA . LEU A 1 876 ? 13.203 -21.683 17.597 1.00 73.00 876 LEU A CA 1
ATOM 6909 C C . LEU A 1 876 ? 13.869 -21.902 18.963 1.00 73.00 876 LEU A C 1
ATOM 6911 O O . LEU A 1 876 ? 15.087 -22.053 19.035 1.00 73.00 876 LEU A O 1
ATOM 6915 N N . GLN A 1 877 ? 13.091 -21.994 20.048 1.00 74.00 877 GLN A N 1
ATOM 6916 C CA . GLN A 1 877 ? 13.627 -22.202 21.401 1.00 74.00 877 GLN A CA 1
ATOM 6917 C C . GLN A 1 877 ? 14.509 -23.457 21.521 1.00 74.00 877 GLN A C 1
ATOM 6919 O O . GLN A 1 877 ? 15.455 -23.462 22.312 1.00 74.00 877 GLN A O 1
ATOM 6924 N N . ASN A 1 878 ? 14.248 -24.505 20.736 1.00 73.75 878 ASN A N 1
ATOM 6925 C CA . ASN A 1 878 ? 15.076 -25.712 20.705 1.00 73.75 878 ASN A CA 1
ATOM 6926 C C . ASN A 1 878 ? 16.419 -25.525 19.972 1.00 73.75 878 ASN A C 1
ATOM 6928 O O . ASN A 1 878 ? 17.346 -26.290 20.239 1.00 73.75 878 ASN A O 1
ATOM 6932 N N . ARG A 1 879 ? 16.534 -24.523 19.090 1.00 69.44 879 ARG A N 1
ATOM 6933 C CA . ARG A 1 879 ? 17.706 -24.256 18.234 1.00 69.44 879 ARG A CA 1
ATOM 6934 C C . ARG A 1 879 ? 18.669 -23.197 18.792 1.00 69.44 879 ARG A C 1
ATOM 6936 O O . ARG A 1 879 ? 19.839 -23.221 18.428 1.00 69.44 879 ARG A O 1
ATOM 6943 N N . VAL A 1 880 ? 18.201 -22.294 19.658 1.00 75.25 880 VAL A N 1
ATOM 6944 C CA . VAL A 1 880 ? 18.974 -21.132 20.155 1.00 75.25 880 VAL A CA 1
ATOM 6945 C C . VAL A 1 880 ? 19.685 -21.359 21.503 1.00 75.25 880 VAL A C 1
ATOM 6947 O O . VAL A 1 880 ? 19.474 -22.376 22.176 1.00 75.25 880 VAL A O 1
ATOM 6950 N N . SER A 1 881 ? 20.526 -20.392 21.905 1.00 75.88 881 SER A N 1
ATOM 6951 C CA . SER A 1 881 ? 21.300 -20.384 23.160 1.00 75.88 881 SER A CA 1
ATOM 6952 C C . SER A 1 881 ? 20.410 -20.490 24.416 1.00 75.88 881 SER A C 1
ATOM 6954 O O . SER A 1 881 ? 19.196 -20.280 24.379 1.00 75.88 881 SER A O 1
ATOM 6956 N N . THR A 1 882 ? 20.995 -20.805 25.582 1.00 72.25 882 THR A N 1
ATOM 6957 C CA . THR A 1 882 ? 20.228 -20.797 26.851 1.00 72.25 882 THR A CA 1
ATOM 6958 C C . THR A 1 882 ? 19.769 -19.385 27.231 1.00 72.25 882 THR A C 1
ATOM 6960 O O . THR A 1 882 ? 18.698 -19.228 27.820 1.00 72.25 882 THR A O 1
ATOM 6963 N N . ALA A 1 883 ? 20.555 -18.359 26.899 1.00 69.12 883 ALA A N 1
ATOM 6964 C CA . ALA A 1 883 ? 20.189 -16.972 27.150 1.00 69.12 883 ALA A CA 1
ATOM 6965 C C . ALA A 1 883 ? 19.151 -16.478 26.132 1.00 69.12 883 ALA A C 1
ATOM 6967 O O . ALA A 1 883 ? 18.181 -15.846 26.548 1.00 69.12 883 ALA A O 1
ATOM 6968 N N . ASP A 1 884 ? 19.255 -16.882 24.864 1.00 73.38 884 ASP A N 1
ATOM 6969 C CA . ASP A 1 884 ? 18.240 -16.611 23.837 1.00 73.38 884 ASP A CA 1
ATOM 6970 C C . ASP A 1 884 ? 16.910 -17.277 24.154 1.00 73.38 884 ASP A C 1
ATOM 6972 O O . ASP A 1 884 ? 15.865 -16.637 24.119 1.00 73.38 884 ASP A O 1
ATOM 6976 N N . ARG A 1 885 ? 16.930 -18.551 24.560 1.00 75.62 885 ARG A N 1
ATOM 6977 C CA . ARG A 1 885 ? 15.729 -19.271 24.998 1.00 75.62 885 ARG A CA 1
ATOM 6978 C C . ARG A 1 885 ? 15.026 -18.541 26.143 1.00 75.62 885 ARG A C 1
ATOM 6980 O O . ARG A 1 885 ? 13.798 -18.514 26.180 1.00 75.62 885 ARG A O 1
ATOM 6987 N N . ARG A 1 886 ? 15.794 -17.932 27.054 1.00 72.00 886 ARG A N 1
ATOM 6988 C CA . ARG A 1 886 ? 15.259 -17.059 28.104 1.00 72.00 886 ARG A CA 1
ATOM 6989 C C . ARG A 1 886 ? 14.717 -15.747 27.525 1.00 72.00 886 ARG A C 1
ATOM 6991 O O . ARG A 1 886 ? 13.596 -15.409 27.875 1.00 72.00 886 ARG A O 1
ATOM 6998 N N . LYS A 1 887 ? 15.431 -15.056 26.627 1.00 71.81 887 LYS A N 1
ATOM 6999 C CA . LYS A 1 887 ? 14.987 -13.782 26.021 1.00 71.81 887 LYS A CA 1
ATOM 7000 C C . LYS A 1 887 ? 13.696 -13.951 25.205 1.00 71.81 887 LYS A C 1
ATOM 7002 O O . LYS A 1 887 ? 12.746 -13.203 25.408 1.00 71.81 887 LYS A O 1
ATOM 7007 N N . VAL A 1 888 ? 13.607 -15.000 24.380 1.00 74.12 888 VAL A N 1
ATOM 7008 C CA . VAL A 1 888 ? 12.372 -15.413 23.686 1.00 74.12 888 VAL A CA 1
ATOM 7009 C C . VAL A 1 888 ? 11.276 -15.778 24.697 1.00 74.12 888 VAL A C 1
ATOM 7011 O O . VAL A 1 888 ? 10.124 -15.403 24.515 1.00 74.12 888 VAL A O 1
ATOM 7014 N N . GLY A 1 889 ? 11.605 -16.483 25.785 1.00 70.75 889 GLY A N 1
ATOM 7015 C CA . GLY A 1 889 ? 10.651 -16.801 26.854 1.00 70.75 889 GLY A CA 1
ATOM 7016 C C . GLY A 1 889 ? 10.052 -15.558 27.525 1.00 70.75 889 GLY A C 1
ATOM 7017 O O . GLY A 1 889 ? 8.832 -15.428 27.595 1.00 70.75 889 GLY A O 1
ATOM 7018 N N . GLU A 1 890 ? 10.902 -14.625 27.955 1.00 70.44 890 GLU A N 1
ATOM 7019 C CA . GLU A 1 890 ? 10.525 -13.339 28.559 1.00 70.44 890 GLU A CA 1
ATOM 7020 C C . GLU A 1 890 ? 9.686 -12.485 27.589 1.00 70.44 890 GLU A C 1
ATOM 7022 O O . GLU A 1 890 ? 8.704 -11.862 27.998 1.00 70.44 890 GLU A O 1
ATOM 7027 N N . TYR A 1 891 ? 10.017 -12.504 26.294 1.00 76.06 891 TYR A N 1
ATOM 7028 C CA . TYR A 1 891 ? 9.267 -11.815 25.242 1.00 76.06 891 TYR A CA 1
ATOM 7029 C C . TYR A 1 891 ? 7.848 -12.376 25.065 1.00 76.06 891 TYR A C 1
ATOM 7031 O O . TYR A 1 891 ? 6.868 -11.631 25.145 1.00 76.06 891 TYR A O 1
ATOM 7039 N N . LEU A 1 892 ? 7.711 -13.699 24.928 1.00 74.88 892 LEU A N 1
ATOM 7040 C CA . LEU A 1 892 ? 6.405 -14.361 24.813 1.00 74.88 892 LEU A CA 1
ATOM 7041 C C . LEU A 1 892 ? 5.566 -14.204 26.098 1.00 74.88 892 LEU A C 1
ATOM 7043 O O . LEU A 1 892 ? 4.341 -14.097 26.027 1.00 74.88 892 LEU A O 1
ATOM 7047 N N . GLU A 1 893 ? 6.192 -14.154 27.279 1.00 71.69 893 GLU A N 1
ATOM 7048 C CA . GLU A 1 893 ? 5.498 -13.826 28.532 1.00 71.69 893 GLU A CA 1
ATOM 7049 C C . GLU A 1 893 ? 5.034 -12.363 28.590 1.00 71.69 893 GLU A C 1
ATOM 7051 O O . GLU A 1 893 ? 3.929 -12.105 29.074 1.00 71.69 893 GLU A O 1
ATOM 7056 N N . SER A 1 894 ? 5.816 -11.420 28.055 1.00 67.50 894 SER A N 1
ATOM 7057 C CA . SER A 1 894 ? 5.435 -10.006 27.936 1.00 67.50 894 SER A CA 1
ATOM 7058 C C . SER A 1 894 ? 4.212 -9.825 27.032 1.00 67.50 894 SER A C 1
ATOM 7060 O O . SER A 1 894 ? 3.230 -9.207 27.449 1.00 67.50 894 SER A O 1
ATOM 7062 N N . ILE A 1 895 ? 4.213 -10.459 25.852 1.00 74.94 895 ILE A N 1
ATOM 7063 C CA . ILE A 1 895 ? 3.059 -10.498 24.938 1.00 74.94 895 ILE A CA 1
ATOM 7064 C C . ILE A 1 895 ? 1.836 -11.068 25.658 1.00 74.94 895 ILE A C 1
ATOM 7066 O O . ILE A 1 895 ? 0.793 -10.420 25.699 1.00 74.94 895 ILE A O 1
ATOM 7070 N N . ARG A 1 896 ? 1.971 -12.225 26.321 1.00 74.25 896 ARG A N 1
ATOM 7071 C CA . ARG A 1 896 ? 0.864 -12.848 27.069 1.00 74.25 896 ARG A CA 1
ATOM 7072 C C . ARG A 1 896 ? 0.345 -11.953 28.197 1.00 74.25 896 ARG A C 1
ATOM 7074 O O . ARG A 1 896 ? -0.832 -12.007 28.550 1.00 74.25 896 ARG A O 1
ATOM 7081 N N . GLY A 1 897 ? 1.226 -11.164 28.808 1.00 63.22 897 GLY A N 1
ATOM 7082 C CA . GLY A 1 897 ? 0.880 -10.167 29.816 1.00 63.22 897 GLY A CA 1
ATOM 7083 C C . GLY A 1 897 ? 0.078 -8.998 29.240 1.00 63.22 897 GLY A C 1
ATOM 7084 O O . GLY A 1 897 ? -0.860 -8.535 29.891 1.00 63.22 897 GLY A O 1
ATOM 7085 N N . LEU A 1 898 ? 0.412 -8.552 28.026 1.00 74.25 898 LEU A N 1
ATOM 7086 C CA . LEU A 1 898 ? -0.310 -7.505 27.304 1.00 74.25 898 LEU A CA 1
ATOM 7087 C C . LEU A 1 898 ? -1.667 -7.995 26.790 1.00 74.25 898 LEU A C 1
ATOM 7089 O O . LEU A 1 898 ? -2.665 -7.331 27.058 1.00 74.25 898 LEU A O 1
ATOM 7093 N N . GLU A 1 899 ? -1.740 -9.182 26.180 1.00 72.31 899 GLU A N 1
ATOM 7094 C CA . GLU A 1 899 ? -3.003 -9.812 25.759 1.00 72.31 899 GLU A CA 1
ATOM 7095 C C . GLU A 1 899 ? -4.000 -9.893 26.919 1.00 72.31 899 GLU A C 1
ATOM 7097 O O . GLU A 1 899 ? -5.092 -9.342 26.835 1.00 72.31 899 GLU A O 1
ATOM 7102 N N . ARG A 1 900 ? -3.594 -10.452 28.069 1.00 74.25 900 ARG A N 1
ATOM 7103 C CA . ARG A 1 900 ? -4.467 -10.536 29.255 1.00 74.25 900 ARG A CA 1
ATOM 7104 C C . ARG A 1 900 ? -4.951 -9.174 29.758 1.00 74.25 900 ARG A C 1
ATOM 7106 O O . ARG A 1 900 ? -6.023 -9.108 30.353 1.00 74.25 900 ARG A O 1
ATOM 7113 N N . ARG A 1 901 ? -4.161 -8.105 29.592 1.00 67.69 901 ARG A N 1
ATOM 7114 C CA . ARG A 1 901 ? -4.551 -6.735 29.979 1.00 67.69 901 ARG A CA 1
ATOM 7115 C C . ARG A 1 901 ? -5.553 -6.142 28.991 1.00 67.69 901 ARG A C 1
ATOM 7117 O O . ARG A 1 901 ? -6.492 -5.487 29.435 1.00 67.69 901 ARG A O 1
ATOM 7124 N N . LEU A 1 902 ? -5.382 -6.406 27.695 1.00 73.06 902 LEU A N 1
ATOM 7125 C CA . LEU A 1 902 ? -6.334 -6.038 26.644 1.00 73.06 902 LEU A CA 1
ATOM 7126 C C . LEU A 1 902 ? -7.666 -6.773 26.838 1.00 73.06 902 LEU A C 1
ATOM 7128 O O . LEU A 1 902 ? -8.699 -6.124 26.981 1.00 73.06 902 LEU A O 1
ATOM 7132 N N . ASP A 1 903 ? -7.632 -8.100 26.970 1.00 70.19 903 ASP A N 1
ATOM 7133 C CA . ASP A 1 903 ? -8.818 -8.938 27.184 1.00 70.19 903 ASP A CA 1
ATOM 7134 C C . ASP A 1 903 ? -9.569 -8.543 28.472 1.00 70.19 903 ASP A C 1
ATOM 7136 O O . ASP A 1 903 ? -10.800 -8.542 28.517 1.00 70.19 903 ASP A O 1
ATOM 7140 N N . PHE A 1 904 ? -8.841 -8.177 29.537 1.00 66.31 904 PHE A N 1
ATOM 7141 C CA . PHE A 1 904 ? -9.440 -7.690 30.782 1.00 66.31 904 PHE A CA 1
ATOM 7142 C C . PHE A 1 904 ? -10.130 -6.330 30.604 1.00 66.31 904 PHE A C 1
ATOM 7144 O O . PHE A 1 904 ? -11.250 -6.160 31.090 1.00 66.31 904 PHE A O 1
ATOM 7151 N N . ALA A 1 905 ? -9.503 -5.387 29.891 1.00 64.44 905 ALA A N 1
ATOM 7152 C CA . ALA A 1 905 ? -10.104 -4.090 29.584 1.00 64.44 905 ALA A CA 1
ATOM 7153 C C . ALA A 1 905 ? -11.366 -4.251 28.716 1.00 64.44 905 ALA A C 1
ATOM 7155 O O . ALA A 1 905 ? -12.425 -3.735 29.069 1.00 64.44 905 ALA A O 1
ATOM 7156 N N . GLU A 1 906 ? -11.302 -5.054 27.649 1.00 67.81 906 GLU A N 1
ATOM 7157 C CA . GLU A 1 906 ? -12.451 -5.379 26.790 1.00 67.81 906 GLU A CA 1
ATOM 7158 C C . GLU A 1 906 ? -13.599 -6.033 27.575 1.00 67.81 906 GLU A C 1
ATOM 7160 O O . GLU A 1 906 ? -14.765 -5.649 27.427 1.00 67.81 906 GLU A O 1
ATOM 7165 N N . ALA A 1 907 ? -13.284 -6.976 28.469 1.00 64.50 907 ALA A N 1
ATOM 7166 C CA . ALA A 1 907 ? -14.269 -7.625 29.328 1.00 64.50 907 ALA A CA 1
ATOM 7167 C C . ALA A 1 907 ? -14.898 -6.670 30.360 1.00 64.50 907 ALA A C 1
ATOM 7169 O O . ALA A 1 907 ? -16.050 -6.883 30.751 1.00 64.50 907 ALA A O 1
ATOM 7170 N N . GLN A 1 908 ? -14.184 -5.631 30.808 1.00 61.25 908 GLN A N 1
ATOM 7171 C CA . GLN A 1 908 ? -14.756 -4.578 31.650 1.00 61.25 908 GLN A CA 1
ATOM 7172 C C . GLN A 1 908 ? -15.693 -3.669 30.851 1.00 61.25 908 GLN A C 1
ATOM 7174 O O . GLN A 1 908 ? -16.841 -3.508 31.266 1.00 61.25 908 GLN A O 1
ATOM 7179 N N . THR A 1 909 ? -15.273 -3.155 29.689 1.00 58.62 909 THR A N 1
ATOM 7180 C CA . THR A 1 909 ? -16.126 -2.321 28.822 1.00 58.62 909 THR A CA 1
ATOM 7181 C C . THR A 1 909 ? -17.433 -3.036 28.475 1.00 58.62 909 THR A C 1
ATOM 7183 O O . THR A 1 909 ? -18.514 -2.509 28.726 1.00 58.62 909 THR A O 1
ATOM 7186 N N . THR A 1 910 ? -17.345 -4.298 28.040 1.00 57.41 910 THR A N 1
ATOM 7187 C CA . THR A 1 910 ? -18.509 -5.124 27.666 1.00 57.41 910 THR A CA 1
ATOM 7188 C C . THR A 1 910 ? -19.483 -5.360 28.835 1.00 57.41 910 THR A C 1
ATOM 7190 O O . THR A 1 910 ? -20.681 -5.564 28.629 1.00 57.41 910 THR A O 1
ATOM 7193 N N . ARG A 1 911 ? -18.997 -5.351 30.087 1.00 54.94 911 ARG A N 1
ATOM 7194 C CA . ARG A 1 911 ? -19.858 -5.429 31.282 1.00 54.94 911 ARG A CA 1
ATOM 7195 C C . ARG A 1 911 ? -20.565 -4.106 31.559 1.00 54.94 911 ARG A C 1
ATOM 7197 O O . ARG A 1 911 ? -21.750 -4.135 31.870 1.00 54.94 911 ARG A O 1
ATOM 7204 N N . VAL A 1 912 ? -19.867 -2.980 31.409 1.00 53.75 912 VAL A N 1
ATOM 7205 C CA . VAL A 1 912 ? -20.447 -1.639 31.588 1.00 53.75 912 VAL A CA 1
ATOM 7206 C C . VAL A 1 912 ? -21.537 -1.377 30.543 1.00 53.75 912 VAL A C 1
ATOM 7208 O O . VAL A 1 912 ? -22.636 -0.980 30.923 1.00 53.75 912 VAL A O 1
ATOM 7211 N N . ASP A 1 913 ? -21.298 -1.712 29.268 1.00 50.72 913 ASP A N 1
ATOM 7212 C CA . ASP A 1 913 ? -22.315 -1.647 28.202 1.00 50.72 913 ASP A CA 1
ATOM 7213 C C . ASP A 1 913 ? -23.576 -2.457 28.557 1.00 50.72 913 ASP A C 1
ATOM 7215 O O . ASP A 1 913 ? -24.704 -1.993 28.388 1.00 50.72 913 ASP A O 1
ATOM 7219 N N . ARG A 1 914 ? -23.402 -3.665 29.114 1.00 48.94 914 ARG A N 1
ATOM 7220 C CA . ARG A 1 914 ? -24.517 -4.532 29.531 1.00 48.94 914 ARG A CA 1
ATOM 7221 C C . ARG A 1 914 ? -25.339 -3.985 30.697 1.00 48.94 914 ARG A C 1
ATOM 7223 O O . ARG A 1 914 ? -26.524 -4.302 30.780 1.00 48.94 914 ARG A O 1
ATOM 7230 N N . GLU A 1 915 ? -24.736 -3.211 31.594 1.00 46.28 915 GLU A N 1
ATOM 7231 C CA . GLU A 1 915 ? -25.416 -2.635 32.761 1.00 46.28 915 GLU A CA 1
ATOM 7232 C C . GLU A 1 915 ? -26.015 -1.242 32.475 1.00 46.28 915 GLU A C 1
ATOM 7234 O O . GLU A 1 915 ? -26.988 -0.857 33.124 1.00 46.28 915 GLU A O 1
ATOM 7239 N N . GLN A 1 916 ? -25.510 -0.507 31.474 1.00 45.59 916 GLN A N 1
ATOM 7240 C CA . GLN A 1 916 ? -25.984 0.842 31.118 1.00 45.59 916 GLN A CA 1
ATOM 7241 C C . GLN A 1 916 ? -27.191 0.896 30.162 1.00 45.59 916 GLN A C 1
ATOM 7243 O O . GLN A 1 916 ? -27.748 1.975 29.961 1.00 45.59 916 GLN A O 1
ATOM 7248 N N . LEU A 1 917 ? -27.683 -0.241 29.654 1.00 46.69 917 LEU A N 1
ATOM 7249 C CA . LEU A 1 917 ? -28.851 -0.362 28.753 1.00 46.69 917 LEU A CA 1
ATOM 7250 C C . LEU A 1 917 ? -30.213 0.135 29.315 1.00 46.69 917 LEU A C 1
ATOM 7252 O O . LEU A 1 917 ? -31.258 -0.159 28.736 1.00 46.69 917 LEU A O 1
ATOM 7256 N N . LEU A 1 918 ? -30.238 0.870 30.434 1.00 43.66 918 LEU A N 1
ATOM 7257 C CA . LEU A 1 918 ? -31.459 1.308 31.122 1.00 43.66 918 LEU A CA 1
ATOM 7258 C C . LEU A 1 918 ? -31.573 2.813 31.439 1.00 43.66 918 LEU A C 1
ATOM 7260 O O . LEU A 1 918 ? -32.653 3.212 31.873 1.00 43.66 918 LEU A O 1
ATOM 7264 N N . THR A 1 919 ? -30.557 3.662 31.201 1.00 39.84 919 THR A N 1
ATOM 7265 C CA . THR A 1 919 ? -30.738 5.132 31.333 1.00 39.84 919 THR A CA 1
ATOM 7266 C C . THR A 1 919 ? -29.745 5.984 30.529 1.00 39.84 919 THR A C 1
ATOM 7268 O O . THR A 1 919 ? -28.549 5.729 30.550 1.00 39.84 919 THR A O 1
ATOM 7271 N N . ASP A 1 920 ? -30.281 7.049 29.920 1.00 36.47 920 ASP A N 1
ATOM 7272 C CA . ASP A 1 920 ? -29.628 8.255 29.377 1.00 36.47 920 ASP A CA 1
ATOM 7273 C C . ASP A 1 920 ? -28.559 8.135 28.265 1.00 36.47 920 ASP A C 1
ATOM 7275 O O . ASP A 1 920 ? -27.353 8.167 28.478 1.00 36.47 920 ASP A O 1
ATOM 7279 N N . SER A 1 921 ? -29.068 8.167 27.028 1.00 38.03 921 SER A N 1
ATOM 7280 C CA . SER A 1 921 ? -28.640 9.032 25.911 1.00 38.03 921 SER A CA 1
ATOM 7281 C C . SER A 1 921 ? -27.169 9.505 25.822 1.00 38.03 921 SER A C 1
ATOM 7283 O O . SER A 1 921 ? -26.754 10.434 26.510 1.00 38.03 921 SER A O 1
ATOM 7285 N N . LEU A 1 922 ? -26.481 9.044 24.765 1.00 36.75 922 LEU A N 1
ATOM 7286 C CA . LEU A 1 922 ? -25.306 9.680 24.125 1.00 36.75 922 LEU A CA 1
ATOM 7287 C C . LEU A 1 922 ? -23.929 9.583 24.815 1.00 36.75 922 LEU A C 1
ATOM 7289 O O . LEU A 1 922 ? -23.062 10.423 24.567 1.00 36.75 922 LEU A O 1
ATOM 7293 N N . LEU A 1 923 ? -23.644 8.501 25.542 1.00 36.38 923 LEU A N 1
ATOM 7294 C CA . LEU A 1 923 ? -22.258 8.063 25.757 1.00 36.38 923 LEU A CA 1
ATOM 7295 C C . LEU A 1 923 ? -22.035 6.677 25.146 1.00 36.38 923 LEU A C 1
ATOM 7297 O O . LEU A 1 923 ? -22.774 5.740 25.419 1.00 36.38 923 LEU A O 1
ATOM 7301 N N . ARG A 1 924 ? -21.010 6.571 24.292 1.00 34.94 924 ARG A N 1
ATOM 7302 C CA . ARG A 1 924 ? -20.533 5.318 23.694 1.00 34.94 924 ARG A CA 1
ATOM 7303 C C . ARG A 1 924 ? -19.267 4.887 24.434 1.00 34.94 924 ARG A C 1
ATOM 7305 O O . ARG A 1 924 ? -18.226 5.509 24.194 1.00 34.94 924 ARG A O 1
ATOM 7312 N N . PRO A 1 925 ? -19.301 3.838 25.269 1.00 39.00 925 PRO A N 1
ATOM 7313 C CA . PRO A 1 925 ? -18.095 3.095 25.598 1.00 39.00 925 PRO A CA 1
ATOM 7314 C C . PRO A 1 925 ? -17.464 2.586 24.294 1.00 39.00 925 PRO A C 1
ATOM 7316 O O . PRO A 1 925 ? -18.148 2.087 23.397 1.00 39.00 925 PRO A O 1
ATOM 7319 N N . LYS A 1 926 ? -16.156 2.794 24.129 1.00 47.06 926 LYS A N 1
ATOM 7320 C CA . LYS A 1 926 ? -15.393 2.181 23.036 1.00 47.06 926 LYS A CA 1
ATOM 7321 C C . LYS A 1 926 ? -14.786 0.885 23.554 1.00 47.06 926 LYS A C 1
ATOM 7323 O O . LYS A 1 926 ? -14.240 0.877 24.658 1.00 47.06 926 LYS A O 1
ATOM 7328 N N . ALA A 1 927 ? -14.852 -0.175 22.752 1.00 51.12 927 ALA A N 1
ATOM 7329 C CA . ALA A 1 927 ? -14.127 -1.411 23.025 1.00 51.12 927 ALA A CA 1
ATOM 7330 C C . ALA A 1 927 ? -12.621 -1.134 23.242 1.00 51.12 927 ALA A C 1
ATOM 7332 O O . ALA A 1 927 ? -12.087 -0.129 22.772 1.00 51.12 927 ALA A O 1
ATOM 7333 N N . GLY A 1 928 ? -11.946 -1.998 24.002 1.00 60.25 928 GLY A N 1
ATOM 7334 C CA . GLY A 1 928 ? -10.479 -2.032 24.087 1.00 60.25 928 GLY A CA 1
ATOM 7335 C C . GLY A 1 928 ? -9.760 -0.978 24.945 1.00 60.25 928 GLY A C 1
ATOM 7336 O O . GLY A 1 928 ? -8.574 -1.159 25.216 1.00 60.25 928 GLY A O 1
ATOM 7337 N N . ILE A 1 929 ? -10.411 0.101 25.399 1.00 73.19 929 ILE A N 1
ATOM 7338 C CA . ILE A 1 929 ? -9.750 1.159 26.197 1.00 73.19 929 ILE A CA 1
ATOM 7339 C C . ILE A 1 929 ? -9.992 0.945 27.709 1.00 73.19 929 ILE A C 1
ATOM 7341 O O . ILE A 1 929 ? -11.152 0.888 28.119 1.00 73.19 929 ILE A O 1
ATOM 7345 N N . PRO A 1 930 ? -8.943 0.875 28.562 1.00 75.69 930 PRO A N 1
ATOM 7346 C CA . PRO A 1 930 ? -9.099 0.799 30.019 1.00 75.69 930 PRO A CA 1
ATOM 7347 C C . PRO A 1 930 ? -9.858 2.000 30.601 1.00 75.69 930 PRO A C 1
ATOM 7349 O O . PRO A 1 930 ? -9.593 3.145 30.233 1.00 75.69 930 PRO A O 1
ATOM 7352 N N . SER A 1 931 ? -10.757 1.755 31.561 1.00 71.25 931 SER A N 1
ATOM 7353 C CA . SER A 1 931 ? -11.549 2.816 32.205 1.00 71.25 931 SER A CA 1
ATOM 7354 C C . SER A 1 931 ? -10.707 3.757 33.073 1.00 71.25 931 SER A C 1
ATOM 7356 O O . SER A 1 931 ? -11.016 4.942 33.186 1.00 71.25 931 SER A O 1
ATOM 7358 N N . GLU A 1 932 ? -9.637 3.243 33.681 1.00 81.25 932 GLU A N 1
ATOM 7359 C CA . GLU A 1 932 ? -8.706 4.028 34.488 1.00 81.25 932 GLU A CA 1
ATOM 7360 C C . GLU A 1 932 ? -7.651 4.701 33.605 1.00 81.25 932 GLU A C 1
ATOM 7362 O O . GLU A 1 932 ? -6.816 4.047 32.974 1.00 81.25 932 GLU A O 1
ATOM 7367 N N . HIS A 1 933 ? -7.639 6.036 33.598 1.00 85.81 933 HIS A N 1
ATOM 7368 C CA . HIS A 1 933 ? -6.775 6.822 32.711 1.00 85.81 933 HIS A CA 1
ATOM 7369 C C . HIS A 1 933 ? -5.284 6.474 32.865 1.00 85.81 933 HIS A C 1
ATOM 7371 O O . HIS A 1 933 ? -4.569 6.349 31.872 1.00 85.81 933 HIS A O 1
ATOM 7377 N N . LYS A 1 934 ? -4.821 6.237 34.101 1.00 88.88 934 LYS A N 1
ATOM 7378 C CA . LYS A 1 934 ? -3.436 5.828 34.393 1.00 88.88 934 LYS A CA 1
ATOM 7379 C C . LYS A 1 934 ? -3.079 4.465 33.792 1.00 88.88 934 LYS A C 1
ATOM 7381 O O . LYS A 1 934 ? -1.935 4.268 33.387 1.00 88.88 934 LYS A O 1
ATOM 7386 N N . GLU A 1 935 ? -4.027 3.533 33.729 1.00 86.06 935 GLU A N 1
ATOM 7387 C CA . GLU A 1 935 ? -3.808 2.214 33.129 1.00 86.06 935 GLU A CA 1
ATOM 7388 C C . GLU A 1 935 ? -3.753 2.307 31.605 1.00 86.06 935 GLU A C 1
ATOM 7390 O O . GLU A 1 935 ? -2.873 1.701 30.998 1.00 86.06 935 GLU A O 1
ATOM 7395 N N . TYR A 1 936 ? -4.609 3.137 31.003 1.00 88.69 936 TYR A N 1
ATOM 7396 C CA . TYR A 1 936 ? -4.589 3.435 29.570 1.00 88.69 936 TYR A CA 1
ATOM 7397 C C . TYR A 1 936 ? -3.256 4.061 29.124 1.00 88.69 936 TYR A C 1
ATOM 7399 O O . TYR A 1 936 ? -2.623 3.530 28.212 1.00 88.69 936 TYR A O 1
ATOM 7407 N N . VAL A 1 937 ? -2.761 5.106 29.808 1.00 92.31 937 VAL A N 1
ATOM 7408 C CA . VAL A 1 937 ? -1.461 5.734 29.471 1.00 92.31 937 VAL A CA 1
ATOM 7409 C C . VAL A 1 937 ? -0.325 4.712 29.539 1.00 92.31 937 VAL A C 1
ATOM 7411 O O . VAL A 1 937 ? 0.492 4.612 28.625 1.00 92.31 937 VAL A O 1
ATOM 7414 N N . ARG A 1 938 ? -0.286 3.918 30.616 1.00 93.50 938 ARG A N 1
ATOM 7415 C CA . ARG A 1 938 ? 0.766 2.918 30.833 1.00 93.50 938 ARG A CA 1
ATOM 7416 C C . ARG A 1 938 ? 0.689 1.759 29.852 1.00 93.50 938 ARG A C 1
ATOM 7418 O O . ARG A 1 938 ? 1.731 1.262 29.452 1.00 93.50 938 ARG A O 1
ATOM 7425 N N . LEU A 1 939 ? -0.511 1.353 29.441 1.00 90.19 939 LEU A N 1
ATOM 7426 C CA . LEU A 1 939 ? -0.695 0.329 28.416 1.00 90.19 939 LEU A CA 1
ATOM 7427 C C . LEU A 1 939 ? -0.136 0.793 27.064 1.00 90.19 939 LEU A C 1
ATOM 7429 O O . LEU A 1 939 ? 0.595 0.034 26.442 1.00 90.19 939 LEU A O 1
ATOM 7433 N N . MET A 1 940 ? -0.381 2.045 26.661 1.00 93.69 940 MET A N 1
ATOM 7434 C CA . MET A 1 940 ? 0.225 2.623 25.449 1.00 93.69 940 MET A CA 1
ATOM 7435 C C . MET A 1 940 ? 1.760 2.703 25.561 1.00 93.69 940 MET A C 1
ATOM 7437 O O . MET A 1 940 ? 2.466 2.362 24.617 1.00 93.69 940 MET A O 1
ATOM 7441 N N . MET A 1 941 ? 2.296 3.064 26.734 1.00 95.94 941 MET A N 1
ATOM 7442 C CA . MET A 1 941 ? 3.747 3.055 26.992 1.00 95.94 941 MET A CA 1
ATOM 7443 C C . MET A 1 941 ? 4.366 1.651 26.956 1.00 95.94 941 MET A C 1
ATOM 7445 O O . MET A 1 941 ? 5.473 1.488 26.449 1.00 95.94 941 MET A O 1
ATOM 7449 N N . ASP A 1 942 ? 3.671 0.628 27.461 1.00 91.69 942 ASP A N 1
ATOM 7450 C CA . ASP A 1 942 ? 4.122 -0.761 27.342 1.00 91.69 942 ASP A CA 1
ATOM 7451 C C . ASP A 1 942 ? 4.122 -1.239 25.875 1.00 91.69 942 ASP A C 1
ATOM 7453 O O . ASP A 1 942 ? 4.961 -2.067 25.530 1.00 91.69 942 ASP A O 1
ATOM 7457 N N . MET A 1 943 ? 3.257 -0.699 25.001 1.00 91.62 943 MET A N 1
ATOM 7458 C CA . MET A 1 943 ? 3.318 -0.979 23.556 1.00 91.62 943 MET A CA 1
ATOM 7459 C C . MET A 1 943 ? 4.543 -0.345 22.887 1.00 91.62 943 MET A C 1
ATOM 7461 O O . MET A 1 943 ? 5.162 -1.002 22.059 1.00 91.62 943 MET A O 1
ATOM 7465 N N . ILE A 1 944 ? 4.945 0.874 23.279 1.00 94.94 944 ILE A N 1
ATOM 7466 C CA . ILE A 1 944 ? 6.217 1.480 22.827 1.00 94.94 944 ILE A CA 1
ATOM 7467 C C . ILE A 1 944 ? 7.393 0.577 23.227 1.00 94.94 944 ILE A C 1
ATOM 7469 O O . ILE A 1 944 ? 8.256 0.276 22.408 1.00 94.94 944 ILE A O 1
ATOM 7473 N N . VAL A 1 945 ? 7.405 0.095 24.477 1.00 92.25 945 VAL A N 1
ATOM 7474 C CA . VAL A 1 945 ? 8.451 -0.818 24.971 1.00 92.25 945 VAL A CA 1
ATOM 7475 C C . VAL A 1 945 ? 8.438 -2.146 24.210 1.00 92.25 945 VAL A C 1
ATOM 7477 O O . VAL A 1 945 ? 9.509 -2.635 23.866 1.00 92.25 945 VAL A O 1
ATOM 7480 N N . LEU A 1 946 ? 7.262 -2.721 23.925 1.00 87.31 946 LEU A N 1
ATOM 7481 C CA . LEU A 1 946 ? 7.148 -3.939 23.118 1.00 87.31 946 LEU A CA 1
ATOM 7482 C C . LEU A 1 946 ? 7.711 -3.714 21.710 1.00 87.31 946 LEU A C 1
ATOM 7484 O O . LEU A 1 946 ? 8.560 -4.488 21.284 1.00 87.31 946 LEU A O 1
ATOM 7488 N N . ALA A 1 947 ? 7.278 -2.648 21.034 1.00 89.31 947 ALA A N 1
ATOM 7489 C CA . ALA A 1 947 ? 7.644 -2.364 19.653 1.00 89.31 947 ALA A CA 1
ATOM 7490 C C . ALA A 1 947 ? 9.149 -2.103 19.486 1.00 89.31 947 ALA A C 1
ATOM 7492 O O . ALA A 1 947 ? 9.765 -2.657 18.580 1.00 89.31 947 ALA A O 1
ATOM 7493 N N . PHE A 1 948 ? 9.752 -1.336 20.401 1.00 91.44 948 PHE A N 1
ATOM 7494 C CA . PHE A 1 948 ? 11.200 -1.113 20.435 1.00 91.44 948 PHE A CA 1
ATOM 7495 C C . PHE A 1 948 ? 11.982 -2.391 20.774 1.00 91.44 948 PHE A C 1
ATOM 7497 O O . PHE A 1 948 ? 13.061 -2.616 20.226 1.00 91.44 948 PHE A O 1
ATOM 7504 N N . TRP A 1 949 ? 11.466 -3.237 21.671 1.00 86.50 949 TRP A N 1
ATOM 7505 C CA . TRP A 1 949 ? 12.154 -4.466 22.073 1.00 86.50 949 TRP A CA 1
ATOM 7506 C C . TRP A 1 949 ? 12.134 -5.545 20.984 1.00 86.50 949 TRP A C 1
ATOM 7508 O O . TRP A 1 949 ? 13.124 -6.257 20.832 1.00 86.50 949 TRP A O 1
ATOM 7518 N N . SER A 1 950 ? 11.043 -5.655 20.223 1.00 79.50 950 SER A N 1
ATOM 7519 C CA . SER A 1 950 ? 10.923 -6.582 19.090 1.00 79.50 950 SER A CA 1
ATOM 7520 C C . SER A 1 950 ? 11.421 -6.022 17.758 1.00 79.50 950 SER A C 1
ATOM 7522 O O . SER A 1 950 ? 11.230 -6.676 16.743 1.00 79.50 950 SER A O 1
ATOM 7524 N N . ASP A 1 951 ? 11.963 -4.800 17.745 1.00 83.12 951 ASP A N 1
ATOM 7525 C CA . ASP A 1 951 ? 12.302 -4.040 16.530 1.00 83.12 951 ASP A CA 1
ATOM 7526 C C . ASP A 1 951 ? 11.133 -3.940 15.521 1.00 83.12 951 ASP A C 1
ATOM 7528 O O . ASP A 1 951 ? 11.325 -3.808 14.317 1.00 83.12 951 ASP A O 1
ATOM 7532 N N . ALA A 1 952 ? 9.887 -3.975 16.019 1.00 80.56 952 ALA A N 1
ATOM 7533 C CA . ALA A 1 952 ? 8.693 -3.787 15.190 1.00 80.56 952 ALA A CA 1
ATOM 7534 C C . ALA A 1 952 ? 8.607 -2.350 14.651 1.00 80.56 952 ALA A C 1
ATOM 7536 O O . ALA A 1 952 ? 8.043 -2.130 13.585 1.00 80.56 952 ALA A O 1
ATOM 7537 N N . THR A 1 953 ? 9.179 -1.389 15.386 1.00 88.06 953 THR A N 1
ATOM 7538 C CA . THR A 1 953 ? 9.578 -0.074 14.873 1.00 88.06 953 THR A CA 1
ATOM 7539 C C . THR A 1 953 ? 10.760 0.473 15.670 1.00 88.06 953 THR A C 1
ATOM 7541 O O . THR A 1 953 ? 10.906 0.166 16.858 1.00 88.06 953 THR A O 1
ATOM 7544 N N . ARG A 1 954 ? 11.556 1.354 15.054 1.00 92.56 954 ARG A N 1
ATOM 7545 C CA . ARG A 1 954 ? 12.592 2.156 15.732 1.00 92.56 954 ARG A CA 1
ATOM 7546 C C . ARG A 1 954 ? 12.156 3.595 16.022 1.00 92.56 954 ARG A C 1
ATOM 7548 O O . ARG A 1 954 ? 12.882 4.298 16.726 1.00 92.56 954 ARG A O 1
ATOM 7555 N N . VAL A 1 955 ? 10.984 4.034 15.543 1.00 96.06 955 VAL A N 1
ATOM 7556 C CA . VAL A 1 955 ? 10.496 5.417 15.705 1.00 96.06 955 VAL A CA 1
ATOM 7557 C C . VAL A 1 955 ? 9.081 5.451 16.290 1.00 96.06 955 VAL A C 1
ATOM 7559 O O . VAL A 1 955 ? 8.147 4.895 15.723 1.00 96.06 955 VAL A O 1
ATOM 7562 N N . CYS A 1 956 ? 8.893 6.128 17.426 1.00 97.31 956 CYS A N 1
ATOM 7563 C CA . CYS A 1 956 ? 7.580 6.303 18.064 1.00 97.31 956 CYS A CA 1
ATOM 7564 C C . CYS A 1 956 ? 7.260 7.777 18.337 1.00 97.31 956 CYS A C 1
ATOM 7566 O O . CYS A 1 956 ? 8.064 8.498 18.918 1.00 97.31 956 CYS A O 1
ATOM 7568 N N . THR A 1 957 ? 6.031 8.204 18.070 1.00 97.62 957 THR A N 1
ATOM 7569 C CA . THR A 1 957 ? 5.563 9.550 18.431 1.00 97.62 957 THR A CA 1
ATOM 7570 C C . THR A 1 957 ? 4.299 9.425 19.267 1.00 97.62 957 THR A C 1
ATOM 7572 O O . THR A 1 957 ? 3.305 8.901 18.786 1.00 97.62 957 THR A O 1
ATOM 7575 N N . PHE A 1 958 ? 4.306 9.872 20.525 1.00 97.56 958 PHE A N 1
ATOM 7576 C CA . PHE A 1 958 ? 3.200 9.680 21.467 1.00 97.56 958 PHE A CA 1
ATOM 7577 C C . PHE A 1 958 ? 2.752 10.987 22.125 1.00 97.56 958 PHE A C 1
ATOM 7579 O O . PHE A 1 958 ? 3.474 11.602 22.909 1.00 97.56 958 PHE A O 1
ATOM 7586 N N . MET A 1 959 ? 1.509 11.383 21.858 1.00 95.00 959 MET A N 1
ATOM 7587 C CA . MET A 1 959 ? 0.854 12.499 22.541 1.00 95.00 959 MET A CA 1
ATOM 7588 C C . MET A 1 959 ? 0.121 12.011 23.797 1.00 95.00 959 MET A C 1
ATOM 7590 O O . MET A 1 959 ? -0.908 11.337 23.685 1.00 95.00 959 MET A O 1
ATOM 7594 N N . LEU A 1 960 ? 0.621 12.389 24.981 1.00 93.38 960 LEU A N 1
ATOM 7595 C CA . LEU A 1 960 ? 0.030 12.040 26.283 1.00 93.38 960 LEU A CA 1
ATOM 7596 C C . LEU A 1 960 ? -1.387 12.603 26.454 1.00 93.38 960 LEU A C 1
ATOM 7598 O O . LEU A 1 960 ? -2.193 12.015 27.163 1.00 93.38 960 LEU A O 1
ATOM 7602 N N . ASP A 1 961 ? -1.709 13.704 25.782 1.00 89.06 961 ASP A N 1
ATOM 7603 C CA . ASP A 1 961 ? -3.077 14.095 25.444 1.00 89.06 961 ASP A CA 1
ATOM 7604 C C . ASP A 1 961 ? -3.028 15.069 24.250 1.00 89.06 961 ASP A C 1
ATOM 7606 O O . ASP A 1 961 ? -1.952 15.447 23.778 1.00 89.06 961 ASP A O 1
ATOM 7610 N N . HIS A 1 962 ? -4.191 15.469 23.752 1.00 88.44 962 HIS A N 1
ATOM 7611 C CA . HIS A 1 962 ? -4.341 16.459 22.685 1.00 88.44 962 HIS A CA 1
ATOM 7612 C C . HIS A 1 962 ? -3.801 17.849 23.088 1.00 88.44 962 HIS A C 1
ATOM 7614 O O . HIS A 1 962 ? -3.928 18.239 24.249 1.00 88.44 962 HIS A O 1
ATOM 7620 N N . GLY A 1 963 ? -3.273 18.624 22.126 1.00 82.81 963 GLY A N 1
ATOM 7621 C CA . GLY A 1 963 ? -2.615 19.935 22.306 1.00 82.81 963 GLY A CA 1
ATOM 7622 C C . GLY A 1 963 ? -3.402 20.963 23.116 1.00 82.81 963 GLY A C 1
ATOM 7623 O O . GLY A 1 963 ? -2.807 21.786 23.812 1.00 82.81 963 GLY A O 1
ATOM 7624 N N . GLN A 1 964 ? -4.733 20.859 23.092 1.00 85.44 964 GLN A N 1
ATOM 7625 C CA . GLN A 1 964 ? -5.653 21.523 24.012 1.00 85.44 964 GLN A CA 1
ATOM 7626 C C . GLN A 1 964 ? -6.639 20.479 24.555 1.00 85.44 964 GLN A C 1
ATOM 7628 O O . GLN A 1 964 ? -7.474 19.963 23.810 1.00 85.44 964 GLN A O 1
ATOM 7633 N N . THR A 1 965 ? -6.551 20.148 25.846 1.00 82.75 965 THR A N 1
ATOM 7634 C CA . THR A 1 965 ? -7.371 19.088 26.465 1.00 82.75 965 THR A CA 1
ATOM 7635 C C . THR A 1 965 ? -8.184 19.584 27.657 1.00 82.75 965 THR A C 1
ATOM 7637 O O . THR A 1 965 ? -7.653 20.135 28.625 1.00 82.75 965 THR A O 1
ATOM 7640 N N . ASN A 1 966 ? -9.490 19.300 27.629 1.00 81.62 966 ASN A N 1
ATOM 7641 C CA . ASN A 1 966 ? -10.401 19.586 28.737 1.00 81.62 966 ASN A CA 1
ATOM 7642 C C . ASN A 1 966 ? -10.560 18.368 29.672 1.00 81.62 966 ASN A C 1
ATOM 7644 O O . ASN A 1 966 ? -11.586 18.219 30.339 1.00 81.62 966 ASN A O 1
ATOM 7648 N N . ARG A 1 967 ? -9.564 17.470 29.729 1.00 86.69 967 ARG A N 1
ATOM 7649 C CA . ARG A 1 967 ? -9.558 16.319 30.643 1.00 86.69 967 ARG A CA 1
ATOM 7650 C C . ARG A 1 967 ? -9.608 16.761 32.104 1.00 86.69 967 ARG A C 1
ATOM 7652 O O . ARG A 1 967 ? -8.876 17.655 32.518 1.00 86.69 967 ARG A O 1
ATOM 7659 N N . TYR A 1 968 ? -10.439 16.087 32.894 1.00 87.69 968 TYR A N 1
ATOM 7660 C CA . TYR A 1 968 ? -10.433 16.201 34.349 1.00 87.69 968 TYR A CA 1
ATOM 7661 C C . TYR A 1 968 ? -9.365 15.291 34.962 1.00 87.69 968 TYR A C 1
ATOM 7663 O O . TYR A 1 968 ? -9.277 14.113 34.622 1.00 87.69 968 TYR A O 1
ATOM 7671 N N . PHE A 1 969 ? -8.616 15.832 35.922 1.00 89.88 969 PHE A N 1
ATOM 7672 C CA . PHE A 1 969 ? -7.640 15.103 36.744 1.00 89.88 969 PHE A CA 1
ATOM 7673 C C . PHE A 1 969 ? -8.128 14.926 38.191 1.00 89.88 969 PHE A C 1
ATOM 7675 O O . PHE A 1 969 ? -7.342 14.832 39.125 1.00 89.88 969 PHE A O 1
ATOM 7682 N N . ASN A 1 970 ? -9.447 14.854 38.385 1.00 86.50 970 ASN A N 1
ATOM 7683 C CA . ASN A 1 970 ? -10.111 14.740 39.692 1.00 86.50 970 ASN A CA 1
ATOM 7684 C C . ASN A 1 970 ? -9.838 13.422 40.451 1.00 86.50 970 ASN A C 1
ATOM 7686 O O . ASN A 1 970 ? -10.207 13.303 41.617 1.00 86.50 970 ASN A O 1
ATOM 7690 N N . PHE A 1 971 ? -9.180 12.447 39.817 1.00 87.94 971 PHE A N 1
ATOM 7691 C CA . PHE A 1 971 ? -8.608 11.274 40.484 1.00 87.94 971 PHE A CA 1
ATOM 7692 C C . PHE A 1 971 ? -7.326 11.606 41.278 1.00 87.94 971 PHE A C 1
ATOM 7694 O O . PHE A 1 971 ? -6.907 10.820 42.128 1.00 87.94 971 PHE A O 1
ATOM 7701 N N . LEU A 1 972 ? -6.700 12.763 41.030 1.00 90.62 972 LEU A N 1
ATOM 7702 C CA . LEU A 1 972 ? -5.633 13.306 41.867 1.00 90.62 972 LEU A CA 1
ATOM 7703 C C . LEU A 1 972 ? -6.246 14.038 43.063 1.00 90.62 972 LEU A C 1
ATOM 7705 O O . LEU A 1 972 ? -7.121 14.892 42.920 1.00 90.62 972 LEU A O 1
ATOM 7709 N N . ASN A 1 973 ? -5.769 13.708 44.263 1.00 86.56 973 ASN A N 1
ATOM 7710 C CA . ASN A 1 973 ? -6.303 14.267 45.499 1.00 86.56 973 ASN A CA 1
ATOM 7711 C C . ASN A 1 973 ? -6.157 15.799 45.528 1.00 86.56 973 ASN A C 1
ATOM 7713 O O . ASN A 1 973 ? -5.044 16.317 45.500 1.00 86.56 973 ASN A O 1
ATOM 7717 N N . GLY A 1 974 ? -7.284 16.505 45.625 1.00 85.06 974 GLY A N 1
ATOM 7718 C CA . GLY A 1 974 ? -7.337 17.967 45.683 1.00 85.06 974 GLY A CA 1
ATOM 7719 C C . GLY A 1 974 ? -7.388 18.683 44.329 1.00 85.06 974 GLY A C 1
ATOM 7720 O O . GLY A 1 974 ? -7.607 19.888 44.329 1.00 85.06 974 GLY A O 1
ATOM 7721 N N . VAL A 1 975 ? -7.253 17.987 43.193 1.00 92.25 975 VAL A N 1
ATOM 7722 C CA . VAL A 1 975 ? -7.308 18.612 41.859 1.00 92.25 975 VAL A CA 1
ATOM 7723 C C . VAL A 1 975 ? -8.757 18.754 41.384 1.00 92.25 975 VAL A C 1
ATOM 7725 O O . VAL A 1 975 ? -9.506 17.779 41.327 1.00 92.25 975 VAL A O 1
ATOM 7728 N N . GLN A 1 976 ? -9.161 19.976 41.028 1.00 89.44 976 GLN A N 1
ATOM 7729 C CA . GLN A 1 976 ? -10.514 20.298 40.561 1.00 89.44 976 GLN A CA 1
ATOM 7730 C C . GLN A 1 976 ? -10.467 21.244 39.357 1.00 89.44 976 GLN A C 1
ATOM 7732 O O . GLN A 1 976 ? -9.790 22.270 39.401 1.00 89.44 976 GLN A O 1
ATOM 7737 N N . GLY A 1 977 ? -11.211 20.906 38.301 1.00 86.31 977 GLY A N 1
ATOM 7738 C CA . GLY A 1 977 ? -11.206 21.621 37.021 1.00 86.31 977 GLY A CA 1
ATOM 7739 C C . GLY A 1 977 ? -10.760 20.753 35.844 1.00 86.31 977 GLY A C 1
ATOM 7740 O O . GLY A 1 977 ? -10.257 19.640 36.026 1.00 86.31 977 GLY A O 1
ATOM 7741 N N . THR A 1 978 ? -10.950 21.276 34.633 1.00 88.31 978 THR A N 1
ATOM 7742 C CA . THR A 1 978 ? -10.339 20.726 33.416 1.00 88.31 978 THR A CA 1
ATOM 7743 C C . THR A 1 978 ? -8.868 21.144 33.345 1.00 88.31 978 THR A C 1
ATOM 7745 O O . THR A 1 978 ? -8.490 22.196 33.863 1.00 88.31 978 THR A O 1
ATOM 7748 N N . TRP A 1 979 ? -8.011 20.344 32.709 1.00 89.75 979 TRP A N 1
ATOM 7749 C CA . TRP A 1 979 ? -6.576 20.638 32.653 1.00 89.75 979 TRP A CA 1
ATOM 7750 C C . TRP A 1 979 ? -6.267 21.944 31.907 1.00 89.75 979 TRP A C 1
ATOM 7752 O O . TRP A 1 979 ? -5.475 22.744 32.395 1.00 89.75 979 TRP A O 1
ATOM 7762 N N . HIS A 1 980 ? -6.936 22.206 30.783 1.00 88.94 980 HIS A N 1
ATOM 7763 C CA . HIS A 1 980 ? -6.806 23.479 30.073 1.00 88.94 980 HIS A CA 1
ATOM 7764 C C . HIS A 1 980 ? -7.272 24.688 30.907 1.00 88.94 980 HIS A C 1
ATOM 7766 O O . HIS A 1 980 ? -6.607 25.722 30.923 1.00 88.94 980 HIS A O 1
ATOM 7772 N N . ALA A 1 981 ? -8.359 24.566 31.680 1.00 88.12 981 ALA A N 1
ATOM 7773 C CA . ALA A 1 981 ? -8.737 25.644 32.591 1.00 88.12 981 ALA A CA 1
ATOM 7774 C C . ALA A 1 981 ? -7.692 25.819 33.708 1.00 88.12 981 ALA A C 1
ATOM 7776 O O . ALA A 1 981 ? -7.384 26.951 34.071 1.00 88.12 981 ALA A O 1
ATOM 7777 N N . LEU A 1 982 ? -7.099 24.733 34.223 1.00 90.81 982 LEU A N 1
ATOM 7778 C CA . LEU A 1 982 ? -6.019 24.779 35.218 1.00 90.81 982 LEU A CA 1
ATOM 7779 C C . LEU A 1 982 ? -4.738 25.449 34.696 1.00 90.81 982 LEU A C 1
ATOM 7781 O O . LEU A 1 982 ? -4.134 26.203 35.456 1.00 90.81 982 LEU A O 1
ATOM 7785 N N . SER A 1 983 ? -4.348 25.251 33.428 1.00 91.12 983 SER A N 1
ATOM 7786 C CA . SER A 1 983 ? -3.178 25.938 32.850 1.00 91.12 983 SER A CA 1
ATOM 7787 C C . SER A 1 983 ? -3.355 27.452 32.768 1.00 91.12 983 SER A C 1
ATOM 7789 O O . SER A 1 983 ? -2.375 28.189 32.855 1.00 91.12 983 SER A O 1
ATOM 7791 N N . HIS A 1 984 ? -4.599 27.936 32.733 1.00 90.75 984 HIS A N 1
ATOM 7792 C CA . HIS A 1 984 ? -4.927 29.348 32.933 1.00 90.75 984 HIS A CA 1
ATOM 7793 C C . HIS A 1 984 ? -4.938 29.738 34.422 1.00 90.75 984 HIS A C 1
ATOM 7795 O O . HIS A 1 984 ? -5.920 30.276 34.942 1.00 90.75 984 HIS A O 1
ATOM 7801 N N . TYR A 1 985 ? -3.856 29.437 35.146 1.00 88.88 985 TYR A N 1
ATOM 7802 C CA . TYR A 1 985 ? -3.821 29.455 36.617 1.00 88.88 985 TYR A CA 1
ATOM 7803 C C . TYR A 1 985 ? -4.070 30.832 37.263 1.00 88.88 985 TYR A C 1
ATOM 7805 O O . TYR A 1 985 ? -4.517 30.891 38.410 1.00 88.88 985 TYR A O 1
ATOM 7813 N N . LYS A 1 986 ? -3.861 31.934 36.527 1.00 89.00 986 LYS A N 1
ATOM 7814 C CA . LYS A 1 986 ? -4.097 33.304 37.024 1.00 89.00 986 LYS A CA 1
ATOM 7815 C C . LYS A 1 986 ? -5.559 33.757 36.942 1.00 89.00 986 LYS A C 1
ATOM 7817 O O . LYS A 1 986 ? -5.937 34.699 37.636 1.00 89.00 986 LYS A O 1
ATOM 7822 N N . ASP A 1 987 ? -6.403 33.082 36.154 1.00 87.19 987 ASP A N 1
ATOM 7823 C CA . ASP A 1 987 ? -7.852 33.321 36.160 1.00 87.19 987 ASP A CA 1
ATOM 7824 C C . ASP A 1 987 ? -8.562 32.365 37.130 1.00 87.19 987 ASP A C 1
ATOM 7826 O O . ASP A 1 987 ? -8.815 31.199 36.831 1.00 87.19 987 ASP A O 1
ATOM 7830 N N . ILE A 1 988 ? -8.924 32.866 38.308 1.00 87.38 988 ILE A N 1
ATOM 7831 C CA . ILE A 1 988 ? -9.658 32.093 39.322 1.00 87.38 988 ILE A CA 1
ATOM 7832 C C . ILE A 1 988 ? -11.183 32.086 39.119 1.00 87.38 988 ILE A C 1
ATOM 7834 O O . ILE A 1 988 ? -11.895 31.429 39.880 1.00 87.38 988 ILE A O 1
ATOM 7838 N N . SER A 1 989 ? -11.705 32.832 38.138 1.00 82.62 989 SER A N 1
ATOM 7839 C CA . SER A 1 989 ? -13.131 33.167 38.046 1.00 82.62 989 SER A CA 1
ATOM 7840 C C . SER A 1 989 ? -14.041 31.993 37.683 1.00 82.62 989 SER A C 1
ATOM 7842 O O . SER A 1 989 ? -15.208 32.000 38.085 1.00 82.62 989 SER A O 1
ATOM 7844 N N . GLY A 1 990 ? -13.524 31.014 36.933 1.00 75.56 990 GLY A N 1
ATOM 7845 C CA . GLY A 1 990 ? -14.314 29.916 36.374 1.00 75.56 990 GLY A CA 1
ATOM 7846 C C . GLY A 1 990 ? -15.225 30.330 35.213 1.00 75.56 990 GLY A C 1
ATOM 7847 O O . GLY A 1 990 ? -16.292 29.744 35.046 1.00 75.56 990 GLY A O 1
ATOM 7848 N N . ARG A 1 991 ? -14.919 31.436 34.512 1.00 75.06 991 ARG A N 1
ATOM 7849 C CA . ARG A 1 991 ? -15.844 32.093 33.560 1.00 75.06 991 ARG A CA 1
ATOM 7850 C C . ARG A 1 991 ? -15.199 32.608 32.269 1.00 75.06 991 ARG A C 1
ATOM 7852 O O . ARG A 1 991 ? -15.822 33.418 31.582 1.00 75.06 991 ARG A O 1
ATOM 7859 N N . SER A 1 992 ? -13.976 32.196 31.956 1.00 70.06 992 SER A N 1
ATOM 7860 C CA . SER A 1 992 ? -13.383 32.438 30.638 1.00 70.06 992 SER A CA 1
ATOM 7861 C C . SER A 1 992 ? -14.019 31.530 29.578 1.00 70.06 992 SER A C 1
ATOM 7863 O O . SER A 1 992 ? -14.636 30.517 29.908 1.00 70.06 992 SER A O 1
ATOM 7865 N N . ASP A 1 993 ? -13.827 31.862 28.299 1.00 61.44 993 ASP A N 1
ATOM 7866 C CA . ASP A 1 993 ? -14.245 31.016 27.164 1.00 61.44 993 ASP A CA 1
ATOM 7867 C C . ASP A 1 993 ? -13.497 29.657 27.124 1.00 61.44 993 ASP A C 1
ATOM 7869 O O . ASP A 1 993 ? -13.881 28.737 26.402 1.00 61.44 993 ASP A O 1
ATOM 7873 N N . ASP A 1 994 ? -12.439 29.534 27.930 1.00 64.56 994 ASP A N 1
ATOM 7874 C CA . ASP A 1 994 ? -11.565 28.370 28.083 1.00 64.56 994 ASP A CA 1
ATOM 7875 C C . ASP A 1 994 ? -12.017 27.394 29.192 1.00 64.56 994 ASP A C 1
ATOM 7877 O O . ASP A 1 994 ? -11.456 26.298 29.325 1.00 64.56 994 ASP A O 1
ATOM 7881 N N . ASP A 1 995 ? -13.022 27.789 29.982 1.00 67.06 995 ASP A N 1
ATOM 7882 C CA . ASP A 1 995 ? -13.606 27.042 31.100 1.00 67.06 995 ASP A CA 1
ATOM 7883 C C . ASP A 1 995 ? -14.929 26.356 30.697 1.00 67.06 995 ASP A C 1
ATOM 7885 O O . ASP A 1 995 ? -15.578 26.733 29.723 1.00 67.06 995 ASP A O 1
ATOM 7889 N N . ASP A 1 996 ? -15.373 25.354 31.461 1.00 73.19 996 ASP A N 1
ATOM 7890 C CA . ASP A 1 996 ? -16.709 24.767 31.295 1.00 73.19 996 ASP A CA 1
ATOM 7891 C C . ASP A 1 996 ? -17.774 25.370 32.230 1.00 73.19 996 ASP A C 1
ATOM 7893 O O . ASP A 1 996 ? -18.940 24.961 32.203 1.00 73.19 996 ASP A O 1
ATOM 7897 N N . GLY A 1 997 ? -17.386 26.375 33.023 1.00 75.75 997 GLY A N 1
ATOM 7898 C CA . GLY A 1 997 ? -18.277 27.225 33.810 1.00 75.75 997 GLY A CA 1
ATOM 7899 C C . GLY A 1 997 ? -18.738 26.609 35.131 1.00 75.75 997 GLY A C 1
ATOM 7900 O O . GLY A 1 997 ? -19.596 27.185 35.807 1.00 75.75 997 GLY A O 1
ATOM 7901 N N . LYS A 1 998 ? -18.227 25.425 35.495 1.00 77.75 998 LYS A N 1
ATOM 7902 C CA . LYS A 1 998 ? -18.724 24.641 36.641 1.00 77.75 998 LYS A CA 1
ATOM 7903 C C . LYS A 1 998 ? -17.965 24.887 37.941 1.00 77.75 998 LYS A C 1
ATOM 7905 O O . LYS A 1 998 ? -18.512 24.610 39.008 1.00 77.75 998 LYS A O 1
ATOM 7910 N N . ILE A 1 999 ? -16.711 25.332 37.868 1.00 79.75 999 ILE A N 1
ATOM 7911 C CA . ILE A 1 999 ? -15.784 25.397 39.006 1.00 79.75 999 ILE A CA 1
ATOM 7912 C C . ILE A 1 999 ? -15.114 26.772 39.032 1.00 79.75 999 ILE A C 1
ATOM 7914 O O . ILE A 1 999 ? -14.654 27.261 38.012 1.00 79.75 999 ILE A O 1
ATOM 7918 N N . SER A 1 1000 ? -15.036 27.380 40.214 1.00 84.50 1000 SER A N 1
ATOM 7919 C CA . SER A 1 1000 ? -14.255 28.594 40.484 1.00 84.50 1000 SER A CA 1
ATOM 7920 C C . SER A 1 1000 ? -13.280 28.316 41.624 1.00 84.50 1000 SER A C 1
ATOM 7922 O O . SER A 1 1000 ? -13.637 27.593 42.557 1.00 84.50 1000 SER A O 1
ATOM 7924 N N . TRP A 1 1001 ? -12.090 28.912 41.594 1.00 89.50 1001 TRP A N 1
ATOM 7925 C CA . TRP A 1 1001 ? -11.010 28.598 42.535 1.00 89.50 1001 TRP A CA 1
ATOM 7926 C C . TRP A 1 1001 ? -10.856 29.657 43.632 1.00 89.50 1001 TRP A C 1
ATOM 7928 O O . TRP A 1 1001 ? -11.145 30.833 43.430 1.00 89.50 1001 TRP A O 1
ATOM 7938 N N . GLU A 1 1002 ? -10.379 29.243 44.809 1.00 89.06 1002 GLU A N 1
ATOM 7939 C CA . GLU A 1 1002 ? -10.245 30.133 45.973 1.00 89.06 1002 GLU A CA 1
ATOM 7940 C C . GLU A 1 1002 ? -9.104 31.155 45.821 1.00 89.06 1002 GLU A C 1
ATOM 7942 O O . GLU A 1 1002 ? -9.187 32.265 46.347 1.00 89.06 1002 GLU A O 1
ATOM 7947 N N . SER A 1 1003 ? -8.023 30.789 45.120 1.00 92.62 1003 SER A N 1
ATOM 7948 C CA . SER A 1 1003 ? -6.847 31.645 44.897 1.00 92.62 1003 SER A CA 1
ATOM 7949 C C . SER A 1 1003 ? -5.985 31.179 43.716 1.00 92.62 1003 SER A C 1
ATOM 7951 O O . SER A 1 1003 ? -5.976 29.991 43.389 1.00 92.62 1003 SER A O 1
ATOM 7953 N N . GLU A 1 1004 ? -5.207 32.099 43.131 1.00 91.75 1004 GLU A N 1
ATOM 7954 C CA . GLU A 1 1004 ? -4.222 31.817 42.066 1.00 91.75 1004 GLU A CA 1
ATOM 7955 C C . GLU A 1 1004 ? -3.260 30.704 42.502 1.00 91.75 1004 GLU A C 1
ATOM 7957 O O . GLU A 1 1004 ? -3.178 29.670 41.848 1.00 91.75 1004 GLU A O 1
ATOM 7962 N N . ALA A 1 1005 ? -2.663 30.836 43.692 1.00 91.81 1005 ALA A N 1
ATOM 7963 C CA . ALA A 1 1005 ? -1.752 29.839 44.257 1.00 91.81 1005 ALA A CA 1
ATOM 7964 C C . ALA A 1 1005 ? -2.386 28.441 44.407 1.00 91.81 1005 ALA A C 1
ATOM 7966 O O . ALA A 1 1005 ? -1.721 27.436 44.170 1.00 91.81 1005 ALA A O 1
ATOM 7967 N N . SER A 1 1006 ? -3.674 28.346 44.770 1.00 92.00 1006 SER A N 1
ATOM 7968 C CA . SER A 1 1006 ? -4.358 27.044 44.841 1.00 92.00 1006 SER A CA 1
ATOM 7969 C C . SER A 1 1006 ? -4.576 26.413 43.462 1.00 92.00 1006 SER A C 1
ATOM 7971 O O . SER A 1 1006 ? -4.462 25.196 43.324 1.00 92.00 1006 SER A O 1
ATOM 7973 N N . LYS A 1 1007 ? -4.856 27.229 42.438 1.00 92.75 1007 LYS A N 1
ATOM 7974 C CA . LYS A 1 1007 ? -5.053 26.774 41.056 1.00 92.75 1007 LYS A CA 1
ATOM 7975 C C . LYS A 1 1007 ? -3.723 26.362 40.412 1.00 92.75 1007 LYS A C 1
ATOM 7977 O O . LYS A 1 1007 ? -3.657 25.326 39.756 1.00 92.75 1007 LYS A O 1
ATOM 7982 N N . GLU A 1 1008 ? -2.663 27.118 40.682 1.00 93.94 1008 GLU A N 1
ATOM 7983 C CA . GLU A 1 1008 ? -1.288 26.825 40.273 1.00 93.94 1008 GLU A CA 1
ATOM 7984 C C . GLU A 1 1008 ? -0.766 25.518 40.898 1.00 93.94 1008 GLU A C 1
ATOM 7986 O O . GLU A 1 1008 ? -0.280 24.650 40.181 1.00 93.94 1008 GLU A O 1
ATOM 7991 N N . GLU A 1 1009 ? -0.944 25.309 42.208 1.00 94.12 1009 GLU A N 1
ATOM 7992 C CA . GLU A 1 1009 ? -0.576 24.051 42.884 1.00 94.12 1009 GLU A CA 1
ATOM 7993 C C . GLU A 1 1009 ? -1.309 22.839 42.264 1.00 94.12 1009 GLU A C 1
ATOM 7995 O O . GLU A 1 1009 ? -0.694 21.795 42.034 1.00 94.12 1009 GLU A O 1
ATOM 8000 N N . MET A 1 1010 ? -2.600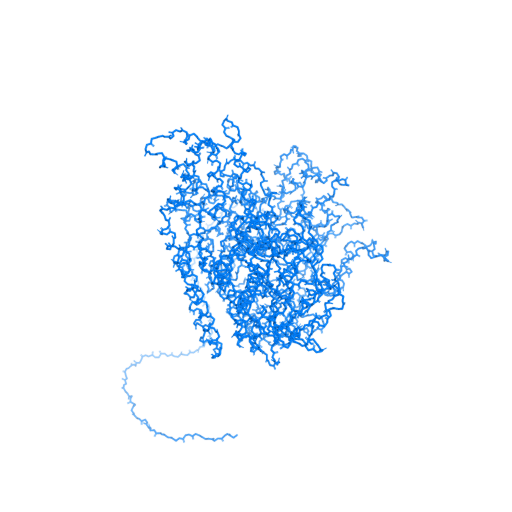 22.979 41.921 1.00 94.88 1010 MET A N 1
ATOM 8001 C CA . MET A 1 1010 ? -3.368 21.934 41.224 1.00 94.88 1010 MET A CA 1
ATOM 8002 C C . MET A 1 1010 ? -2.839 21.649 39.813 1.00 94.88 1010 MET A C 1
ATOM 8004 O O . MET A 1 1010 ? -2.696 20.484 39.444 1.00 94.88 1010 MET A O 1
ATOM 8008 N N . PHE A 1 1011 ? -2.528 22.686 39.031 1.00 94.44 1011 PHE A N 1
ATOM 8009 C CA . PHE A 1 1011 ? -1.913 22.542 37.707 1.00 94.44 1011 PHE A CA 1
ATOM 8010 C C . PHE A 1 1011 ? -0.552 21.832 37.799 1.00 94.44 1011 PHE A C 1
ATOM 8012 O O . PHE A 1 1011 ? -0.273 20.906 37.034 1.00 94.44 1011 PHE A O 1
ATOM 8019 N N . ASN A 1 1012 ? 0.256 22.182 38.799 1.00 95.06 1012 ASN A N 1
ATOM 8020 C CA . ASN A 1 1012 ? 1.592 21.628 38.998 1.00 95.06 1012 ASN A CA 1
ATOM 8021 C C . ASN A 1 1012 ? 1.578 20.161 39.469 1.00 95.06 1012 ASN A C 1
ATOM 8023 O O . ASN A 1 1012 ? 2.437 19.380 39.052 1.00 95.06 1012 ASN A O 1
ATOM 8027 N N . GLU A 1 1013 ? 0.588 19.732 40.262 1.00 95.88 1013 GLU A N 1
ATOM 8028 C CA . GLU A 1 1013 ? 0.390 18.303 40.564 1.00 95.88 1013 GLU A CA 1
ATOM 8029 C C . GLU A 1 1013 ? -0.039 17.500 39.311 1.00 95.88 1013 GLU A C 1
ATOM 8031 O O . GLU A 1 1013 ? 0.387 16.353 39.159 1.00 95.88 1013 GLU A O 1
ATOM 8036 N N . VAL A 1 1014 ? -0.774 18.091 38.353 1.00 94.62 1014 VAL A N 1
ATOM 8037 C CA . VAL A 1 1014 ? -1.042 17.450 37.043 1.00 94.62 1014 VAL A CA 1
ATOM 8038 C C . VAL A 1 1014 ? 0.238 17.326 36.208 1.00 94.62 1014 VAL A C 1
ATOM 8040 O O . VAL A 1 1014 ? 0.499 16.261 35.646 1.00 94.62 1014 VAL A O 1
ATOM 8043 N N . VAL A 1 1015 ? 1.084 18.361 36.160 1.00 94.56 1015 VAL A N 1
ATOM 8044 C CA . VAL A 1 1015 ? 2.397 18.300 35.482 1.00 94.56 1015 VAL A CA 1
ATOM 8045 C C . VAL A 1 1015 ? 3.283 17.209 36.102 1.00 94.56 1015 VAL A C 1
ATOM 8047 O O . VAL A 1 1015 ? 3.850 16.373 35.396 1.00 94.56 1015 VAL A O 1
ATOM 8050 N N . LYS A 1 1016 ? 3.343 17.136 37.436 1.00 96.06 1016 LYS A N 1
ATOM 8051 C CA . LYS A 1 1016 ? 4.057 16.081 38.171 1.00 96.06 1016 LYS A CA 1
ATOM 8052 C C . LYS A 1 1016 ? 3.511 14.677 37.886 1.00 96.06 1016 LYS A C 1
ATOM 8054 O O . LYS A 1 1016 ? 4.296 13.740 37.757 1.00 96.06 1016 LYS A O 1
ATOM 8059 N N . TRP A 1 1017 ? 2.201 14.507 37.716 1.00 95.94 1017 TRP A N 1
ATOM 8060 C CA . TRP A 1 1017 ? 1.634 13.214 37.320 1.00 95.94 1017 TRP A CA 1
ATOM 8061 C C . TRP A 1 1017 ? 2.081 12.763 35.917 1.00 95.94 1017 TRP A C 1
ATOM 8063 O O . TRP A 1 1017 ? 2.262 11.563 35.697 1.00 95.94 1017 TRP A O 1
ATOM 8073 N N . HIS A 1 1018 ? 2.328 13.686 34.981 1.00 95.56 1018 HIS A N 1
ATOM 8074 C CA . HIS A 1 1018 ? 2.903 13.337 33.675 1.00 95.56 1018 HIS A CA 1
ATOM 8075 C C . HIS A 1 1018 ? 4.367 12.894 33.814 1.00 95.56 1018 HIS A C 1
ATOM 8077 O O . HIS A 1 1018 ? 4.741 11.858 33.259 1.00 95.56 1018 HIS A O 1
ATOM 8083 N N . HIS A 1 1019 ? 5.159 13.568 34.662 1.00 96.81 1019 HIS A N 1
ATOM 8084 C CA . HIS A 1 1019 ? 6.498 13.097 35.041 1.00 96.81 1019 HIS A CA 1
ATOM 8085 C C . HIS A 1 1019 ? 6.481 11.674 35.628 1.00 96.81 1019 HIS A C 1
ATOM 8087 O O . HIS A 1 1019 ? 7.359 10.881 35.302 1.00 96.81 1019 HIS A O 1
ATOM 8093 N N . GLU A 1 1020 ? 5.479 11.303 36.437 1.00 97.06 1020 GLU A N 1
ATOM 8094 C CA . GLU A 1 1020 ? 5.330 9.924 36.940 1.00 97.06 1020 GLU A CA 1
ATOM 8095 C C . GLU A 1 1020 ? 5.081 8.882 35.835 1.00 97.06 1020 GLU A C 1
ATOM 8097 O O . GLU A 1 1020 ? 5.435 7.712 36.015 1.00 97.06 1020 GLU A O 1
ATOM 8102 N N . GLN A 1 1021 ? 4.455 9.259 34.713 1.00 97.12 1021 GLN A N 1
ATOM 8103 C CA . GLN A 1 1021 ? 4.226 8.328 33.603 1.00 97.12 1021 GLN A CA 1
ATOM 8104 C C . GLN A 1 1021 ? 5.463 8.243 32.697 1.00 97.12 1021 GLN A C 1
ATOM 8106 O O . GLN A 1 1021 ? 5.853 7.145 32.310 1.00 97.12 1021 GLN A O 1
ATOM 8111 N N . VAL A 1 1022 ? 6.166 9.353 32.450 1.00 97.31 1022 VAL A N 1
ATOM 8112 C CA . VAL A 1 1022 ? 7.462 9.319 31.745 1.00 97.31 1022 VAL A CA 1
ATOM 8113 C C . VAL A 1 1022 ? 8.499 8.525 32.545 1.00 97.31 1022 VAL A C 1
ATOM 8115 O O . VAL A 1 1022 ? 9.145 7.641 31.991 1.00 97.31 1022 VAL A O 1
ATOM 8118 N N . ALA A 1 1023 ? 8.589 8.730 33.864 1.00 97.94 1023 ALA A N 1
ATOM 8119 C CA . ALA A 1 1023 ? 9.430 7.924 34.753 1.00 97.94 1023 ALA A CA 1
ATOM 8120 C C . ALA A 1 1023 ? 9.086 6.422 34.701 1.00 97.94 1023 ALA A C 1
ATOM 8122 O O . ALA A 1 1023 ? 9.972 5.575 34.817 1.00 97.94 1023 ALA A O 1
ATOM 8123 N N . TYR A 1 1024 ? 7.809 6.075 34.496 1.00 97.94 1024 TYR A N 1
ATOM 8124 C CA . TYR A 1 1024 ? 7.401 4.692 34.261 1.00 97.94 1024 TYR A CA 1
ATOM 8125 C C . TYR A 1 1024 ? 7.952 4.164 32.929 1.00 97.94 1024 TYR A C 1
ATOM 8127 O O . TYR A 1 1024 ? 8.608 3.126 32.948 1.00 97.94 1024 TYR A O 1
ATOM 8135 N N . LEU A 1 1025 ? 7.775 4.879 31.810 1.00 97.62 1025 LEU A N 1
ATOM 8136 C CA . LEU A 1 1025 ? 8.325 4.483 30.503 1.00 97.62 1025 LEU A CA 1
ATOM 8137 C C . LEU A 1 1025 ? 9.854 4.312 30.550 1.00 97.62 1025 LEU A C 1
ATOM 8139 O O . LEU A 1 1025 ? 10.356 3.256 30.169 1.00 97.62 1025 LEU A O 1
ATOM 8143 N N . LEU A 1 1026 ? 10.587 5.289 31.096 1.00 97.81 1026 LEU A N 1
ATOM 8144 C CA . LEU A 1 1026 ? 12.044 5.200 31.274 1.00 97.81 1026 LEU A CA 1
ATOM 8145 C C . LEU A 1 1026 ? 12.433 3.986 32.131 1.00 97.81 1026 LEU A C 1
ATOM 8147 O O . LEU A 1 1026 ? 13.367 3.262 31.797 1.00 97.81 1026 LEU A O 1
ATOM 8151 N N . GLY A 1 1027 ? 11.678 3.707 33.198 1.00 96.56 1027 GLY A N 1
ATOM 8152 C CA . GLY A 1 1027 ? 11.874 2.526 34.037 1.00 96.56 1027 GLY A CA 1
ATOM 8153 C C . GLY A 1 1027 ? 11.630 1.204 33.309 1.00 96.56 1027 GLY A C 1
ATOM 8154 O O . GLY A 1 1027 ? 12.366 0.249 33.546 1.00 96.56 1027 GLY A O 1
ATOM 8155 N N . ARG A 1 1028 ? 10.639 1.139 32.411 1.00 94.12 1028 ARG A N 1
ATOM 8156 C CA . ARG A 1 1028 ? 10.361 -0.048 31.584 1.00 94.12 1028 ARG A CA 1
ATOM 8157 C C . ARG A 1 1028 ? 11.464 -0.267 30.547 1.00 94.12 1028 ARG A C 1
ATOM 8159 O O . ARG A 1 1028 ? 11.986 -1.373 30.473 1.00 94.12 1028 ARG A O 1
ATOM 8166 N N . LEU A 1 1029 ? 11.886 0.778 29.834 1.00 94.50 1029 LEU A N 1
ATOM 8167 C CA . LEU A 1 1029 ? 12.995 0.710 28.873 1.00 94.50 1029 LEU A CA 1
ATOM 8168 C C . LEU A 1 1029 ? 14.318 0.314 29.556 1.00 94.50 1029 LEU A C 1
ATOM 8170 O O . LEU A 1 1029 ? 15.032 -0.555 29.068 1.00 94.50 1029 LEU A O 1
ATOM 8174 N N . LYS A 1 1030 ? 14.615 0.866 30.741 1.00 94.25 1030 LYS A N 1
ATOM 8175 C CA . LYS A 1 1030 ? 15.827 0.535 31.514 1.00 94.25 1030 LYS A CA 1
ATOM 8176 C C . LYS A 1 1030 ? 15.832 -0.895 32.086 1.00 94.25 1030 LYS A C 1
ATOM 8178 O O . LYS A 1 1030 ? 16.887 -1.401 32.456 1.00 94.25 1030 LYS A O 1
ATOM 8183 N N . GLN A 1 1031 ? 14.670 -1.550 32.179 1.00 88.44 1031 GLN A N 1
ATOM 8184 C CA . GLN A 1 1031 ? 14.542 -2.953 32.608 1.00 88.44 1031 GLN A CA 1
ATOM 8185 C C . GLN A 1 1031 ? 14.781 -3.961 31.475 1.00 88.44 1031 GLN A C 1
ATOM 8187 O O . GLN A 1 1031 ? 15.084 -5.117 31.763 1.00 88.44 1031 GLN A O 1
ATOM 8192 N N . VAL A 1 1032 ? 14.628 -3.553 30.213 1.00 83.38 1032 VAL A N 1
ATOM 8193 C CA . VAL A 1 1032 ? 14.805 -4.435 29.053 1.00 83.38 1032 VAL A CA 1
ATOM 8194 C C . VAL A 1 1032 ? 16.281 -4.475 28.659 1.00 83.38 1032 VAL A C 1
ATOM 8196 O O . VAL A 1 1032 ? 16.889 -3.436 28.407 1.00 83.38 1032 VAL A O 1
ATOM 8199 N N . ASN A 1 1033 ? 16.853 -5.680 28.603 1.00 81.19 1033 ASN A N 1
ATOM 8200 C CA . ASN A 1 1033 ? 18.215 -5.909 28.123 1.00 81.19 1033 ASN A CA 1
ATOM 8201 C C . ASN A 1 1033 ? 18.240 -5.952 26.585 1.00 81.19 1033 ASN A C 1
ATOM 8203 O O . ASN A 1 1033 ? 17.571 -6.787 25.966 1.00 81.19 1033 ASN A O 1
ATOM 8207 N N . ASP A 1 1034 ? 19.051 -5.077 25.996 1.00 79.31 1034 ASP A N 1
ATOM 8208 C CA . ASP A 1 1034 ? 19.166 -4.847 24.559 1.00 79.31 1034 ASP A CA 1
ATOM 8209 C C . ASP A 1 1034 ? 20.618 -5.025 24.068 1.00 79.31 1034 ASP A C 1
ATOM 8211 O O . ASP A 1 1034 ? 21.125 -4.252 23.265 1.00 79.31 1034 ASP A O 1
ATOM 8215 N N . GLY A 1 1035 ? 21.324 -6.037 24.585 1.00 74.50 1035 GLY A N 1
ATOM 8216 C CA . GLY A 1 1035 ? 22.689 -6.372 24.164 1.00 74.50 1035 GLY A CA 1
ATOM 8217 C C . GLY A 1 1035 ? 23.734 -5.734 25.078 1.00 74.50 1035 GLY A C 1
ATOM 8218 O O . GLY A 1 1035 ? 23.880 -6.142 26.230 1.00 74.50 1035 GLY A O 1
ATOM 8219 N N . SER A 1 1036 ? 24.472 -4.733 24.585 1.00 73.88 1036 SER A N 1
ATOM 8220 C CA . SER A 1 1036 ? 25.547 -4.078 25.358 1.00 73.88 1036 SER A CA 1
ATOM 8221 C C . SER A 1 1036 ? 25.062 -3.100 26.447 1.00 73.88 1036 SER A C 1
ATOM 8223 O O . SER A 1 1036 ? 25.870 -2.614 27.244 1.00 73.88 1036 SER A O 1
ATOM 8225 N N . GLY A 1 1037 ? 23.751 -2.848 26.522 1.00 84.75 1037 GLY A N 1
ATOM 8226 C CA . GLY A 1 1037 ? 23.110 -1.916 27.448 1.00 84.75 1037 GLY A CA 1
ATOM 8227 C C . GLY A 1 1037 ? 21.621 -2.215 27.648 1.00 84.75 1037 GLY A C 1
ATOM 8228 O O . GLY A 1 1037 ? 21.108 -3.257 27.228 1.00 84.75 1037 GLY A O 1
ATOM 8229 N N . SER A 1 1038 ? 20.912 -1.304 28.316 1.00 90.31 1038 SER A N 1
ATOM 8230 C CA . SER A 1 1038 ? 19.448 -1.348 28.366 1.00 90.31 1038 SER A CA 1
ATOM 8231 C C . SER A 1 1038 ? 18.832 -0.716 27.118 1.00 90.31 1038 SER A C 1
ATOM 8233 O O . SER A 1 1038 ? 19.452 0.121 26.463 1.00 90.31 1038 SER A O 1
ATOM 8235 N N . LEU A 1 1039 ? 17.568 -1.031 26.835 1.00 90.06 1039 LEU A N 1
ATOM 8236 C CA . LEU A 1 1039 ? 16.825 -0.423 25.726 1.00 90.06 1039 LEU A CA 1
ATOM 8237 C C . LEU A 1 1039 ? 16.769 1.119 25.835 1.00 90.06 1039 LEU A C 1
ATOM 8239 O O . LEU A 1 1039 ? 16.701 1.809 24.822 1.00 90.06 1039 LEU A O 1
ATOM 8243 N N . LEU A 1 1040 ? 16.869 1.678 27.052 1.00 94.06 1040 LEU A N 1
ATOM 8244 C CA . LEU A 1 1040 ? 16.996 3.126 27.280 1.00 94.06 1040 LEU A CA 1
ATOM 8245 C C . LEU A 1 1040 ? 18.376 3.689 26.885 1.00 94.06 1040 LEU A C 1
ATOM 8247 O O . LEU A 1 1040 ? 18.459 4.819 26.408 1.00 94.06 1040 LEU A O 1
ATOM 8251 N N . ASP A 1 1041 ? 19.459 2.929 27.059 1.00 92.00 1041 ASP A N 1
ATOM 8252 C CA . ASP A 1 1041 ? 20.804 3.361 26.646 1.00 92.00 1041 ASP A CA 1
ATOM 8253 C C . ASP A 1 1041 ? 20.909 3.473 25.116 1.00 92.00 1041 ASP A C 1
ATOM 8255 O O . ASP A 1 1041 ? 21.629 4.326 24.593 1.00 92.00 1041 ASP A O 1
ATOM 8259 N N . HIS A 1 1042 ? 20.143 2.652 24.396 1.00 91.75 1042 HIS A N 1
ATOM 8260 C CA . HIS A 1 1042 ? 20.079 2.635 22.932 1.00 91.75 1042 HIS A CA 1
ATOM 8261 C C . HIS A 1 1042 ? 18.944 3.506 22.361 1.00 91.75 1042 HIS A C 1
ATOM 8263 O O . HIS A 1 1042 ? 18.777 3.586 21.149 1.00 91.75 1042 HIS A O 1
ATOM 8269 N N . SER A 1 1043 ? 18.194 4.213 23.213 1.00 93.94 1043 SER A N 1
ATOM 8270 C CA . SER A 1 1043 ? 17.113 5.111 22.789 1.00 93.94 1043 SER A CA 1
ATOM 8271 C C . SER A 1 1043 ? 17.452 6.591 23.006 1.00 93.94 1043 SER A C 1
ATOM 8273 O O . SER A 1 1043 ? 18.205 6.950 23.915 1.00 93.94 1043 SER A O 1
ATOM 8275 N N . MET A 1 1044 ? 16.838 7.453 22.198 1.00 95.25 1044 MET A N 1
ATOM 8276 C CA . MET A 1 1044 ? 16.666 8.888 22.423 1.00 95.25 1044 MET A CA 1
ATOM 8277 C C . MET A 1 1044 ? 15.176 9.172 22.627 1.00 95.25 1044 MET A C 1
ATOM 8279 O O . MET A 1 1044 ? 14.372 8.857 21.753 1.00 95.25 1044 MET A O 1
ATOM 8283 N N . LEU A 1 1045 ? 14.786 9.777 23.749 1.00 97.00 1045 LEU A N 1
ATOM 8284 C CA . LEU A 1 1045 ? 13.395 10.153 24.014 1.00 97.00 1045 LEU A CA 1
ATOM 8285 C C . LEU A 1 1045 ? 13.288 11.648 24.312 1.00 97.00 1045 LEU A C 1
ATOM 8287 O O . LEU A 1 1045 ? 13.721 12.090 25.374 1.00 97.00 1045 LEU A O 1
ATOM 8291 N N . LEU A 1 1046 ? 12.688 12.423 23.410 1.00 97.56 1046 LEU A N 1
ATOM 8292 C CA . LEU A 1 1046 ? 12.390 13.833 23.650 1.00 97.56 1046 LEU A CA 1
ATOM 8293 C C . LEU A 1 1046 ? 10.994 13.974 24.263 1.00 97.56 1046 LEU A C 1
ATOM 8295 O O . LEU A 1 1046 ? 9.988 13.750 23.597 1.00 97.56 1046 LEU A O 1
ATOM 8299 N N . TYR A 1 1047 ? 10.935 14.370 25.531 1.00 97.38 1047 TYR A N 1
ATOM 8300 C CA . TYR A 1 1047 ? 9.703 14.650 26.263 1.00 97.38 1047 TYR A CA 1
ATOM 8301 C C . TYR A 1 1047 ? 9.505 16.159 26.425 1.00 97.38 1047 TYR A C 1
ATOM 8303 O O . TYR A 1 1047 ? 10.405 16.833 26.926 1.00 97.38 1047 TYR A O 1
ATOM 8311 N N . GLY A 1 1048 ? 8.347 16.708 26.045 1.00 94.88 1048 GLY A N 1
ATOM 8312 C CA . GLY A 1 1048 ? 8.105 18.141 26.220 1.00 94.88 1048 GLY A CA 1
ATOM 8313 C C . GLY A 1 1048 ? 6.771 18.691 25.720 1.00 94.88 1048 GLY A C 1
ATOM 8314 O O . GLY A 1 1048 ? 5.881 17.944 25.322 1.00 94.88 1048 GLY A O 1
ATOM 8315 N N . SER A 1 1049 ? 6.655 20.020 25.758 1.00 92.44 1049 SER A N 1
ATOM 8316 C CA . SER A 1 1049 ? 5.509 20.799 25.265 1.00 92.44 1049 SER A CA 1
ATOM 8317 C C . SER A 1 1049 ? 5.967 21.890 24.294 1.00 92.44 1049 SER A C 1
ATOM 8319 O O . SER A 1 1049 ? 7.122 22.318 24.309 1.00 92.44 1049 SER A O 1
ATOM 8321 N N . SER A 1 1050 ? 5.037 22.371 23.473 1.00 90.06 1050 SER A N 1
ATOM 8322 C CA . SER A 1 1050 ? 5.201 23.522 22.580 1.00 90.06 1050 SER A CA 1
ATOM 8323 C C . SER A 1 1050 ? 4.988 24.883 23.262 1.00 90.06 1050 SER A C 1
ATOM 8325 O O . SER A 1 1050 ? 5.199 25.917 22.634 1.00 90.06 1050 SER A O 1
ATOM 8327 N N . LEU A 1 1051 ? 4.575 24.904 24.535 1.00 89.38 1051 LEU A N 1
ATOM 8328 C CA . LEU A 1 1051 ? 4.270 26.120 25.299 1.00 89.38 1051 LEU A CA 1
ATOM 8329 C C . LEU A 1 1051 ? 5.119 26.170 26.573 1.00 89.38 1051 LEU A C 1
ATOM 8331 O O . LEU A 1 1051 ? 5.115 25.210 27.347 1.00 89.38 1051 LEU A O 1
ATOM 8335 N N . SER A 1 1052 ? 5.810 27.287 26.825 1.00 88.12 1052 SER A N 1
ATOM 8336 C CA . SER A 1 1052 ? 6.630 27.444 28.032 1.00 88.12 1052 SER A CA 1
ATOM 8337 C C . SER A 1 1052 ? 5.826 27.810 29.269 1.00 88.12 1052 SER A C 1
ATOM 8339 O O . SER A 1 1052 ? 5.989 27.172 30.307 1.00 88.12 1052 SER A O 1
ATOM 8341 N N . ASN A 1 1053 ? 4.899 28.760 29.141 1.00 90.12 1053 ASN A N 1
ATOM 8342 C CA . ASN A 1 1053 ? 3.929 29.092 30.177 1.00 90.12 1053 ASN A CA 1
ATOM 8343 C C . ASN A 1 1053 ? 2.495 28.859 29.673 1.00 90.12 1053 ASN A C 1
ATOM 8345 O O . ASN A 1 1053 ? 2.110 29.377 28.622 1.00 90.12 1053 ASN A O 1
ATOM 8349 N N . GLY A 1 1054 ? 1.707 28.097 30.436 1.00 87.19 1054 GLY A N 1
ATOM 8350 C CA . GLY A 1 1054 ? 0.341 27.706 30.070 1.00 87.19 1054 GLY A CA 1
ATOM 8351 C C . GLY A 1 1054 ? -0.697 28.835 30.062 1.00 87.19 1054 GLY A C 1
ATOM 8352 O O . GLY A 1 1054 ? -1.675 28.739 29.328 1.00 87.19 1054 GLY A O 1
ATOM 8353 N N . TYR A 1 1055 ? -0.477 29.911 30.825 1.00 88.38 1055 TYR A N 1
ATOM 8354 C CA . TYR A 1 1055 ? -1.367 31.080 30.887 1.00 88.38 1055 TYR A CA 1
ATOM 8355 C C . TYR A 1 1055 ? -1.010 32.142 29.834 1.00 88.38 1055 TYR A C 1
ATOM 8357 O O . TYR A 1 1055 ? -1.887 32.836 29.327 1.00 88.38 1055 TYR A O 1
ATOM 8365 N N . TYR A 1 1056 ? 0.279 32.300 29.513 1.00 87.12 1056 TYR A N 1
ATOM 8366 C CA . TYR A 1 1056 ? 0.737 33.311 28.549 1.00 87.12 1056 TYR A CA 1
ATOM 8367 C C . TYR A 1 1056 ? 0.862 32.807 27.109 1.00 87.12 1056 TYR A C 1
ATOM 8369 O O . TYR A 1 1056 ? 1.037 33.635 26.215 1.00 87.12 1056 TYR A O 1
ATOM 8377 N N . HIS A 1 1057 ? 0.815 31.487 26.888 1.00 87.06 1057 HIS A N 1
ATOM 8378 C CA . HIS A 1 1057 ? 1.131 30.856 25.601 1.00 87.06 1057 HIS A CA 1
ATOM 8379 C C . HIS A 1 1057 ? 2.449 31.400 25.021 1.00 87.06 1057 HIS A C 1
ATOM 8381 O O . HIS A 1 1057 ? 2.486 31.915 23.905 1.00 87.06 1057 HIS A O 1
ATOM 8387 N N . ASP A 1 1058 ? 3.524 31.369 25.814 1.00 83.44 1058 ASP A N 1
ATOM 8388 C CA . ASP A 1 1058 ? 4.842 31.846 25.373 1.00 83.44 1058 ASP A CA 1
ATOM 8389 C C . ASP A 1 1058 ? 5.593 30.709 24.636 1.00 83.44 1058 ASP A C 1
ATOM 8391 O O . ASP A 1 1058 ? 5.723 29.612 25.188 1.00 83.44 1058 ASP A O 1
ATOM 8395 N N . PRO A 1 1059 ? 6.084 30.924 23.398 1.00 82.06 1059 PRO A N 1
ATOM 8396 C CA . PRO A 1 1059 ? 6.846 29.925 22.647 1.00 82.06 1059 PRO A CA 1
ATOM 8397 C C . PRO A 1 1059 ? 8.341 29.868 23.028 1.00 82.06 1059 PRO A C 1
ATOM 8399 O O . PRO A 1 1059 ? 9.104 29.147 22.385 1.00 82.06 1059 PRO A O 1
ATOM 8402 N N . LYS A 1 1060 ? 8.810 30.643 24.021 1.00 87.69 1060 LYS A N 1
ATOM 8403 C CA . LYS A 1 1060 ? 10.235 30.766 24.388 1.00 87.69 1060 LYS A CA 1
ATOM 8404 C C . LYS A 1 1060 ? 10.584 30.073 25.699 1.00 87.69 1060 LYS A C 1
ATOM 8406 O O . LYS A 1 1060 ? 9.867 30.201 26.683 1.00 87.69 1060 LYS A O 1
ATOM 8411 N N . ASN A 1 1061 ? 11.761 29.445 25.737 1.00 88.69 1061 ASN A N 1
ATOM 8412 C CA . ASN A 1 1061 ? 12.264 28.635 26.851 1.00 88.69 1061 ASN A CA 1
ATOM 8413 C C . ASN A 1 1061 ? 11.311 27.475 27.202 1.00 88.69 1061 ASN A C 1
ATOM 8415 O O . ASN A 1 1061 ? 10.912 27.302 28.353 1.00 88.69 1061 ASN A O 1
ATOM 8419 N N . ILE A 1 1062 ? 10.912 26.715 26.177 1.00 91.38 1062 ILE A N 1
ATOM 8420 C CA . ILE A 1 1062 ? 9.916 25.640 26.285 1.00 91.38 1062 ILE A CA 1
ATOM 8421 C C . ILE A 1 1062 ? 10.398 24.451 27.147 1.00 91.38 1062 ILE A C 1
ATOM 8423 O O . ILE A 1 1062 ? 11.588 24.124 27.134 1.00 91.38 1062 ILE A O 1
ATOM 8427 N N . PRO A 1 1063 ? 9.495 23.788 27.898 1.00 93.00 1063 PRO A N 1
ATOM 8428 C CA . PRO A 1 1063 ? 9.808 22.652 28.753 1.00 93.00 1063 PRO A CA 1
ATOM 8429 C C . PRO A 1 1063 ? 10.076 21.408 27.908 1.00 93.00 1063 PRO A C 1
ATOM 8431 O O . PRO A 1 1063 ? 9.151 20.755 27.421 1.00 93.00 1063 PRO A O 1
ATOM 8434 N N . ILE A 1 1064 ? 11.355 21.069 27.760 1.00 94.81 1064 ILE A N 1
ATOM 8435 C CA . ILE A 1 1064 ? 11.802 19.827 27.131 1.00 94.81 1064 ILE A CA 1
ATOM 8436 C C . ILE A 1 1064 ? 12.822 19.093 28.007 1.00 94.81 1064 ILE A C 1
ATOM 8438 O O . ILE A 1 1064 ? 13.545 19.700 28.800 1.00 94.81 1064 ILE A O 1
ATOM 8442 N N . VAL A 1 1065 ? 12.863 17.772 27.866 1.00 96.19 1065 VAL A N 1
ATOM 8443 C CA . VAL A 1 1065 ? 13.837 16.854 28.463 1.00 96.19 1065 VAL A CA 1
ATOM 8444 C C . VAL A 1 1065 ? 14.195 15.824 27.399 1.00 96.19 1065 VAL A C 1
ATOM 8446 O O . VAL A 1 1065 ? 13.302 15.208 26.822 1.00 96.19 1065 VAL A O 1
ATOM 8449 N N . LEU A 1 1066 ? 15.484 15.613 27.152 1.00 96.56 1066 LEU A N 1
ATOM 8450 C CA . LEU A 1 1066 ? 15.972 14.528 26.303 1.00 96.56 1066 LEU A CA 1
ATOM 8451 C C . LEU A 1 1066 ? 16.486 13.403 27.206 1.00 96.56 1066 LEU A C 1
ATOM 8453 O O . LEU A 1 1066 ? 17.332 13.649 28.060 1.00 96.56 1066 LEU A O 1
ATOM 8457 N N . ALA A 1 1067 ? 15.964 12.192 27.057 1.00 96.31 1067 ALA A N 1
ATOM 8458 C CA . ALA A 1 1067 ? 16.286 11.044 27.900 1.00 96.31 1067 ALA A CA 1
ATOM 8459 C C . ALA A 1 1067 ? 16.912 9.895 27.100 1.00 96.31 1067 ALA A C 1
ATOM 8461 O O . ALA A 1 1067 ? 16.622 9.719 25.916 1.00 96.31 1067 ALA A O 1
ATOM 8462 N N . GLY A 1 1068 ? 17.735 9.094 27.775 1.00 93.75 1068 GLY A N 1
ATOM 8463 C CA . GLY A 1 1068 ? 18.519 8.026 27.159 1.00 93.75 1068 GLY A CA 1
ATOM 8464 C C . GLY A 1 1068 ? 19.875 8.512 26.646 1.00 93.75 1068 GLY A C 1
ATOM 8465 O O . GLY A 1 1068 ? 20.281 9.652 26.881 1.00 93.75 1068 GLY A O 1
ATOM 8466 N N . ARG A 1 1069 ? 20.610 7.612 25.986 1.00 90.81 1069 ARG A N 1
ATOM 8467 C CA . ARG A 1 1069 ? 21.977 7.869 25.487 1.00 90.81 1069 ARG A CA 1
ATOM 8468 C C . ARG A 1 1069 ? 22.111 7.721 23.973 1.00 90.81 1069 ARG A C 1
ATOM 8470 O O . ARG A 1 1069 ? 23.194 7.979 23.452 1.00 90.81 1069 ARG A O 1
ATOM 8477 N N . GLY A 1 1070 ? 21.051 7.302 23.273 1.00 84.25 1070 GLY A N 1
ATOM 8478 C CA . GLY A 1 1070 ? 21.033 7.142 21.816 1.00 84.25 1070 GLY A CA 1
ATOM 8479 C C . GLY A 1 1070 ? 22.181 6.294 21.268 1.00 84.25 1070 GLY A C 1
ATOM 8480 O O . GLY A 1 1070 ? 22.746 6.647 20.244 1.00 84.25 1070 GLY A O 1
ATOM 8481 N N . GLY A 1 1071 ? 22.621 5.256 21.988 1.00 80.38 1071 GLY A N 1
ATOM 8482 C CA . GLY A 1 1071 ? 23.763 4.447 21.555 1.00 80.38 1071 GLY A CA 1
ATOM 8483 C C . GLY A 1 1071 ? 25.135 5.117 21.736 1.00 80.38 1071 GLY A C 1
ATOM 8484 O O . GLY A 1 1071 ? 26.071 4.785 21.014 1.00 80.38 1071 GLY A O 1
ATOM 8485 N N . ARG A 1 1072 ? 25.269 6.011 22.733 1.00 80.19 1072 ARG A N 1
ATOM 8486 C CA . ARG A 1 1072 ? 26.417 6.917 23.003 1.00 80.19 1072 ARG A CA 1
ATOM 8487 C C . ARG A 1 1072 ? 26.464 8.185 22.143 1.00 80.19 1072 ARG A C 1
ATOM 8489 O O . ARG A 1 1072 ? 27.493 8.844 22.108 1.00 80.19 1072 ARG A O 1
ATOM 8496 N N . ALA A 1 1073 ? 25.360 8.565 21.511 1.00 83.56 1073 ALA A N 1
ATOM 8497 C CA . ALA A 1 1073 ? 25.243 9.828 20.787 1.00 83.56 1073 ALA A CA 1
ATOM 8498 C C . ALA A 1 1073 ? 24.952 11.049 21.689 1.00 83.56 1073 ALA A C 1
ATOM 8500 O O . ALA A 1 1073 ? 25.067 12.182 21.234 1.00 83.56 1073 ALA A O 1
ATOM 8501 N N . ILE A 1 1074 ? 24.568 10.847 22.959 1.00 88.00 1074 ILE A N 1
ATOM 8502 C CA . ILE A 1 1074 ? 24.234 11.932 23.902 1.00 88.00 1074 ILE A CA 1
ATOM 8503 C C . ILE A 1 1074 ? 24.990 11.750 25.224 1.00 88.00 1074 ILE A C 1
ATOM 8505 O O . ILE A 1 1074 ? 24.855 10.712 25.879 1.00 88.00 1074 ILE A O 1
ATOM 8509 N N . THR A 1 1075 ? 25.681 12.796 25.696 1.00 89.81 1075 THR A N 1
ATOM 8510 C CA . THR A 1 1075 ? 26.102 12.876 27.110 1.00 89.81 1075 THR A CA 1
ATOM 8511 C C . THR A 1 1075 ? 24.933 13.338 27.986 1.00 89.81 1075 THR A C 1
ATOM 8513 O O . THR A 1 1075 ? 24.483 14.484 27.884 1.00 89.81 1075 THR A O 1
ATOM 8516 N N . SER A 1 1076 ? 24.454 12.447 28.858 1.00 93.12 1076 SER A N 1
ATOM 8517 C CA . SER A 1 1076 ? 23.364 12.667 29.821 1.00 93.12 1076 SER A CA 1
ATOM 8518 C C . SER A 1 1076 ? 23.850 13.226 31.174 1.00 93.12 1076 SER A C 1
ATOM 8520 O O . SER A 1 1076 ? 25.046 13.416 31.385 1.00 93.12 1076 SER A O 1
ATOM 8522 N N . GLY A 1 1077 ? 22.931 13.506 32.107 1.00 95.00 1077 GLY A N 1
ATOM 8523 C CA . GLY A 1 1077 ? 23.246 13.934 33.478 1.00 95.00 1077 GLY A CA 1
ATOM 8524 C C . GLY A 1 1077 ? 23.447 15.441 33.671 1.00 95.00 1077 GLY A C 1
ATOM 8525 O O . GLY A 1 1077 ? 24.131 15.850 34.611 1.00 95.00 1077 GLY A O 1
ATOM 8526 N N . ARG A 1 1078 ? 22.907 16.288 32.781 1.00 95.00 1078 ARG A N 1
ATOM 8527 C CA . ARG A 1 1078 ? 23.248 17.725 32.729 1.00 95.00 1078 ARG A CA 1
ATOM 8528 C C . ARG A 1 1078 ? 22.137 18.647 32.221 1.00 95.00 1078 ARG A C 1
ATOM 8530 O O . ARG A 1 1078 ? 21.242 18.248 31.480 1.00 95.00 1078 ARG A O 1
ATOM 8537 N N . VAL A 1 1079 ? 22.251 19.921 32.574 1.00 94.75 1079 VAL A N 1
ATOM 8538 C CA . VAL A 1 1079 ? 21.520 21.042 31.976 1.00 94.75 1079 VAL A CA 1
ATOM 8539 C C . VAL A 1 1079 ? 22.352 21.608 30.826 1.00 94.75 1079 VAL A C 1
ATOM 8541 O O . VAL A 1 1079 ? 23.502 21.996 31.026 1.00 94.75 1079 VAL A O 1
ATOM 8544 N N . LEU A 1 1080 ? 21.775 21.680 29.626 1.00 92.62 1080 LEU A N 1
ATOM 8545 C CA . LEU A 1 1080 ? 22.430 22.237 28.441 1.00 92.62 1080 LEU A CA 1
ATOM 8546 C C . LEU A 1 1080 ? 21.963 23.684 28.234 1.00 92.62 1080 LEU A C 1
ATOM 8548 O O . LEU A 1 1080 ? 20.956 23.951 27.577 1.00 92.62 1080 LEU A O 1
ATOM 8552 N N . GLN A 1 1081 ? 22.684 24.622 28.848 1.00 90.62 1081 GLN A N 1
ATOM 8553 C CA . GLN A 1 1081 ? 22.361 26.048 28.816 1.00 90.62 1081 GLN A CA 1
ATOM 8554 C C . GLN A 1 1081 ? 22.911 26.720 27.553 1.00 90.62 1081 GLN A C 1
ATOM 8556 O O . GLN A 1 1081 ? 24.110 26.969 27.455 1.00 90.62 1081 GLN A O 1
ATOM 8561 N N . GLN A 1 1082 ? 22.027 27.068 26.616 1.00 90.69 1082 GLN A N 1
ATOM 8562 C CA . GLN A 1 1082 ? 22.399 27.866 25.446 1.00 90.69 1082 GLN A CA 1
ATOM 8563 C C . GLN A 1 1082 ? 22.615 29.337 25.840 1.00 90.69 1082 GLN A C 1
ATOM 8565 O O . GLN A 1 1082 ? 21.914 29.871 26.710 1.00 90.69 1082 GLN A O 1
ATOM 8570 N N . SER A 1 1083 ? 23.605 29.986 25.224 1.00 86.31 1083 SER A N 1
ATOM 8571 C CA . SER A 1 1083 ? 23.972 31.392 25.466 1.00 86.31 1083 SER A CA 1
ATOM 8572 C C . SER A 1 1083 ? 22.937 32.379 24.919 1.00 86.31 1083 SER A C 1
ATOM 8574 O O . SER A 1 1083 ? 22.704 33.426 25.522 1.00 86.31 1083 SER A O 1
ATOM 8576 N N . GLU A 1 1084 ? 22.293 32.020 23.811 1.00 89.25 1084 GLU A N 1
ATOM 8577 C CA . GLU A 1 1084 ? 21.244 32.785 23.139 1.00 89.25 1084 GLU A CA 1
ATOM 8578 C C . GLU A 1 1084 ? 19.949 31.960 23.033 1.00 89.25 1084 GLU A C 1
ATOM 8580 O O . GLU A 1 1084 ? 19.881 30.818 23.489 1.00 89.25 1084 GLU A O 1
ATOM 8585 N N . LEU A 1 1085 ? 18.887 32.567 22.494 1.00 89.81 1085 LEU A N 1
ATOM 8586 C CA . LEU A 1 1085 ? 17.594 31.911 22.297 1.00 89.81 1085 LEU A CA 1
ATOM 8587 C C . LEU A 1 1085 ? 17.650 31.019 21.042 1.00 89.81 1085 LEU A C 1
ATOM 8589 O O . LEU A 1 1085 ? 17.674 31.518 19.918 1.00 89.81 1085 LEU A O 1
ATOM 8593 N N . THR A 1 1086 ? 17.651 29.703 21.240 1.00 92.50 1086 THR A N 1
ATOM 8594 C CA . THR A 1 1086 ? 18.060 28.708 20.240 1.00 92.50 1086 THR A CA 1
ATOM 8595 C C . THR A 1 1086 ? 16.878 27.897 19.706 1.00 92.50 1086 THR A C 1
ATOM 8597 O O . THR A 1 1086 ? 16.051 27.404 20.472 1.00 92.50 1086 THR A O 1
ATOM 8600 N N . SER A 1 1087 ? 16.777 27.757 18.382 1.00 91.81 1087 SER A N 1
ATOM 8601 C CA . SER A 1 1087 ? 15.675 27.024 17.742 1.00 91.81 1087 SER A CA 1
ATOM 8602 C C . SER A 1 1087 ? 15.717 25.520 18.032 1.00 91.81 1087 SER A C 1
ATOM 8604 O O . SER A 1 1087 ? 16.785 24.902 18.005 1.00 91.81 1087 SER A O 1
ATOM 8606 N N . MET A 1 1088 ? 14.540 24.920 18.226 1.00 92.44 1088 MET A N 1
ATOM 8607 C CA . MET A 1 1088 ? 14.344 23.467 18.278 1.00 92.44 1088 MET A CA 1
ATOM 8608 C C . MET A 1 1088 ? 14.869 22.738 17.038 1.00 92.44 1088 MET A C 1
ATOM 8610 O O . MET A 1 1088 ? 15.372 21.625 17.167 1.00 92.44 1088 MET A O 1
ATOM 8614 N N . SER A 1 1089 ? 14.853 23.376 15.867 1.00 93.69 1089 SER A N 1
ATOM 8615 C CA . SER A 1 1089 ? 15.389 22.808 14.626 1.00 93.69 1089 SER A CA 1
ATOM 8616 C C . SER A 1 1089 ? 16.867 22.408 14.748 1.00 93.69 1089 SER A C 1
ATOM 8618 O O . SER A 1 1089 ? 17.278 21.405 14.169 1.00 93.69 1089 SER A O 1
ATOM 8620 N N . ARG A 1 1090 ? 17.660 23.119 15.573 1.00 94.50 1090 ARG A N 1
ATOM 8621 C CA . ARG A 1 1090 ? 19.068 22.761 15.847 1.00 94.50 1090 ARG A CA 1
ATOM 8622 C C . ARG A 1 1090 ? 19.181 21.486 16.688 1.00 94.50 1090 ARG A C 1
ATOM 8624 O O . ARG A 1 1090 ? 20.076 20.679 16.454 1.00 94.50 1090 ARG A O 1
ATOM 8631 N N . LEU A 1 1091 ? 18.269 21.289 17.648 1.00 94.31 1091 LEU A N 1
ATOM 8632 C CA . LEU A 1 1091 ? 18.197 20.065 18.454 1.00 94.31 1091 LEU A CA 1
ATOM 8633 C C . LEU A 1 1091 ? 17.784 18.870 17.587 1.00 94.31 1091 LEU A C 1
ATOM 8635 O O . LEU A 1 1091 ? 18.406 17.818 17.679 1.00 94.31 1091 LEU A O 1
ATOM 8639 N N . TYR A 1 1092 ? 16.786 19.045 16.717 1.00 95.38 1092 TYR A N 1
ATOM 8640 C CA . TYR A 1 1092 ? 16.345 18.009 15.782 1.00 95.38 1092 TYR A CA 1
ATOM 8641 C C . TYR A 1 1092 ? 17.450 17.589 14.811 1.00 95.38 1092 TYR A C 1
ATOM 8643 O O . TYR A 1 1092 ? 17.679 16.392 14.649 1.00 95.38 1092 TYR A O 1
ATOM 8651 N N . LEU A 1 1093 ? 18.199 18.548 14.256 1.00 95.00 1093 LEU A N 1
ATOM 8652 C CA . LEU A 1 1093 ? 19.353 18.263 13.403 1.00 95.00 1093 LEU A CA 1
ATOM 8653 C C . LEU A 1 1093 ? 20.425 17.436 14.139 1.00 95.00 1093 LEU A C 1
ATOM 8655 O O . LEU A 1 1093 ? 20.838 16.396 13.630 1.00 95.00 1093 LEU A O 1
ATOM 8659 N N . SER A 1 1094 ? 20.799 17.817 15.368 1.00 94.19 1094 SER A N 1
ATOM 8660 C CA . SER A 1 1094 ? 21.733 17.025 16.190 1.00 94.19 1094 SER A CA 1
ATOM 8661 C C . SER A 1 1094 ? 21.207 15.644 16.568 1.00 94.19 1094 SER A C 1
ATOM 8663 O O . SER A 1 1094 ? 21.991 14.705 16.665 1.00 94.19 1094 SER A O 1
ATOM 8665 N N . MET A 1 1095 ? 19.901 15.499 16.810 1.00 94.12 1095 MET A N 1
ATOM 8666 C CA . MET A 1 1095 ? 19.309 14.193 17.102 1.00 94.12 1095 MET A CA 1
ATOM 8667 C C . MET A 1 1095 ? 19.405 13.276 15.878 1.00 94.12 1095 MET A C 1
ATOM 8669 O O . MET A 1 1095 ? 19.892 12.162 16.019 1.00 94.12 1095 MET A O 1
ATOM 8673 N N . LEU A 1 1096 ? 19.033 13.747 14.681 1.00 93.25 1096 LEU A N 1
ATOM 8674 C CA . LEU A 1 1096 ? 19.165 12.971 13.438 1.00 93.25 1096 LEU A CA 1
ATOM 8675 C C . LEU A 1 1096 ? 20.627 12.572 13.170 1.00 93.25 1096 LEU A C 1
ATOM 8677 O O . LEU A 1 1096 ? 20.918 11.391 12.982 1.00 93.25 1096 LEU A O 1
ATOM 8681 N N . GLN A 1 1097 ? 21.557 13.527 13.244 1.00 91.75 1097 GLN A N 1
ATOM 8682 C CA . GLN A 1 1097 ? 22.988 13.271 13.038 1.00 91.75 1097 GLN A CA 1
ATOM 8683 C C . GLN A 1 1097 ? 23.559 12.302 14.089 1.00 91.75 1097 GLN A C 1
ATOM 8685 O O . GLN A 1 1097 ? 24.319 11.397 13.748 1.00 91.75 1097 GLN A O 1
ATOM 8690 N N . GLY A 1 1098 ? 23.125 12.406 15.350 1.00 88.19 1098 GLY A N 1
ATOM 8691 C CA . GLY A 1 1098 ? 23.484 11.468 16.418 1.00 88.19 1098 GLY A CA 1
ATOM 8692 C C . GLY A 1 1098 ? 22.961 10.040 16.207 1.00 88.19 1098 GLY A C 1
ATOM 8693 O O . GLY A 1 1098 ? 23.577 9.091 16.683 1.00 88.19 1098 GLY A O 1
ATOM 8694 N N . LEU A 1 1099 ? 21.868 9.858 15.459 1.00 86.19 1099 LEU A N 1
ATOM 8695 C CA . LEU A 1 1099 ? 21.377 8.539 15.027 1.00 86.19 1099 LEU A CA 1
ATOM 8696 C C . LEU A 1 1099 ? 22.161 7.979 13.821 1.00 86.19 1099 LEU A C 1
ATOM 8698 O O . LEU A 1 1099 ? 21.932 6.840 13.424 1.00 86.19 1099 LEU A O 1
ATOM 8702 N N . GLY A 1 1100 ? 23.090 8.752 13.246 1.00 87.06 1100 GLY A N 1
ATOM 8703 C CA . GLY A 1 1100 ? 23.835 8.406 12.032 1.00 87.06 1100 GLY A CA 1
ATOM 8704 C C . GLY A 1 1100 ? 23.138 8.801 10.726 1.00 87.06 1100 GLY A C 1
ATOM 8705 O O . GLY A 1 1100 ? 23.604 8.409 9.659 1.00 87.06 1100 GLY A O 1
ATOM 8706 N N . ILE A 1 1101 ? 22.046 9.570 10.788 1.00 88.88 1101 ILE A N 1
ATOM 8707 C CA . ILE A 1 1101 ? 21.316 10.029 9.602 1.00 88.88 1101 ILE A CA 1
ATOM 8708 C C . ILE A 1 1101 ? 22.083 11.186 8.955 1.00 88.88 1101 ILE A C 1
ATOM 8710 O O . ILE A 1 1101 ? 22.343 12.212 9.589 1.00 88.88 1101 ILE A O 1
ATOM 8714 N N . THR A 1 1102 ? 22.427 11.029 7.676 1.00 88.00 1102 THR A N 1
ATOM 8715 C CA . THR A 1 1102 ? 23.198 12.026 6.924 1.00 88.00 1102 THR A CA 1
ATOM 8716 C C . THR A 1 1102 ? 22.259 13.091 6.363 1.00 88.00 1102 THR A C 1
ATOM 8718 O O . THR A 1 1102 ? 21.660 12.919 5.306 1.00 88.00 1102 THR A O 1
ATOM 8721 N N . ILE A 1 1103 ? 22.115 14.197 7.093 1.00 89.94 1103 ILE A N 1
ATOM 8722 C CA . ILE A 1 1103 ? 21.315 15.354 6.685 1.00 89.94 1103 ILE A CA 1
ATOM 8723 C C . ILE A 1 1103 ? 22.032 16.656 7.066 1.00 89.94 1103 ILE A C 1
ATOM 8725 O O . ILE A 1 1103 ? 22.406 16.862 8.223 1.00 89.94 1103 ILE A O 1
ATOM 8729 N N . ASP A 1 1104 ? 22.215 17.543 6.086 1.00 90.38 1104 ASP A N 1
ATOM 8730 C CA . ASP A 1 1104 ? 22.959 18.802 6.259 1.00 90.38 1104 ASP A CA 1
ATOM 8731 C C . ASP A 1 1104 ? 22.102 19.938 6.837 1.00 90.38 1104 ASP A C 1
ATOM 8733 O O . ASP A 1 1104 ? 22.623 20.929 7.348 1.00 90.38 1104 ASP A O 1
ATOM 8737 N N . ARG A 1 1105 ? 20.772 19.827 6.734 1.00 92.94 1105 ARG A N 1
ATOM 8738 C CA . ARG A 1 1105 ? 19.833 20.894 7.091 1.00 92.94 1105 ARG A CA 1
ATOM 8739 C C . ARG A 1 1105 ? 18.479 20.341 7.524 1.00 92.94 1105 ARG A C 1
ATOM 8741 O O . ARG A 1 1105 ? 17.890 19.526 6.821 1.00 92.94 1105 ARG A O 1
ATOM 8748 N N . PHE A 1 1106 ? 17.931 20.883 8.609 1.00 92.88 1106 PHE A N 1
ATOM 8749 C CA . PHE A 1 1106 ? 16.545 20.668 9.022 1.00 92.88 1106 PHE A CA 1
ATOM 8750 C C . PHE A 1 1106 ? 15.817 22.017 9.138 1.00 92.88 1106 PHE A C 1
ATOM 8752 O O . PHE A 1 1106 ? 16.317 22.953 9.762 1.00 92.88 1106 PHE A O 1
ATOM 8759 N N . ALA A 1 1107 ? 14.641 22.126 8.513 1.00 90.50 1107 ALA A N 1
ATOM 8760 C CA . ALA A 1 1107 ? 13.828 23.342 8.457 1.00 90.50 1107 ALA A CA 1
ATOM 8761 C C . ALA A 1 1107 ? 14.631 24.618 8.094 1.00 90.50 1107 ALA A C 1
ATOM 8763 O O . ALA A 1 1107 ? 15.116 24.780 6.964 1.00 90.50 1107 ALA A O 1
ATOM 8764 N N . GLU A 1 1108 ? 14.768 25.560 9.027 1.00 88.50 1108 GLU A N 1
ATOM 8765 C CA . GLU A 1 1108 ? 15.464 26.834 8.847 1.00 88.50 1108 GLU A CA 1
ATOM 8766 C C . GLU A 1 1108 ? 16.969 26.799 9.163 1.00 88.50 1108 GLU A C 1
ATOM 8768 O O . GLU A 1 1108 ? 17.626 27.819 8.961 1.00 88.50 1108 GLU A O 1
ATOM 8773 N N . THR A 1 1109 ? 17.530 25.672 9.627 1.00 88.44 1109 THR A N 1
ATOM 8774 C CA . THR A 1 1109 ? 18.920 25.607 10.114 1.00 88.44 1109 THR A CA 1
ATOM 8775 C C . THR A 1 1109 ? 19.759 24.462 9.541 1.00 88.44 1109 THR A C 1
ATOM 8777 O O . THR A 1 1109 ? 19.324 23.320 9.419 1.00 88.44 1109 THR A O 1
ATOM 8780 N N . ASP A 1 1110 ? 21.002 24.806 9.226 1.00 91.62 1110 ASP A N 1
ATOM 8781 C CA . ASP A 1 1110 ? 22.136 23.988 8.788 1.00 91.62 1110 ASP A CA 1
ATOM 8782 C C . ASP A 1 1110 ? 23.219 23.877 9.887 1.00 91.62 1110 ASP A C 1
ATOM 8784 O O . ASP A 1 1110 ? 24.376 23.540 9.631 1.00 91.62 1110 ASP A O 1
ATOM 8788 N N . HIS A 1 1111 ? 22.875 24.220 11.134 1.00 91.44 1111 HIS A N 1
ATOM 8789 C CA . HIS A 1 1111 ? 23.808 24.265 12.261 1.00 91.44 1111 HIS A CA 1
ATOM 8790 C C . HIS A 1 1111 ? 23.282 23.422 13.433 1.00 91.44 1111 HIS A C 1
ATOM 8792 O O . HIS A 1 1111 ? 22.366 23.872 14.127 1.00 91.44 1111 HIS A O 1
ATOM 8798 N N . PRO A 1 1112 ? 23.847 22.233 13.718 1.00 91.81 1112 PRO A N 1
ATOM 8799 C CA . PRO A 1 1112 ? 23.425 21.413 14.855 1.00 91.81 1112 PRO A CA 1
ATOM 8800 C C . PRO A 1 1112 ? 23.546 22.149 16.200 1.00 91.81 1112 PRO A C 1
ATOM 8802 O O . PRO A 1 1112 ? 24.247 23.158 16.330 1.00 91.81 1112 PRO A O 1
ATOM 8805 N N . LEU A 1 1113 ? 22.832 21.666 17.216 1.00 91.81 1113 LEU A N 1
ATOM 8806 C CA . LEU A 1 1113 ? 22.909 22.150 18.590 1.00 91.81 1113 LEU A CA 1
ATOM 8807 C C . LEU A 1 1113 ? 24.274 21.821 19.208 1.00 91.81 1113 LEU A C 1
ATOM 8809 O O . LEU A 1 1113 ? 24.662 20.662 19.349 1.00 91.81 1113 LEU A O 1
ATOM 8813 N N . GLU A 1 1114 ? 24.984 22.857 19.642 1.00 84.62 1114 GLU A N 1
ATOM 8814 C CA . GLU A 1 1114 ? 26.316 22.708 20.220 1.00 84.62 1114 GLU A CA 1
ATOM 8815 C C . GLU A 1 1114 ? 26.300 21.923 21.542 1.00 84.62 1114 GLU A C 1
ATOM 8817 O O . GLU A 1 1114 ? 25.423 22.094 22.395 1.00 84.62 1114 GLU A O 1
ATOM 8822 N N . HIS A 1 1115 ? 27.334 21.095 21.716 1.00 81.88 1115 HIS A N 1
ATOM 8823 C CA . HIS A 1 1115 ? 27.625 20.305 22.914 1.00 81.88 1115 HIS A CA 1
ATOM 8824 C C . HIS A 1 1115 ? 26.609 19.207 23.282 1.00 81.88 1115 HIS A C 1
ATOM 8826 O O . HIS A 1 1115 ? 26.669 18.720 24.413 1.00 81.88 1115 HIS A O 1
ATOM 8832 N N . LEU A 1 1116 ? 25.711 18.777 22.386 1.00 83.50 1116 LEU A N 1
ATOM 8833 C CA . LEU A 1 1116 ? 24.799 17.651 22.663 1.00 83.50 1116 LEU A CA 1
ATOM 8834 C C . LEU A 1 1116 ? 25.516 16.285 22.704 1.00 83.50 1116 LEU A C 1
ATOM 8836 O O . LEU A 1 1116 ? 25.204 15.457 23.563 1.00 83.50 1116 LEU A O 1
ATOM 8840 N N . GLU A 1 1117 ? 26.485 16.109 21.806 1.00 76.06 1117 GLU A N 1
ATOM 8841 C CA . GLU A 1 1117 ? 27.263 14.885 21.558 1.00 76.06 1117 GLU A CA 1
ATOM 8842 C C . GLU A 1 1117 ? 28.117 14.427 22.762 1.00 76.06 1117 GLU A C 1
ATOM 8844 O O . GLU A 1 1117 ? 28.184 15.105 23.799 1.00 76.06 1117 GLU A O 1
ATOM 8849 N N . ALA A 1 1118 ? 28.714 13.233 22.641 1.00 57.50 1118 ALA A N 1
ATOM 8850 C CA . ALA A 1 1118 ? 29.424 12.524 23.710 1.00 57.50 1118 ALA A CA 1
ATOM 8851 C C . ALA A 1 1118 ? 30.957 12.650 23.673 1.00 57.50 1118 ALA A C 1
ATOM 8853 O O . ALA A 1 1118 ? 31.536 12.607 22.567 1.00 57.50 1118 ALA A O 1
#

pLDDT: mean 79.81, std 19.54, range [21.81, 98.62]

Organism: NCBI:txid2562237

Sequence (1118 aa):
MRWRGATLLLTCCAFVLGLLGFLFAWKSDSPPRTEFRRSLSAPRNPGDGLPPKTSDSQLDVIQADDIYSPPSSNVEEVLVDASSIDLERDVMPIFESNCFECHSGESQEGELDIIGILAETPWVRNREQWVKISQYLALGAMPPQDYAQPTPEERATVVAWIDRMLETFDYETVRSPGFEEAHRLSHHEYDATVRDLLAVDLNLVEKFPDENSGTSGFDNSANTLFLQPLLLERYFAAAEELLDAATRGTPPASPVLARMMSQLSDVGGSSESEKVGAVFQDFMLRAYRHPPTEEQVQRIADYYMQQRESGVSTSKSLQAALSLVLVAPEFLLRVETPATETEYHISEWDLASRLSYFLWASMPDEQLFSLAKEGRLSQPAVLASEVDRMLEDPRSDTLGTTFAAQWLGFQHLGSRVRLDPTDNPWCTETLMQAMRDESASFFNSLVRENEPLERLIDADYTFLNEELAKHYRIRFVHGEEIRRVQLKDDKRGGIFGQGSLLAVTSFPDRTSPVVRGKWILATVLGTPPPPPPPNAGQLDENEEGDEERQILSLREKLAIHRSQAECSICHDQIDPLGLSLEHYDNFGRRRRSTESGSIDSTGQLPNGTKFADLPGLRRVIVEQRMDDLARQITLKMLSYALGRQIEYYDEASLQEILHQFEQDDYRLRSLIHAIVKSYPFQYKRLGASLALPLLEVMDAEAGQGPSKPTPRLAFIYFPNGVADGVWEPEQVGPAGELLKLNRWMSPLEAFRDDIVIPRNMWTPLGNGHGAGTATWLTGHGFDERRIDVGGPSVDQIAAREIGRDTPLPSLELSLQGMGSYAKDLPRNNISWTDASTPCAREVEPRRVFDRVTGRTGGTLANRSVLDLVLEDARSLQNRVSTADRRKVGEYLESIRGLERRLDFAEAQTTRVDREQLLTDSLLRPKAGIPSEHKEYVRLMMDMIVLAFWSDATRVCTFMLDHGQTNRYFNFLNGVQGTWHALSHYKDISGRSDDDDGKISWESEASKEEMFNEVVKWHHEQVAYLLGRLKQVNDGSGSLLDHSMLLYGSSLSNGYYHDPKNIPIVLAGRGGRAITSGRVLQQSELTSMSRLYLSMLQGLGITIDRFAETDHPLEHLEA